Protein AF-0000000082342074 (afdb_homodimer)

Radius of gyration: 35.63 Å; Cα contacts (8 Å, |Δi|>4): 1601; chains: 2; bounding box: 90×107×81 Å

Foldseek 3Di:
DDPPPLQCALVNLLVLLVLLLVLLVLLLPQDDDDPVCPLLSLLSVLLSLLSVLLSVVLSVVLVQPDDDPPPDDDDDDPPDDPRPDPPPDPGDPSRVVSSVSSVLSVVSSVLSVVSSVLSVVQRPVPPVCVVVCVPDVPPPPPSPDRPPVSSVSSVVSSVVSVVSSVVSLVVDDPLSSLLSLLLSLLVDQQPDDLVSLVSCLVNVVPPCVLSNLLSQLLNLQVVLQDPDDPPPPPLDQLEDDPVQWAWDDQAVLLLPQKTKIWGWDDDDPDTDIFIKIKGKFQAPPPDPDPVVSSVSQSSVLSSLQSQADPPPPDCPVVVPLRHLQAARWRGKYDPPPDPVSMIITMGGDPDGDPDDKHFLQRQLAPDDPVPQDDLQLLLVLLLLLLSSVLSCLSSPFDQLQQARSQWIDPDPRSRTHGHNRWRNYHPPDLGPRRRRPVSNPCSCLQFAPVLVVQCPDPPSVSNPDDFNLSNLSNSLQVLLCSQVSHHLVVVCVVDDSVCCLPPVVLVSLVCSCVRNNDLSSQLSVLSNPSVQQRPDRSSSNSVSSSVRHNVSSVPGHD/DPPPPLQCALVNLLVLLVLLLVLLVLLLPQPDDDPVCPLLSLLSVLLSLLSVLLSVVLSVVLVQPDDDPPPDDDDDDPPPDPRPPVPPDSGDPSRVVSSVSSVLSVVSSVLSVVSNVLSVVQRPVPPVCVVVCVPDVPPPPPSPDRPPVSSVSSVVSSVVSLVSSVVSLVVDDPLSSLLSLLLSLLVLQQPDDLVSLVVCLVNVVPPNVLSNLLSQLLNLQVVLQDPDDPPPPPLDQLEDDPVQWAWDDAAVLLLPQKTKIWGWDDDDPDTDIFIKIKGKFQAPPPDPDPVVSSVSQSSVLSSLQSQADPPPPDCPVVVPLRHLQAARWRGKYDPPPDPVSMIITMGGDPDGDPDDKHFLQRQLAPDDPVPQDDLQLLLVLLLQLLSSVLSCLSSPFDQLQQARSQWIDPDPRSRTHGHNGWRNYHPPDLGPRRPRPVSNPCSCLLFAPVLVVQCPDPPSVRNPDDFNLSNLSNSLQVLLCSQVSHHLVVVCVVDDSVCSLPPVVLVSLVCSCVRNNDLSSQLSVLSNPSVQQRPDRSSSNSVSSSVRHNVSSVVGHD

Solvent-accessible surface area (backbone atoms only — not comparable to full-atom values): 60991 Å² total; per-residue (Å²): 135,67,82,76,75,59,62,31,47,73,68,48,43,52,51,48,52,51,51,39,50,51,42,44,51,53,52,61,64,51,86,80,69,58,80,89,42,48,63,56,46,51,50,44,48,50,48,45,52,44,48,52,54,47,50,56,54,50,48,54,68,65,49,55,88,73,82,76,80,76,78,74,81,86,82,88,67,89,73,71,34,80,73,46,74,61,72,58,81,85,52,57,43,61,28,48,56,24,30,52,50,40,51,52,47,48,49,50,38,50,51,42,50,51,49,36,53,59,52,46,66,66,57,56,62,58,69,61,44,64,64,55,52,70,67,71,74,75,66,71,75,69,69,73,66,81,48,70,64,58,53,52,48,47,50,49,46,49,51,48,49,50,50,50,49,51,39,60,45,38,74,43,56,70,72,56,39,53,52,48,51,50,49,40,36,22,55,53,46,65,71,45,52,72,67,54,32,51,48,39,50,72,65,33,67,77,91,32,52,70,46,26,46,44,25,49,31,30,49,35,50,50,54,48,30,48,86,66,73,72,72,70,68,74,69,71,80,36,70,49,66,62,86,33,51,47,79,69,48,72,31,72,90,29,76,77,30,35,28,30,26,39,37,50,45,71,58,96,93,60,65,45,75,43,49,26,38,35,41,51,36,60,42,46,79,77,48,91,43,73,67,58,46,48,52,51,50,34,39,46,39,52,30,41,40,50,37,20,54,67,79,86,53,63,72,78,34,57,61,59,79,83,30,46,36,30,53,42,43,70,26,36,27,65,52,88,91,48,86,43,43,39,32,31,39,34,27,44,51,88,57,99,50,88,64,72,48,44,25,48,45,48,50,30,68,61,54,47,87,85,66,52,68,28,35,30,55,42,46,49,38,49,42,51,52,52,53,22,51,47,48,32,45,31,43,70,50,66,44,76,44,46,42,42,76,26,27,34,22,71,56,96,52,80,58,71,30,46,49,65,68,47,71,69,56,27,89,79,50,87,58,72,53,55,63,66,66,83,63,51,83,69,56,67,74,29,39,45,68,72,58,59,68,27,66,78,44,84,52,70,88,66,35,69,72,89,46,63,22,36,36,39,21,5,48,16,48,44,42,50,21,54,57,69,54,35,53,61,67,74,71,32,76,83,48,52,73,68,46,28,68,70,46,51,48,55,53,55,42,59,52,26,18,46,54,45,0,51,47,48,24,50,26,32,51,51,28,60,40,45,78,74,34,60,88,49,53,69,66,48,29,42,50,44,44,45,62,50,36,50,54,49,47,70,56,45,34,44,132,67,81,74,75,60,62,30,48,72,68,48,43,55,51,50,51,51,52,37,49,53,42,45,51,54,53,59,64,51,87,80,68,58,80,90,42,49,64,55,47,50,51,45,47,50,47,45,51,43,47,54,55,48,49,56,54,50,48,54,68,68,49,57,89,77,81,75,79,75,75,74,76,90,79,90,70,87,73,71,35,78,72,47,75,58,72,60,81,86,50,56,44,63,29,50,56,25,31,53,50,41,51,53,50,48,49,51,36,50,52,42,51,53,49,36,53,59,54,45,66,66,56,57,62,58,69,62,46,64,64,56,51,69,67,71,74,77,65,71,75,68,71,76,64,81,49,71,63,56,52,52,47,48,50,50,46,49,51,48,49,50,50,50,50,52,38,61,44,38,75,45,58,70,72,56,38,52,51,48,51,49,49,40,37,20,55,54,46,65,70,46,53,72,68,55,32,50,49,39,51,70,64,33,69,77,92,32,51,68,47,24,45,44,28,48,31,31,50,36,49,50,54,47,29,48,86,66,74,72,71,71,70,73,71,71,79,37,71,47,66,63,87,35,51,44,78,70,48,72,32,73,90,31,74,77,30,35,30,30,27,39,36,51,46,70,59,97,93,60,66,44,76,42,50,27,38,34,38,52,38,60,42,42,82,77,50,90,42,73,66,57,46,48,51,51,49,33,37,44,39,52,29,41,40,49,36,22,54,67,78,86,54,64,74,77,32,56,62,57,76,82,30,46,36,30,53,42,43,71,27,34,28,62,50,88,91,47,86,44,46,40,33,31,39,34,27,42,52,89,57,100,51,89,64,71,49,43,23,47,46,48,51,30,69,59,55,47,88,84,66,52,66,28,36,29,56,43,47,49,38,50,42,50,52,51,52,21,50,47,49,32,48,30,42,70,50,64,44,78,44,46,39,44,76,27,27,34,23,72,58,96,51,82,59,70,29,46,48,66,68,48,71,69,56,29,90,79,52,88,58,71,54,52,63,66,66,83,63,50,84,68,54,65,75,31,40,46,69,73,58,59,70,25,64,78,45,82,51,71,90,65,35,69,71,88,46,63,22,37,35,38,20,5,47,16,49,44,43,49,20,55,57,70,52,35,54,63,66,73,71,34,77,82,45,53,72,69,46,28,68,72,47,51,47,55,52,56,42,59,51,25,20,45,54,47,0,51,49,48,23,51,28,32,52,52,29,60,40,45,80,72,32,59,87,48,53,71,67,49,30,42,51,45,43,43,63,51,37,52,55,51,47,69,57,45,34,44

Organism: NCBI:txid1220207

Secondary structure (DSSP, 8-state):
--TTTT---HHHHHHHHHHHHHHHHHHHT-S---GGGHHHHHHHHHHHHHHHHHHHHHHHHHS-S-S-----S-------STT----S-S-HHHHHHHHHHHHHHHHHHHHHHHHHHHHHHHHTHHHHHHHHTTT-S-S--------HHHHHHHHHHHHHHHHHHHHHHHTS-HHHHHHHHHHHHHHHHHH--HHHHHHHHHH--SS-HHHHHHHHHHHHHHHHH-S-----------B--GGGEEEEEEPTT-TTTEEEEEEEESSTTS-EEEEEEEEEEE--TT-S-HHHHHHHHHHHHHHHHHTS--TTS-GGGTT-TT---PPPEEEEE--TT-SSSEEEEEEE-SS--SSPPEEHHHHHHH--GGGPPPHHHHHHHHHHHHHHHHHHHHTT---S--SGGGEEESSSS---EE--PPP---TT---------TT-TTGGGGS-HHHHHHTT-S-GGGS----HHHHHHHHHHHHHHHHHTS-HHHHHTTS-HHHIIIIIHHHHHHHHHHHT-HHHHHHHHHHT-THHHHSS-HHHHHHHHIIIIIHHHHT-B-/--TTTT---HHHHHHHHHHHHHHHHHHHT-S---GGGHHHHHHHHHHHHHHHHHHHHHHHHHS-S-S-----S-------STTT---S-S-HHHHHHHHHHHHHHHHHHHHHHHHHHHHHHHHTHHHHHHHHTTT-S-S--------HHHHHHHHHHHHHHHHHHHHHHHTS-HHHHHHHHHHHHHHHHHH--HHHHHHHHHH--SS-HHHHHHHHHHHHHHHHH-S-----------B--GGGEEEEEEPTT-TTTEEEEEEEESSTTS-EEEEEEEEEEE--TT-S-HHHHHHHHHHHHHHHHHTS--TTS-GGGTT-TT---PPPEEEEE--TT--SSEEEEEEE-SS--SSPPEEHHHHHHH--GGGPPPHHHHHHHHHHHHHHHHHHHHTT---S--SGGGEEESSSS---EE--PPP---TT---------TT-TTGGGGS-HHHHHHTT-S-GGGS----HHHHHHHHHHHHHHHHHTS-HHHHHTTS-HHHIIIIIHHHHHHHHHHHT-HHHHHHHHHHT-THHHHSS-HHHHHHHHIIIIIHHHHH-B-

Sequence (1116 aa):
MDPASLAIGAVGLTGLFDACLKLYEHVCNAKRYPEDCKRQVLFLELERSRFTGIRVELLRAVGGPEEPAAVDGDEILFKTSFQRSSTASPASPSVWRHEYLGRLLSTVRGVLTEAEAIVEKYQKIDSKRKLRTFISSRLHTHQLSWIADDKNRLKELVETLRQLNSYLESLLPAPSRRRLQLAFEATVVLSADAGRLRDIQSESVTGYESLNHSATVRLAKMSMESKASNSQQELQDSRMDHRCLRLRKPIANGYNVYSSAMYETGPPGRLHRQSVLVERRQAFTTVDSLGEAGKRLNSLVVTLQCMQASANQPPQNQTNSTAFGVPRCLGWIAPEGSNLDVIDLVYEYPTPTLQPPVSLHTLLQTLLSTNRPSLGARFNLALCLAQSYGRFISVGYLHKGFHSHNILFFNDTLTPYIVGCADSRPETTPMYSSPLSDVIPDRELYIPWETILEIPQPDPSKRTRWSAAADIYGLGVMLVEIGRWTCTSQEWRTASLYDFHQKVLPGLVEELGYHMGDIYRDVARACLRVGDFEFTTEIGVWQNYSEKILKPLELCRAMDPASLAIGAVGLTGLFDACLKLYEHVCNAKRYPEDCKRQVLFLELERSRFTGIRVELLRAVGGPEEPAAVDGDEILFKTSFQRSSTASPASPSVWRHEYLGRLLSTVRGVLTEAEAIVEKYQKIDSKRKLRTFISSRLHTHQLSWIADDKNRLKELVETLRQLNSYLESLLPAPSRRRLQLAFEATVVLSADAGRLRDIQSESVTGYESLNHSATVRLAKMSMESKASNSQQELQDSRMDHRCLRLRKPIANGYNVYSSAMYETGPPGRLHRQSVLVERRQAFTTVDSLGEAGKRLNSLVVTLQCMQASANQPPQNQTNSTAFGVPRCLGWIAPEGSNLDVIDLVYEYPTPTLQPPVSLHTLLQTLLSTNRPSLGARFNLALCLAQSYGRFISVGYLHKGFHSHNILFFNDTLTPYIVGCADSRPETTPMYSSPLSDVIPDRELYIPWETILEIPQPDPSKRTRWSAAADIYGLGVMLVEIGRWTCTSQEWRTASLYDFHQKVLPGLVEELGYHMGDIYRDVARACLRVGDFEFTTEIGVWQNYSEKILKPLELCRA

pLDDT: mean 76.48, std 20.92, range [20.44, 98.69]

Nearest PDB structures (foldseek):
  6pjj-assembly1_A  TM=5.425E-01  e=1.069E-02  Homo sapiens
  6pjj-assembly1_A  TM=5.418E-01  e=9.412E-03  Homo sapiens

InterPro domains:
  IPR011009 Protein kinase-like domain superfamily [SSF56112] (325-529)
  IPR029498 Prion-inhibition and propagation, HeLo domain [PF14479] (6-130)
  IPR029498 Prion-inhibition and propagation, HeLo domain [PF14479] (140-199)
  IPR038305 HeLo domain superfamily [G3DSA:1.20.120.1020] (1-232)

Structure (mmCIF, N/CA/C/O backbone):
data_AF-0000000082342074-model_v1
#
loop_
_entity.id
_entity.type
_entity.pdbx_description
1 polymer 'Prion-inhibition and propagation HeLo domain-containing protein'
#
loop_
_atom_site.group_PDB
_atom_site.id
_atom_site.type_symbol
_atom_site.label_atom_id
_atom_site.label_alt_id
_atom_site.label_comp_id
_atom_site.label_asym_id
_atom_site.label_entity_id
_atom_site.label_seq_id
_atom_site.pdbx_PDB_ins_code
_atom_site.Cartn_x
_atom_site.Cartn_y
_atom_site.Cartn_z
_atom_site.occupancy
_atom_site.B_iso_or_equiv
_atom_site.auth_seq_id
_atom_site.auth_comp_id
_atom_site.auth_asym_id
_atom_site.auth_atom_id
_atom_site.pdbx_PDB_model_num
ATOM 1 N N . MET A 1 1 ? 40.094 -8.281 1.905 1 21.39 1 MET A N 1
ATOM 2 C CA . MET A 1 1 ? 39.156 -7.844 2.953 1 21.39 1 MET A CA 1
ATOM 3 C C . MET A 1 1 ? 37.906 -8.727 2.992 1 21.39 1 MET A C 1
ATOM 5 O O . MET A 1 1 ? 37.344 -9.047 1.947 1 21.39 1 MET A O 1
ATOM 9 N N . ASP A 1 2 ? 37.75 -9.594 3.963 1 26.59 2 ASP A N 1
ATOM 10 C CA . ASP A 1 2 ? 36.812 -10.672 4.242 1 26.59 2 ASP A CA 1
ATOM 11 C C . ASP A 1 2 ? 35.375 -10.188 4.172 1 26.59 2 ASP A C 1
ATOM 13 O O . ASP A 1 2 ? 35 -9.211 4.836 1 26.59 2 ASP A O 1
ATOM 17 N N . PRO A 1 3 ? 34.719 -10.414 3.225 1 32.84 3 PRO A N 1
ATOM 18 C CA . PRO A 1 3 ? 33.312 -10.055 3.098 1 32.84 3 PRO A CA 1
ATOM 19 C C . PRO A 1 3 ? 32.5 -10.352 4.367 1 32.84 3 PRO A C 1
ATOM 21 O O . PRO A 1 3 ? 31.391 -9.867 4.52 1 32.84 3 PRO A O 1
ATOM 24 N N . ALA A 1 4 ? 32.969 -11.312 5.207 1 33.5 4 ALA A N 1
ATOM 25 C CA . ALA A 1 4 ? 32.406 -11.758 6.48 1 33.5 4 ALA A CA 1
ATOM 26 C C . ALA A 1 4 ? 32.469 -10.641 7.52 1 33.5 4 ALA A C 1
ATOM 28 O O . ALA A 1 4 ? 31.734 -10.672 8.508 1 33.5 4 ALA A O 1
ATOM 29 N N . SER A 1 5 ? 33.469 -9.797 7.625 1 34.94 5 SER A N 1
ATOM 30 C CA . SER A 1 5 ? 33.75 -8.906 8.742 1 34.94 5 SER A CA 1
ATOM 31 C C . SER A 1 5 ? 32.719 -7.785 8.852 1 34.94 5 SER A C 1
ATOM 33 O O . SER A 1 5 ? 32.656 -7.094 9.867 1 34.94 5 SER A O 1
ATOM 35 N N . LEU A 1 6 ? 32.25 -7.207 7.77 1 37.72 6 LEU A N 1
ATOM 36 C CA . LEU A 1 6 ? 31.406 -6.02 7.914 1 37.72 6 LEU A CA 1
ATOM 37 C C . LEU A 1 6 ? 29.938 -6.402 8.125 1 37.72 6 LEU A C 1
ATOM 39 O O . LEU A 1 6 ? 29.031 -5.656 7.742 1 37.72 6 LEU A O 1
ATOM 43 N N . ALA A 1 7 ? 29.672 -7.512 8.484 1 44.59 7 ALA A N 1
ATOM 44 C CA . ALA A 1 7 ? 28.281 -7.832 8.727 1 44.59 7 ALA A CA 1
ATOM 45 C C . ALA A 1 7 ? 27.719 -7.023 9.898 1 44.59 7 ALA A C 1
ATOM 47 O O . ALA A 1 7 ? 27.875 -7.414 11.055 1 44.59 7 ALA A O 1
ATOM 48 N N . ILE A 1 8 ? 27.719 -5.742 9.82 1 50.38 8 ILE A N 1
ATOM 49 C CA . ILE A 1 8 ? 27.094 -4.98 10.898 1 50.38 8 ILE A CA 1
ATOM 50 C C . ILE A 1 8 ? 25.641 -5.43 11.062 1 50.38 8 ILE A C 1
ATOM 52 O O . ILE A 1 8 ? 24.828 -5.289 10.148 1 50.38 8 ILE A O 1
ATOM 56 N N . GLY A 1 9 ? 25.391 -6.422 11.914 1 54.91 9 GLY A N 1
ATOM 57 C CA . GLY A 1 9 ? 24.031 -6.82 12.273 1 54.91 9 GLY A CA 1
ATOM 58 C C . GLY A 1 9 ? 23.219 -5.695 12.875 1 54.91 9 GLY A C 1
ATOM 59 O O . GLY A 1 9 ? 23.672 -4.551 12.938 1 54.91 9 GLY A O 1
ATOM 60 N N . ALA A 1 10 ? 22.016 -5.902 13.234 1 59.03 10 ALA A N 1
ATOM 61 C CA . ALA A 1 10 ? 21.094 -4.938 13.82 1 59.03 10 ALA A CA 1
ATOM 62 C C . ALA A 1 10 ? 21.656 -4.348 15.109 1 59.03 10 ALA A C 1
ATOM 64 O O . ALA A 1 10 ? 21.516 -3.146 15.359 1 59.03 10 ALA A O 1
ATOM 65 N N . VAL A 1 11 ? 22.344 -5.188 15.938 1 58.16 11 VAL A N 1
ATOM 66 C CA . VAL A 1 11 ? 22.906 -4.734 17.203 1 58.16 11 VAL A CA 1
ATOM 67 C C . VAL A 1 11 ? 24.078 -3.779 16.938 1 58.16 11 VAL A C 1
ATOM 69 O O . VAL A 1 11 ? 24.234 -2.779 17.641 1 58.16 11 VAL A O 1
ATOM 72 N N . GLY A 1 12 ? 24.656 -4.121 15.867 1 75.56 12 GLY A N 1
ATOM 73 C CA . GLY A 1 12 ? 25.75 -3.238 15.492 1 75.56 12 GLY A CA 1
ATOM 74 C C . GLY A 1 12 ? 25.281 -1.876 15.016 1 75.56 12 GLY A C 1
ATOM 75 O O . GLY A 1 12 ? 25.891 -0.854 15.352 1 75.56 12 GLY A O 1
ATOM 76 N N . LEU A 1 13 ? 24.172 -1.907 14.555 1 82.38 13 LEU A N 1
ATOM 77 C CA . LEU A 1 13 ? 23.641 -0.645 14.047 1 82.38 13 LEU A CA 1
ATOM 78 C C . LEU A 1 13 ? 23.125 0.223 15.195 1 82.38 13 LEU A C 1
ATOM 80 O O . LEU A 1 13 ? 23.344 1.439 15.195 1 82.38 13 LEU A O 1
ATOM 84 N N . THR A 1 14 ? 22.406 -0.395 16.156 1 84.38 14 THR A N 1
ATOM 85 C CA . THR A 1 14 ? 21.922 0.348 17.297 1 84.38 14 THR A CA 1
ATOM 86 C C . THR A 1 14 ? 23.078 0.986 18.078 1 84.38 14 THR A C 1
ATOM 88 O O . THR A 1 14 ? 22.984 2.143 18.484 1 84.38 14 THR A O 1
ATOM 91 N N . GLY A 1 15 ? 24.141 0.175 18.172 1 86.88 15 GLY A N 1
ATOM 92 C CA . GLY A 1 15 ? 25.312 0.717 18.828 1 86.88 15 GLY A CA 1
ATOM 93 C C . GLY A 1 15 ? 25.922 1.899 18.109 1 86.88 15 GLY A C 1
ATOM 94 O O . GLY A 1 15 ? 26.344 2.871 18.734 1 86.88 15 GLY A O 1
ATOM 95 N N . LEU A 1 16 ? 25.969 1.832 16.875 1 89.06 16 LEU A N 1
ATOM 96 C CA . LEU A 1 16 ? 26.516 2.922 16.078 1 89.06 16 LEU A CA 1
ATOM 97 C C . LEU A 1 16 ? 25.641 4.168 16.172 1 89.06 16 LEU A C 1
ATOM 99 O O . LEU A 1 16 ? 26.156 5.285 16.281 1 89.06 16 LEU A O 1
ATOM 103 N N . PHE A 1 17 ? 24.391 3.998 16.156 1 91.81 17 PHE A N 1
ATOM 104 C CA . PHE A 1 17 ? 23.469 5.117 16.312 1 91.81 17 PHE A CA 1
ATOM 105 C C . PHE A 1 17 ? 23.672 5.785 17.672 1 91.81 17 PHE A C 1
ATOM 107 O O . PHE A 1 17 ? 23.703 7.016 17.766 1 91.81 17 PHE A O 1
ATOM 114 N N . ASP A 1 18 ? 23.766 4.949 18.656 1 91.88 18 ASP A N 1
ATOM 115 C CA . ASP A 1 18 ? 23.906 5.48 20.016 1 91.88 18 ASP A CA 1
ATOM 116 C C . ASP A 1 18 ? 25.234 6.211 20.188 1 91.88 18 ASP A C 1
ATOM 118 O O . ASP A 1 18 ? 25.297 7.238 20.859 1 91.88 18 ASP A O 1
ATOM 122 N N . ALA A 1 19 ? 26.219 5.676 19.562 1 92.62 19 ALA A N 1
ATOM 123 C CA . ALA A 1 19 ? 27.516 6.344 19.609 1 92.62 19 ALA A CA 1
ATOM 124 C C . ALA A 1 19 ? 27.438 7.719 18.953 1 92.62 19 ALA A C 1
ATOM 126 O O . ALA A 1 19 ? 28 8.695 19.469 1 92.62 19 ALA A O 1
ATOM 127 N N . CYS A 1 20 ? 26.812 7.793 17.844 1 93.81 20 CYS A N 1
ATOM 128 C CA . CYS A 1 20 ? 26.641 9.062 17.141 1 93.81 20 CYS A CA 1
ATOM 129 C C . CYS A 1 20 ? 25.844 10.055 17.984 1 93.81 20 CYS A C 1
ATOM 131 O O . CYS A 1 20 ? 26.203 11.234 18.062 1 93.81 20 CYS A O 1
ATOM 133 N N . LEU A 1 21 ? 24.828 9.562 18.625 1 94.44 21 LEU A N 1
ATOM 134 C CA . LEU A 1 21 ? 23.984 10.445 19.438 1 94.44 21 LEU A CA 1
ATOM 135 C C . LEU A 1 21 ? 24.766 10.984 20.641 1 94.44 21 LEU A C 1
ATOM 137 O O . LEU A 1 21 ? 24.578 12.148 21.016 1 94.44 21 LEU A O 1
ATOM 141 N N . LYS A 1 22 ? 25.562 10.164 21.203 1 93.19 22 LYS A N 1
ATOM 142 C CA . LYS A 1 22 ? 26.406 10.625 22.297 1 93.19 22 LYS A CA 1
ATOM 143 C C . LYS A 1 22 ? 27.359 11.719 21.844 1 93.19 22 LYS A C 1
ATOM 145 O O . LYS A 1 22 ? 27.578 12.703 22.547 1 93.19 22 LYS A O 1
ATOM 150 N N . LEU A 1 23 ? 27.906 11.539 20.719 1 93 23 LEU A N 1
ATOM 151 C CA . LEU A 1 23 ? 28.812 12.547 20.172 1 93 23 LEU A CA 1
ATOM 152 C C . LEU A 1 23 ? 28.078 13.844 19.875 1 93 23 LEU A C 1
ATOM 154 O O . LEU A 1 23 ? 28.594 14.93 20.125 1 93 23 LEU A O 1
ATOM 158 N N . TYR A 1 24 ? 26.891 13.695 19.297 1 94 24 TYR A N 1
ATOM 159 C CA . TYR A 1 24 ? 26.047 14.867 19.078 1 94 24 TYR A CA 1
ATOM 160 C C . TYR A 1 24 ? 25.844 15.633 20.375 1 94 24 TYR A C 1
ATOM 162 O O . TYR A 1 24 ? 25.969 16.859 20.406 1 94 24 TYR A O 1
ATOM 170 N N . GLU A 1 25 ? 25.516 14.891 21.406 1 91.81 25 GLU A N 1
ATOM 171 C CA . GLU A 1 25 ? 25.234 15.508 22.703 1 91.81 25 GLU A CA 1
ATOM 172 C C . GLU A 1 25 ? 26.469 16.219 23.234 1 91.81 25 GLU A C 1
ATOM 174 O O . GLU A 1 25 ? 26.375 17.328 23.766 1 91.81 25 GLU A O 1
ATOM 179 N N . HIS A 1 26 ? 27.578 15.664 23.047 1 90.44 26 HIS A N 1
ATOM 180 C CA . HIS A 1 26 ? 28.812 16.25 23.531 1 90.44 26 HIS A CA 1
ATOM 181 C C . HIS A 1 26 ? 29.141 17.547 22.781 1 90.44 26 HIS A C 1
ATOM 183 O O . HIS A 1 26 ? 29.547 18.531 23.391 1 90.44 26 HIS A O 1
ATOM 189 N N . VAL A 1 27 ? 28.969 17.5 21.531 1 90.94 27 VAL A N 1
ATOM 190 C CA . VAL A 1 27 ? 29.312 18.656 20.719 1 90.94 27 VAL A CA 1
ATOM 191 C C . VAL A 1 27 ? 28.312 19.781 20.938 1 90.94 27 VAL A C 1
ATOM 193 O O . VAL A 1 27 ? 28.688 20.953 21 1 90.94 27 VAL A O 1
ATOM 196 N N . CYS A 1 28 ? 27.016 19.438 21.078 1 88.94 28 CYS A N 1
ATOM 197 C CA . CYS A 1 28 ? 25.969 20.422 21.281 1 88.94 28 CYS A CA 1
ATOM 198 C C . CYS A 1 28 ? 26.078 21.094 22.641 1 88.94 28 CYS A C 1
ATOM 200 O O . CYS A 1 28 ? 25.797 22.281 22.781 1 88.94 28 CYS A O 1
ATOM 202 N N . ASN A 1 29 ? 26.484 20.344 23.609 1 84.69 29 ASN A N 1
ATOM 203 C CA . ASN A 1 29 ? 26.469 20.844 24.984 1 84.69 29 ASN A CA 1
ATOM 204 C C . ASN A 1 29 ? 27.812 21.453 25.375 1 84.69 29 ASN A C 1
ATOM 206 O O . ASN A 1 29 ? 28.047 21.75 26.547 1 84.69 29 ASN A O 1
ATOM 210 N N . ALA A 1 30 ? 28.594 21.75 24.438 1 80.81 30 ALA A N 1
ATOM 211 C CA . ALA A 1 30 ? 29.875 22.359 24.75 1 80.81 30 ALA A CA 1
ATOM 212 C C . ALA A 1 30 ? 29.688 23.781 25.281 1 80.81 30 ALA A C 1
ATOM 214 O O . ALA A 1 30 ? 28.812 24.5 24.812 1 80.81 30 ALA A O 1
ATOM 215 N N . LYS A 1 31 ? 30.203 24.203 26.375 1 68.44 31 LYS A N 1
ATOM 216 C CA . LYS A 1 31 ? 29.969 25.422 27.156 1 68.44 31 LYS A CA 1
ATOM 217 C C . LYS A 1 31 ? 30.562 26.641 26.469 1 68.44 31 LYS A C 1
ATOM 219 O O . LYS A 1 31 ? 30.094 27.766 26.672 1 68.44 31 LYS A O 1
ATOM 224 N N . ARG A 1 32 ? 31.516 26.578 25.578 1 71.31 32 ARG A N 1
ATOM 225 C CA . ARG A 1 32 ? 32.25 27.781 25.188 1 71.31 32 ARG A CA 1
ATOM 226 C C . ARG A 1 32 ? 32.094 28.047 23.703 1 71.31 32 ARG A C 1
ATOM 228 O O . ARG A 1 32 ? 33.094 28.094 22.984 1 71.31 32 ARG A O 1
ATOM 235 N N . TYR A 1 33 ? 30.797 28.141 23.281 1 81.94 33 TYR A N 1
ATOM 236 C CA . TYR A 1 33 ? 30.656 28.562 21.891 1 81.94 33 TYR A CA 1
ATOM 237 C C . TYR A 1 33 ? 30.641 30.078 21.781 1 81.94 33 TYR A C 1
ATOM 239 O O . TYR A 1 33 ? 30.016 30.766 22.578 1 81.94 33 TYR A O 1
ATOM 247 N N . PRO A 1 34 ? 31.516 30.609 20.906 1 79.5 34 PRO A N 1
ATOM 248 C CA . PRO A 1 34 ? 31.422 32.031 20.688 1 79.5 34 PRO A CA 1
ATOM 249 C C . PRO A 1 34 ? 30.047 32.469 20.156 1 79.5 34 PRO A C 1
ATOM 251 O O . PRO A 1 34 ? 29.281 31.625 19.672 1 79.5 34 PRO A O 1
ATOM 254 N N . GLU A 1 35 ? 29.688 33.688 20.25 1 77.94 35 GLU A N 1
ATOM 255 C CA . GLU A 1 35 ? 28.391 34.25 19.844 1 77.94 35 GLU A CA 1
ATOM 256 C C . GLU A 1 35 ? 28.172 34.094 18.344 1 77.94 35 GLU A C 1
ATOM 258 O O . GLU A 1 35 ? 27.031 33.938 17.891 1 77.94 35 GLU A O 1
ATOM 263 N N . ASP A 1 36 ? 29.266 34.125 17.609 1 79.12 36 ASP A N 1
ATOM 264 C CA . ASP A 1 36 ? 29.156 34.062 16.156 1 79.12 36 ASP A CA 1
ATOM 265 C C . ASP A 1 36 ? 28.859 32.625 15.688 1 79.12 36 ASP A C 1
ATOM 267 O O . ASP A 1 36 ? 28.562 32.406 14.516 1 79.12 36 ASP A O 1
ATOM 271 N N . CYS A 1 37 ? 28.891 31.672 16.703 1 82 37 CYS A N 1
ATOM 272 C CA . CYS A 1 37 ? 28.625 30.281 16.312 1 82 37 CYS A CA 1
ATOM 273 C C . CYS A 1 37 ? 27.25 29.844 16.781 1 82 37 CYS A C 1
ATOM 275 O O . CYS A 1 37 ? 26.938 28.641 16.766 1 82 37 CYS A O 1
ATOM 277 N N . LYS A 1 38 ? 26.5 30.766 17.141 1 81 38 LYS A N 1
ATOM 278 C CA . LYS A 1 38 ? 25.172 30.438 17.641 1 81 38 LYS A CA 1
ATOM 279 C C . LYS A 1 38 ? 24.328 29.734 16.578 1 81 38 LYS A C 1
ATOM 281 O O . LYS A 1 38 ? 23.578 28.797 16.891 1 81 38 LYS A O 1
ATOM 286 N N . ARG A 1 39 ? 24.484 30.203 15.438 1 83.81 39 ARG A N 1
ATOM 287 C CA . ARG A 1 39 ? 23.75 29.609 14.32 1 83.81 39 ARG A CA 1
ATOM 288 C C . ARG A 1 39 ? 24.156 28.156 14.109 1 83.81 39 ARG A C 1
ATOM 290 O O . ARG A 1 39 ? 23.312 27.297 13.898 1 83.81 39 ARG A O 1
ATOM 297 N N . GLN A 1 40 ? 25.438 27.922 14.188 1 85.38 40 GLN A N 1
ATOM 298 C CA . GLN A 1 40 ? 25.938 26.562 13.977 1 85.38 40 GLN A CA 1
ATOM 299 C C . GLN A 1 40 ? 25.5 25.625 15.094 1 85.38 40 GLN A C 1
ATOM 301 O O . GLN A 1 40 ? 25.203 24.453 14.852 1 85.38 40 GLN A O 1
ATOM 306 N N . VAL A 1 41 ? 25.422 26.156 16.25 1 86.75 41 VAL A N 1
ATOM 307 C CA . VAL A 1 41 ? 25 25.359 17.391 1 86.75 41 VAL A CA 1
ATOM 308 C C . VAL A 1 41 ? 23.516 25 17.234 1 86.75 41 VAL A C 1
ATOM 310 O O . VAL A 1 41 ? 23.125 23.859 17.516 1 86.75 41 VAL A O 1
ATOM 313 N N . LEU A 1 42 ? 22.766 25.906 16.828 1 87.38 42 LEU A N 1
ATOM 314 C CA . LEU A 1 42 ? 21.359 25.641 16.578 1 87.38 42 LEU A CA 1
ATOM 315 C C . LEU A 1 42 ? 21.188 24.531 15.547 1 87.38 42 LEU A C 1
ATOM 317 O O . LEU A 1 42 ? 20.406 23.594 15.758 1 87.38 42 LEU A O 1
ATOM 321 N N . PHE A 1 43 ? 21.922 24.703 14.5 1 88.69 43 PHE A N 1
ATOM 322 C CA . PHE A 1 43 ? 21.812 23.703 13.43 1 88.69 43 PHE A CA 1
ATOM 323 C C . PHE A 1 43 ? 22.266 22.344 13.922 1 88.69 43 PHE A C 1
ATOM 325 O O . PHE A 1 43 ? 21.703 21.312 13.508 1 88.69 43 PHE A O 1
ATOM 332 N N . LEU A 1 44 ? 23.234 22.359 14.727 1 89.31 44 LEU A N 1
ATOM 333 C CA . LEU A 1 44 ? 23.703 21.094 15.305 1 89.31 44 LEU A CA 1
ATOM 334 C C . LEU A 1 44 ? 22.594 20.453 16.141 1 89.31 44 LEU A C 1
ATOM 336 O O . LEU A 1 44 ? 22.406 19.234 16.078 1 89.31 44 LEU A O 1
ATOM 340 N N . GLU A 1 45 ? 21.938 21.188 16.859 1 89.31 45 GLU A N 1
ATOM 341 C CA . GLU A 1 45 ? 20.859 20.688 17.688 1 89.31 45 GLU A CA 1
ATOM 342 C C . GLU A 1 45 ? 19.703 20.172 16.828 1 89.31 45 GLU A C 1
ATOM 344 O O . GLU A 1 45 ? 19.078 19.156 17.156 1 89.31 45 GLU A O 1
ATOM 349 N N . LEU A 1 46 ? 19.438 20.922 15.852 1 90.31 46 LEU A N 1
ATOM 350 C CA . LEU A 1 46 ? 18.375 20.5 14.938 1 90.31 46 LEU A CA 1
ATOM 351 C C . LEU A 1 46 ? 18.734 19.188 14.266 1 90.31 46 LEU A C 1
ATOM 353 O O . LEU A 1 46 ? 17.891 18.281 14.18 1 90.31 46 LEU A O 1
ATOM 357 N N . GLU A 1 47 ? 19.984 19.125 13.859 1 91.69 47 GLU A N 1
ATOM 358 C CA . GLU A 1 47 ? 20.406 17.891 13.195 1 91.69 47 GLU A CA 1
ATOM 359 C C . GLU A 1 47 ? 20.422 16.719 14.172 1 91.69 47 GLU A C 1
ATOM 361 O O . GLU A 1 47 ? 20.156 15.578 13.781 1 91.69 47 GLU A O 1
ATOM 366 N N . ARG A 1 48 ? 20.75 17.016 15.383 1 92.31 48 ARG A N 1
ATOM 367 C CA . ARG A 1 48 ? 20.688 15.969 16.406 1 92.31 48 ARG A CA 1
ATOM 368 C C . ARG A 1 48 ? 19.25 15.445 16.562 1 92.31 48 ARG A C 1
ATOM 370 O O . ARG A 1 48 ? 19.031 14.234 16.609 1 92.31 48 ARG A O 1
ATOM 377 N N . SER A 1 49 ? 18.328 16.344 16.625 1 90.69 49 SER A N 1
ATOM 378 C CA . SER A 1 49 ? 16.938 15.969 16.75 1 90.69 49 SER A CA 1
ATOM 379 C C . SER A 1 49 ? 16.469 15.172 15.539 1 90.69 49 SER A C 1
ATOM 381 O O . SER A 1 49 ? 15.758 14.172 15.68 1 90.69 49 SER A O 1
ATOM 383 N N . ARG A 1 50 ? 16.828 15.625 14.398 1 91.62 50 ARG A N 1
ATOM 384 C CA . ARG A 1 50 ? 16.5 14.914 13.164 1 91.62 50 ARG A CA 1
ATOM 385 C C . ARG A 1 50 ? 17.078 13.508 13.172 1 91.62 50 ARG A C 1
ATOM 387 O O . ARG A 1 50 ? 16.406 12.547 12.812 1 91.62 50 ARG A O 1
ATOM 394 N N . PHE A 1 51 ? 18.359 13.445 13.57 1 93.88 51 PHE A N 1
ATOM 395 C CA . PHE A 1 51 ? 19.062 12.164 13.617 1 93.88 51 PHE A CA 1
ATOM 396 C C . PHE A 1 51 ? 18.375 11.211 14.578 1 93.88 51 PHE A C 1
ATOM 398 O O . PHE A 1 51 ? 18.312 10 14.328 1 93.88 51 PHE A O 1
ATOM 405 N N . THR A 1 52 ? 17.859 11.664 15.641 1 91.5 52 THR A N 1
ATOM 406 C CA . THR A 1 52 ? 17.141 10.844 16.609 1 91.5 52 THR A CA 1
ATOM 407 C C . THR A 1 52 ? 15.891 10.234 15.992 1 91.5 52 THR A C 1
ATOM 409 O O . THR A 1 52 ? 15.586 9.062 16.219 1 91.5 52 THR A O 1
ATOM 412 N N . GLY A 1 53 ? 15.172 11.055 15.266 1 89.44 53 GLY A N 1
ATOM 413 C CA . GLY A 1 53 ? 14.016 10.531 14.57 1 89.44 53 GLY A CA 1
ATOM 414 C C . GLY A 1 53 ? 14.367 9.477 13.539 1 89.44 53 GLY A C 1
ATOM 415 O O . GLY A 1 53 ? 13.664 8.469 13.406 1 89.44 53 GLY A O 1
ATOM 416 N N . ILE A 1 54 ? 15.438 9.727 12.812 1 89.44 54 ILE A N 1
ATOM 417 C CA . ILE A 1 54 ? 15.914 8.797 11.789 1 89.44 54 ILE A CA 1
ATOM 418 C C . ILE A 1 54 ? 16.266 7.457 12.43 1 89.44 54 ILE A C 1
ATOM 420 O O . ILE A 1 54 ? 15.914 6.398 11.906 1 89.44 54 ILE A O 1
ATOM 424 N N . ARG A 1 55 ? 16.953 7.547 13.547 1 89.25 55 ARG A N 1
ATOM 425 C CA . ARG A 1 55 ? 17.344 6.348 14.273 1 89.25 55 ARG A CA 1
ATOM 426 C C . ARG A 1 55 ? 16.125 5.477 14.586 1 89.25 55 ARG A C 1
ATOM 428 O O . ARG A 1 55 ? 16.156 4.266 14.344 1 89.25 55 ARG A O 1
ATOM 435 N N . VAL A 1 56 ? 15.086 6.062 15.047 1 84.88 56 VAL A N 1
ATOM 436 C CA . VAL A 1 56 ? 13.891 5.328 15.453 1 84.88 56 VAL A CA 1
ATOM 437 C C . VAL A 1 56 ? 13.258 4.656 14.234 1 84.88 56 VAL A C 1
ATOM 439 O O . VAL A 1 56 ? 12.938 3.469 14.273 1 84.88 56 VAL A O 1
ATOM 442 N N . GLU A 1 57 ? 13.156 5.359 13.164 1 83.44 57 GLU A N 1
ATOM 443 C CA . GLU A 1 57 ? 12.477 4.848 11.977 1 83.44 57 GLU A CA 1
ATOM 444 C C . GLU A 1 57 ? 13.305 3.768 11.289 1 83.44 57 GLU A C 1
ATOM 446 O O . GLU A 1 57 ? 12.766 2.76 10.828 1 83.44 57 GLU A O 1
ATOM 451 N N . LEU A 1 58 ? 14.594 3.996 11.211 1 82.75 58 LEU A N 1
ATOM 452 C CA . LEU A 1 58 ? 15.445 3.045 10.516 1 82.75 58 LEU A CA 1
ATOM 453 C C . LEU A 1 58 ? 15.609 1.762 11.32 1 82.75 58 LEU A C 1
ATOM 455 O O . LEU A 1 58 ? 15.664 0.668 10.75 1 82.75 58 LEU A O 1
ATOM 459 N N . LEU A 1 59 ? 15.766 1.842 12.594 1 81 59 LEU A N 1
ATOM 460 C CA . LEU A 1 59 ? 15.891 0.651 13.422 1 81 59 LEU A CA 1
ATOM 461 C C . LEU A 1 59 ? 14.594 -0.155 13.414 1 81 59 LEU A C 1
ATOM 463 O O . LEU A 1 59 ? 14.625 -1.386 13.492 1 81 59 LEU A O 1
ATOM 467 N N . ARG A 1 60 ? 13.5 0.567 13.352 1 74.56 60 ARG A N 1
ATOM 468 C CA . ARG A 1 60 ? 12.227 -0.121 13.211 1 74.56 60 ARG A CA 1
ATOM 469 C C . ARG A 1 60 ? 12.148 -0.88 11.891 1 74.56 60 ARG A C 1
ATOM 471 O O . ARG A 1 60 ? 11.617 -1.991 11.836 1 74.56 60 ARG A O 1
ATOM 478 N N . ALA A 1 61 ? 12.602 -0.222 10.898 1 68.38 61 ALA A N 1
ATOM 479 C CA . ALA A 1 61 ? 12.562 -0.821 9.562 1 68.38 61 ALA A CA 1
ATOM 480 C C . ALA A 1 61 ? 13.469 -2.043 9.484 1 68.38 61 ALA A C 1
ATOM 482 O O . ALA A 1 61 ? 13.172 -3.002 8.773 1 68.38 61 ALA A O 1
ATOM 483 N N . VAL A 1 62 ? 14.656 -1.923 10.125 1 62.06 62 VAL A N 1
ATOM 484 C CA . VAL A 1 62 ? 15.633 -3.01 10.102 1 62.06 62 VAL A CA 1
ATOM 485 C C . VAL A 1 62 ? 15.172 -4.133 11.031 1 62.06 62 VAL A C 1
ATOM 487 O O . VAL A 1 62 ? 15.43 -5.309 10.758 1 62.06 62 VAL A O 1
ATOM 490 N N . GLY A 1 63 ? 14.734 -3.688 12.398 1 54.53 63 GLY A N 1
ATOM 491 C CA . GLY A 1 63 ? 14.32 -4.695 13.367 1 54.53 63 GLY A CA 1
ATOM 492 C C . GLY A 1 63 ? 13.141 -5.523 12.891 1 54.53 63 GLY A C 1
ATOM 493 O O . GLY A 1 63 ? 12.078 -4.984 12.586 1 54.53 63 GLY A O 1
ATOM 494 N N . GLY A 1 64 ? 12.977 -6.066 11.859 1 44.56 64 GLY A N 1
ATOM 495 C CA . GLY A 1 64 ? 11.922 -6.984 11.469 1 44.56 64 GLY A CA 1
ATOM 496 C C . GLY A 1 64 ? 10.695 -6.895 12.359 1 44.56 64 GLY A C 1
ATOM 497 O O . GLY A 1 64 ? 10.727 -6.25 13.406 1 44.56 64 GLY A O 1
ATOM 498 N N . PRO A 1 65 ? 9.344 -7.176 12.164 1 37.62 65 PRO A N 1
ATOM 499 C CA . PRO A 1 65 ? 8.297 -7.344 13.18 1 37.62 65 PRO A CA 1
ATOM 500 C C . PRO A 1 65 ? 8.836 -7.926 14.484 1 37.62 65 PRO A C 1
ATOM 502 O O . PRO A 1 65 ? 9.227 -9.094 14.531 1 37.62 65 PRO A O 1
ATOM 505 N N . GLU A 1 66 ? 9.539 -7.535 15.336 1 32.69 66 GLU A N 1
ATOM 506 C CA . GLU A 1 66 ? 9.453 -8.258 16.594 1 32.69 66 GLU A CA 1
ATOM 507 C C . GLU A 1 66 ? 8.008 -8.609 16.938 1 32.69 66 GLU A C 1
ATOM 509 O O . GLU A 1 66 ? 7.117 -8.453 16.094 1 32.69 66 GLU A O 1
ATOM 514 N N . GLU A 1 67 ? 7.656 -8.445 18.5 1 28.38 67 GLU A N 1
ATOM 515 C CA . GLU A 1 67 ? 6.465 -8.727 19.297 1 28.38 67 GLU A CA 1
ATOM 516 C C . GLU A 1 67 ? 5.281 -7.883 18.844 1 28.38 67 GLU A C 1
ATOM 518 O O . GLU A 1 67 ? 5.434 -6.699 18.531 1 28.38 67 GLU A O 1
ATOM 523 N N . PRO A 1 68 ? 4.133 -8.453 18.641 1 28.8 68 PRO A N 1
ATOM 524 C CA . PRO A 1 68 ? 2.828 -7.785 18.562 1 28.8 68 PRO A CA 1
ATOM 525 C C . PRO A 1 68 ? 2.635 -6.742 19.656 1 28.8 68 PRO A C 1
ATOM 527 O O . PRO A 1 68 ? 2.924 -7.012 20.828 1 28.8 68 PRO A O 1
ATOM 530 N N . ALA A 1 69 ? 2.801 -5.566 19.719 1 27.2 69 ALA A N 1
ATOM 531 C CA . ALA A 1 69 ? 2.193 -4.754 20.766 1 27.2 69 ALA A CA 1
ATOM 532 C C . ALA A 1 69 ? 0.886 -5.371 21.25 1 27.2 69 ALA A C 1
ATOM 534 O O . ALA A 1 69 ? 0.043 -5.77 20.438 1 27.2 69 ALA A O 1
ATOM 535 N N . ALA A 1 70 ? 0.8 -5.805 22.516 1 24.83 70 ALA A N 1
ATOM 536 C CA . ALA A 1 70 ? -0.258 -6.262 23.406 1 24.83 70 ALA A CA 1
ATOM 537 C C . ALA A 1 70 ? -1.498 -5.383 23.281 1 24.83 70 ALA A C 1
ATOM 539 O O . ALA A 1 70 ? -1.648 -4.406 24.016 1 24.83 70 ALA A O 1
ATOM 540 N N . VAL A 1 71 ? -2.088 -4.695 22.375 1 25.22 71 VAL A N 1
ATOM 541 C CA . VAL A 1 71 ? -3.398 -4.238 22.828 1 25.22 71 VAL A CA 1
ATOM 542 C C . VAL A 1 71 ? -4.16 -5.402 23.453 1 25.22 71 VAL A C 1
ATOM 544 O O . VAL A 1 71 ? -4.141 -6.52 22.938 1 25.22 71 VAL A O 1
ATOM 547 N N . ASP A 1 72 ? -4.555 -5.277 24.766 1 23.84 72 ASP A N 1
ATOM 548 C CA . ASP A 1 72 ? -5.371 -6.062 25.688 1 23.84 72 ASP A CA 1
ATOM 549 C C . ASP A 1 72 ? -6.562 -6.695 24.969 1 23.84 72 ASP A C 1
ATOM 551 O O . ASP A 1 72 ? -7.121 -7.688 25.438 1 23.84 72 ASP A O 1
ATOM 555 N N . GLY A 1 73 ? -7.664 -5.863 24.797 1 23.19 73 GLY A N 1
ATOM 556 C CA . GLY A 1 73 ? -8.906 -6.617 24.828 1 23.19 73 GLY A CA 1
ATOM 557 C C . GLY A 1 73 ? -8.875 -7.859 23.969 1 23.19 73 GLY A C 1
ATOM 558 O O . GLY A 1 73 ? -7.934 -8.07 23.203 1 23.19 73 GLY A O 1
ATOM 559 N N . ASP A 1 74 ? -10.148 -8.555 23.875 1 22.52 74 ASP A N 1
ATOM 560 C CA . ASP A 1 74 ? -10.547 -9.898 23.484 1 22.52 74 ASP A CA 1
ATOM 561 C C . ASP A 1 74 ? -9.906 -10.305 22.172 1 22.52 74 ASP A C 1
ATOM 563 O O . ASP A 1 74 ? -9.164 -11.281 22.094 1 22.52 74 ASP A O 1
ATOM 567 N N . GLU A 1 75 ? -10.859 -10.852 21.281 1 21.73 75 GLU A N 1
ATOM 568 C CA . GLU A 1 75 ? -10.891 -12.047 20.453 1 21.73 75 GLU A CA 1
ATOM 569 C C . GLU A 1 75 ? -9.898 -11.938 19.297 1 21.73 75 GLU A C 1
ATOM 571 O O . GLU A 1 75 ? -9.07 -12.828 19.094 1 21.73 75 GLU A O 1
ATOM 576 N N . ILE A 1 76 ? -10.445 -12.055 18.016 1 21.66 76 ILE A N 1
ATOM 577 C CA . ILE A 1 76 ? -10.195 -13.008 16.938 1 21.66 76 ILE A CA 1
ATOM 578 C C . ILE A 1 76 ? -8.875 -12.68 16.25 1 21.66 76 ILE A C 1
ATOM 580 O O . ILE A 1 76 ? -8.375 -11.555 16.359 1 21.66 76 ILE A O 1
ATOM 584 N N . LEU A 1 77 ? -8.656 -13.289 15.016 1 21.22 77 LEU A N 1
ATOM 585 C CA . LEU A 1 77 ? -8.031 -14.219 14.086 1 21.22 77 LEU A CA 1
ATOM 586 C C . LEU A 1 77 ? -7.07 -13.484 13.148 1 21.22 77 LEU A C 1
ATOM 588 O O . LEU A 1 77 ? -6.18 -14.102 12.562 1 21.22 77 LEU A O 1
ATOM 592 N N . PHE A 1 78 ? -7.375 -12.188 12.727 1 21.05 78 PHE A N 1
ATOM 593 C CA . PHE A 1 78 ? -6.672 -12.18 11.445 1 21.05 78 PHE A CA 1
ATOM 594 C C . PHE A 1 78 ? -5.172 -12.008 11.656 1 21.05 78 PHE A C 1
ATOM 596 O O . PHE A 1 78 ? -4.699 -10.898 11.922 1 21.05 78 PHE A O 1
ATOM 603 N N . LYS A 1 79 ? -4.359 -12.641 12.586 1 26.52 79 LYS A N 1
ATOM 604 C CA . LYS A 1 79 ? -2.973 -13.086 12.664 1 26.52 79 LYS A CA 1
ATOM 605 C C . LYS A 1 79 ? -2.408 -13.383 11.281 1 26.52 79 LYS A C 1
ATOM 607 O O . LYS A 1 79 ? -2.34 -14.539 10.867 1 26.52 79 LYS A O 1
ATOM 612 N N . THR A 1 80 ? -2.969 -12.867 10.281 1 24.19 80 THR A N 1
ATOM 613 C CA . THR A 1 80 ? -2.41 -13.336 9.016 1 24.19 80 THR A CA 1
ATOM 614 C C . THR A 1 80 ? -0.884 -13.328 9.07 1 24.19 80 THR A C 1
ATOM 616 O O . THR A 1 80 ? -0.284 -12.516 9.773 1 24.19 80 THR A O 1
ATOM 619 N N . SER A 1 81 ? -0.274 -14.406 8.484 1 24.45 81 SER A N 1
ATOM 620 C CA . SER A 1 81 ? 0.838 -15.281 8.141 1 24.45 81 SER A CA 1
ATOM 621 C C . SER A 1 81 ? 1.962 -14.516 7.457 1 24.45 81 SER A C 1
ATOM 623 O O . SER A 1 81 ? 2.924 -15.117 6.969 1 24.45 81 SER A O 1
ATOM 625 N N . PHE A 1 82 ? 1.828 -13.25 7.23 1 24.73 82 PHE A N 1
ATOM 626 C CA . PHE A 1 82 ? 3.02 -12.781 6.535 1 24.73 82 PHE A CA 1
ATOM 627 C C . PHE A 1 82 ? 4.242 -12.852 7.445 1 24.73 82 PHE A C 1
ATOM 629 O O . PHE A 1 82 ? 5.34 -12.453 7.051 1 24.73 82 PHE A O 1
ATOM 636 N N . GLN A 1 83 ? 4.039 -12.953 8.68 1 26.66 83 GLN A N 1
ATOM 637 C CA . GLN A 1 83 ? 5.207 -12.953 9.555 1 26.66 83 GLN A CA 1
ATOM 638 C C . GLN A 1 83 ? 6.02 -14.234 9.383 1 26.66 83 GLN A C 1
ATOM 640 O O . GLN A 1 83 ? 7.031 -14.43 10.062 1 26.66 83 GLN A O 1
ATOM 645 N N . ARG A 1 84 ? 5.352 -15.328 9.008 1 26.61 84 ARG A N 1
ATOM 646 C CA . ARG A 1 84 ? 6.039 -16.562 9.383 1 26.61 84 ARG A CA 1
ATOM 647 C C . ARG A 1 84 ? 7.414 -16.641 8.734 1 26.61 84 ARG A C 1
ATOM 649 O O . ARG A 1 84 ? 8.398 -17 9.383 1 26.61 84 ARG A O 1
ATOM 656 N N . SER A 1 85 ? 7.418 -17.172 7.375 1 25.59 85 SER A N 1
ATOM 657 C CA . SER A 1 85 ? 8.57 -18.016 7.055 1 25.59 85 SER A CA 1
ATOM 658 C C . SER A 1 85 ? 9.859 -17.203 7.031 1 25.59 85 SER A C 1
ATOM 660 O O . SER A 1 85 ? 10.156 -16.531 6.039 1 25.59 85 SER A O 1
ATOM 662 N N . SER A 1 86 ? 10.086 -16.484 7.961 1 25.98 86 SER A N 1
ATOM 663 C CA . SER A 1 86 ? 11.453 -16 8.172 1 25.98 86 SER A CA 1
ATOM 664 C C . SER A 1 86 ? 12.438 -17.156 8.266 1 25.98 86 SER A C 1
ATOM 666 O O . SER A 1 86 ? 13.492 -17.031 8.898 1 25.98 86 SER A O 1
ATOM 668 N N . THR A 1 87 ? 11.992 -18.328 8.148 1 25.91 87 THR A N 1
ATOM 669 C CA . THR A 1 87 ? 13.125 -19.234 8.32 1 25.91 87 THR A CA 1
ATOM 670 C C . THR A 1 87 ? 14.164 -19 7.223 1 25.91 87 THR A C 1
ATOM 672 O O . THR A 1 87 ? 15.086 -19.797 7.062 1 25.91 87 THR A O 1
ATOM 675 N N . ALA A 1 88 ? 13.703 -18.547 6.113 1 27.25 88 ALA A N 1
ATOM 676 C CA . ALA A 1 88 ? 14.914 -18.375 5.316 1 27.25 88 ALA A CA 1
ATOM 677 C C . ALA A 1 88 ? 15.992 -17.625 6.094 1 27.25 88 ALA A C 1
ATOM 679 O O . ALA A 1 88 ? 15.672 -16.844 7.004 1 27.25 88 ALA A O 1
ATOM 680 N N . SER A 1 89 ? 17.281 -18.016 5.945 1 27.38 89 SER A N 1
ATOM 681 C CA . SER A 1 89 ? 18.5 -17.484 6.555 1 27.38 89 SER A CA 1
ATOM 682 C C . SER A 1 89 ? 18.406 -15.984 6.758 1 27.38 89 SER A C 1
ATOM 684 O O . SER A 1 89 ? 18 -15.25 5.852 1 27.38 89 SER A O 1
ATOM 686 N N . PRO A 1 90 ? 18.359 -15.391 7.984 1 32.09 90 PRO A N 1
ATOM 687 C CA . PRO A 1 90 ? 18.5 -14.047 8.555 1 32.09 90 PRO A CA 1
ATOM 688 C C . PRO A 1 90 ? 19.281 -13.102 7.648 1 32.09 90 PRO A C 1
ATOM 690 O O . PRO A 1 90 ? 19.484 -11.938 7.996 1 32.09 90 PRO A O 1
ATOM 693 N N . ALA A 1 91 ? 20.203 -13.625 6.848 1 30.52 91 ALA A N 1
ATOM 694 C CA . ALA A 1 91 ? 21.391 -12.867 6.465 1 30.52 91 ALA A CA 1
ATOM 695 C C . ALA A 1 91 ? 21.031 -11.641 5.637 1 30.52 91 ALA A C 1
ATOM 697 O O . ALA A 1 91 ? 21.531 -10.547 5.887 1 30.52 91 ALA A O 1
ATOM 698 N N . SER A 1 92 ? 20.688 -11.773 4.18 1 33.69 92 SER A N 1
ATOM 699 C CA . SER A 1 92 ? 21.312 -10.891 3.201 1 33.69 92 SER A CA 1
ATOM 700 C C . SER A 1 92 ? 20.594 -9.547 3.119 1 33.69 92 SER A C 1
ATOM 702 O O . SER A 1 92 ? 21.219 -8.531 2.791 1 33.69 92 SER A O 1
ATOM 704 N N . PRO A 1 93 ? 19.266 -9.57 2.861 1 40.12 93 PRO A N 1
ATOM 705 C CA . PRO A 1 93 ? 18.844 -8.227 2.449 1 40.12 93 PRO A CA 1
ATOM 706 C C . PRO A 1 93 ? 19.047 -7.18 3.543 1 40.12 93 PRO A C 1
ATOM 708 O O . PRO A 1 93 ? 19.344 -6.023 3.246 1 40.12 93 PRO A O 1
ATOM 711 N N . SER A 1 94 ? 18.734 -7.688 4.805 1 46.72 94 SER A N 1
ATOM 712 C CA . SER A 1 94 ? 18.875 -6.883 6.016 1 46.72 94 SER A CA 1
ATOM 713 C C . SER A 1 94 ? 20.328 -6.523 6.281 1 46.72 94 SER A C 1
ATOM 715 O O . SER A 1 94 ? 20.625 -5.449 6.809 1 46.72 94 SER A O 1
ATOM 717 N N . VAL A 1 95 ? 21.094 -7.496 5.727 1 43.38 95 VAL A N 1
ATOM 718 C CA . VAL A 1 95 ? 22.5 -7.324 6.109 1 43.38 95 VAL A CA 1
ATOM 719 C C . VAL A 1 95 ? 23.078 -6.105 5.391 1 43.38 95 VAL A C 1
ATOM 721 O O . VAL A 1 95 ? 23.766 -5.285 6.008 1 43.38 95 VAL A O 1
ATOM 724 N N . TRP A 1 96 ? 22.75 -6.055 4.059 1 47 96 TRP A N 1
ATOM 725 C CA . TRP A 1 96 ? 23.422 -4.988 3.316 1 47 96 TRP A CA 1
ATOM 726 C C . TRP A 1 96 ? 22.844 -3.627 3.689 1 47 96 TRP A C 1
ATOM 728 O O . TRP A 1 96 ? 23.578 -2.643 3.799 1 47 96 TRP A O 1
ATOM 738 N N . ARG A 1 97 ? 21.5 -3.67 3.967 1 59.88 97 ARG A N 1
ATOM 739 C CA . ARG A 1 97 ? 20.953 -2.438 4.527 1 59.88 97 ARG A CA 1
ATOM 740 C C . ARG A 1 97 ? 21.672 -2.057 5.816 1 59.88 97 ARG A C 1
ATOM 742 O O . ARG A 1 97 ? 21.969 -0.882 6.047 1 59.88 97 ARG A O 1
ATOM 749 N N . HIS A 1 98 ? 22.094 -3.234 6.207 1 65.19 98 HIS A N 1
ATOM 750 C CA . HIS A 1 98 ? 22.781 -3.006 7.473 1 65.19 98 HIS A CA 1
ATOM 751 C C . HIS A 1 98 ? 24.203 -2.502 7.25 1 65.19 98 HIS A C 1
ATOM 753 O O . HIS A 1 98 ? 24.672 -1.594 7.949 1 65.19 98 HIS A O 1
ATOM 759 N N . GLU A 1 99 ? 24.828 -3.068 6.172 1 63.38 99 GLU A N 1
ATOM 760 C CA . GLU A 1 99 ? 26.203 -2.65 5.91 1 63.38 99 GLU A CA 1
ATOM 761 C C . GLU A 1 99 ? 26.25 -1.211 5.41 1 63.38 99 GLU A C 1
ATOM 763 O O . GLU A 1 99 ? 27.109 -0.43 5.844 1 63.38 99 GLU A O 1
ATOM 768 N N . TYR A 1 100 ? 25.453 -0.936 4.566 1 65.44 100 TYR A N 1
ATOM 769 C CA . TYR A 1 100 ? 25.422 0.427 4.047 1 65.44 100 TYR A CA 1
ATOM 770 C C . TYR A 1 100 ? 25.094 1.425 5.148 1 65.44 100 TYR A C 1
ATOM 772 O O . TYR A 1 100 ? 25.75 2.467 5.266 1 65.44 100 TYR A O 1
ATOM 780 N N . LEU A 1 101 ? 24.109 1.088 5.828 1 77.19 101 LEU A N 1
ATOM 781 C CA . LEU A 1 101 ? 23.734 1.936 6.957 1 77.19 101 LEU A CA 1
ATOM 782 C C . LEU A 1 101 ? 24.891 2.064 7.938 1 77.19 101 LEU A C 1
ATOM 784 O O . LEU A 1 101 ? 25.141 3.146 8.477 1 77.19 101 LEU A O 1
ATOM 788 N N . GLY A 1 102 ? 25.578 0.937 8.047 1 76.81 102 GLY A N 1
ATOM 789 C CA . GLY A 1 102 ? 26.75 0.978 8.922 1 76.81 102 GLY A CA 1
ATOM 790 C C . GLY A 1 102 ? 27.828 1.918 8.43 1 76.81 102 GLY A C 1
ATOM 791 O O . GLY A 1 102 ? 28.422 2.662 9.219 1 76.81 102 GLY A O 1
ATOM 792 N N . ARG A 1 103 ? 28.047 1.933 7.203 1 72.94 103 ARG A N 1
ATOM 793 C CA . ARG A 1 103 ? 29.062 2.818 6.621 1 72.94 103 ARG A CA 1
ATOM 794 C C . ARG A 1 103 ? 28.641 4.277 6.746 1 72.94 103 ARG A C 1
ATOM 796 O O . ARG A 1 103 ? 29.453 5.141 7.062 1 72.94 103 ARG A O 1
ATOM 803 N N . LEU A 1 104 ? 27.438 4.551 6.426 1 77.94 104 LEU A N 1
ATOM 804 C CA . LEU A 1 104 ? 26.938 5.914 6.555 1 77.94 104 LEU A CA 1
ATOM 805 C C . LEU A 1 104 ? 27.062 6.406 7.992 1 77.94 104 LEU A C 1
ATOM 807 O O . LEU A 1 104 ? 27.5 7.531 8.234 1 77.94 104 LEU A O 1
ATOM 811 N N . LEU A 1 105 ? 26.703 5.539 8.859 1 86.5 105 LEU A N 1
ATOM 812 C CA . LEU A 1 105 ? 26.766 5.91 10.266 1 86.5 105 LEU A CA 1
ATOM 813 C C . LEU A 1 105 ? 28.203 6.098 10.727 1 86.5 105 LEU A C 1
ATOM 815 O O . LEU A 1 105 ? 28.484 6.949 11.57 1 86.5 105 LEU A O 1
ATOM 819 N N . SER A 1 106 ? 29.062 5.285 10.109 1 83.69 106 SER A N 1
ATOM 820 C CA . SER A 1 106 ? 30.484 5.469 10.414 1 83.69 106 SER A CA 1
ATOM 821 C C . SER A 1 106 ? 30.984 6.812 9.906 1 83.69 106 SER A C 1
ATOM 823 O O . SER A 1 106 ? 31.828 7.445 10.547 1 83.69 106 SER A O 1
ATOM 825 N N . THR A 1 107 ? 30.531 7.215 8.797 1 82.44 107 THR A N 1
ATOM 826 C CA . THR A 1 107 ? 30.875 8.531 8.273 1 82.44 107 THR A CA 1
ATOM 827 C C . THR A 1 107 ? 30.344 9.633 9.18 1 82.44 107 THR A C 1
ATOM 829 O O . THR A 1 107 ? 31.031 10.625 9.438 1 82.44 107 THR A O 1
ATOM 832 N N . VAL A 1 108 ? 29.109 9.508 9.609 1 89.5 108 VAL A N 1
ATOM 833 C CA . VAL A 1 108 ? 28.531 10.461 10.547 1 89.5 108 VAL A CA 1
ATOM 834 C C . VAL A 1 108 ? 29.375 10.531 11.812 1 89.5 108 VAL A C 1
ATOM 836 O O . VAL A 1 108 ? 29.672 11.625 12.305 1 89.5 108 VAL A O 1
ATOM 839 N N . ARG A 1 109 ? 29.75 9.367 12.258 1 91.06 109 ARG A N 1
ATOM 840 C CA . ARG A 1 109 ? 30.594 9.305 13.453 1 91.06 109 ARG A CA 1
ATOM 841 C C . ARG A 1 109 ? 31.922 10.023 13.219 1 91.06 109 ARG A C 1
ATOM 843 O O . ARG A 1 109 ? 32.406 10.719 14.109 1 91.06 109 ARG A O 1
ATOM 850 N N . GLY A 1 110 ? 32.438 9.781 12.039 1 88.56 110 GLY A N 1
ATOM 851 C CA . GLY A 1 110 ? 33.688 10.453 11.711 1 88.56 110 GLY A CA 1
ATOM 852 C C . GLY A 1 110 ? 33.562 11.969 11.719 1 88.56 110 GLY A C 1
ATOM 853 O O . GLY A 1 110 ? 34.438 12.664 12.258 1 88.56 110 GLY A O 1
ATOM 854 N N . VAL A 1 111 ? 32.594 12.5 11.125 1 89.19 111 VAL A N 1
ATOM 855 C CA . VAL A 1 111 ? 32.344 13.938 11.07 1 89.19 111 VAL A CA 1
ATOM 856 C C . VAL A 1 111 ? 32.125 14.477 12.484 1 89.19 111 VAL A C 1
ATOM 858 O O . VAL A 1 111 ? 32.656 15.531 12.836 1 89.19 111 VAL A O 1
ATOM 861 N N . LEU A 1 112 ? 31.375 13.758 13.297 1 94 112 LEU A N 1
ATOM 862 C CA . LEU A 1 112 ? 31.078 14.188 14.664 1 94 112 LEU A CA 1
ATOM 863 C C . LEU A 1 112 ? 32.344 14.148 15.523 1 94 112 LEU A C 1
ATOM 865 O O . LEU A 1 112 ? 32.531 14.984 16.406 1 94 112 LEU A O 1
ATOM 869 N N . THR A 1 113 ? 33.188 13.156 15.281 1 91.88 113 THR A N 1
ATOM 870 C CA . THR A 1 113 ? 34.438 13.07 16.016 1 91.88 113 THR A CA 1
ATOM 871 C C . THR A 1 113 ? 35.344 14.266 15.688 1 91.88 113 THR A C 1
ATOM 873 O O . THR A 1 113 ? 36.031 14.797 16.578 1 91.88 113 THR A O 1
ATOM 876 N N . GLU A 1 114 ? 35.375 14.617 14.484 1 89.31 114 GLU A N 1
ATOM 877 C CA . GLU A 1 114 ? 36.125 15.805 14.094 1 89.31 114 GLU A CA 1
ATOM 878 C C . GLU A 1 114 ? 35.562 17.062 14.75 1 89.31 114 GLU A C 1
ATOM 880 O O . GLU A 1 114 ? 36.312 17.922 15.203 1 89.31 114 GLU A O 1
ATOM 885 N N . ALA A 1 115 ? 34.312 17.219 14.742 1 91 115 ALA A N 1
ATOM 886 C CA . ALA A 1 115 ? 33.656 18.359 15.398 1 91 115 ALA A CA 1
ATOM 887 C C . ALA A 1 115 ? 33.969 18.375 16.891 1 91 115 ALA A C 1
ATOM 889 O O . ALA A 1 115 ? 34.219 19.453 17.469 1 91 115 ALA A O 1
ATOM 890 N N . GLU A 1 116 ? 33.938 17.219 17.453 1 90.81 116 GLU A N 1
ATOM 891 C CA . GLU A 1 116 ? 34.25 17.109 18.875 1 90.81 116 GLU A CA 1
ATOM 892 C C . GLU A 1 116 ? 35.688 17.562 19.156 1 90.81 116 GLU A C 1
ATOM 894 O O . GLU A 1 116 ? 35.969 18.234 20.141 1 90.81 116 GLU A O 1
ATOM 899 N N . ALA A 1 117 ? 36.562 17.172 18.328 1 87.88 117 ALA A N 1
ATOM 900 C CA . ALA A 1 117 ? 37.969 17.562 18.484 1 87.88 117 ALA A CA 1
ATOM 901 C C . ALA A 1 117 ? 38.125 19.078 18.422 1 87.88 117 ALA A C 1
ATOM 903 O O . ALA A 1 117 ? 38.906 19.656 19.172 1 87.88 117 ALA A O 1
ATOM 904 N N . ILE A 1 118 ? 37.406 19.672 17.531 1 86.19 118 ILE A N 1
ATOM 905 C CA . ILE A 1 118 ? 37.469 21.125 17.391 1 86.19 118 ILE A CA 1
ATOM 906 C C . ILE A 1 118 ? 36.938 21.781 18.656 1 86.19 118 ILE A C 1
ATOM 908 O O . ILE A 1 118 ? 37.531 22.703 19.188 1 86.19 118 ILE A O 1
ATOM 912 N N . VAL A 1 119 ? 35.844 21.297 19.156 1 87 119 VAL A N 1
ATOM 913 C CA . VAL A 1 119 ? 35.188 21.891 20.312 1 87 119 VAL A CA 1
ATOM 914 C C . VAL A 1 119 ? 36.031 21.656 21.562 1 87 119 VAL A C 1
ATOM 916 O O . VAL A 1 119 ? 36.125 22.547 22.406 1 87 119 VAL A O 1
ATOM 919 N N . GLU A 1 120 ? 36.625 20.531 21.703 1 85.06 120 GLU A N 1
ATOM 920 C CA . GLU A 1 120 ? 37.438 20.188 22.875 1 85.06 120 GLU A CA 1
ATOM 921 C C . GLU A 1 120 ? 38.688 21.031 22.953 1 85.06 120 GLU A C 1
ATOM 923 O O . GLU A 1 120 ? 39.188 21.312 24.047 1 85.06 120 GLU A O 1
ATOM 928 N N . LYS A 1 121 ? 39.156 21.375 21.797 1 81.06 121 LYS A N 1
ATOM 929 C CA . LYS A 1 121 ? 40.312 22.266 21.75 1 81.06 121 LYS A CA 1
ATOM 930 C C . LYS A 1 121 ? 40.062 23.531 22.562 1 81.06 121 LYS A C 1
ATOM 932 O O . LYS A 1 121 ? 41 24.078 23.172 1 81.06 121 LYS A O 1
ATOM 937 N N . TYR A 1 122 ? 38.906 23.953 22.594 1 77.62 122 TYR A N 1
ATOM 938 C CA . TYR A 1 122 ? 38.594 25.219 23.219 1 77.62 122 TYR A CA 1
ATOM 939 C C . TYR A 1 122 ? 37.969 25.016 24.594 1 77.62 122 TYR A C 1
ATOM 941 O O . TYR A 1 122 ? 37.75 25.969 25.344 1 77.62 122 TYR A O 1
ATOM 949 N N . GLN A 1 123 ? 37.594 23.734 24.953 1 73.06 123 GLN A N 1
ATOM 950 C CA . GLN A 1 123 ? 37.062 23.469 26.281 1 73.06 123 GLN A CA 1
ATOM 951 C C . GLN A 1 123 ? 38.188 23.281 27.312 1 73.06 123 GLN A C 1
ATOM 953 O O . GLN A 1 123 ? 38.031 23.641 28.484 1 73.06 123 GLN A O 1
ATOM 958 N N . LYS A 1 124 ? 39.281 22.422 27.141 1 61.03 124 LYS A N 1
ATOM 959 C CA . LYS A 1 124 ? 40.375 22.047 28.031 1 61.03 124 LYS A CA 1
ATOM 960 C C . LYS A 1 124 ? 41.156 23.266 28.5 1 61.03 124 LYS A C 1
ATOM 962 O O . LYS A 1 124 ? 41.75 23.25 29.578 1 61.03 124 LYS A O 1
ATOM 967 N N . ILE A 1 125 ? 41.219 24.234 27.844 1 51.78 125 ILE A N 1
ATOM 968 C CA . ILE A 1 125 ? 42.156 25.234 28.328 1 51.78 125 ILE A CA 1
ATOM 969 C C . ILE A 1 125 ? 41.719 25.75 29.703 1 51.78 125 ILE A C 1
ATOM 971 O O . ILE A 1 125 ? 42.531 26.188 30.5 1 51.78 125 ILE A O 1
ATOM 975 N N . ASP A 1 126 ? 40.5 25.531 30.141 1 46.81 126 ASP A N 1
ATOM 976 C CA . ASP A 1 126 ? 40.281 26.141 31.453 1 46.81 126 ASP A CA 1
ATOM 977 C C . ASP A 1 126 ? 40.875 25.281 32.562 1 46.81 126 ASP A C 1
ATOM 979 O O . ASP A 1 126 ? 41.344 25.797 33.594 1 46.81 126 ASP A O 1
ATOM 983 N N . SER A 1 127 ? 40.844 23.922 32.5 1 45.41 127 SER A N 1
ATOM 984 C CA . SER A 1 127 ? 41.188 23.234 33.75 1 45.41 127 SER A CA 1
ATOM 985 C C . SER A 1 127 ? 42.688 23.359 34.062 1 45.41 127 SER A C 1
ATOM 987 O O . SER A 1 127 ? 43.094 23.141 35.188 1 45.41 127 SER A O 1
ATOM 989 N N . LYS A 1 128 ? 43.594 23.297 33.125 1 42.06 128 LYS A N 1
ATOM 990 C CA . LYS A 1 128 ? 45.031 23.406 33.5 1 42.06 128 LYS A CA 1
ATOM 991 C C . LYS A 1 128 ? 45.375 24.828 33.906 1 42.06 128 LYS A C 1
ATOM 993 O O . LYS A 1 128 ? 46.406 25.062 34.5 1 42.06 128 LYS A O 1
ATOM 998 N N . ARG A 1 129 ? 44.625 25.75 33.5 1 42.16 129 ARG A N 1
ATOM 999 C CA . ARG A 1 129 ? 44.938 27.094 33.938 1 42.16 129 ARG A CA 1
ATOM 1000 C C . ARG A 1 129 ? 44.594 27.297 35.406 1 42.16 129 ARG A C 1
ATOM 1002 O O . ARG A 1 129 ? 45.094 28.234 36.031 1 42.16 129 ARG A O 1
ATOM 1009 N N . LYS A 1 130 ? 43.625 26.484 35.969 1 42.31 130 LYS A N 1
ATOM 1010 C CA . LYS A 1 130 ? 43.562 26.703 37.438 1 42.31 130 LYS A CA 1
ATOM 1011 C C . LYS A 1 130 ? 44.906 26.391 38.094 1 42.31 130 LYS A C 1
ATOM 1013 O O . LYS A 1 130 ? 45.281 27.062 39.031 1 42.31 130 LYS A O 1
ATOM 1018 N N . LEU A 1 131 ? 45.594 25.312 37.562 1 37.56 131 LEU A N 1
ATOM 1019 C CA . LEU A 1 131 ? 46.781 25.047 38.344 1 37.56 131 LEU A CA 1
ATOM 1020 C C . LEU A 1 131 ? 47.875 26.078 38.062 1 37.56 131 LEU A C 1
ATOM 1022 O O . LEU A 1 131 ? 48.562 26.516 38.969 1 37.56 131 LEU A O 1
ATOM 1026 N N . ARG A 1 132 ? 48.156 26.406 36.844 1 38.03 132 ARG A N 1
ATOM 1027 C CA . ARG A 1 132 ? 49.281 27.297 36.625 1 38.03 132 ARG A CA 1
ATOM 1028 C C . ARG A 1 132 ? 48.906 28.734 36.969 1 38.03 132 ARG A C 1
ATOM 1030 O O . ARG A 1 132 ? 49.75 29.641 36.875 1 38.03 132 ARG A O 1
ATOM 1037 N N . THR A 1 133 ? 47.656 29.078 37.094 1 39.34 133 THR A N 1
ATOM 1038 C CA . THR A 1 133 ? 47.438 30.453 37.531 1 39.34 133 THR A CA 1
ATOM 1039 C C . THR A 1 133 ? 48.031 30.703 38.906 1 39.34 133 THR A C 1
ATOM 1041 O O . THR A 1 133 ? 47.938 31.812 39.438 1 39.34 133 THR A O 1
ATOM 1044 N N . PHE A 1 134 ? 48.469 29.766 39.781 1 37.31 134 PHE A N 1
ATOM 1045 C CA . PHE A 1 134 ? 49.188 30.312 40.906 1 37.31 134 PHE A CA 1
ATOM 1046 C C . PHE A 1 134 ? 50.406 31.109 40.438 1 37.31 134 PHE A C 1
ATOM 1048 O O . PHE A 1 134 ? 50.812 32.062 41.094 1 37.31 134 PHE A O 1
ATOM 1055 N N . ILE A 1 135 ? 51.344 30.562 39.625 1 36.25 135 ILE A N 1
ATOM 1056 C CA . ILE A 1 135 ? 52.531 31.375 39.438 1 36.25 135 ILE A CA 1
ATOM 1057 C C . ILE A 1 135 ? 52.156 32.656 38.688 1 36.25 135 ILE A C 1
ATOM 1059 O O . ILE A 1 135 ? 52.531 33.75 39.125 1 36.25 135 ILE A O 1
ATOM 1063 N N . SER A 1 136 ? 52.625 32.875 37.375 1 37.12 136 SER A N 1
ATOM 1064 C CA . SER A 1 136 ? 52.75 34.156 36.688 1 37.12 136 SER A CA 1
ATOM 1065 C C . SER A 1 136 ? 51.375 34.781 36.406 1 37.12 136 SER A C 1
ATOM 1067 O O . SER A 1 136 ? 50.469 34.094 35.906 1 37.12 136 SER A O 1
ATOM 1069 N N . SER A 1 137 ? 50.875 35.625 37.312 1 36 137 SER A N 1
ATOM 1070 C CA . SER A 1 137 ? 49.688 36.469 37.375 1 36 137 SER A CA 1
ATOM 1071 C C . SER A 1 137 ? 49.219 36.906 36 1 36 137 SER A C 1
ATOM 1073 O O . SER A 1 137 ? 48.031 37 35.719 1 36 137 SER A O 1
ATOM 1075 N N . ARG A 1 138 ? 50.156 37.688 35.344 1 35.5 138 ARG A N 1
ATOM 1076 C CA . ARG A 1 138 ? 49.844 38.625 34.281 1 35.5 138 ARG A CA 1
ATOM 1077 C C . ARG A 1 138 ? 49.375 37.906 33.031 1 35.5 138 ARG A C 1
ATOM 1079 O O . ARG A 1 138 ? 49.219 38.562 31.984 1 35.5 138 ARG A O 1
ATOM 1086 N N . LEU A 1 139 ? 49.781 36.688 32.906 1 33.94 139 LEU A N 1
ATOM 1087 C CA . LEU A 1 139 ? 49.531 36.281 31.547 1 33.94 139 LEU A CA 1
ATOM 1088 C C . LEU A 1 139 ? 48.031 36.219 31.266 1 33.94 139 LEU A C 1
ATOM 1090 O O . LEU A 1 139 ? 47.281 35.594 32 1 33.94 139 LEU A O 1
ATOM 1094 N N . HIS A 1 140 ? 47.469 37.312 30.688 1 34.84 140 HIS A N 1
ATOM 1095 C CA . HIS A 1 140 ? 46.156 37.438 30.078 1 34.84 140 HIS A CA 1
ATOM 1096 C C . HIS A 1 140 ? 45.656 36.125 29.547 1 34.84 140 HIS A C 1
ATOM 1098 O O . HIS A 1 140 ? 46.344 35.438 28.781 1 34.84 140 HIS A O 1
ATOM 1104 N N . THR A 1 141 ? 45.156 35.281 30.344 1 38.31 141 THR A N 1
ATOM 1105 C CA . THR A 1 141 ? 44.375 34.156 29.891 1 38.31 141 THR A CA 1
ATOM 1106 C C . THR A 1 141 ? 43.688 34.469 28.562 1 38.31 141 THR A C 1
ATOM 1108 O O . THR A 1 141 ? 42.719 35.219 28.516 1 38.31 141 THR A O 1
ATOM 1111 N N . HIS A 1 142 ? 44.406 34.719 27.531 1 37 142 HIS A N 1
ATOM 1112 C CA . HIS A 1 142 ? 43.781 34.812 26.219 1 37 142 HIS A CA 1
ATOM 1113 C C . HIS A 1 142 ? 42.688 33.75 26.031 1 37 142 HIS A C 1
ATOM 1115 O O . HIS A 1 142 ? 42.969 32.562 26.125 1 37 142 HIS A O 1
ATOM 1121 N N . GLN A 1 143 ? 41.594 33.75 26.672 1 45.44 143 GLN A N 1
ATOM 1122 C CA . GLN A 1 143 ? 40.406 33.062 26.156 1 45.44 143 GLN A CA 1
ATOM 1123 C C . GLN A 1 143 ? 40.562 32.688 24.688 1 45.44 143 GLN A C 1
ATOM 1125 O O . GLN A 1 143 ? 40.719 33.562 23.844 1 45.44 143 GLN A O 1
ATOM 1130 N N . LEU A 1 144 ? 41.219 31.734 24.422 1 50.97 144 LEU A N 1
ATOM 1131 C CA . LEU A 1 144 ? 41.438 31.359 23.031 1 50.97 144 LEU A CA 1
ATOM 1132 C C . LEU A 1 144 ? 40.188 31.578 22.203 1 50.97 144 LEU A C 1
ATOM 1134 O O . LEU A 1 144 ? 39.156 30.953 22.453 1 50.97 144 LEU A O 1
ATOM 1138 N N . SER A 1 145 ? 39.938 32.656 21.734 1 64.12 145 SER A N 1
ATOM 1139 C CA . SER A 1 145 ? 38.906 33.031 20.75 1 64.12 145 SER A CA 1
ATOM 1140 C C . SER A 1 145 ? 38.906 32.062 19.562 1 64.12 145 SER A C 1
ATOM 1142 O O . SER A 1 145 ? 39.969 31.625 19.125 1 64.12 145 SER A O 1
ATOM 1144 N N . TRP A 1 146 ? 37.812 31.266 19.422 1 74.88 146 TRP A N 1
ATOM 1145 C CA . TRP A 1 146 ? 37.656 30.391 18.266 1 74.88 146 TRP A CA 1
ATOM 1146 C C . TRP A 1 146 ? 38.344 31 17.031 1 74.88 146 TRP A C 1
ATOM 1148 O O . TRP A 1 146 ? 38.125 32.156 16.719 1 74.88 146 TRP A O 1
ATOM 1158 N N . ILE A 1 147 ? 39.406 30.391 16.578 1 77.56 147 ILE A N 1
ATOM 1159 C CA . ILE A 1 147 ? 40.062 30.828 15.344 1 77.56 147 ILE A CA 1
ATOM 1160 C C . ILE A 1 147 ? 39.062 30.719 14.188 1 77.56 147 ILE A C 1
ATOM 1162 O O . ILE A 1 147 ? 38.188 29.844 14.188 1 77.56 147 ILE A O 1
ATOM 1166 N N . ALA A 1 148 ? 39.188 31.719 13.32 1 76.25 148 ALA A N 1
ATOM 1167 C CA . ALA A 1 148 ? 38.281 31.812 12.18 1 76.25 148 ALA A CA 1
ATOM 1168 C C . ALA A 1 148 ? 38.25 30.5 11.398 1 76.25 148 ALA A C 1
ATOM 1170 O O . ALA A 1 148 ? 37.188 30.078 10.938 1 76.25 148 ALA A O 1
ATOM 1171 N N . ASP A 1 149 ? 39.344 29.875 11.438 1 79.25 149 ASP A N 1
ATOM 1172 C CA . ASP A 1 149 ? 39.406 28.625 10.672 1 79.25 149 ASP A CA 1
ATOM 1173 C C . ASP A 1 149 ? 38.594 27.531 11.328 1 79.25 149 ASP A C 1
ATOM 1175 O O . ASP A 1 149 ? 37.938 26.75 10.641 1 79.25 149 ASP A O 1
ATOM 1179 N N . ASP A 1 150 ? 38.625 27.484 12.586 1 84.56 150 ASP A N 1
ATOM 1180 C CA . ASP A 1 150 ? 37.844 26.469 13.305 1 84.56 150 ASP A CA 1
ATOM 1181 C C . ASP A 1 150 ? 36.344 26.734 13.203 1 84.56 150 ASP A C 1
ATOM 1183 O O . ASP A 1 150 ? 35.562 25.797 13.109 1 84.56 150 ASP A O 1
ATOM 1187 N N . LYS A 1 151 ? 36.094 28 13.133 1 85.5 151 LYS A N 1
ATOM 1188 C CA . LYS A 1 151 ? 34.688 28.359 12.992 1 85.5 151 LYS A CA 1
ATOM 1189 C C . LYS A 1 151 ? 34.156 27.938 11.625 1 85.5 151 LYS A C 1
ATOM 1191 O O . LYS A 1 151 ? 33.062 27.375 11.523 1 85.5 151 LYS A O 1
ATOM 1196 N N . ASN A 1 152 ? 35 28.219 10.641 1 86.69 152 ASN A N 1
ATOM 1197 C CA . ASN A 1 152 ? 34.594 27.844 9.289 1 86.69 152 ASN A CA 1
ATOM 1198 C C . ASN A 1 152 ? 34.531 26.328 9.117 1 86.69 152 ASN A C 1
ATOM 1200 O O . ASN A 1 152 ? 33.656 25.812 8.422 1 86.69 152 ASN A O 1
ATOM 1204 N N . ARG A 1 153 ? 35.438 25.75 9.758 1 87.62 153 ARG A N 1
ATOM 1205 C CA . ARG A 1 153 ? 35.438 24.281 9.672 1 87.62 153 ARG A CA 1
ATOM 1206 C C . ARG A 1 153 ? 34.219 23.703 10.344 1 87.62 153 ARG A C 1
ATOM 1208 O O . ARG A 1 153 ? 33.625 22.734 9.852 1 87.62 153 ARG A O 1
ATOM 1215 N N . LEU A 1 154 ? 33.875 24.219 11.43 1 88.62 154 LEU A N 1
ATOM 1216 C CA . LEU A 1 154 ? 32.688 23.75 12.125 1 88.62 154 LEU A CA 1
ATOM 1217 C C . LEU A 1 154 ? 31.438 23.953 11.25 1 88.62 154 LEU A C 1
ATOM 1219 O O . LEU A 1 154 ? 30.562 23.094 11.211 1 88.62 154 LEU A O 1
ATOM 1223 N N . LYS A 1 155 ? 31.406 25.062 10.562 1 87.5 155 LYS A N 1
ATOM 1224 C CA . LYS A 1 155 ? 30.312 25.328 9.648 1 87.5 155 LYS A CA 1
ATOM 1225 C C . LYS A 1 155 ? 30.234 24.266 8.555 1 87.5 155 LYS A C 1
ATOM 1227 O O . LYS A 1 155 ? 29.141 23.797 8.219 1 87.5 155 LYS A O 1
ATOM 1232 N N . GLU A 1 156 ? 31.297 23.906 8.086 1 87.81 156 GLU A N 1
ATOM 1233 C CA . GLU A 1 156 ? 31.359 22.891 7.043 1 87.81 156 GLU A CA 1
ATOM 1234 C C . GLU A 1 156 ? 30.922 21.531 7.578 1 87.81 156 GLU A C 1
ATOM 1236 O O . GLU A 1 156 ? 30.234 20.766 6.879 1 87.81 156 GLU A O 1
ATOM 1241 N N . LEU A 1 157 ? 31.344 21.25 8.734 1 89 157 LEU A N 1
ATOM 1242 C CA . LEU A 1 157 ? 31 19.969 9.336 1 89 157 LEU A CA 1
ATOM 1243 C C . LEU A 1 157 ? 29.5 19.875 9.594 1 89 157 LEU A C 1
ATOM 1245 O O . LEU A 1 157 ? 28.891 18.812 9.383 1 89 157 LEU A O 1
ATOM 1249 N N . VAL A 1 158 ? 28.906 20.922 10.016 1 89.75 158 VAL A N 1
ATOM 1250 C CA . VAL A 1 158 ? 27.469 20.938 10.273 1 89.75 158 VAL A CA 1
ATOM 1251 C C . VAL A 1 158 ? 26.719 20.75 8.961 1 89.75 158 VAL A C 1
ATOM 1253 O O . VAL A 1 158 ? 25.719 20.031 8.906 1 89.75 158 VAL A O 1
ATOM 1256 N N . GLU A 1 159 ? 27.219 21.359 7.941 1 85 159 GLU A N 1
ATOM 1257 C CA . GLU A 1 159 ? 26.609 21.188 6.625 1 85 159 GLU A CA 1
ATOM 1258 C C . GLU A 1 159 ? 26.734 19.75 6.141 1 85 159 GLU A C 1
ATOM 1260 O O . GLU A 1 159 ? 25.828 19.203 5.512 1 85 159 GLU A O 1
ATOM 1265 N N . THR A 1 160 ? 27.844 19.234 6.418 1 86.25 160 THR A N 1
ATOM 1266 C CA . THR A 1 160 ? 28.062 17.828 6.051 1 86.25 160 THR A CA 1
ATOM 1267 C C . THR A 1 160 ? 27.109 16.922 6.82 1 86.25 160 THR A C 1
ATOM 1269 O O . THR A 1 160 ? 26.578 15.953 6.27 1 86.25 160 THR A O 1
ATOM 1272 N N . LEU A 1 161 ? 26.891 17.203 8.078 1 89.88 161 LEU A N 1
ATOM 1273 C CA . LEU A 1 161 ? 25.953 16.406 8.883 1 89.88 161 LEU A CA 1
ATOM 1274 C C . LEU A 1 161 ? 24.547 16.516 8.336 1 89.88 161 LEU A C 1
ATOM 1276 O O . LEU A 1 161 ? 23.797 15.539 8.328 1 89.88 161 LEU A O 1
ATOM 1280 N N . ARG A 1 162 ? 24.219 17.688 7.902 1 86.88 162 ARG A N 1
ATOM 1281 C CA . ARG A 1 162 ? 22.906 17.891 7.305 1 86.88 162 ARG A CA 1
ATOM 1282 C C . ARG A 1 162 ? 22.719 17.031 6.055 1 86.88 162 ARG A C 1
ATOM 1284 O O . ARG A 1 162 ? 21.688 16.406 5.867 1 86.88 162 ARG A O 1
ATOM 1291 N N . GLN A 1 163 ? 23.734 17.047 5.324 1 80.62 163 GLN A N 1
ATOM 1292 C CA . GLN A 1 163 ? 23.688 16.25 4.102 1 80.62 163 GLN A CA 1
ATOM 1293 C C . GLN A 1 163 ? 23.609 14.758 4.422 1 80.62 163 GLN A C 1
ATOM 1295 O O . GLN A 1 163 ? 22.844 14.023 3.795 1 80.62 163 GLN A O 1
ATOM 1300 N N . LEU A 1 164 ? 24.391 14.367 5.328 1 83.94 164 LEU A N 1
ATOM 1301 C CA . LEU A 1 164 ? 24.406 12.961 5.707 1 83.94 164 LEU A CA 1
ATOM 1302 C C . LEU A 1 164 ? 23.047 12.539 6.273 1 83.94 164 LEU A C 1
ATOM 1304 O O . LEU A 1 164 ? 22.547 11.453 5.961 1 83.94 164 LEU A O 1
ATOM 1308 N N . ASN A 1 165 ? 22.453 13.352 7.098 1 88.31 165 ASN A N 1
ATOM 1309 C CA . ASN A 1 165 ? 21.125 13.055 7.625 1 88.31 165 ASN A CA 1
ATOM 1310 C C . ASN A 1 165 ? 20.078 12.977 6.512 1 88.31 165 ASN A C 1
ATOM 1312 O O . ASN A 1 165 ? 19.156 12.156 6.574 1 88.31 165 ASN A O 1
ATOM 1316 N N . SER A 1 166 ? 20.234 13.812 5.539 1 81.75 166 SER A N 1
ATOM 1317 C CA . SER A 1 166 ? 19.344 13.758 4.391 1 81.75 166 SER A CA 1
ATOM 1318 C C . SER A 1 166 ? 19.5 12.438 3.635 1 81.75 166 SER A C 1
ATOM 1320 O O . SER A 1 166 ? 18.516 11.875 3.16 1 81.75 166 SER A O 1
ATOM 1322 N N . TYR A 1 167 ? 20.703 12.039 3.719 1 75.56 167 TYR A N 1
ATOM 1323 C CA . TYR A 1 167 ? 20.969 10.758 3.07 1 75.56 167 TYR A CA 1
ATOM 1324 C C . TYR A 1 167 ? 20.328 9.617 3.848 1 75.56 167 TYR A C 1
ATOM 1326 O O . TYR A 1 167 ? 19.719 8.719 3.26 1 75.56 167 TYR A O 1
ATOM 1334 N N . LEU A 1 168 ? 20.5 9.625 5.023 1 82.5 168 LEU A N 1
ATOM 1335 C CA . LEU A 1 168 ? 19.906 8.586 5.863 1 82.5 168 LEU A CA 1
ATOM 1336 C C . LEU A 1 168 ? 18.375 8.578 5.719 1 82.5 168 LEU A C 1
ATOM 1338 O O . LEU A 1 168 ? 17.766 7.512 5.656 1 82.5 168 LEU A O 1
ATOM 1342 N N . GLU A 1 169 ? 17.75 9.703 5.598 1 83.44 169 GLU A N 1
ATOM 1343 C CA . GLU A 1 169 ? 16.312 9.836 5.441 1 83.44 169 GLU A CA 1
ATOM 1344 C C . GLU A 1 169 ? 15.844 9.289 4.09 1 83.44 169 GLU A C 1
ATOM 1346 O O . GLU A 1 169 ? 14.742 8.758 3.973 1 83.44 169 GLU A O 1
ATOM 1351 N N . SER A 1 170 ? 16.656 9.43 3.152 1 75 170 SER A N 1
ATOM 1352 C CA . SER A 1 170 ? 16.297 9.023 1.798 1 75 170 SER A CA 1
ATOM 1353 C C . SER A 1 170 ? 16.234 7.5 1.678 1 75 170 SER A C 1
ATOM 1355 O O . SER A 1 170 ? 15.688 6.973 0.707 1 75 170 SER A O 1
ATOM 1357 N N . LEU A 1 171 ? 16.828 6.844 2.701 1 72.5 171 LEU A N 1
ATOM 1358 C CA . LEU A 1 171 ? 16.766 5.387 2.707 1 72.5 171 LEU A CA 1
ATOM 1359 C C . LEU A 1 171 ? 15.359 4.902 3.041 1 72.5 171 LEU A C 1
ATOM 1361 O O . LEU A 1 171 ? 15.031 3.736 2.818 1 72.5 171 LEU A O 1
ATOM 1365 N N . LEU A 1 172 ? 14.523 5.77 3.527 1 74.69 172 LEU A N 1
ATOM 1366 C CA . LEU A 1 172 ? 13.164 5.426 3.91 1 74.69 172 LEU A CA 1
ATOM 1367 C C . LEU A 1 172 ? 12.203 5.648 2.748 1 74.69 172 LEU A C 1
ATOM 1369 O O . LEU A 1 172 ? 12.461 6.48 1.874 1 74.69 172 LEU A O 1
ATOM 1373 N N . PRO A 1 173 ? 11.062 4.906 2.725 1 69.56 173 PRO A N 1
ATOM 1374 C CA . PRO A 1 173 ? 10.039 5.172 1.716 1 69.56 173 PRO A CA 1
ATOM 1375 C C . PRO A 1 173 ? 9.438 6.574 1.842 1 69.56 173 PRO A C 1
ATOM 1377 O O . PRO A 1 173 ? 9.484 7.176 2.918 1 69.56 173 PRO A O 1
ATOM 1380 N N . ALA A 1 174 ? 8.836 7.02 0.799 1 70.88 174 ALA A N 1
ATOM 1381 C CA . ALA A 1 174 ? 8.367 8.398 0.685 1 70.88 174 ALA A CA 1
ATOM 1382 C C . ALA A 1 174 ? 7.367 8.734 1.786 1 70.88 174 ALA A C 1
ATOM 1384 O O . ALA A 1 174 ? 7.5 9.758 2.465 1 70.88 174 ALA A O 1
ATOM 1385 N N . PRO A 1 175 ? 6.406 7.875 2.047 1 71.94 175 PRO A N 1
ATOM 1386 C CA . PRO A 1 175 ? 5.465 8.242 3.105 1 71.94 175 PRO A CA 1
ATOM 1387 C C . PRO A 1 175 ? 6.121 8.32 4.48 1 71.94 175 PRO A C 1
ATOM 1389 O O . PRO A 1 175 ? 5.77 9.195 5.285 1 71.94 175 PRO A O 1
ATOM 1392 N N . SER A 1 176 ? 7.125 7.496 4.723 1 77.88 176 SER A N 1
ATOM 1393 C CA . SER A 1 176 ? 7.84 7.504 5.996 1 77.88 176 SER A CA 1
ATOM 1394 C C . SER A 1 176 ? 8.703 8.75 6.137 1 77.88 176 SER A C 1
ATOM 1396 O O . SER A 1 176 ? 8.844 9.297 7.238 1 77.88 176 SER A O 1
ATOM 1398 N N . ARG A 1 177 ? 9.172 9.164 5.031 1 82.88 177 ARG A N 1
ATOM 1399 C CA . ARG A 1 177 ? 10 10.367 5.051 1 82.88 177 ARG A CA 1
ATOM 1400 C C . ARG A 1 177 ? 9.18 11.594 5.422 1 82.88 177 ARG A C 1
ATOM 1402 O O . ARG A 1 177 ? 9.609 12.414 6.238 1 82.88 177 ARG A O 1
ATOM 1409 N N . ARG A 1 178 ? 8.047 11.656 4.859 1 81.31 178 ARG A N 1
ATOM 1410 C CA . ARG A 1 178 ? 7.172 12.789 5.145 1 81.31 178 ARG A CA 1
ATOM 1411 C C . ARG A 1 178 ? 6.746 12.797 6.609 1 81.31 178 ARG A C 1
ATOM 1413 O O . ARG A 1 178 ? 6.734 13.852 7.254 1 81.31 178 ARG A O 1
ATOM 1420 N N . ARG A 1 179 ? 6.449 11.664 7.066 1 85.19 179 ARG A N 1
ATOM 1421 C CA . ARG A 1 179 ? 6.047 11.555 8.469 1 85.19 179 ARG A CA 1
ATOM 1422 C C . ARG A 1 179 ? 7.203 11.898 9.398 1 85.19 179 ARG A C 1
ATOM 1424 O O . ARG A 1 179 ? 7.004 12.516 10.445 1 85.19 179 ARG A O 1
ATOM 1431 N N . LEU A 1 180 ? 8.391 11.484 8.992 1 86.44 180 LEU A N 1
ATOM 1432 C CA . LEU A 1 180 ? 9.578 11.781 9.781 1 86.44 180 LEU A CA 1
ATOM 1433 C C . LEU A 1 180 ? 9.836 13.289 9.828 1 86.44 180 LEU A C 1
ATOM 1435 O O . LEU A 1 180 ? 10.203 13.82 10.883 1 86.44 180 LEU A O 1
ATOM 1439 N N . GLN A 1 181 ? 9.695 13.867 8.734 1 85.62 181 GLN A N 1
ATOM 1440 C CA . GLN A 1 181 ? 9.883 15.312 8.68 1 85.62 181 GLN A CA 1
ATOM 1441 C C . GLN A 1 181 ? 8.883 16.031 9.57 1 85.62 181 GLN A C 1
ATOM 1443 O O . GLN A 1 181 ? 9.242 16.953 10.312 1 85.62 181 GLN A O 1
ATOM 1448 N N . LEU A 1 182 ? 7.695 15.625 9.484 1 88.19 182 LEU A N 1
ATOM 1449 C CA . LEU A 1 182 ? 6.664 16.219 10.32 1 88.19 182 LEU A CA 1
ATOM 1450 C C . LEU A 1 182 ? 6.945 15.961 11.797 1 88.19 182 LEU A C 1
ATOM 1452 O O . LEU A 1 182 ? 6.727 16.844 12.641 1 88.19 182 LEU A O 1
ATOM 1456 N N . ALA A 1 183 ? 7.406 14.797 12.055 1 89.44 183 ALA A N 1
ATOM 1457 C CA . ALA A 1 183 ? 7.746 14.453 13.438 1 89.44 183 ALA A CA 1
ATOM 1458 C C . ALA A 1 183 ? 8.898 15.312 13.945 1 89.44 183 ALA A C 1
ATOM 1460 O O . ALA A 1 183 ? 8.883 15.75 15.102 1 89.44 183 ALA A O 1
ATOM 1461 N N . PHE A 1 184 ? 9.844 15.57 13.094 1 91.62 184 PHE A N 1
ATOM 1462 C CA . PHE A 1 184 ? 10.977 16.438 13.422 1 91.62 184 PHE A CA 1
ATOM 1463 C C . PHE A 1 184 ? 10.516 17.844 13.742 1 91.62 184 PHE A C 1
ATOM 1465 O O . PHE A 1 184 ? 10.883 18.406 14.773 1 91.62 184 PHE A O 1
ATOM 1472 N N . GLU A 1 185 ? 9.688 18.312 12.93 1 89.94 185 GLU A N 1
ATOM 1473 C CA . GLU A 1 185 ? 9.148 19.656 13.125 1 89.94 185 GLU A CA 1
ATOM 1474 C C . GLU A 1 185 ? 8.336 19.734 14.414 1 89.94 185 GLU A C 1
ATOM 1476 O O . GLU A 1 185 ? 8.508 20.672 15.195 1 89.94 185 GLU A O 1
ATOM 1481 N N . ALA A 1 186 ? 7.512 18.766 14.578 1 91.69 186 ALA A N 1
ATOM 1482 C CA . ALA A 1 186 ? 6.648 18.75 15.766 1 91.69 186 ALA A CA 1
ATOM 1483 C C . ALA A 1 186 ? 7.477 18.703 17.047 1 91.69 186 ALA A C 1
ATOM 1485 O O . ALA A 1 186 ? 7.227 19.469 17.984 1 91.69 186 ALA A O 1
ATOM 1486 N N . THR A 1 187 ? 8.5 17.922 17.062 1 91 187 THR A N 1
ATOM 1487 C CA . THR A 1 187 ? 9.32 17.75 18.266 1 91 187 THR A CA 1
ATOM 1488 C C . THR A 1 187 ? 10.07 19.047 18.594 1 91 187 THR A C 1
ATOM 1490 O O . THR A 1 187 ? 10.117 19.469 19.75 1 91 187 THR A O 1
ATOM 1493 N N . VAL A 1 188 ? 10.594 19.625 17.594 1 92 188 VAL A N 1
ATOM 1494 C CA . VAL A 1 188 ? 11.391 20.828 17.781 1 92 188 VAL A CA 1
ATOM 1495 C C . VAL A 1 188 ? 10.484 22 18.172 1 92 188 VAL A C 1
ATOM 1497 O O . VAL A 1 188 ? 10.766 22.719 19.141 1 92 188 VAL A O 1
ATOM 1500 N N . VAL A 1 189 ? 9.406 22.141 17.453 1 93.38 189 VAL A N 1
ATOM 1501 C CA . VAL A 1 189 ? 8.539 23.297 17.594 1 93.38 189 VAL A CA 1
ATOM 1502 C C . VAL A 1 189 ? 7.754 23.203 18.906 1 93.38 189 VAL A C 1
ATOM 1504 O O . VAL A 1 189 ? 7.617 24.203 19.625 1 93.38 189 VAL A O 1
ATOM 1507 N N . LEU A 1 190 ? 7.281 22.094 19.281 1 92.81 190 LEU A N 1
ATOM 1508 C CA . LEU A 1 190 ? 6.441 21.938 20.453 1 92.81 190 LEU A CA 1
ATOM 1509 C C . LEU A 1 190 ? 7.277 22.016 21.734 1 92.81 190 LEU A C 1
ATOM 1511 O O . LEU A 1 190 ? 6.762 22.344 22.797 1 92.81 190 LEU A O 1
ATOM 1515 N N . SER A 1 191 ? 8.562 21.734 21.625 1 90.25 191 SER A N 1
ATOM 1516 C CA . SER A 1 191 ? 9.43 21.75 22.797 1 90.25 191 SER A CA 1
ATOM 1517 C C . SER A 1 191 ? 10.117 23.109 22.953 1 90.25 191 SER A C 1
ATOM 1519 O O . SER A 1 191 ? 10.781 23.359 23.953 1 90.25 191 SER A O 1
ATOM 1521 N N . ALA A 1 192 ? 9.977 24.016 22.031 1 91 192 ALA A N 1
ATOM 1522 C CA . ALA A 1 192 ? 10.742 25.25 22 1 91 192 ALA A CA 1
ATOM 1523 C C . ALA A 1 192 ? 9.977 26.391 22.672 1 91 192 ALA A C 1
ATOM 1525 O O . ALA A 1 192 ? 8.742 26.453 22.594 1 91 192 ALA A O 1
ATOM 1526 N N . ASP A 1 193 ? 10.695 27.203 23.328 1 90.88 193 ASP A N 1
ATOM 1527 C CA . ASP A 1 193 ? 10.109 28.438 23.859 1 90.88 193 ASP A CA 1
ATOM 1528 C C . ASP A 1 193 ? 10.125 29.547 22.797 1 90.88 193 ASP A C 1
ATOM 1530 O O . ASP A 1 193 ? 10.609 29.344 21.688 1 90.88 193 ASP A O 1
ATOM 1534 N N . ALA A 1 194 ? 9.539 30.719 23.094 1 90.56 194 ALA A N 1
ATOM 1535 C CA . ALA A 1 194 ? 9.391 31.812 22.125 1 90.56 194 ALA A CA 1
ATOM 1536 C C . ALA A 1 194 ? 10.75 32.281 21.625 1 90.56 194 ALA A C 1
ATOM 1538 O O . ALA A 1 194 ? 10.906 32.562 20.438 1 90.56 194 ALA A O 1
ATOM 1539 N N . GLY A 1 195 ? 11.719 32.312 22.516 1 89 195 GLY A N 1
ATOM 1540 C CA . GLY A 1 195 ? 13.055 32.719 22.125 1 89 195 GLY A CA 1
ATOM 1541 C C . GLY A 1 195 ? 13.695 31.781 21.109 1 89 195 GLY A C 1
ATOM 1542 O O . GLY A 1 195 ? 14.227 32.219 20.094 1 89 195 GLY A O 1
ATOM 1543 N N . ARG A 1 196 ? 13.594 30.609 21.391 1 89.38 196 ARG A N 1
ATOM 1544 C CA . ARG A 1 196 ? 14.156 29.609 20.516 1 89.38 196 ARG A CA 1
ATOM 1545 C C . ARG A 1 196 ? 13.445 29.594 19.156 1 89.38 196 ARG A C 1
ATOM 1547 O O . ARG A 1 196 ? 14.078 29.391 18.125 1 89.38 196 ARG A O 1
ATOM 1554 N N . LEU A 1 197 ? 12.211 29.766 19.172 1 92.06 197 LEU A N 1
ATOM 1555 C CA . LEU A 1 197 ? 11.445 29.812 17.938 1 92.06 197 LEU A CA 1
ATOM 1556 C C . LEU A 1 197 ? 11.867 30.984 17.062 1 92.06 197 LEU A C 1
ATOM 1558 O O . LEU A 1 197 ? 11.938 30.875 15.844 1 92.06 197 LEU A O 1
ATOM 1562 N N . ARG A 1 198 ? 12.117 32.094 17.719 1 90.75 198 ARG A N 1
ATOM 1563 C CA . ARG A 1 198 ? 12.586 33.25 16.984 1 90.75 198 ARG A CA 1
ATOM 1564 C C . ARG A 1 198 ? 13.953 33 16.359 1 90.75 198 ARG A C 1
ATOM 1566 O O . ARG A 1 198 ? 14.227 33.469 15.242 1 90.75 198 ARG A O 1
ATOM 1573 N N . ASP A 1 199 ? 14.727 32.25 17.094 1 88.44 199 ASP A N 1
ATOM 1574 C CA . ASP A 1 199 ? 16.031 31.875 16.562 1 88.44 199 ASP A CA 1
ATOM 1575 C C . ASP A 1 199 ? 15.883 31.031 15.297 1 88.44 199 ASP A C 1
ATOM 1577 O O . ASP A 1 199 ? 16.609 31.219 14.32 1 88.44 199 ASP A O 1
ATOM 1581 N N . ILE A 1 200 ? 14.992 30.141 15.375 1 89.38 200 ILE A N 1
ATOM 1582 C CA . ILE A 1 200 ? 14.75 29.25 14.242 1 89.38 200 ILE A CA 1
ATOM 1583 C C . ILE A 1 200 ? 14.219 30.062 13.062 1 89.38 200 ILE A C 1
ATOM 1585 O O . ILE A 1 200 ? 14.641 29.844 11.922 1 89.38 200 ILE A O 1
ATOM 1589 N N . GLN A 1 201 ? 13.383 30.922 13.281 1 85.69 201 GLN A N 1
ATOM 1590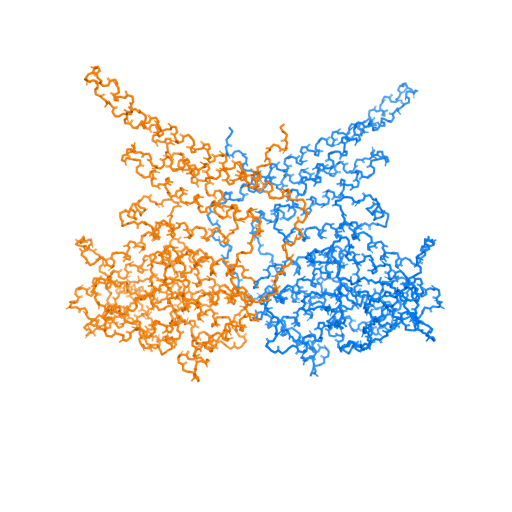 C CA . GLN A 1 201 ? 12.781 31.75 12.242 1 85.69 201 GLN A CA 1
ATOM 1591 C C . GLN A 1 201 ? 13.836 32.625 11.562 1 85.69 201 GLN A C 1
ATOM 1593 O O . GLN A 1 201 ? 13.828 32.781 10.344 1 85.69 201 GLN A O 1
ATOM 1598 N N . SER A 1 202 ? 14.773 33.125 12.359 1 80.62 202 SER A N 1
ATOM 1599 C CA . SER A 1 202 ? 15.758 34.062 11.852 1 80.62 202 SER A CA 1
ATOM 1600 C C . SER A 1 202 ? 16.906 33.344 11.148 1 80.62 202 SER A C 1
ATOM 1602 O O . SER A 1 202 ? 17.422 33.844 10.148 1 80.62 202 SER A O 1
ATOM 1604 N N . GLU A 1 203 ? 17.25 32.188 11.656 1 69.75 203 GLU A N 1
ATOM 1605 C CA . GLU A 1 203 ? 18.484 31.562 11.211 1 69.75 203 GLU A CA 1
ATOM 1606 C C . GLU A 1 203 ? 18.219 30.469 10.172 1 69.75 203 GLU A C 1
ATOM 1608 O O . GLU A 1 203 ? 19.094 30.125 9.383 1 69.75 203 GLU A O 1
ATOM 1613 N N . SER A 1 204 ? 17.109 29.797 10.289 1 61.97 204 SER A N 1
ATOM 1614 C CA . SER A 1 204 ? 16.891 28.562 9.539 1 61.97 204 SER A CA 1
ATOM 1615 C C . SER A 1 204 ? 16.312 28.859 8.156 1 61.97 204 SER A C 1
ATOM 1617 O O . SER A 1 204 ? 15.344 28.219 7.738 1 61.97 204 SER A O 1
ATOM 1619 N N . VAL A 1 205 ? 16.922 29.719 7.367 1 62.03 205 VAL A N 1
ATOM 1620 C CA . VAL A 1 205 ? 16.312 30.172 6.121 1 62.03 205 VAL A CA 1
ATOM 1621 C C . VAL A 1 205 ? 16.594 29.141 5.02 1 62.03 205 VAL A C 1
ATOM 1623 O O . VAL A 1 205 ? 15.711 28.844 4.211 1 62.03 205 VAL A O 1
ATOM 1626 N N . THR A 1 206 ? 17.703 28.422 5.164 1 63.78 206 THR A N 1
ATOM 1627 C CA . THR A 1 206 ? 17.969 27.578 4.004 1 63.78 206 THR A CA 1
ATOM 1628 C C . THR A 1 206 ? 17.969 26.109 4.395 1 63.78 206 THR A C 1
ATOM 1630 O O . THR A 1 206 ? 18.719 25.703 5.297 1 63.78 206 THR A O 1
ATOM 1633 N N . GLY A 1 207 ? 17.125 25.344 3.916 1 66.62 207 GLY A N 1
ATOM 1634 C CA . GLY A 1 207 ? 17.094 23.891 4.098 1 66.62 207 GLY A CA 1
ATOM 1635 C C . GLY A 1 207 ? 16.078 23.438 5.137 1 66.62 207 GLY A C 1
ATOM 1636 O O . GLY A 1 207 ? 15.797 22.25 5.25 1 66.62 207 GLY A O 1
ATOM 1637 N N . TYR A 1 208 ? 15.609 24.438 5.934 1 79.31 208 TYR A N 1
ATOM 1638 C CA . TYR A 1 208 ? 14.641 24.125 6.977 1 79.31 208 TYR A CA 1
ATOM 1639 C C . TYR A 1 208 ? 13.359 24.922 6.801 1 79.31 208 TYR A C 1
ATOM 1641 O O . TYR A 1 208 ? 12.781 25.406 7.777 1 79.31 208 TYR A O 1
ATOM 1649 N N . GLU A 1 209 ? 13 25.047 5.57 1 79.81 209 GLU A N 1
ATOM 1650 C CA . GLU A 1 209 ? 11.867 25.922 5.254 1 79.81 209 GLU A CA 1
ATOM 1651 C C . GLU A 1 209 ? 10.602 25.453 5.961 1 79.81 209 GLU A C 1
ATOM 1653 O O . GLU A 1 209 ? 9.852 26.266 6.504 1 79.81 209 GLU A O 1
ATOM 1658 N N . SER A 1 210 ? 10.414 24.203 5.945 1 83.19 210 SER A N 1
ATOM 1659 C CA . SER A 1 210 ? 9.211 23.672 6.582 1 83.19 210 SER A CA 1
ATOM 1660 C C . SER A 1 210 ? 9.242 23.891 8.086 1 83.19 210 SER A C 1
ATOM 1662 O O . SER A 1 210 ? 8.211 24.203 8.695 1 83.19 210 SER A O 1
ATOM 1664 N N . LEU A 1 211 ? 10.398 23.734 8.695 1 87.94 211 LEU A N 1
ATOM 1665 C CA . LEU A 1 211 ? 10.547 23.969 10.125 1 87.94 211 LEU A CA 1
ATOM 1666 C C . LEU A 1 211 ? 10.328 25.453 10.453 1 87.94 211 LEU A C 1
ATOM 1668 O O . LEU A 1 211 ? 9.68 25.781 11.453 1 87.94 211 LEU A O 1
ATOM 1672 N N . ASN A 1 212 ? 10.914 26.266 9.609 1 87.75 212 ASN A N 1
ATOM 1673 C CA . ASN A 1 212 ? 10.734 27.703 9.781 1 87.75 212 ASN A CA 1
ATOM 1674 C C . ASN A 1 212 ? 9.266 28.094 9.711 1 87.75 212 ASN A C 1
ATOM 1676 O O . ASN A 1 212 ? 8.805 28.922 10.5 1 87.75 212 ASN A O 1
ATOM 1680 N N . HIS A 1 213 ? 8.625 27.5 8.828 1 87.44 213 HIS A N 1
ATOM 1681 C CA . HIS A 1 213 ? 7.203 27.766 8.672 1 87.44 213 HIS A CA 1
ATOM 1682 C C . HIS A 1 213 ? 6.43 27.344 9.922 1 87.44 213 HIS A C 1
ATOM 1684 O O . HIS A 1 213 ? 5.602 28.109 10.422 1 87.44 213 HIS A O 1
ATOM 1690 N N . SER A 1 214 ? 6.695 26.234 10.414 1 90.12 214 SER A N 1
ATOM 1691 C CA . SER A 1 214 ? 6.027 25.75 11.609 1 90.12 214 SER A CA 1
ATOM 1692 C C . SER A 1 214 ? 6.348 26.625 12.82 1 90.12 214 SER A C 1
ATOM 1694 O O . SER A 1 214 ? 5.473 26.891 13.641 1 90.12 214 SER A O 1
ATOM 1696 N N . ALA A 1 215 ? 7.59 27.016 12.883 1 91.5 215 ALA A N 1
ATOM 1697 C CA . ALA A 1 215 ? 7.992 27.891 13.984 1 91.5 215 ALA A CA 1
ATOM 1698 C C . ALA A 1 215 ? 7.266 29.234 13.914 1 91.5 215 ALA A C 1
ATOM 1700 O O . ALA A 1 215 ? 6.863 29.781 14.945 1 91.5 215 ALA A O 1
ATOM 1701 N N . THR A 1 216 ? 7.09 29.703 12.711 1 89.5 216 THR A N 1
ATOM 1702 C CA . THR A 1 216 ? 6.406 30.969 12.508 1 89.5 216 THR A CA 1
ATOM 1703 C C . THR A 1 216 ? 4.949 30.875 12.945 1 89.5 216 THR A C 1
ATOM 1705 O O . THR A 1 216 ? 4.43 31.797 13.594 1 89.5 216 THR A O 1
ATOM 1708 N N . VAL A 1 217 ? 4.344 29.828 12.617 1 90 217 VAL A N 1
ATOM 1709 C CA . VAL A 1 217 ? 2.941 29.641 12.977 1 90 217 VAL A CA 1
ATOM 1710 C C . VAL A 1 217 ? 2.805 29.516 14.492 1 90 217 VAL A C 1
ATOM 1712 O O . VAL A 1 217 ? 1.915 30.125 15.094 1 90 217 VAL A O 1
ATOM 1715 N N . ARG A 1 218 ? 3.674 28.781 15.094 1 92.25 218 ARG A N 1
ATOM 1716 C CA . ARG A 1 218 ? 3.598 28.625 16.547 1 92.25 218 ARG A CA 1
ATOM 1717 C C . ARG A 1 218 ? 3.857 29.953 17.25 1 92.25 218 ARG A C 1
ATOM 1719 O O . ARG A 1 218 ? 3.201 30.281 18.25 1 92.25 218 ARG A O 1
ATOM 1726 N N . LEU A 1 219 ? 4.789 30.703 16.766 1 90.25 219 LEU A N 1
ATOM 1727 C CA . LEU A 1 219 ? 5.078 32 17.328 1 90.25 219 LEU A CA 1
ATOM 1728 C C . LEU A 1 219 ? 3.867 32.938 17.219 1 90.25 219 LEU A C 1
ATOM 1730 O O . LEU A 1 219 ? 3.555 33.656 18.156 1 90.25 219 LEU A O 1
ATOM 1734 N N . ALA A 1 220 ? 3.242 32.844 16.078 1 87.56 220 ALA A N 1
ATOM 1735 C CA . ALA A 1 220 ? 2.035 33.656 15.891 1 87.56 220 ALA A CA 1
ATOM 1736 C C . ALA A 1 220 ? 0.936 33.219 16.859 1 87.56 220 ALA A C 1
ATOM 1738 O O . ALA A 1 220 ? 0.242 34.062 17.422 1 87.56 220 ALA A O 1
ATOM 1739 N N . LYS A 1 221 ? 0.804 32 17.031 1 86.81 221 LYS A N 1
ATOM 1740 C CA . LYS A 1 221 ? -0.188 31.484 17.969 1 86.81 221 LYS A CA 1
ATOM 1741 C C . LYS A 1 221 ? 0.104 31.938 19.391 1 86.81 221 LYS A C 1
ATOM 1743 O O . LYS A 1 221 ? -0.807 32.312 20.125 1 86.81 221 LYS A O 1
ATOM 1748 N N . MET A 1 222 ? 1.369 31.812 19.766 1 85.5 222 MET A N 1
ATOM 1749 C CA . MET A 1 222 ? 1.766 32.219 21.109 1 85.5 222 MET A CA 1
ATOM 1750 C C . MET A 1 222 ? 1.525 33.719 21.328 1 85.5 222 MET A C 1
ATOM 1752 O O . MET A 1 222 ? 1.167 34.125 22.438 1 85.5 222 MET A O 1
ATOM 1756 N N . SER A 1 223 ? 1.7 34.375 20.281 1 79.25 223 SER A N 1
ATOM 1757 C CA . SER A 1 223 ? 1.474 35.812 20.375 1 79.25 223 SER A CA 1
ATOM 1758 C C . SER A 1 223 ? -0.007 36.156 20.547 1 79.25 223 SER A C 1
ATOM 1760 O O . SER A 1 223 ? -0.361 37.156 21.188 1 79.25 223 SER A O 1
ATOM 1762 N N . MET A 1 224 ? -0.834 35.375 20 1 76.88 224 MET A N 1
ATOM 1763 C CA . MET A 1 224 ? -2.279 35.531 20.156 1 76.88 224 MET A CA 1
ATOM 1764 C C . MET A 1 224 ? -2.705 35.281 21.594 1 76.88 224 MET A C 1
ATOM 1766 O O . MET A 1 224 ? -3.605 35.969 22.109 1 76.88 224 MET A O 1
ATOM 1770 N N . GLU A 1 225 ? -2.047 34.438 22.25 1 72.44 225 GLU A N 1
ATOM 1771 C CA . GLU A 1 225 ? -2.416 34.031 23.594 1 72.44 225 GLU A CA 1
ATOM 1772 C C . GLU A 1 225 ? -1.84 34.969 24.641 1 72.44 225 GLU A C 1
ATOM 1774 O O . GLU A 1 225 ? -2.375 35.094 25.734 1 72.44 225 GLU A O 1
ATOM 1779 N N . SER A 1 226 ? -0.61 35.438 24.391 1 63.88 226 SER A N 1
ATOM 1780 C CA . SER A 1 226 ? 0.056 36.312 25.359 1 63.88 226 SER A CA 1
ATOM 1781 C C . SER A 1 226 ? -0.604 37.688 25.406 1 63.88 226 SER A C 1
ATOM 1783 O O . SER A 1 226 ? -0.984 38.219 24.359 1 63.88 226 SER A O 1
ATOM 1785 N N . LYS A 1 227 ? -1.598 37.969 26.422 1 54.81 227 LYS A N 1
ATOM 1786 C CA . LYS A 1 227 ? -2.193 39.25 26.703 1 54.81 227 LYS A CA 1
ATOM 1787 C C . LYS A 1 227 ? -1.265 40.406 26.266 1 54.81 227 LYS A C 1
ATOM 1789 O O . LYS A 1 227 ? -1.725 41.438 25.781 1 54.81 227 LYS A O 1
ATOM 1794 N N . ALA A 1 228 ? -0.153 40.594 27.031 1 43.12 228 ALA A N 1
ATOM 1795 C CA . ALA A 1 228 ? 0.672 41.75 27.438 1 43.12 228 ALA A CA 1
ATOM 1796 C C . ALA A 1 228 ? 1.614 42.156 26.328 1 43.12 228 ALA A C 1
ATOM 1798 O O . ALA A 1 228 ? 2.484 43 26.516 1 43.12 228 ALA A O 1
ATOM 1799 N N . SER A 1 229 ? 2.023 41.188 25.469 1 40.72 229 SER A N 1
ATOM 1800 C CA . SER A 1 229 ? 3.27 41.812 25.031 1 40.72 229 SER A CA 1
ATOM 1801 C C . SER A 1 229 ? 3.018 43.156 24.391 1 40.72 229 SER A C 1
ATOM 1803 O O . SER A 1 229 ? 2.166 43.281 23.5 1 40.72 229 SER A O 1
ATOM 1805 N N . ASN A 1 230 ? 3.217 44.094 25.078 1 36.56 230 ASN A N 1
ATOM 1806 C CA . ASN A 1 230 ? 3.586 45.469 24.812 1 36.56 230 ASN A CA 1
ATOM 1807 C C . ASN A 1 230 ? 4.363 45.625 23.5 1 36.56 230 ASN A C 1
ATOM 1809 O O . ASN A 1 230 ? 4.965 46.656 23.234 1 36.56 230 ASN A O 1
ATOM 1813 N N . SER A 1 231 ? 5.113 44.562 23.156 1 40.25 231 SER A N 1
ATOM 1814 C CA . SER A 1 231 ? 5.918 44.938 22 1 40.25 231 SER A CA 1
ATOM 1815 C C . SER A 1 231 ? 5.031 45.344 20.812 1 40.25 231 SER A C 1
ATOM 1817 O O . SER A 1 231 ? 4.195 44.562 20.359 1 40.25 231 SER A O 1
ATOM 1819 N N . GLN A 1 232 ? 4.625 46.469 20.766 1 39.88 232 GLN A N 1
ATOM 1820 C CA . GLN A 1 232 ? 4.086 47.375 19.766 1 39.88 232 GLN A CA 1
ATOM 1821 C C . GLN A 1 232 ? 4.457 46.938 18.359 1 39.88 232 GLN A C 1
ATOM 1823 O O . GLN A 1 232 ? 5.168 47.656 17.641 1 39.88 232 GLN A O 1
ATOM 1828 N N . GLN A 1 233 ? 5.078 45.781 18.172 1 46 233 GLN A N 1
ATOM 1829 C CA . GLN A 1 233 ? 5.211 45.75 16.719 1 46 233 GLN A CA 1
ATOM 1830 C C . GLN A 1 233 ? 3.855 45.938 16.031 1 46 233 GLN A C 1
ATOM 1832 O O . GLN A 1 233 ? 2.902 45.219 16.344 1 46 233 GLN A O 1
ATOM 1837 N N . GLU A 1 234 ? 3.471 47.062 15.695 1 52.12 234 GLU A N 1
ATOM 1838 C CA . GLU A 1 234 ? 2.365 47.562 14.898 1 52.12 234 GLU A CA 1
ATOM 1839 C C . GLU A 1 234 ? 1.842 46.5 13.93 1 52.12 234 GLU A C 1
ATOM 1841 O O . GLU A 1 234 ? 2.471 46.219 12.914 1 52.12 234 GLU A O 1
ATOM 1846 N N . LEU A 1 235 ? 1.16 45.406 14.531 1 62.16 235 LEU A N 1
ATOM 1847 C CA . LEU A 1 235 ? 0.547 44.5 13.57 1 62.16 235 LEU A CA 1
ATOM 1848 C C . LEU A 1 235 ? -0.154 45.281 12.461 1 62.16 235 LEU A C 1
ATOM 1850 O O . LEU A 1 235 ? -0.701 46.375 12.703 1 62.16 235 LEU A O 1
ATOM 1854 N N . GLN A 1 236 ? 0.194 45 11.258 1 67.75 236 GLN A N 1
ATOM 1855 C CA . GLN A 1 236 ? -0.484 45.562 10.094 1 67.75 236 GLN A CA 1
ATOM 1856 C C . GLN A 1 236 ? -1.998 45.438 10.211 1 67.75 236 GLN A C 1
ATOM 1858 O O . GLN A 1 236 ? -2.49 44.375 10.664 1 67.75 236 GLN A O 1
ATOM 1863 N N . ASP A 1 237 ? -2.684 46.469 10.289 1 80.62 237 ASP A N 1
ATOM 1864 C CA . ASP A 1 237 ? -4.145 46.469 10.266 1 80.62 237 ASP A CA 1
ATOM 1865 C C . ASP A 1 237 ? -4.668 45.688 9.062 1 80.62 237 ASP A C 1
ATOM 1867 O O . ASP A 1 237 ? -4.438 46.062 7.914 1 80.62 237 ASP A O 1
ATOM 1871 N N . SER A 1 238 ? -5.246 44.5 9.414 1 87.94 238 SER A N 1
ATOM 1872 C CA . SER A 1 238 ? -5.758 43.594 8.375 1 87.94 238 SER A CA 1
ATOM 1873 C C . SER A 1 238 ? -7.234 43.875 8.109 1 87.94 238 SER A C 1
ATOM 1875 O O . SER A 1 238 ? -7.918 43.031 7.504 1 87.94 238 SER A O 1
ATOM 1877 N N . ARG A 1 239 ? -7.746 45.031 8.57 1 87.69 239 ARG A N 1
ATOM 1878 C CA . ARG A 1 239 ? -9.133 45.406 8.312 1 87.69 239 ARG A CA 1
ATOM 1879 C C . ARG A 1 239 ? -9.328 45.812 6.855 1 87.69 239 ARG A C 1
ATOM 1881 O O . ARG A 1 239 ? -8.562 46.625 6.332 1 87.69 239 ARG A O 1
ATOM 1888 N N . MET A 1 240 ? -10.328 45.25 6.281 1 89.44 240 MET A N 1
ATOM 1889 C CA . MET A 1 240 ? -10.648 45.531 4.883 1 89.44 240 MET A CA 1
ATOM 1890 C C . MET A 1 240 ? -11.875 46.406 4.77 1 89.44 240 MET A C 1
ATOM 1892 O O . MET A 1 240 ? -12.695 46.469 5.688 1 89.44 240 MET A O 1
ATOM 1896 N N . ASP A 1 241 ? -11.938 47.125 3.611 1 86.19 241 ASP A N 1
ATOM 1897 C CA . ASP A 1 241 ? -13.094 47.969 3.326 1 86.19 241 ASP A CA 1
ATOM 1898 C C . ASP A 1 241 ? -14.258 47.125 2.793 1 86.19 241 ASP A C 1
ATOM 1900 O O . ASP A 1 241 ? -14.117 46.438 1.789 1 86.19 241 ASP A O 1
ATOM 1904 N N . HIS A 1 242 ? -15.297 47.219 3.496 1 83.06 242 HIS A N 1
ATOM 1905 C CA . HIS A 1 242 ? -16.469 46.438 3.123 1 83.06 242 HIS A CA 1
ATOM 1906 C C . HIS A 1 242 ? -16.953 46.781 1.723 1 83.06 242 HIS A C 1
ATOM 1908 O O . HIS A 1 242 ? -17.594 46 1.056 1 83.06 242 HIS A O 1
ATOM 1914 N N . ARG A 1 243 ? -16.719 48 1.223 1 81.38 243 ARG A N 1
ATOM 1915 C CA . ARG A 1 243 ? -17.188 48.469 -0.078 1 81.38 243 ARG A CA 1
ATOM 1916 C C . ARG A 1 243 ? -16.5 47.719 -1.211 1 81.38 243 ARG A C 1
ATOM 1918 O O . ARG A 1 243 ? -17.016 47.656 -2.332 1 81.38 243 ARG A O 1
ATOM 1925 N N . CYS A 1 244 ? -15.469 47.031 -0.869 1 85.62 244 CYS A N 1
ATOM 1926 C CA . CYS A 1 244 ? -14.703 46.344 -1.894 1 85.62 244 CYS A CA 1
ATOM 1927 C C . CYS A 1 244 ? -15.227 44.906 -2.088 1 85.62 244 CYS A C 1
ATOM 1929 O O . CYS A 1 244 ? -14.766 44.188 -2.977 1 85.62 244 CYS A O 1
ATOM 1931 N N . LEU A 1 245 ? -16.156 44.562 -1.287 1 88.31 245 LEU A N 1
ATOM 1932 C CA . LEU A 1 245 ? -16.688 43.188 -1.354 1 88.31 245 LEU A CA 1
ATOM 1933 C C . LEU A 1 245 ? -18.109 43.188 -1.882 1 88.31 245 LEU A C 1
ATOM 1935 O O . LEU A 1 245 ? -18.953 43.938 -1.407 1 88.31 245 LEU A O 1
ATOM 1939 N N . ARG A 1 246 ? -18.359 42.469 -2.906 1 85.19 246 ARG A N 1
ATOM 1940 C CA . ARG A 1 246 ? -19.719 42.25 -3.418 1 85.19 246 ARG A CA 1
ATOM 1941 C C . ARG A 1 246 ? -20.156 40.812 -3.186 1 85.19 246 ARG A C 1
ATOM 1943 O O . ARG A 1 246 ? -19.672 39.875 -3.857 1 85.19 246 ARG A O 1
ATOM 1950 N N . LEU A 1 247 ? -21.062 40.656 -2.297 1 80.12 247 LEU A N 1
ATOM 1951 C CA . LEU A 1 247 ? -21.531 39.312 -1.96 1 80.12 247 LEU A CA 1
ATOM 1952 C C . LEU A 1 247 ? -22.281 38.688 -3.131 1 80.12 247 LEU A C 1
ATOM 1954 O O . LEU A 1 247 ? -23.047 39.375 -3.811 1 80.12 247 LEU A O 1
ATOM 1958 N N . ARG A 1 248 ? -21.969 37.469 -3.416 1 76.31 248 ARG A N 1
ATOM 1959 C CA . ARG A 1 248 ? -22.594 36.75 -4.516 1 76.31 248 ARG A CA 1
ATOM 1960 C C . ARG A 1 248 ? -23.625 35.75 -3.994 1 76.31 248 ARG A C 1
ATOM 1962 O O . ARG A 1 248 ? -24.828 36.031 -4.027 1 76.31 248 ARG A O 1
ATOM 1969 N N . LYS A 1 249 ? -23.219 34.438 -3.727 1 78.44 249 LYS A N 1
ATOM 1970 C CA . LYS A 1 249 ? -24.125 33.344 -3.412 1 78.44 249 LYS A CA 1
ATOM 1971 C C . LYS A 1 249 ? -23.703 32.625 -2.127 1 78.44 249 LYS A C 1
ATOM 1973 O O . LYS A 1 249 ? -22.516 32.406 -1.897 1 78.44 249 LYS A O 1
ATOM 1978 N N . PRO A 1 250 ? -24.719 32.5 -1.274 1 82.06 250 PRO A N 1
ATOM 1979 C CA . PRO A 1 250 ? -24.406 31.625 -0.139 1 82.06 250 PRO A CA 1
ATOM 1980 C C . PRO A 1 250 ? -24.047 30.203 -0.567 1 82.06 250 PRO A C 1
ATOM 1982 O O . PRO A 1 250 ? -24.578 29.703 -1.564 1 82.06 250 PRO A O 1
ATOM 1985 N N . ILE A 1 251 ? -23.109 29.688 0.107 1 83.81 251 ILE A N 1
ATOM 1986 C CA . ILE A 1 251 ? -22.719 28.312 -0.17 1 83.81 251 ILE A CA 1
ATOM 1987 C C . ILE A 1 251 ? -23.797 27.344 0.308 1 83.81 251 ILE A C 1
ATOM 1989 O O . ILE A 1 251 ? -24.406 27.562 1.361 1 83.81 251 ILE A O 1
ATOM 1993 N N . ALA A 1 252 ? -24.078 26.375 -0.484 1 77.5 252 ALA A N 1
ATOM 1994 C CA . ALA A 1 252 ? -25.094 25.391 -0.135 1 77.5 252 ALA A CA 1
ATOM 1995 C C . ALA A 1 252 ? -24.797 24.734 1.21 1 77.5 252 ALA A C 1
ATOM 1997 O O . ALA A 1 252 ? -23.656 24.328 1.466 1 77.5 252 ALA A O 1
ATOM 1998 N N . ASN A 1 253 ? -25.781 24.688 2.121 1 69.81 253 ASN A N 1
ATOM 1999 C CA . ASN A 1 253 ? -25.672 24.109 3.457 1 69.81 253 ASN A CA 1
ATOM 2000 C C . ASN A 1 253 ? -24.625 24.844 4.301 1 69.81 253 ASN A C 1
ATOM 2002 O O . ASN A 1 253 ? -24.016 24.25 5.188 1 69.81 253 ASN A O 1
ATOM 2006 N N . GLY A 1 254 ? -24.391 26.078 3.934 1 72.25 254 GLY A N 1
ATOM 2007 C CA . GLY A 1 254 ? -23.406 26.875 4.656 1 72.25 254 GLY A CA 1
ATOM 2008 C C . GLY A 1 254 ? -23.984 27.609 5.852 1 72.25 254 GLY A C 1
ATOM 2009 O O . GLY A 1 254 ? -23.25 28.219 6.629 1 72.25 254 GLY A O 1
ATOM 2010 N N . TYR A 1 255 ? -25.281 27.422 6.16 1 72.94 255 TYR A N 1
ATOM 2011 C CA . TYR A 1 255 ? -26.016 27.984 7.289 1 72.94 255 TYR A CA 1
ATOM 2012 C C . TYR A 1 255 ? -25.672 29.453 7.492 1 72.94 255 TYR A C 1
ATOM 2014 O O . TYR A 1 255 ? -25.5 29.906 8.625 1 72.94 255 TYR A O 1
ATOM 2022 N N . ASN A 1 256 ? -25.297 30.172 6.43 1 77.44 256 ASN A N 1
ATOM 2023 C CA . ASN A 1 256 ? -24.984 31.594 6.402 1 77.44 256 ASN A CA 1
ATOM 2024 C C . ASN A 1 256 ? -23.625 31.875 7.043 1 77.44 256 ASN A C 1
ATOM 2026 O O . ASN A 1 256 ? -23.328 33 7.43 1 77.44 256 ASN A O 1
ATOM 2030 N N . VAL A 1 257 ? -22.953 30.859 7.227 1 86.06 257 VAL A N 1
ATOM 2031 C CA . VAL A 1 257 ? -21.609 31 7.766 1 86.06 257 VAL A CA 1
ATOM 2032 C C . VAL A 1 257 ? -20.641 31.297 6.637 1 86.06 257 VAL A C 1
ATOM 2034 O O . VAL A 1 257 ? -19.766 32.156 6.77 1 86.06 257 VAL A O 1
ATOM 2037 N N . TYR A 1 258 ? -20.828 30.578 5.535 1 90.5 258 TYR A N 1
ATOM 2038 C CA . TYR A 1 258 ? -19.906 30.75 4.414 1 90.5 258 TYR A CA 1
ATOM 2039 C C . TYR A 1 258 ? -20.625 31.297 3.189 1 90.5 258 TYR A C 1
ATOM 2041 O O . TYR A 1 258 ? -21.734 30.859 2.871 1 90.5 258 TYR A O 1
ATOM 2049 N N . SER A 1 259 ? -20.016 32.281 2.518 1 91.25 259 SER A N 1
ATOM 2050 C CA . SER A 1 259 ? -20.531 32.844 1.277 1 91.25 259 SER A CA 1
ATOM 2051 C C . SER A 1 259 ? -19.406 33.188 0.312 1 91.25 259 SER A C 1
ATOM 2053 O O . SER A 1 259 ? -18.266 33.375 0.73 1 91.25 259 SER A O 1
ATOM 2055 N N . SER A 1 260 ? -19.734 33.125 -0.932 1 92.31 260 SER A N 1
ATOM 2056 C CA . SER A 1 260 ? -18.797 33.594 -1.952 1 92.31 260 SER A CA 1
ATOM 2057 C C . SER A 1 260 ? -18.984 35.062 -2.264 1 92.31 260 SER A C 1
ATOM 2059 O O . SER A 1 260 ? -20.109 35.594 -2.139 1 92.31 260 SER A O 1
ATOM 2061 N N . ALA A 1 261 ? -17.906 35.719 -2.547 1 92.06 261 ALA A N 1
ATOM 2062 C CA . ALA A 1 261 ? -17.969 37.125 -2.877 1 92.06 261 ALA A CA 1
ATOM 2063 C C . ALA A 1 261 ? -16.891 37.5 -3.904 1 92.06 261 ALA A C 1
ATOM 2065 O O . ALA A 1 261 ? -16.016 36.688 -4.207 1 92.06 261 ALA A O 1
ATOM 2066 N N . MET A 1 262 ? -17.156 38.625 -4.516 1 91.62 262 MET A N 1
ATOM 2067 C CA . MET A 1 262 ? -16.172 39.188 -5.418 1 91.62 262 MET A CA 1
ATOM 2068 C C . MET A 1 262 ? -15.445 40.344 -4.746 1 91.62 262 MET A C 1
ATOM 2070 O O . MET A 1 262 ? -16.078 41.25 -4.176 1 91.62 262 MET A O 1
ATOM 2074 N N . TYR A 1 263 ? -14.18 40.25 -4.656 1 90.62 263 TYR A N 1
ATOM 2075 C CA . TYR A 1 263 ? -13.328 41.281 -4.094 1 90.62 263 TYR A CA 1
ATOM 2076 C C . TYR A 1 263 ? -12.719 42.156 -5.195 1 90.62 263 TYR A C 1
ATOM 2078 O O . TYR A 1 263 ? -12.062 41.625 -6.102 1 90.62 263 TYR A O 1
ATOM 2086 N N . GLU A 1 264 ? -12.992 43.406 -5.113 1 89.31 264 GLU A N 1
ATOM 2087 C CA . GLU A 1 264 ? -12.539 44.344 -6.137 1 89.31 264 GLU A CA 1
ATOM 2088 C C . GLU A 1 264 ? -11.539 45.344 -5.562 1 89.31 264 GLU A C 1
ATOM 2090 O O . GLU A 1 264 ? -11.82 46.031 -4.566 1 89.31 264 GLU A O 1
ATOM 2095 N N . THR A 1 265 ? -10.32 45.219 -6.094 1 83.19 265 THR A N 1
ATOM 2096 C CA . THR A 1 265 ? -9.297 46.188 -5.688 1 83.19 265 THR A CA 1
ATOM 2097 C C . THR A 1 265 ? -8.773 46.969 -6.891 1 83.19 265 THR A C 1
ATOM 2099 O O . THR A 1 265 ? -8.977 46.562 -8.039 1 83.19 265 THR A O 1
ATOM 2102 N N . GLY A 1 266 ? -8.156 48.188 -6.625 1 77.81 266 GLY A N 1
ATOM 2103 C CA . GLY A 1 266 ? -7.543 49 -7.68 1 77.81 266 GLY A CA 1
ATOM 2104 C C . GLY A 1 266 ? -8.344 50.25 -8.031 1 77.81 266 GLY A C 1
ATOM 2105 O O . GLY A 1 266 ? -9.469 50.406 -7.562 1 77.81 266 GLY A O 1
ATOM 2106 N N . PRO A 1 267 ? -7.664 51.188 -8.68 1 78.5 267 PRO A N 1
ATOM 2107 C CA . PRO A 1 267 ? -8.328 52.438 -9.078 1 78.5 267 PRO A CA 1
ATOM 2108 C C . PRO A 1 267 ? -9.422 52.219 -10.125 1 78.5 267 PRO A C 1
ATOM 2110 O O . PRO A 1 267 ? -9.453 51.156 -10.773 1 78.5 267 PRO A O 1
ATOM 2113 N N . PRO A 1 268 ? -10.367 53.281 -10.188 1 75.19 268 PRO A N 1
ATOM 2114 C CA . PRO A 1 268 ? -11.438 53.188 -11.18 1 75.19 268 PRO A CA 1
ATOM 2115 C C . PRO A 1 268 ? -10.922 53 -12.602 1 75.19 268 PRO A C 1
ATOM 2117 O O . PRO A 1 268 ? -9.977 53.656 -13.008 1 75.19 268 PRO A O 1
ATOM 2120 N N . GLY A 1 269 ? -11.25 51.906 -13.477 1 70.81 269 GLY A N 1
ATOM 2121 C CA . GLY A 1 269 ? -10.852 51.594 -14.836 1 70.81 269 GLY A CA 1
ATOM 2122 C C . GLY A 1 269 ? -9.977 50.344 -14.922 1 70.81 269 GLY A C 1
ATOM 2123 O O . GLY A 1 269 ? -9.844 49.75 -15.992 1 70.81 269 GLY A O 1
ATOM 2124 N N . ARG A 1 270 ? -9.211 50.031 -13.875 1 76 270 ARG A N 1
ATOM 2125 C CA . ARG A 1 270 ? -8.352 48.844 -13.852 1 76 270 ARG A CA 1
ATOM 2126 C C . ARG A 1 270 ? -8.617 48 -12.617 1 76 270 ARG A C 1
ATOM 2128 O O . ARG A 1 270 ? -7.707 47.75 -11.828 1 76 270 ARG A O 1
ATOM 2135 N N . LEU A 1 271 ? -9.922 47.656 -12.539 1 79.88 271 LEU A N 1
ATOM 2136 C CA . LEU A 1 271 ? -10.336 46.875 -11.359 1 79.88 271 LEU A CA 1
ATOM 2137 C C . LEU A 1 271 ? -9.836 45.438 -11.43 1 79.88 271 LEU A C 1
ATOM 2139 O O . LEU A 1 271 ? -9.922 44.812 -12.484 1 79.88 271 LEU A O 1
ATOM 2143 N N . HIS A 1 272 ? -9.117 45.094 -10.383 1 85.19 272 HIS A N 1
ATOM 2144 C CA . HIS A 1 272 ? -8.766 43.719 -10.211 1 85.19 272 HIS A CA 1
ATOM 2145 C C . HIS A 1 272 ? -9.836 42.969 -9.414 1 85.19 272 HIS A C 1
ATOM 2147 O O . HIS A 1 272 ? -10.172 43.375 -8.289 1 85.19 272 HIS A O 1
ATOM 2153 N N . ARG A 1 273 ? -10.492 42.031 -10.156 1 86.25 273 ARG A N 1
ATOM 2154 C CA . ARG A 1 273 ? -11.562 41.281 -9.531 1 86.25 273 ARG A CA 1
ATOM 2155 C C . ARG A 1 273 ? -11.117 39.844 -9.227 1 86.25 273 ARG A C 1
ATOM 2157 O O . ARG A 1 273 ? -10.477 39.188 -10.062 1 86.25 273 ARG A O 1
ATOM 2164 N N . GLN A 1 274 ? -11.336 39.469 -7.965 1 88.94 274 GLN A N 1
ATOM 2165 C CA . GLN A 1 274 ? -11.008 38.094 -7.574 1 88.94 274 GLN A CA 1
ATOM 2166 C C . GLN A 1 274 ? -12.109 37.5 -6.703 1 88.94 274 GLN A C 1
ATOM 2168 O O . GLN A 1 274 ? -12.758 38.219 -5.93 1 88.94 274 GLN A O 1
ATOM 2173 N N . SER A 1 275 ? -12.398 36.219 -6.883 1 92.12 275 SER A N 1
ATOM 2174 C CA . SER A 1 275 ? -13.367 35.531 -6.051 1 92.12 275 SER A CA 1
ATOM 2175 C C . SER A 1 275 ? -12.805 35.25 -4.66 1 92.12 275 SER A C 1
ATOM 2177 O O . SER A 1 275 ? -11.625 34.906 -4.516 1 92.12 275 SER A O 1
ATOM 2179 N N . VAL A 1 276 ? -13.648 35.531 -3.668 1 94.25 276 VAL A N 1
ATOM 2180 C CA . VAL A 1 276 ? -13.203 35.312 -2.295 1 94.25 276 VAL A CA 1
ATOM 2181 C C . VAL A 1 276 ? -14.281 34.594 -1.509 1 94.25 276 VAL A C 1
ATOM 2183 O O . VAL A 1 276 ? -15.445 34.562 -1.914 1 94.25 276 VAL A O 1
ATOM 2186 N N . LEU A 1 277 ? -13.859 33.875 -0.486 1 94.25 277 LEU A N 1
ATOM 2187 C CA . LEU A 1 277 ? -14.742 33.219 0.476 1 94.25 277 LEU A CA 1
ATOM 2188 C C . LEU A 1 277 ? -14.922 34.094 1.722 1 94.25 277 LEU A C 1
ATOM 2190 O O . LEU A 1 277 ? -13.945 34.594 2.279 1 94.25 277 LEU A O 1
ATOM 2194 N N . VAL A 1 278 ? -16.141 34.281 2.176 1 92.56 278 VAL A N 1
ATOM 2195 C CA . VAL A 1 278 ? -16.438 35.062 3.361 1 92.56 278 VAL A CA 1
ATOM 2196 C C . VAL A 1 278 ? -16.953 34.156 4.473 1 92.56 278 VAL A C 1
ATOM 2198 O O . VAL A 1 278 ? -17.906 33.406 4.27 1 92.56 278 VAL A O 1
ATOM 2201 N N . GLU A 1 279 ? -16.281 34.156 5.531 1 91 279 GLU A N 1
ATOM 2202 C CA . GLU A 1 279 ? -16.688 33.438 6.734 1 91 279 GLU A CA 1
ATOM 2203 C C . GLU A 1 279 ? -17.25 34.375 7.781 1 91 279 GLU A C 1
ATOM 2205 O O . GLU A 1 279 ? -16.516 35.188 8.359 1 91 279 GLU A O 1
ATOM 2210 N N . ARG A 1 280 ? -18.531 34.156 8.062 1 86 280 ARG A N 1
ATOM 2211 C CA . ARG A 1 280 ? -19.172 35 9.062 1 86 280 ARG A CA 1
ATOM 2212 C C . ARG A 1 280 ? -19.047 34.406 10.453 1 86 280 ARG A C 1
ATOM 2214 O O . ARG A 1 280 ? -19.328 33.219 10.656 1 86 280 ARG A O 1
ATOM 2221 N N . ARG A 1 281 ? -18.562 35.219 11.352 1 81.38 281 ARG A N 1
ATOM 2222 C CA . ARG A 1 281 ? -18.375 34.781 12.727 1 81.38 281 ARG A CA 1
ATOM 2223 C C . ARG A 1 281 ? -19.125 35.688 13.695 1 81.38 281 ARG A C 1
ATOM 2225 O O . ARG A 1 281 ? -19.25 36.906 13.453 1 81.38 281 ARG A O 1
ATOM 2232 N N . GLN A 1 282 ? -19.719 34.969 14.664 1 70.81 282 GLN A N 1
ATOM 2233 C CA . GLN A 1 282 ? -20.281 35.781 15.75 1 70.81 282 GLN A CA 1
ATOM 2234 C C . GLN A 1 282 ? -19.203 36.188 16.75 1 70.81 282 GLN A C 1
ATOM 2236 O O . GLN A 1 282 ? -18.438 35.344 17.219 1 70.81 282 GLN A O 1
ATOM 2241 N N . ALA A 1 283 ? -18.641 37.25 16.484 1 58.78 283 ALA A N 1
ATOM 2242 C CA . ALA A 1 283 ? -17.391 37.656 17.125 1 58.78 283 ALA A CA 1
ATOM 2243 C C . ALA A 1 283 ? -17.609 37.969 18.609 1 58.78 283 ALA A C 1
ATOM 2245 O O . ALA A 1 283 ? -17.719 37.062 19.422 1 58.78 283 ALA A O 1
ATOM 2246 N N . PHE A 1 284 ? -17.047 39.156 19.328 1 53.88 284 PHE A N 1
ATOM 2247 C CA . PHE A 1 284 ? -16.516 39.656 20.594 1 53.88 284 PHE A CA 1
ATOM 2248 C C . PHE A 1 284 ? -17.625 40.219 21.453 1 53.88 284 PHE A C 1
ATOM 2250 O O . PHE A 1 284 ? -17.672 41.406 21.703 1 53.88 284 PHE A O 1
ATOM 2257 N N . THR A 1 285 ? -18.672 39.375 21.531 1 50.81 285 THR A N 1
ATOM 2258 C CA . THR A 1 285 ? -19.656 40 22.406 1 50.81 285 THR A CA 1
ATOM 2259 C C . THR A 1 285 ? -18.984 40.531 23.672 1 50.81 285 THR A C 1
ATOM 2261 O O . THR A 1 285 ? -19.516 41.469 24.312 1 50.81 285 THR A O 1
ATOM 2264 N N . THR A 1 286 ? -17.859 39.781 23.984 1 49.69 286 THR A N 1
ATOM 2265 C CA . THR A 1 286 ? -17.422 40.125 25.328 1 49.69 286 THR A CA 1
ATOM 2266 C C . THR A 1 286 ? -16.25 41.094 25.281 1 49.69 286 THR A C 1
ATOM 2268 O O . THR A 1 286 ? -15.539 41.281 26.266 1 49.69 286 THR A O 1
ATOM 2271 N N . VAL A 1 287 ? -15.805 41.406 24.125 1 54.16 287 VAL A N 1
ATOM 2272 C CA . VAL A 1 287 ? -14.609 42.25 24.188 1 54.16 287 VAL A CA 1
ATOM 2273 C C . VAL A 1 287 ? -15 43.688 24.547 1 54.16 287 VAL A C 1
ATOM 2275 O O . VAL A 1 287 ? -15.984 44.219 24.016 1 54.16 287 VAL A O 1
ATOM 2278 N N . ASP A 1 288 ? -14.414 44.188 25.609 1 55.59 288 ASP A N 1
ATOM 2279 C CA . ASP A 1 288 ? -14.648 45.469 26.297 1 55.59 288 ASP A CA 1
ATOM 2280 C C . ASP A 1 288 ? -14.453 46.656 25.359 1 55.59 288 ASP A C 1
ATOM 2282 O O . ASP A 1 288 ? -15.102 47.688 25.516 1 55.59 288 ASP A O 1
ATOM 2286 N N . SER A 1 289 ? -13.398 46.531 24.422 1 63.97 289 SER A N 1
ATOM 2287 C CA . SER A 1 289 ? -13.156 47.688 23.562 1 63.97 289 SER A CA 1
ATOM 2288 C C . SER A 1 289 ? -12.961 47.281 22.109 1 63.97 289 SER A C 1
ATOM 2290 O O . SER A 1 289 ? -12.531 46.156 21.844 1 63.97 289 SER A O 1
ATOM 2292 N N . LEU A 1 290 ? -13.438 48.031 21.156 1 67.56 290 LEU A N 1
ATOM 2293 C CA . LEU A 1 290 ? -13.289 47.844 19.719 1 67.56 290 LEU A CA 1
ATOM 2294 C C . LEU A 1 290 ? -11.82 47.656 19.328 1 67.56 290 LEU A C 1
ATOM 2296 O O . LEU A 1 290 ? -11.508 46.875 18.422 1 67.56 290 LEU A O 1
ATOM 2300 N N . GLY A 1 291 ? -10.969 48.344 20.062 1 69.44 291 GLY A N 1
ATOM 2301 C CA . GLY A 1 291 ? -9.539 48.281 19.797 1 69.44 291 GLY A CA 1
ATOM 2302 C C . GLY A 1 291 ? -8.953 46.906 20.109 1 69.44 291 GLY A C 1
ATOM 2303 O O . GLY A 1 291 ? -8.172 46.375 19.328 1 69.44 291 GLY A O 1
ATOM 2304 N N . GLU A 1 292 ? -9.453 46.406 21.172 1 73.56 292 GLU A N 1
ATOM 2305 C CA . GLU A 1 292 ? -8.953 45.094 21.578 1 73.56 292 GLU A CA 1
ATOM 2306 C C . GLU A 1 292 ? -9.477 44 20.672 1 73.56 292 GLU A C 1
ATOM 2308 O O . GLU A 1 292 ? -8.75 43.031 20.359 1 73.56 292 GLU A O 1
ATOM 2313 N N . ALA A 1 293 ? -10.648 44.219 20.312 1 75.25 293 ALA A N 1
ATOM 2314 C CA . ALA A 1 293 ? -11.234 43.25 19.359 1 75.25 293 ALA A CA 1
ATOM 2315 C C . ALA A 1 293 ? -10.484 43.281 18.031 1 75.25 293 ALA A C 1
ATOM 2317 O O . ALA A 1 293 ? -10.211 42.219 17.453 1 75.25 293 ALA A O 1
ATOM 2318 N N . GLY A 1 294 ? -10.156 44.406 17.625 1 76.88 294 GLY A N 1
ATOM 2319 C CA . GLY A 1 294 ? -9.398 44.562 16.391 1 76.88 294 GLY A CA 1
ATOM 2320 C C . GLY A 1 294 ? -8.023 43.906 16.453 1 76.88 294 GLY A C 1
ATOM 2321 O O . GLY A 1 294 ? -7.582 43.281 15.492 1 76.88 294 GLY A O 1
ATOM 2322 N N . LYS A 1 295 ? -7.402 44.125 17.562 1 79.19 295 LYS A N 1
ATOM 2323 C CA . LYS A 1 295 ? -6.078 43.531 17.75 1 79.19 295 LYS A CA 1
ATOM 2324 C C . LYS A 1 295 ? -6.145 42 17.719 1 79.19 295 LYS A C 1
ATOM 2326 O O . LYS A 1 295 ? -5.281 41.344 17.125 1 79.19 295 LYS A O 1
ATOM 2331 N N . ARG A 1 296 ? -7.109 41.5 18.328 1 78.94 296 ARG A N 1
ATOM 2332 C CA . ARG A 1 296 ? -7.289 40.031 18.359 1 78.94 296 ARG A CA 1
ATOM 2333 C C . ARG A 1 296 ? -7.555 39.5 16.953 1 78.94 296 ARG A C 1
ATOM 2335 O O . ARG A 1 296 ? -7.02 38.469 16.578 1 78.94 296 ARG A O 1
ATOM 2342 N N . LEU A 1 297 ? -8.375 40.219 16.359 1 82.56 297 LEU A N 1
ATOM 2343 C CA . LEU A 1 297 ? -8.703 39.812 15.008 1 82.56 297 LEU A CA 1
ATOM 2344 C C . LEU A 1 297 ? -7.488 39.906 14.094 1 82.56 297 LEU A C 1
ATOM 2346 O O . LEU A 1 297 ? -7.273 39.031 13.25 1 82.56 297 LEU A O 1
ATOM 2350 N N . ASN A 1 298 ? -6.789 40.938 14.273 1 86 298 ASN A N 1
ATOM 2351 C CA . ASN A 1 298 ? -5.566 41.062 13.492 1 86 298 ASN A CA 1
ATOM 2352 C C . ASN A 1 298 ? -4.582 39.938 13.781 1 86 298 ASN A C 1
ATOM 2354 O O . ASN A 1 298 ? -3.928 39.438 12.867 1 86 298 ASN A O 1
ATOM 2358 N N . SER A 1 299 ? -4.492 39.562 15.023 1 84.06 299 SER A N 1
ATOM 2359 C CA . SER A 1 299 ? -3.619 38.438 15.391 1 84.06 299 SER A CA 1
ATOM 2360 C C . SER A 1 299 ? -4.086 37.156 14.75 1 84.06 299 SER A C 1
ATOM 2362 O O . SER A 1 299 ? -3.266 36.344 14.328 1 84.06 299 SER A O 1
ATOM 2364 N N . LEU A 1 300 ? -5.34 36.969 14.75 1 86 300 LEU A N 1
ATOM 2365 C CA . LEU A 1 300 ? -5.898 35.781 14.117 1 86 300 LEU A CA 1
ATOM 2366 C C . LEU A 1 300 ? -5.582 35.75 12.625 1 86 300 LEU A C 1
ATOM 2368 O O . LEU A 1 300 ? -5.148 34.75 12.094 1 86 300 LEU A O 1
ATOM 2372 N N . VAL A 1 301 ? -5.812 36.844 12.016 1 89 301 VAL A N 1
ATOM 2373 C CA . VAL A 1 301 ? -5.57 36.938 10.578 1 89 301 VAL A CA 1
ATOM 2374 C C . VAL A 1 301 ? -4.105 36.656 10.281 1 89 301 VAL A C 1
ATOM 2376 O O . VAL A 1 301 ? -3.791 35.938 9.328 1 89 301 VAL A O 1
ATOM 2379 N N . VAL A 1 302 ? -3.221 37.219 11.055 1 87.94 302 VAL A N 1
ATOM 2380 C CA . VAL A 1 302 ? -1.793 36.969 10.859 1 87.94 302 VAL A CA 1
ATOM 2381 C C . VAL A 1 302 ? -1.481 35.5 11 1 87.94 302 VAL A C 1
ATOM 2383 O O . VAL A 1 302 ? -0.713 34.938 10.219 1 87.94 302 VAL A O 1
ATOM 2386 N N . THR A 1 303 ? -2.029 34.875 11.977 1 88.31 303 THR A N 1
ATOM 2387 C CA . THR A 1 303 ? -1.811 33.438 12.188 1 88.31 303 THR A CA 1
ATOM 2388 C C . THR A 1 303 ? -2.318 32.625 11 1 88.31 303 THR A C 1
ATOM 2390 O O . THR A 1 303 ? -1.633 31.734 10.523 1 88.31 303 THR A O 1
ATOM 2393 N N . LEU A 1 304 ? -3.465 33 10.57 1 89.94 304 LEU A N 1
ATOM 2394 C CA . LEU A 1 304 ? -4.043 32.281 9.43 1 89.94 304 LEU A CA 1
ATOM 2395 C C . LEU A 1 304 ? -3.203 32.5 8.18 1 89.94 304 LEU A C 1
ATOM 2397 O O . LEU A 1 304 ? -3.066 31.594 7.355 1 89.94 304 LEU A O 1
ATOM 2401 N N . GLN A 1 305 ? -2.682 33.656 8.047 1 89.25 305 GLN A N 1
ATOM 2402 C CA . GLN A 1 305 ? -1.823 33.938 6.906 1 89.25 305 GLN A CA 1
ATOM 2403 C C . GLN A 1 305 ? -0.541 33.125 6.953 1 89.25 305 GLN A C 1
ATOM 2405 O O . GLN A 1 305 ? -0.025 32.688 5.914 1 89.25 305 GLN A O 1
ATOM 2410 N N . CYS A 1 306 ? -0.091 32.906 8.164 1 86.88 306 CYS A N 1
ATOM 2411 C CA . CYS A 1 306 ? 1.104 32.094 8.32 1 86.88 306 CYS A CA 1
ATOM 2412 C C . CYS A 1 306 ? 0.819 30.641 7.957 1 86.88 306 CYS A C 1
ATOM 2414 O O . CYS A 1 306 ? 1.726 29.906 7.566 1 86.88 306 CYS A O 1
ATOM 2416 N N . MET A 1 307 ? -0.389 30.25 8.141 1 87.5 307 MET A N 1
ATOM 2417 C CA . MET A 1 307 ? -0.75 28.844 7.898 1 87.5 307 MET A CA 1
ATOM 2418 C C . MET A 1 307 ? -0.94 28.578 6.41 1 87.5 307 MET A C 1
ATOM 2420 O O . MET A 1 307 ? -1.082 27.438 5.992 1 87.5 307 MET A O 1
ATOM 2424 N N . GLN A 1 308 ? -0.94 29.688 5.703 1 79.38 308 GLN A N 1
ATOM 2425 C CA . GLN A 1 308 ? -1.104 29.5 4.262 1 79.38 308 GLN A CA 1
ATOM 2426 C C . GLN A 1 308 ? 0.138 28.875 3.643 1 79.38 308 GLN A C 1
ATOM 2428 O O . GLN A 1 308 ? 1.25 29.047 4.145 1 79.38 308 GLN A O 1
ATOM 2433 N N . ALA A 1 309 ? -0.018 27.875 2.748 1 58.12 309 ALA A N 1
ATOM 2434 C CA . ALA A 1 309 ? 1.092 27.25 2.047 1 58.12 309 ALA A CA 1
ATOM 2435 C C . ALA A 1 309 ? 1.994 28.281 1.386 1 58.12 309 ALA A C 1
ATOM 2437 O O . ALA A 1 309 ? 1.527 29.344 0.97 1 58.12 309 ALA A O 1
ATOM 2438 N N . SER A 1 310 ? 3.301 28.469 1.773 1 50.22 310 SER A N 1
ATOM 2439 C CA . SER A 1 310 ? 4.262 29.391 1.174 1 50.22 310 SER A CA 1
ATOM 2440 C C . SER A 1 310 ? 4.043 29.516 -0.329 1 50.22 310 SER A C 1
ATOM 2442 O O . SER A 1 310 ? 3.754 28.531 -1.006 1 50.22 310 SER A O 1
ATOM 2444 N N . ALA A 1 311 ? 3.652 30.766 -0.776 1 40.69 311 ALA A N 1
ATOM 2445 C CA . ALA A 1 311 ? 3.449 31.234 -2.143 1 40.69 311 ALA A CA 1
ATOM 2446 C C . ALA A 1 311 ? 4.316 30.453 -3.127 1 40.69 311 ALA A C 1
ATOM 2448 O O . ALA A 1 311 ? 3.939 30.281 -4.289 1 40.69 311 ALA A O 1
ATOM 2449 N N . ASN A 1 312 ? 5.516 30.375 -2.82 1 38.16 312 ASN A N 1
ATOM 2450 C CA . ASN A 1 312 ? 6.465 30 -3.863 1 38.16 312 ASN A CA 1
ATOM 2451 C C . ASN A 1 312 ? 6.297 28.547 -4.285 1 38.16 312 ASN A C 1
ATOM 2453 O O . ASN A 1 312 ? 7.117 28 -5.027 1 38.16 312 ASN A O 1
ATOM 2457 N N . GLN A 1 313 ? 5.43 27.828 -3.604 1 40 313 GLN A N 1
ATOM 2458 C CA . GLN A 1 313 ? 5.359 26.484 -4.18 1 40 313 GLN A CA 1
ATOM 2459 C C . GLN A 1 313 ? 4.121 26.328 -5.055 1 40 313 GLN A C 1
ATOM 2461 O O . GLN A 1 313 ? 3.002 26.609 -4.617 1 40 313 GLN A O 1
ATOM 2466 N N . PRO A 1 314 ? 4.199 26.453 -6.223 1 34.22 314 PRO A N 1
ATOM 2467 C CA . PRO A 1 314 ? 3.051 26.375 -7.129 1 34.22 314 PRO A CA 1
ATOM 2468 C C . PRO A 1 314 ? 2.031 25.328 -6.691 1 34.22 314 PRO A C 1
ATOM 2470 O O . PRO A 1 314 ? 2.408 24.281 -6.152 1 34.22 314 PRO A O 1
ATOM 2473 N N . PRO A 1 315 ? 0.705 25.719 -6.562 1 36.66 315 PRO A N 1
ATOM 2474 C CA . PRO A 1 315 ? -0.422 24.859 -6.188 1 36.66 315 PRO A CA 1
ATOM 2475 C C . PRO A 1 315 ? -0.351 23.469 -6.828 1 36.66 315 PRO A C 1
ATOM 2477 O O . PRO A 1 315 ? -1.055 22.562 -6.402 1 36.66 315 PRO A O 1
ATOM 2480 N N . GLN A 1 316 ? -0.04 23.438 -7.977 1 35.91 316 GLN A N 1
ATOM 2481 C CA . GLN A 1 316 ? -0.231 22.312 -8.883 1 35.91 316 GLN A CA 1
ATOM 2482 C C . GLN A 1 316 ? 0.285 21.016 -8.266 1 35.91 316 GLN A C 1
ATOM 2484 O O . GLN A 1 316 ? -0.122 19.922 -8.672 1 35.91 316 GLN A O 1
ATOM 2489 N N . ASN A 1 317 ? 1.557 21.047 -7.758 1 35.88 317 ASN A N 1
ATOM 2490 C CA . ASN A 1 317 ? 2.129 19.844 -7.156 1 35.88 317 ASN A CA 1
ATOM 2491 C C . ASN A 1 317 ? 1.713 19.703 -5.695 1 35.88 317 ASN A C 1
ATOM 2493 O O . ASN A 1 317 ? 2.527 19.891 -4.789 1 35.88 317 ASN A O 1
ATOM 2497 N N . GLN A 1 318 ? 0.693 20.156 -5.266 1 36.62 318 GLN A N 1
ATOM 2498 C CA . GLN A 1 318 ? 0.057 20.234 -3.953 1 36.62 318 GLN A CA 1
ATOM 2499 C C . GLN A 1 318 ? 0.235 18.922 -3.189 1 36.62 318 GLN A C 1
ATOM 2501 O O . GLN A 1 318 ? -0.428 18.688 -2.174 1 36.62 318 GLN A O 1
ATOM 2506 N N . THR A 1 319 ? 0.737 17.984 -3.764 1 36.25 319 THR A N 1
ATOM 2507 C CA . THR A 1 319 ? 1.146 16.938 -2.832 1 36.25 319 THR A CA 1
ATOM 2508 C C . THR A 1 319 ? 2.055 17.5 -1.746 1 36.25 319 THR A C 1
ATOM 2510 O O . THR A 1 319 ? 2.625 16.75 -0.952 1 36.25 319 THR A O 1
ATOM 2513 N N . ASN A 1 320 ? 2.602 18.656 -1.962 1 38.72 320 ASN A N 1
ATOM 2514 C CA . ASN A 1 320 ? 3.492 19.172 -0.931 1 38.72 320 ASN A CA 1
ATOM 2515 C C . ASN A 1 320 ? 2.777 19.312 0.411 1 38.72 320 ASN A C 1
ATOM 2517 O O . ASN A 1 320 ? 1.806 20.062 0.53 1 38.72 320 ASN A O 1
ATOM 2521 N N . SER A 1 321 ? 2.906 18.391 1.145 1 45.81 321 SER A N 1
ATOM 2522 C CA . SER A 1 321 ? 2.65 17.969 2.52 1 45.81 321 SER A CA 1
ATOM 2523 C C . SER A 1 321 ? 2.762 19.156 3.482 1 45.81 321 SER A C 1
ATOM 2525 O O . SER A 1 321 ? 2.533 19 4.684 1 45.81 321 SER A O 1
ATOM 2527 N N . THR A 1 322 ? 3.316 20.344 2.957 1 52 322 THR A N 1
ATOM 2528 C CA . THR A 1 322 ? 3.758 21.219 4.039 1 52 322 THR A CA 1
ATOM 2529 C C . THR A 1 322 ? 2.654 22.203 4.43 1 52 322 THR A C 1
ATOM 2531 O O . THR A 1 322 ? 2.816 22.984 5.371 1 52 322 THR A O 1
ATOM 2534 N N . ALA A 1 323 ? 1.436 22.031 3.662 1 67.75 323 ALA A N 1
ATOM 2535 C CA . ALA A 1 323 ? 0.552 23.141 3.969 1 67.75 323 ALA A CA 1
ATOM 2536 C C . ALA A 1 323 ? -0.562 22.719 4.922 1 67.75 323 ALA A C 1
ATOM 2538 O O . ALA A 1 323 ? -0.914 21.547 4.988 1 67.75 323 ALA A O 1
ATOM 2539 N N . PHE A 1 324 ? -0.878 23.578 5.82 1 86 324 PHE A N 1
ATOM 2540 C CA . PHE A 1 324 ? -1.95 23.422 6.797 1 86 324 PHE A CA 1
ATOM 2541 C C . PHE A 1 324 ? -3.293 23.234 6.098 1 86 324 PHE A C 1
ATOM 2543 O O . PHE A 1 324 ? -4.27 22.797 6.719 1 86 324 PHE A O 1
ATOM 2550 N N . GLY A 1 325 ? -3.312 23.438 4.785 1 88.19 325 GLY A N 1
ATOM 2551 C CA . GLY A 1 325 ? -4.547 23.297 4.035 1 88.19 325 GLY A CA 1
ATOM 2552 C C . GLY A 1 325 ? -5.504 24.469 4.23 1 88.19 325 GLY A C 1
ATOM 2553 O O . GLY A 1 325 ? -6.695 24.344 3.941 1 88.19 325 GLY A O 1
ATOM 2554 N N . VAL A 1 326 ? -5.086 25.547 4.777 1 92.56 326 VAL A N 1
ATOM 2555 C CA . VAL A 1 326 ? -5.906 26.719 5.008 1 92.56 326 VAL A CA 1
ATOM 2556 C C . VAL A 1 326 ? -5.738 27.703 3.852 1 92.56 326 VAL A C 1
ATOM 2558 O O . VAL A 1 326 ? -4.613 28.016 3.449 1 92.56 326 VAL A O 1
ATOM 2561 N N . PRO A 1 327 ? -6.867 28.125 3.281 1 91.75 327 PRO A N 1
ATOM 2562 C CA . PRO A 1 327 ? -6.73 29.141 2.238 1 91.75 327 PRO A CA 1
ATOM 2563 C C . PRO A 1 327 ? -6.125 30.438 2.762 1 91.75 327 PRO A C 1
ATOM 2565 O O . PRO A 1 327 ? -6.176 30.703 3.965 1 91.75 327 PRO A O 1
ATOM 2568 N N . ARG A 1 328 ? -5.602 31.219 1.918 1 90.75 328 ARG A N 1
ATOM 2569 C CA . ARG A 1 328 ? -4.977 32.469 2.307 1 90.75 328 ARG A CA 1
ATOM 2570 C C . ARG A 1 328 ? -6.016 33.469 2.83 1 90.75 328 ARG A C 1
ATOM 2572 O O . ARG A 1 328 ? -6.965 33.812 2.125 1 90.75 328 ARG A O 1
ATOM 2579 N N . CYS A 1 329 ? -5.805 33.875 4.066 1 92.88 329 CYS A N 1
ATOM 2580 C CA . CYS A 1 329 ? -6.688 34.875 4.664 1 92.88 329 CYS A CA 1
ATOM 2581 C C . CYS A 1 329 ? -6.258 36.281 4.277 1 92.88 329 CYS A C 1
ATOM 2583 O O . CYS A 1 329 ? -5.102 36.656 4.469 1 92.88 329 CYS A O 1
ATOM 2585 N N . LEU A 1 330 ? -7.156 37.094 3.742 1 91.81 330 LEU A N 1
ATOM 2586 C CA . LEU A 1 330 ? -6.848 38.438 3.285 1 91.81 330 LEU A CA 1
ATOM 2587 C C . LEU A 1 330 ? -7.059 39.438 4.402 1 91.81 330 LEU A C 1
ATOM 2589 O O . LEU A 1 330 ? -6.367 40.469 4.461 1 91.81 330 LEU A O 1
ATOM 2593 N N . GLY A 1 331 ? -7.996 39.219 5.223 1 92.69 331 GLY A N 1
ATOM 2594 C CA . GLY A 1 331 ? -8.328 40.125 6.285 1 92.69 331 GLY A CA 1
ATOM 2595 C C . GLY A 1 331 ? -9.719 39.938 6.848 1 92.69 331 GLY A C 1
ATOM 2596 O O . GLY A 1 331 ? -10.281 38.844 6.742 1 92.69 331 GLY A O 1
ATOM 2597 N N . TRP A 1 332 ? -10.188 40.969 7.621 1 89.81 332 TRP A N 1
ATOM 2598 C CA . TRP A 1 332 ? -11.516 40.906 8.203 1 89.81 332 TRP A CA 1
ATOM 2599 C C . TRP A 1 332 ? -12.297 42.188 7.945 1 89.81 332 TRP A C 1
ATOM 2601 O O . TRP A 1 332 ? -11.711 43.25 7.688 1 89.81 332 TRP A O 1
ATOM 2611 N N . ILE A 1 333 ? -13.586 42 7.855 1 87.69 333 ILE A N 1
ATOM 2612 C CA . ILE A 1 333 ? -14.5 43.125 7.625 1 87.69 333 ILE A CA 1
ATOM 2613 C C . ILE A 1 333 ? -15.484 43.219 8.781 1 87.69 333 ILE A C 1
ATOM 2615 O O . ILE A 1 333 ? -15.977 42.188 9.289 1 87.69 333 ILE A O 1
ATOM 2619 N N . ALA A 1 334 ? -15.57 44.438 9.266 1 79.88 334 ALA A N 1
ATOM 2620 C CA . ALA A 1 334 ? -16.672 44.719 10.18 1 79.88 334 ALA A CA 1
ATOM 2621 C C . ALA A 1 334 ? -17.891 45.25 9.422 1 79.88 334 ALA A C 1
ATOM 2623 O O . ALA A 1 334 ? -17.844 46.375 8.883 1 79.88 334 ALA A O 1
ATOM 2624 N N . PRO A 1 335 ? -18.828 44.375 9.305 1 67 335 PRO A N 1
ATOM 2625 C CA . PRO A 1 335 ? -19.984 44.906 8.578 1 67 335 PRO A CA 1
ATOM 2626 C C . PRO A 1 335 ? -20.516 46.219 9.156 1 67 335 PRO A C 1
ATOM 2628 O O . PRO A 1 335 ? -20.328 46.469 10.352 1 67 335 PRO A O 1
ATOM 2631 N N . GLU A 1 336 ? -21.062 47.188 8.305 1 61.28 336 GLU A N 1
ATOM 2632 C CA . GLU A 1 336 ? -21.562 48.5 8.695 1 61.28 336 GLU A CA 1
ATOM 2633 C C . GLU A 1 336 ? -22.578 48.375 9.828 1 61.28 336 GLU A C 1
ATOM 2635 O O . GLU A 1 336 ? -23.5 47.562 9.766 1 61.28 336 GLU A O 1
ATOM 2640 N N . GLY A 1 337 ? -22.484 49.156 10.844 1 58.44 337 GLY A N 1
ATOM 2641 C CA . GLY A 1 337 ? -23.422 49.25 11.945 1 58.44 337 GLY A CA 1
ATOM 2642 C C . GLY A 1 337 ? -23.203 48.188 13.016 1 58.44 337 GLY A C 1
ATOM 2643 O O . GLY A 1 337 ? -23.906 48.188 14.031 1 58.44 337 GLY A O 1
ATOM 2644 N N . SER A 1 338 ? -22.297 47.312 12.703 1 59.44 338 SER A N 1
ATOM 2645 C CA . SER A 1 338 ? -22.188 46.219 13.672 1 59.44 338 SER A CA 1
ATOM 2646 C C . SER A 1 338 ? -21.141 46.562 14.75 1 59.44 338 SER A C 1
ATOM 2648 O O . SER A 1 338 ? -20.156 47.25 14.484 1 59.44 338 SER A O 1
ATOM 2650 N N . ASN A 1 339 ? -21.484 46.656 15.992 1 60.12 339 ASN A N 1
ATOM 2651 C CA . ASN A 1 339 ? -20.609 46.812 17.156 1 60.12 339 ASN A CA 1
ATOM 2652 C C . ASN A 1 339 ? -19.688 45.625 17.297 1 60.12 339 ASN A C 1
ATOM 2654 O O . ASN A 1 339 ? -19.422 45.156 18.422 1 60.12 339 ASN A O 1
ATOM 2658 N N . LEU A 1 340 ? -19.188 45.094 16.078 1 66.31 340 LEU A N 1
ATOM 2659 C CA . LEU A 1 340 ? -18.234 43.969 16.031 1 66.31 340 LEU A CA 1
ATOM 2660 C C . LEU A 1 340 ? -18.859 42.688 16.594 1 66.31 340 LEU A C 1
ATOM 2662 O O . LEU A 1 340 ? -18.141 41.781 17.031 1 66.31 340 LEU A O 1
ATOM 2666 N N . ASP A 1 341 ? -20.219 42.719 16.656 1 70.25 341 ASP A N 1
ATOM 2667 C CA . ASP A 1 341 ? -20.906 41.5 17.062 1 70.25 341 ASP A CA 1
ATOM 2668 C C . ASP A 1 341 ? -20.734 40.406 16.016 1 70.25 341 ASP A C 1
ATOM 2670 O O . ASP A 1 341 ? -20.719 39.219 16.344 1 70.25 341 ASP A O 1
ATOM 2674 N N . VAL A 1 342 ? -20.641 40.938 14.812 1 78.38 342 VAL A N 1
ATOM 2675 C CA . VAL A 1 342 ? -20.453 40 13.695 1 78.38 342 VAL A CA 1
ATOM 2676 C C . VAL A 1 342 ? -19.266 40.469 12.844 1 78.38 342 VAL A C 1
ATOM 2678 O O . VAL A 1 342 ? -19.109 41.656 12.57 1 78.38 342 VAL A O 1
ATOM 2681 N N . ILE A 1 343 ? -18.406 39.531 12.594 1 83.31 343 ILE A N 1
ATOM 2682 C CA . ILE A 1 343 ? -17.25 39.844 11.742 1 83.31 343 ILE A CA 1
ATOM 2683 C C . ILE A 1 343 ? -17.203 38.844 10.578 1 83.31 343 ILE A C 1
ATOM 2685 O O . ILE A 1 343 ? -17.688 37.719 10.688 1 83.31 343 ILE A O 1
ATOM 2689 N N . ASP A 1 344 ? -16.688 39.375 9.5 1 87.94 344 ASP A N 1
ATOM 2690 C CA . ASP A 1 344 ? -16.469 38.531 8.336 1 87.94 344 ASP A CA 1
ATOM 2691 C C . ASP A 1 344 ? -14.977 38.375 8.039 1 87.94 344 ASP A C 1
ATOM 2693 O O . ASP A 1 344 ? -14.258 39.344 7.855 1 87.94 344 ASP A O 1
ATOM 2697 N N . LEU A 1 345 ? -14.531 37.125 8.125 1 90.81 345 LEU A N 1
ATOM 2698 C CA . LEU A 1 345 ? -13.188 36.844 7.633 1 90.81 345 LEU A CA 1
ATOM 2699 C C . LEU A 1 345 ? -13.203 36.594 6.129 1 90.81 345 LEU A C 1
ATOM 2701 O O . LEU A 1 345 ? -14.109 35.938 5.605 1 90.81 345 LEU A O 1
ATOM 2705 N N . VAL A 1 346 ? -12.25 37.125 5.453 1 93.56 346 VAL A N 1
ATOM 2706 C CA . VAL A 1 346 ? -12.203 37.031 3.996 1 93.56 346 VAL A CA 1
ATOM 2707 C C . VAL A 1 346 ? -11.008 36.188 3.562 1 93.56 346 VAL A C 1
ATOM 2709 O O . VAL A 1 346 ? -9.867 36.469 3.947 1 93.56 346 VAL A O 1
ATOM 2712 N N . TYR A 1 347 ? -11.312 35.125 2.771 1 93.62 347 TYR A N 1
ATOM 2713 C CA . TYR A 1 347 ? -10.273 34.25 2.256 1 93.62 347 TYR A CA 1
ATOM 2714 C C . TYR A 1 347 ? -10.188 34.312 0.737 1 93.62 347 TYR A C 1
ATOM 2716 O O . TYR A 1 347 ? -11.211 34.406 0.058 1 93.62 347 TYR A O 1
ATOM 2724 N N . GLU A 1 348 ? -9 34.219 0.242 1 92.62 348 GLU A N 1
ATOM 2725 C CA . GLU A 1 348 ? -8.789 34.125 -1.2 1 92.62 348 GLU A CA 1
ATOM 2726 C C . GLU A 1 348 ? -9.07 32.719 -1.725 1 92.62 348 GLU A C 1
ATOM 2728 O O . GLU A 1 348 ? -8.711 31.734 -1.088 1 92.62 348 GLU A O 1
ATOM 2733 N N . TYR A 1 349 ? -9.789 32.688 -2.855 1 91.88 349 TYR A N 1
ATOM 2734 C CA . TYR A 1 349 ? -9.93 31.375 -3.504 1 91.88 349 TYR A CA 1
ATOM 2735 C C . TYR A 1 349 ? -8.57 30.812 -3.887 1 91.88 349 TYR A C 1
ATOM 2737 O O . TYR A 1 349 ? -7.734 31.516 -4.461 1 91.88 349 TYR A O 1
ATOM 2745 N N . PRO A 1 350 ? -8.328 29.578 -3.557 1 88.81 350 PRO A N 1
ATOM 2746 C CA . PRO A 1 350 ? -7.035 29 -3.938 1 88.81 350 PRO A CA 1
ATOM 2747 C C . PRO A 1 350 ? -6.898 28.797 -5.445 1 88.81 350 PRO A C 1
ATOM 2749 O O . PRO A 1 350 ? -5.785 28.719 -5.965 1 88.81 350 PRO A O 1
ATOM 2752 N N . THR A 1 351 ? -7.973 28.594 -6.137 1 84.62 351 THR A N 1
ATOM 2753 C CA . THR A 1 351 ? -7.996 28.469 -7.59 1 84.62 351 THR A CA 1
ATOM 2754 C C . THR A 1 351 ? -8.891 29.531 -8.219 1 84.62 351 THR A C 1
ATOM 2756 O O . THR A 1 351 ? -9.891 29.938 -7.617 1 84.62 351 THR A O 1
ATOM 2759 N N . PRO A 1 352 ? -8.406 29.891 -9.414 1 83.19 352 PRO A N 1
ATOM 2760 C CA . PRO A 1 352 ? -9.234 30.906 -10.078 1 83.19 352 PRO A CA 1
ATOM 2761 C C . PRO A 1 352 ? -10.547 30.328 -10.625 1 83.19 352 PRO A C 1
ATOM 2763 O O . PRO A 1 352 ? -10.531 29.594 -11.617 1 83.19 352 PRO A O 1
ATOM 2766 N N . THR A 1 353 ? -11.539 30.359 -9.898 1 85.5 353 THR A N 1
ATOM 2767 C CA . THR A 1 353 ? -12.844 29.859 -10.312 1 85.5 353 THR A CA 1
ATOM 2768 C C . THR A 1 353 ? -13.953 30.812 -9.844 1 85.5 353 THR A C 1
ATOM 2770 O O . THR A 1 353 ? -13.75 31.578 -8.906 1 85.5 353 THR A O 1
ATOM 2773 N N . LEU A 1 354 ? -15.047 30.766 -10.625 1 83.56 354 LEU A N 1
ATOM 2774 C CA . LEU A 1 354 ? -16.203 31.578 -10.242 1 83.56 354 LEU A CA 1
ATOM 2775 C C . LEU A 1 354 ? -17.25 30.719 -9.523 1 83.56 354 LEU A C 1
ATOM 2777 O O . LEU A 1 354 ? -18.172 31.25 -8.906 1 83.56 354 LEU A O 1
ATOM 2781 N N . GLN A 1 355 ? -17.016 29.453 -9.555 1 87.81 355 GLN A N 1
ATOM 2782 C CA . GLN A 1 355 ? -17.969 28.562 -8.922 1 87.81 355 GLN A CA 1
ATOM 2783 C C . GLN A 1 355 ? -17.781 28.531 -7.406 1 87.81 355 GLN A C 1
ATOM 2785 O O . GLN A 1 355 ? -16.656 28.5 -6.914 1 87.81 355 GLN A O 1
ATOM 2790 N N . PRO A 1 356 ? -18.844 28.641 -6.648 1 90.69 356 PRO A N 1
ATOM 2791 C CA . PRO A 1 356 ? -18.703 28.562 -5.191 1 90.69 356 PRO A CA 1
ATOM 2792 C C . PRO A 1 356 ? -18.172 27.219 -4.707 1 90.69 356 PRO A C 1
ATOM 2794 O O . PRO A 1 356 ? -18.453 26.188 -5.312 1 90.69 356 PRO A O 1
ATOM 2797 N N . PRO A 1 357 ? -17.406 27.281 -3.709 1 92.25 357 PRO A N 1
ATOM 2798 C CA . PRO A 1 357 ? -16.922 26.016 -3.158 1 92.25 357 PRO A CA 1
ATOM 2799 C C . PRO A 1 357 ? -18.031 25.156 -2.559 1 92.25 357 PRO A C 1
ATOM 2801 O O . PRO A 1 357 ? -19.109 25.656 -2.262 1 92.25 357 PRO A O 1
ATOM 2804 N N . VAL A 1 358 ? -17.812 23.922 -2.486 1 92.19 358 VAL A N 1
ATOM 2805 C CA . VAL A 1 358 ? -18.75 22.969 -1.911 1 92.19 358 VAL A CA 1
ATOM 2806 C C . VAL A 1 358 ? -18.141 22.328 -0.66 1 92.19 358 VAL A C 1
ATOM 2808 O O . VAL A 1 358 ? -16.969 21.984 -0.646 1 92.19 358 VAL A O 1
ATOM 2811 N N . SER A 1 359 ? -18.906 22.281 0.385 1 93.12 359 SER A N 1
ATOM 2812 C CA . SER A 1 359 ? -18.406 21.672 1.609 1 93.12 359 SER A CA 1
ATOM 2813 C C . SER A 1 359 ? -18.438 20.156 1.516 1 93.12 359 SER A C 1
ATOM 2815 O O . SER A 1 359 ? -19.172 19.594 0.706 1 93.12 359 SER A O 1
ATOM 2817 N N . LEU A 1 360 ? -17.578 19.5 2.275 1 95 360 LEU A N 1
ATOM 2818 C CA . LEU A 1 360 ? -17.609 18.031 2.361 1 95 360 LEU A CA 1
ATOM 2819 C C . LEU A 1 360 ? -19 17.547 2.766 1 95 360 LEU A C 1
ATOM 2821 O O . LEU A 1 360 ? -19.5 16.562 2.221 1 95 360 LEU A O 1
ATOM 2825 N N . HIS A 1 361 ? -19.625 18.266 3.654 1 93.31 361 HIS A N 1
ATOM 2826 C CA . HIS A 1 361 ? -20.953 17.906 4.113 1 93.31 361 HIS A CA 1
ATOM 2827 C C . HIS A 1 361 ? -21.953 17.875 2.953 1 93.31 361 HIS A C 1
ATOM 2829 O O . HIS A 1 361 ? -22.719 16.922 2.814 1 93.31 361 HIS A O 1
ATOM 2835 N N . THR A 1 362 ? -21.906 18.891 2.156 1 91.56 362 THR A N 1
ATOM 2836 C CA . THR A 1 362 ? -22.797 18.984 1.007 1 91.56 362 THR A CA 1
ATOM 2837 C C . THR A 1 362 ? -22.484 17.891 -0.007 1 91.56 362 THR A C 1
ATOM 2839 O O . THR A 1 362 ? -23.391 17.297 -0.596 1 91.56 362 THR A O 1
ATOM 2842 N N . LEU A 1 363 ? -21.266 17.641 -0.232 1 91.31 363 LEU A N 1
ATOM 2843 C CA . LEU A 1 363 ? -20.844 16.609 -1.174 1 91.31 363 LEU A CA 1
ATOM 2844 C C . LEU A 1 363 ? -21.359 15.234 -0.738 1 91.31 363 LEU A C 1
ATOM 2846 O O . LEU A 1 363 ? -21.781 14.43 -1.571 1 91.31 363 LEU A O 1
ATOM 2850 N N . LEU A 1 364 ? -21.297 14.93 0.531 1 92.31 364 LEU A N 1
ATOM 2851 C CA . LEU A 1 364 ? -21.734 13.664 1.097 1 92.31 364 LEU A CA 1
ATOM 2852 C C . LEU A 1 364 ? -23.234 13.484 0.953 1 92.31 364 LEU A C 1
ATOM 2854 O O . LEU A 1 364 ? -23.734 12.359 0.915 1 92.31 364 LEU A O 1
ATOM 2858 N N . GLN A 1 365 ? -23.953 14.586 0.869 1 87.56 365 GLN A N 1
ATOM 2859 C CA . GLN A 1 365 ? -25.406 14.547 0.777 1 87.56 365 GLN A CA 1
ATOM 2860 C C . GLN A 1 365 ? -25.859 14.43 -0.674 1 87.56 365 GLN A C 1
ATOM 2862 O O . GLN A 1 365 ? -26.922 13.852 -0.953 1 87.56 365 GLN A O 1
ATOM 2867 N N . THR A 1 366 ? -25.141 15 -1.575 1 78.69 366 THR A N 1
ATOM 2868 C CA . THR A 1 366 ? -25.641 15.211 -2.93 1 78.69 366 THR A CA 1
ATOM 2869 C C . THR A 1 366 ? -25.188 14.086 -3.854 1 78.69 366 THR A C 1
ATOM 2871 O O . THR A 1 366 ? -25.891 13.734 -4.809 1 78.69 366 THR A O 1
ATOM 2874 N N . LEU A 1 367 ? -24.062 13.672 -3.658 1 64.88 367 LEU A N 1
ATOM 2875 C CA . LEU A 1 367 ? -23.547 12.789 -4.699 1 64.88 367 LEU A CA 1
ATOM 2876 C C . LEU A 1 367 ? -24.359 11.5 -4.77 1 64.88 367 LEU A C 1
ATOM 2878 O O . LEU A 1 367 ? -24.609 10.867 -3.742 1 64.88 367 LEU A O 1
ATOM 2882 N N . LEU A 1 368 ? -24.938 11.414 -5.945 1 63.44 368 LEU A N 1
ATOM 2883 C CA . LEU A 1 368 ? -25.703 10.227 -6.297 1 63.44 368 LEU A CA 1
ATOM 2884 C C . LEU A 1 368 ? -24.797 8.992 -6.348 1 63.44 368 LEU A C 1
ATOM 2886 O O . LEU A 1 368 ? -23.578 9.117 -6.434 1 63.44 368 LEU A O 1
ATOM 2890 N N . SER A 1 369 ? -25.422 7.863 -6.215 1 62.16 369 SER A N 1
ATOM 2891 C CA . SER A 1 369 ? -24.781 6.555 -6.184 1 62.16 369 SER A CA 1
ATOM 2892 C C . SER A 1 369 ? -23.844 6.375 -7.371 1 62.16 369 SER A C 1
ATOM 2894 O O . SER A 1 369 ? -22.781 5.75 -7.238 1 62.16 369 SER A O 1
ATOM 2896 N N . THR A 1 370 ? -24.094 7.09 -8.359 1 64.31 370 THR A N 1
ATOM 2897 C CA . THR A 1 370 ? -23.312 6.809 -9.562 1 64.31 370 THR A CA 1
ATOM 2898 C C . THR A 1 370 ? -22.062 7.68 -9.609 1 64.31 370 THR A C 1
ATOM 2900 O O . THR A 1 370 ? -21.125 7.379 -10.344 1 64.31 370 THR A O 1
ATOM 2903 N N . ASN A 1 371 ? -21.969 8.703 -8.797 1 80 371 ASN A N 1
ATOM 2904 C CA . ASN A 1 371 ? -20.828 9.609 -8.906 1 80 371 ASN A CA 1
ATOM 2905 C C . ASN A 1 371 ? -20.016 9.633 -7.617 1 80 371 ASN A C 1
ATOM 2907 O O . ASN A 1 371 ? -19.359 10.633 -7.312 1 80 371 ASN A O 1
ATOM 2911 N N . ARG A 1 372 ? -20.141 8.578 -7.016 1 88.5 372 ARG A N 1
ATOM 2912 C CA . ARG A 1 372 ? -19.359 8.5 -5.789 1 88.5 372 ARG A CA 1
ATOM 2913 C C . ARG A 1 372 ? -17.875 8.297 -6.094 1 88.5 372 ARG A C 1
ATOM 2915 O O . ARG A 1 372 ? -17.516 7.59 -7.039 1 88.5 372 ARG A O 1
ATOM 2922 N N . PRO A 1 373 ? -17.078 8.977 -5.316 1 92.69 373 PRO A N 1
ATOM 2923 C CA . PRO A 1 373 ? -15.641 8.812 -5.574 1 92.69 373 PRO A CA 1
ATOM 2924 C C . PRO A 1 373 ? -15.164 7.379 -5.383 1 92.69 373 PRO A C 1
ATOM 2926 O O . PRO A 1 373 ? -15.758 6.625 -4.605 1 92.69 373 PRO A O 1
ATOM 2929 N N . SER A 1 374 ? -14.156 7.008 -6.066 1 94.81 374 SER A N 1
ATOM 2930 C CA . SER A 1 374 ? -13.555 5.684 -5.938 1 94.81 374 SER A CA 1
ATOM 2931 C C . SER A 1 374 ? -12.984 5.469 -4.543 1 94.81 374 SER A C 1
ATOM 2933 O O . SER A 1 374 ? -12.773 6.43 -3.797 1 94.81 374 SER A O 1
ATOM 2935 N N . LEU A 1 375 ? -12.812 4.234 -4.227 1 96.75 375 LEU A N 1
ATOM 2936 C CA . LEU A 1 375 ? -12.227 3.887 -2.934 1 96.75 375 LEU A CA 1
ATOM 2937 C C . LEU A 1 375 ? -10.867 4.551 -2.754 1 96.75 375 LEU A C 1
ATOM 2939 O O . LEU A 1 375 ? -10.562 5.066 -1.676 1 96.75 375 LEU A O 1
ATOM 2943 N N . GLY A 1 376 ? -10.023 4.504 -3.777 1 95.31 376 GLY A N 1
ATOM 2944 C CA . GLY A 1 376 ? -8.727 5.156 -3.721 1 95.31 376 GLY A CA 1
ATOM 2945 C C . GLY A 1 376 ? -8.812 6.648 -3.463 1 95.31 376 GLY A C 1
ATOM 2946 O O . GLY A 1 376 ? -8.016 7.203 -2.699 1 95.31 376 GLY A O 1
ATOM 2947 N N . ALA A 1 377 ? -9.742 7.281 -4.07 1 94.19 377 ALA A N 1
ATOM 2948 C CA . ALA A 1 377 ? -9.961 8.711 -3.873 1 94.19 377 ALA A CA 1
ATOM 2949 C C . ALA A 1 377 ? -10.391 9.008 -2.438 1 94.19 377 ALA A C 1
ATOM 2951 O O . ALA A 1 377 ? -9.984 10.016 -1.859 1 94.19 377 ALA A O 1
ATOM 2952 N N . ARG A 1 378 ? -11.227 8.172 -1.912 1 96.5 378 ARG A N 1
ATOM 2953 C CA . ARG A 1 378 ? -11.672 8.359 -0.534 1 96.5 378 ARG A CA 1
ATOM 2954 C C . ARG A 1 378 ? -10.523 8.156 0.444 1 96.5 378 ARG A C 1
ATOM 2956 O O . ARG A 1 378 ? -10.391 8.891 1.425 1 96.5 378 ARG A O 1
ATOM 2963 N N . PHE A 1 379 ? -9.648 7.133 0.169 1 96.88 379 PHE A N 1
ATOM 2964 C CA . PHE A 1 379 ? -8.438 6.953 0.958 1 96.88 379 PHE A CA 1
ATOM 2965 C C . PHE A 1 379 ? -7.574 8.211 0.929 1 96.88 379 PHE A C 1
ATOM 2967 O O . PHE A 1 379 ? -7.098 8.664 1.97 1 96.88 379 PHE A O 1
ATOM 2974 N N . ASN A 1 380 ? -7.438 8.734 -0.217 1 94.25 380 ASN A N 1
ATOM 2975 C CA . ASN A 1 380 ? -6.598 9.922 -0.388 1 94.25 380 ASN A CA 1
ATOM 2976 C C . ASN A 1 380 ? -7.18 11.125 0.34 1 94.25 380 ASN A C 1
ATOM 2978 O O . ASN A 1 380 ? -6.445 11.906 0.947 1 94.25 380 ASN A O 1
ATOM 2982 N N . LEU A 1 381 ? -8.438 11.297 0.211 1 95.5 381 LEU A N 1
ATOM 2983 C CA . LEU A 1 381 ? -9.109 12.391 0.908 1 95.5 381 LEU A CA 1
ATOM 2984 C C . LEU A 1 381 ? -8.914 12.273 2.416 1 95.5 381 LEU A C 1
ATOM 2986 O O . LEU A 1 381 ? -8.578 13.25 3.08 1 95.5 381 LEU A O 1
ATOM 2990 N N . ALA A 1 382 ? -9.141 11.109 2.947 1 97.44 382 ALA A N 1
ATOM 2991 C CA . ALA A 1 382 ? -8.953 10.852 4.375 1 97.44 382 ALA A CA 1
ATOM 2992 C C . ALA A 1 382 ? -7.523 11.164 4.809 1 97.44 382 ALA A C 1
ATOM 2994 O O . ALA A 1 382 ? -7.309 11.805 5.84 1 97.44 382 ALA A O 1
ATOM 2995 N N . LEU A 1 383 ? -6.586 10.703 4.004 1 94.25 383 LEU A N 1
ATOM 2996 C CA . LEU A 1 383 ? -5.18 10.914 4.32 1 94.25 383 LEU A CA 1
ATOM 2997 C C . LEU A 1 383 ? -4.836 12.398 4.293 1 94.25 383 LEU A C 1
ATOM 2999 O O . LEU A 1 383 ? -4.133 12.898 5.172 1 94.25 383 LEU A O 1
ATOM 3003 N N . CYS A 1 384 ? -5.336 13.094 3.318 1 93 384 CYS A N 1
ATOM 3004 C CA . CYS A 1 384 ? -5.086 14.523 3.193 1 93 384 CYS A CA 1
ATOM 3005 C C . CYS A 1 384 ? -5.602 15.273 4.414 1 93 384 CYS A C 1
ATOM 3007 O O . CYS A 1 384 ? -4.898 16.125 4.965 1 93 384 CYS A O 1
ATOM 3009 N N . LEU A 1 385 ? -6.781 14.953 4.812 1 95.62 385 LEU A N 1
ATOM 3010 C CA . LEU A 1 385 ? -7.363 15.602 5.984 1 95.62 385 LEU A CA 1
ATOM 3011 C C . LEU A 1 385 ? -6.551 15.289 7.238 1 95.62 385 LEU A C 1
ATOM 3013 O O . LEU A 1 385 ? -6.273 16.188 8.047 1 95.62 385 LEU A O 1
ATOM 3017 N N . ALA A 1 386 ? -6.207 14.039 7.387 1 95.81 386 ALA A N 1
ATOM 3018 C CA . ALA A 1 386 ? -5.418 13.633 8.547 1 95.81 386 ALA A CA 1
ATOM 3019 C C . ALA A 1 386 ? -4.059 14.32 8.562 1 95.81 386 ALA A C 1
ATOM 3021 O O . ALA A 1 386 ? -3.58 14.734 9.617 1 95.81 386 ALA A O 1
ATOM 3022 N N . GLN A 1 387 ? -3.434 14.43 7.418 1 92 387 GLN A N 1
ATOM 3023 C CA . GLN A 1 387 ? -2.137 15.094 7.32 1 92 387 GLN A CA 1
ATOM 3024 C C . GLN A 1 387 ? -2.252 16.578 7.637 1 92 387 GLN A C 1
ATOM 3026 O O . GLN A 1 387 ? -1.4 17.141 8.328 1 92 387 GLN A O 1
ATOM 3031 N N . SER A 1 388 ? -3.26 17.156 7.102 1 92.31 388 SER A N 1
ATOM 3032 C CA . SER A 1 388 ? -3.482 18.578 7.383 1 92.31 388 SER A CA 1
ATOM 3033 C C . SER A 1 388 ? -3.668 18.812 8.875 1 92.31 388 SER A C 1
ATOM 3035 O O . SER A 1 388 ? -3.051 19.719 9.445 1 92.31 388 SER A O 1
ATOM 3037 N N . TYR A 1 389 ? -4.531 18.031 9.484 1 94.69 389 TYR A N 1
ATOM 3038 C CA . TYR A 1 389 ? -4.727 18.234 10.914 1 94.69 389 TYR A CA 1
ATOM 3039 C C . TYR A 1 389 ? -3.465 17.875 11.695 1 94.69 389 TYR A C 1
ATOM 3041 O O . TYR A 1 389 ? -3.201 18.438 12.758 1 94.69 389 TYR A O 1
ATOM 3049 N N . GLY A 1 390 ? -2.729 16.922 11.195 1 92.88 390 GLY A N 1
ATOM 3050 C CA . GLY A 1 390 ? -1.441 16.625 11.805 1 92.88 390 GLY A CA 1
ATOM 3051 C C . GLY A 1 390 ? -0.535 17.844 11.891 1 92.88 390 GLY A C 1
ATOM 3052 O O . GLY A 1 390 ? 0.215 18 12.859 1 92.88 390 GLY A O 1
ATOM 3053 N N . ARG A 1 391 ? -0.621 18.688 10.953 1 91.62 391 ARG A N 1
ATOM 3054 C CA . ARG A 1 391 ? 0.158 19.922 10.969 1 91.62 391 ARG A CA 1
ATOM 3055 C C . ARG A 1 391 ? -0.33 20.859 12.07 1 91.62 391 ARG A C 1
ATOM 3057 O O . ARG A 1 391 ? 0.47 21.562 12.695 1 91.62 391 ARG A O 1
ATOM 3064 N N . PHE A 1 392 ? -1.612 20.859 12.273 1 92.5 392 PHE A N 1
ATOM 3065 C CA . PHE A 1 392 ? -2.154 21.641 13.375 1 92.5 392 PHE A CA 1
ATOM 3066 C C . PHE A 1 392 ? -1.591 21.156 14.711 1 92.5 392 PHE A C 1
ATOM 3068 O O . PHE A 1 392 ? -1.147 21.969 15.523 1 92.5 392 PHE A O 1
ATOM 3075 N N . ILE A 1 393 ? -1.582 19.891 14.859 1 92.62 393 ILE A N 1
ATOM 3076 C CA . ILE A 1 393 ? -1.092 19.297 16.109 1 92.62 393 ILE A CA 1
ATOM 3077 C C . ILE A 1 393 ? 0.395 19.609 16.266 1 92.62 393 ILE A C 1
ATOM 3079 O O . ILE A 1 393 ? 0.86 19.875 17.375 1 92.62 393 ILE A O 1
ATOM 3083 N N . SER A 1 394 ? 1.111 19.641 15.172 1 91.56 394 SER A N 1
ATOM 3084 C CA . SER A 1 394 ? 2.562 19.797 15.195 1 91.56 394 SER A CA 1
ATOM 3085 C C . SER A 1 394 ? 2.959 21.188 15.695 1 91.56 394 SER A C 1
ATOM 3087 O O . SER A 1 394 ? 4.098 21.391 16.125 1 91.56 394 SER A O 1
ATOM 3089 N N . VAL A 1 395 ? 2.066 22.141 15.648 1 91.56 395 VAL A N 1
ATOM 3090 C CA . VAL A 1 395 ? 2.373 23.5 16.109 1 91.56 395 VAL A CA 1
ATOM 3091 C C . VAL A 1 395 ? 1.534 23.812 17.344 1 91.56 395 VAL A C 1
ATOM 3093 O O . VAL A 1 395 ? 1.522 24.953 17.812 1 91.56 395 VAL A O 1
ATOM 3096 N N . GLY A 1 396 ? 0.749 22.859 17.844 1 89.62 396 GLY A N 1
ATOM 3097 C CA . GLY A 1 396 ? -0.039 23.016 19.047 1 89.62 396 GLY A CA 1
ATOM 3098 C C . GLY A 1 396 ? -1.271 23.891 18.844 1 89.62 396 GLY A C 1
ATOM 3099 O O . GLY A 1 396 ? -1.753 24.516 19.797 1 89.62 396 GLY A O 1
ATOM 3100 N N . TYR A 1 397 ? -1.736 24 17.641 1 90.25 397 TYR A N 1
ATOM 3101 C CA . TYR A 1 397 ? -2.916 24.797 17.328 1 90.25 397 TYR A CA 1
ATOM 3102 C C . TYR A 1 397 ? -4.176 23.938 17.344 1 90.25 397 TYR A C 1
ATOM 3104 O O . TYR A 1 397 ? -4.246 22.906 16.672 1 90.25 397 TYR A O 1
ATOM 3112 N N . LEU A 1 398 ? -5.16 24.344 18.078 1 90.06 398 LEU A N 1
ATOM 3113 C CA . LEU A 1 398 ? -6.449 23.656 18.109 1 90.06 398 LEU A CA 1
ATOM 3114 C C . LEU A 1 398 ? -7.43 24.312 17.141 1 90.06 398 LEU A C 1
ATOM 3116 O O . LEU A 1 398 ? -7.641 25.516 17.188 1 90.06 398 LEU A O 1
ATOM 3120 N N . HIS A 1 399 ? -7.984 23.562 16.281 1 90.88 399 HIS A N 1
ATOM 3121 C CA . HIS A 1 399 ? -8.922 24.062 15.297 1 90.88 399 HIS A CA 1
ATOM 3122 C C . HIS A 1 399 ? -10.258 24.422 15.938 1 90.88 399 HIS A C 1
ATOM 3124 O O . HIS A 1 399 ? -10.828 25.484 15.641 1 90.88 399 HIS A O 1
ATOM 3130 N N . LYS A 1 400 ? -10.867 23.562 16.828 1 88.88 400 LYS A N 1
ATOM 3131 C CA . LYS A 1 400 ? -12.078 23.719 17.625 1 88.88 400 LYS A CA 1
ATOM 3132 C C . LYS A 1 400 ? -13.328 23.719 16.75 1 88.88 400 LYS A C 1
ATOM 3134 O O . LYS A 1 400 ? -14.359 24.281 17.125 1 88.88 400 LYS A O 1
ATOM 3139 N N . GLY A 1 401 ? -13.289 23.266 15.578 1 89.38 401 GLY A N 1
ATOM 3140 C CA . GLY A 1 401 ? -14.391 23.141 14.641 1 89.38 401 GLY A CA 1
ATOM 3141 C C . GLY A 1 401 ? -14.078 22.234 13.469 1 89.38 401 GLY A C 1
ATOM 3142 O O . GLY A 1 401 ? -14.359 22.578 12.32 1 89.38 401 GLY A O 1
ATOM 3143 N N . PHE A 1 402 ? -13.406 21.156 13.797 1 93.38 402 PHE A N 1
ATOM 3144 C CA . PHE A 1 402 ? -12.961 20.25 12.75 1 93.38 402 PHE A CA 1
ATOM 3145 C C . PHE A 1 402 ? -14.078 19.281 12.367 1 93.38 402 PHE A C 1
ATOM 3147 O O . PHE A 1 402 ? -14.164 18.172 12.914 1 93.38 402 PHE A O 1
ATOM 3154 N N . HIS A 1 403 ? -14.953 19.672 11.477 1 94.62 403 HIS A N 1
ATOM 3155 C CA . HIS A 1 403 ? -16.094 18.891 11 1 94.62 403 HIS A CA 1
ATOM 3156 C C . HIS A 1 403 ? -16.344 19.141 9.516 1 94.62 403 HIS A C 1
ATOM 3158 O O . HIS A 1 403 ? -15.711 20 8.906 1 94.62 403 HIS A O 1
ATOM 3164 N N . SER A 1 404 ? -17.25 18.406 8.922 1 95.56 404 SER A N 1
ATOM 3165 C CA . SER A 1 404 ? -17.391 18.297 7.477 1 95.56 404 SER A CA 1
ATOM 3166 C C . SER A 1 404 ? -17.891 19.609 6.875 1 95.56 404 SER A C 1
ATOM 3168 O O . SER A 1 404 ? -17.672 19.859 5.688 1 95.56 404 SER A O 1
ATOM 3170 N N . HIS A 1 405 ? -18.547 20.516 7.672 1 92.75 405 HIS A N 1
ATOM 3171 C CA . HIS A 1 405 ? -19.016 21.812 7.172 1 92.75 405 HIS A CA 1
ATOM 3172 C C . HIS A 1 405 ? -17.844 22.766 6.922 1 92.75 405 HIS A C 1
ATOM 3174 O O . HIS A 1 405 ? -17.969 23.719 6.156 1 92.75 405 HIS A O 1
ATOM 3180 N N . ASN A 1 406 ? -16.719 22.469 7.59 1 94.19 406 ASN A N 1
ATOM 3181 C CA . ASN A 1 406 ? -15.57 23.375 7.527 1 94.19 406 ASN A CA 1
ATOM 3182 C C . ASN A 1 406 ? -14.508 22.844 6.566 1 94.19 406 ASN A C 1
ATOM 3184 O O . ASN A 1 406 ? -13.375 23.328 6.566 1 94.19 406 ASN A O 1
ATOM 3188 N N . ILE A 1 407 ? -14.812 21.812 5.844 1 95.12 407 ILE A N 1
ATOM 3189 C CA . ILE A 1 407 ? -13.961 21.312 4.77 1 95.12 407 ILE A CA 1
ATOM 3190 C C . ILE A 1 407 ? -14.555 21.703 3.418 1 95.12 407 ILE A C 1
ATOM 3192 O O . ILE A 1 407 ? -15.656 21.281 3.072 1 95.12 407 ILE A O 1
ATOM 3196 N N . LEU A 1 408 ? -13.828 22.5 2.672 1 94 408 LEU A N 1
ATOM 3197 C CA . LEU A 1 408 ? -14.367 23.031 1.426 1 94 408 LEU A CA 1
ATOM 3198 C C . LEU A 1 408 ? -13.555 22.547 0.229 1 94 408 LEU A C 1
ATOM 3200 O O . LEU A 1 408 ? -12.352 22.328 0.342 1 94 408 LEU A O 1
ATOM 3204 N N . PHE A 1 409 ? -14.227 22.422 -0.862 1 92.31 409 PHE A N 1
ATOM 3205 C CA . PHE A 1 409 ? -13.633 22.078 -2.146 1 92.31 409 PHE A CA 1
ATOM 3206 C C . PHE A 1 409 ? -13.883 23.172 -3.17 1 92.31 409 PHE A C 1
ATOM 3208 O O . PHE A 1 409 ? -15.023 23.562 -3.412 1 92.31 409 PHE A O 1
ATOM 3215 N N . PHE A 1 410 ? -12.828 23.672 -3.766 1 90.75 410 PHE A N 1
ATOM 3216 C CA . PHE A 1 410 ? -12.945 24.797 -4.68 1 90.75 410 PHE A CA 1
ATOM 3217 C C . PHE A 1 410 ? -12.883 24.328 -6.129 1 90.75 410 PHE A C 1
ATOM 3219 O O . PHE A 1 410 ? -13 25.141 -7.055 1 90.75 410 PHE A O 1
ATOM 3226 N N . ASN A 1 411 ? -12.609 23.094 -6.352 1 83.81 411 ASN A N 1
ATOM 3227 C CA . ASN A 1 411 ? -12.594 22.484 -7.672 1 83.81 411 ASN A CA 1
ATOM 3228 C C . ASN A 1 411 ? -13.18 21.078 -7.637 1 83.81 411 ASN A C 1
ATOM 3230 O O . ASN A 1 411 ? -13.664 20.625 -6.598 1 83.81 411 ASN A O 1
ATOM 3234 N N . ASP A 1 412 ? -13.133 20.5 -8.789 1 77.69 412 ASP A N 1
ATOM 3235 C CA . ASP A 1 412 ? -13.742 19.172 -8.906 1 77.69 412 ASP A CA 1
ATOM 3236 C C . ASP A 1 412 ? -12.773 18.078 -8.461 1 77.69 412 ASP A C 1
ATOM 3238 O O . ASP A 1 412 ? -13.102 16.891 -8.516 1 77.69 412 ASP A O 1
ATOM 3242 N N . THR A 1 413 ? -11.719 18.656 -8 1 79.81 413 THR A N 1
ATOM 3243 C CA . THR A 1 413 ? -10.781 17.688 -7.445 1 79.81 413 THR A CA 1
ATOM 3244 C C . THR A 1 413 ? -11.055 17.453 -5.957 1 79.81 413 THR A C 1
ATOM 3246 O O . THR A 1 413 ? -11.727 18.266 -5.316 1 79.81 413 THR A O 1
ATOM 3249 N N . LEU A 1 414 ? -10.953 16.375 -5.414 1 86.19 414 LEU A N 1
ATOM 3250 C CA . LEU A 1 414 ? -11.18 16.062 -4.004 1 86.19 414 LEU A CA 1
ATOM 3251 C C . LEU A 1 414 ? -10 16.531 -3.154 1 86.19 414 LEU A C 1
ATOM 3253 O O . LEU A 1 414 ? -9.539 15.812 -2.27 1 86.19 414 LEU A O 1
ATOM 3257 N N . THR A 1 415 ? -9.547 17.844 -3.457 1 87.94 415 THR A N 1
ATOM 3258 C CA . THR A 1 415 ? -8.539 18.469 -2.609 1 87.94 415 THR A CA 1
ATOM 3259 C C . THR A 1 415 ? -9.203 19.344 -1.547 1 87.94 415 THR A C 1
ATOM 3261 O O . THR A 1 415 ? -9.758 20.406 -1.861 1 87.94 415 THR A O 1
ATOM 3264 N N . PRO A 1 416 ? -9.023 18.969 -0.351 1 93.56 416 PRO A N 1
ATOM 3265 C CA . PRO A 1 416 ? -9.766 19.688 0.694 1 93.56 416 PRO A CA 1
ATOM 3266 C C . PRO A 1 416 ? -9.023 20.922 1.207 1 93.56 416 PRO A C 1
ATOM 3268 O O . PRO A 1 416 ? -7.793 20.938 1.229 1 93.56 416 PRO A O 1
ATOM 3271 N N . TYR A 1 417 ? -9.773 21.969 1.608 1 93.31 417 TYR A N 1
ATOM 3272 C CA . TYR A 1 417 ? -9.297 23.141 2.332 1 93.31 417 TYR A CA 1
ATOM 3273 C C . TYR A 1 417 ? -10.023 23.281 3.664 1 93.31 417 TYR A C 1
ATOM 3275 O O . TYR A 1 417 ? -11.234 23.062 3.75 1 93.31 417 TYR A O 1
ATOM 3283 N N . ILE A 1 418 ? -9.305 23.609 4.637 1 94.56 418 ILE A N 1
ATOM 3284 C CA . ILE A 1 418 ? -9.844 23.688 5.992 1 94.56 418 ILE A CA 1
ATOM 3285 C C . ILE A 1 418 ? -10.148 25.141 6.348 1 94.56 418 ILE A C 1
ATOM 3287 O O . ILE A 1 418 ? -9.289 26.016 6.211 1 94.56 418 ILE A O 1
ATOM 3291 N N . VAL A 1 419 ? -11.352 25.406 6.719 1 92.75 419 VAL A N 1
ATOM 3292 C CA . VAL A 1 419 ? -11.773 26.719 7.172 1 92.75 419 VAL A CA 1
ATOM 3293 C C . VAL A 1 419 ? -12.391 26.609 8.562 1 92.75 419 VAL A C 1
ATOM 3295 O O . VAL A 1 419 ? -12.406 25.531 9.164 1 92.75 419 VAL A O 1
ATOM 3298 N N . GLY A 1 420 ? -12.727 27.672 9.141 1 89.94 420 GLY A N 1
ATOM 3299 C CA . GLY A 1 420 ? -13.383 27.672 10.445 1 89.94 420 GLY A CA 1
ATOM 3300 C C . GLY A 1 420 ? -12.398 27.578 11.602 1 89.94 420 GLY A C 1
ATOM 3301 O O . GLY A 1 420 ? -12.742 27.078 12.672 1 89.94 420 GLY A O 1
ATOM 3302 N N . CYS A 1 421 ? -11.188 28 11.445 1 87.5 421 CYS A N 1
ATOM 3303 C CA . CYS A 1 421 ? -10.172 27.938 12.492 1 87.5 421 CYS A CA 1
ATOM 3304 C C . CYS A 1 421 ? -10.5 28.906 13.633 1 87.5 421 CYS A C 1
ATOM 3306 O O . CYS A 1 421 ? -10.875 30.047 13.398 1 87.5 421 CYS A O 1
ATOM 3308 N N . ALA A 1 422 ? -10.445 28.344 14.805 1 72.81 422 ALA A N 1
ATOM 3309 C CA . ALA A 1 422 ? -10.812 29.125 15.984 1 72.81 422 ALA A CA 1
ATOM 3310 C C . ALA A 1 422 ? -9.688 30.078 16.391 1 72.81 422 ALA A C 1
ATOM 3312 O O . ALA A 1 422 ? -8.539 29.891 16 1 72.81 422 ALA A O 1
ATOM 3313 N N . ASP A 1 423 ? -10.188 31.141 17.062 1 63.88 423 ASP A N 1
ATOM 3314 C CA . ASP A 1 423 ? -9.211 32 17.719 1 63.88 423 ASP A CA 1
ATOM 3315 C C . ASP A 1 423 ? -8.68 31.359 18.984 1 63.88 423 ASP A C 1
ATOM 3317 O O . ASP A 1 423 ? -9.328 30.5 19.578 1 63.88 423 ASP A O 1
ATOM 3321 N N . SER A 1 424 ? -7.289 31.328 19.156 1 54.34 424 SER A N 1
ATOM 3322 C CA . SER A 1 424 ? -6.684 30.812 20.391 1 54.34 424 SER A CA 1
ATOM 3323 C C . SER A 1 424 ? -6.863 31.797 21.547 1 54.34 424 SER A C 1
ATOM 3325 O O . SER A 1 424 ? -6.645 33 21.391 1 54.34 424 SER A O 1
ATOM 3327 N N . ARG A 1 425 ? -7.82 31.5 22.516 1 48.88 425 ARG A N 1
ATOM 3328 C CA . ARG A 1 425 ? -7.98 32.375 23.656 1 48.88 425 ARG A CA 1
ATOM 3329 C C . ARG A 1 425 ? -6.766 32.312 24.578 1 48.88 425 ARG A C 1
ATOM 3331 O O . ARG A 1 425 ? -6.125 31.266 24.688 1 48.88 425 ARG A O 1
ATOM 3338 N N . PRO A 1 426 ? -6.328 33.562 25 1 42.91 426 PRO A N 1
ATOM 3339 C CA . PRO A 1 426 ? -5.363 33.531 26.094 1 42.91 426 PRO A CA 1
ATOM 3340 C C . PRO A 1 426 ? -5.875 32.75 27.312 1 42.91 426 PRO A C 1
ATOM 3342 O O . PRO A 1 426 ? -7.086 32.719 27.547 1 42.91 426 PRO A O 1
ATOM 3345 N N . GLU A 1 427 ? -5.18 31.766 27.719 1 40.5 427 GLU A N 1
ATOM 3346 C CA . GLU A 1 427 ? -5.461 31.016 28.938 1 40.5 427 GLU A CA 1
ATOM 3347 C C . GLU A 1 427 ? -6.184 31.875 29.969 1 40.5 427 GLU A C 1
ATOM 3349 O O . GLU A 1 427 ? -6.996 31.375 3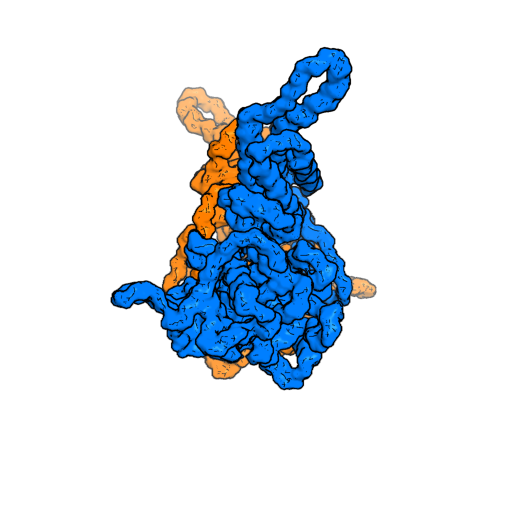0.75 1 40.5 427 GLU A O 1
ATOM 3354 N N . THR A 1 428 ? -5.781 33.094 30.125 1 37.94 428 THR A N 1
ATOM 3355 C CA . THR A 1 428 ? -6.18 33.875 31.297 1 37.94 428 THR A CA 1
ATOM 3356 C C . THR A 1 428 ? -7.578 34.469 31.109 1 37.94 428 THR A C 1
ATOM 3358 O O . THR A 1 428 ? -8.156 35.031 32.031 1 37.94 428 THR A O 1
ATOM 3361 N N . THR A 1 429 ? -7.934 34.875 29.984 1 41.06 429 THR A N 1
ATOM 3362 C CA . THR A 1 429 ? -9.18 35.625 29.906 1 41.06 429 THR A CA 1
ATOM 3363 C C . THR A 1 429 ? -10.367 34.719 29.719 1 41.06 429 THR A C 1
ATOM 3365 O O . THR A 1 429 ? -10.359 33.844 28.844 1 41.06 429 THR A O 1
ATOM 3368 N N . PRO A 1 430 ? -11.164 34.656 30.75 1 40.25 430 PRO A N 1
ATOM 3369 C CA . PRO A 1 430 ? -12.422 33.906 30.703 1 40.25 430 PRO A CA 1
ATOM 3370 C C . PRO A 1 430 ? -13.188 34.125 29.391 1 40.25 430 PRO A C 1
ATOM 3372 O O . PRO A 1 430 ? -14.414 34 29.359 1 40.25 430 PRO A O 1
ATOM 3375 N N . MET A 1 431 ? -12.578 34.812 28.531 1 42.59 431 MET A N 1
ATOM 3376 C CA . MET A 1 431 ? -13.406 35.125 27.375 1 42.59 431 MET A CA 1
ATOM 3377 C C . MET A 1 431 ? -13.703 33.906 26.531 1 42.59 431 MET A C 1
ATOM 3379 O O . MET A 1 431 ? -12.852 33.031 26.406 1 42.59 431 MET A O 1
ATOM 3383 N N . TYR A 1 432 ? -14.984 33.688 26.344 1 42.81 432 TYR A N 1
ATOM 3384 C CA . TYR A 1 432 ? -15.516 32.594 25.562 1 42.81 432 TYR A CA 1
ATOM 3385 C C . TYR A 1 432 ? -14.883 32.562 24.172 1 42.81 432 TYR A C 1
ATOM 3387 O O . TYR A 1 432 ? -14.719 33.625 23.531 1 42.81 432 TYR A O 1
ATOM 3395 N N . SER A 1 433 ? -13.961 31.719 23.984 1 47.06 433 SER A N 1
ATOM 3396 C CA . SER A 1 433 ? -13.625 31.5 22.578 1 47.06 433 SER A CA 1
ATOM 3397 C C . SER A 1 433 ? -14.852 31.625 21.688 1 47.06 433 SER A C 1
ATOM 3399 O O . SER A 1 433 ? -15.953 31.234 22.078 1 47.06 433 SER A O 1
ATOM 3401 N N . SER A 1 434 ? -15.031 32.688 20.906 1 45.97 434 SER A N 1
ATOM 3402 C CA . SER A 1 434 ? -16.156 32.781 19.984 1 45.97 434 SER A CA 1
ATOM 3403 C C . SER A 1 434 ? -16.656 31.406 19.578 1 45.97 434 SER A C 1
ATOM 3405 O O . SER A 1 434 ? -15.891 30.578 19.062 1 45.97 434 SER A O 1
ATOM 3407 N N . PRO A 1 435 ? -17.672 30.984 20.297 1 43.59 435 PRO A N 1
ATOM 3408 C CA . PRO A 1 435 ? -18.266 29.688 19.969 1 43.59 435 PRO A CA 1
ATOM 3409 C C . PRO A 1 435 ? -18.344 29.453 18.453 1 43.59 435 PRO A C 1
ATOM 3411 O O . PRO A 1 435 ? -18.641 30.375 17.703 1 43.59 435 PRO A O 1
ATOM 3414 N N . LEU A 1 436 ? -17.547 28.641 17.812 1 50 436 LEU A N 1
ATOM 3415 C CA . LEU A 1 436 ? -18.016 28.219 16.484 1 50 436 LEU A CA 1
ATOM 3416 C C . LEU A 1 436 ? -19.531 28.266 16.406 1 50 436 LEU A C 1
ATOM 3418 O O . LEU A 1 436 ? -20.219 28.141 17.422 1 50 436 LEU A O 1
ATOM 3422 N N . SER A 1 437 ? -20.141 28.797 15.289 1 51.81 437 SER A N 1
ATOM 3423 C CA . SER A 1 437 ? -21.516 29.156 14.969 1 51.81 437 SER A CA 1
ATOM 3424 C C . SER A 1 437 ? -22.5 28.078 15.422 1 51.81 437 SER A C 1
ATOM 3426 O O . SER A 1 437 ? -22.375 26.922 15.016 1 51.81 437 SER A O 1
ATOM 3428 N N . ASP A 1 438 ? -23 28.172 16.656 1 59.59 438 ASP A N 1
ATOM 3429 C CA . ASP A 1 438 ? -24.172 27.391 17.094 1 59.59 438 ASP A CA 1
ATOM 3430 C C . ASP A 1 438 ? -25.203 27.297 15.977 1 59.59 438 ASP A C 1
ATOM 3432 O O . ASP A 1 438 ? -26.25 26.672 16.156 1 59.59 438 ASP A O 1
ATOM 3436 N N . VAL A 1 439 ? -24.688 27.812 14.859 1 71.56 439 VAL A N 1
ATOM 3437 C CA . VAL A 1 439 ? -25.672 27.875 13.789 1 71.56 439 VAL A CA 1
ATOM 3438 C C . VAL A 1 439 ? -25.719 26.531 13.047 1 71.56 439 VAL A C 1
ATOM 3440 O O . VAL A 1 439 ? -26.734 26.172 12.453 1 71.56 439 VAL A O 1
ATOM 3443 N N . ILE A 1 440 ? -24.672 25.75 13.242 1 80.69 440 ILE A N 1
ATOM 3444 C CA . ILE A 1 440 ? -24.641 24.469 12.547 1 80.69 440 ILE A CA 1
ATOM 3445 C C . ILE A 1 440 ? -25.312 23.406 13.398 1 80.69 440 ILE A C 1
ATOM 3447 O O . ILE A 1 440 ? -24.812 23.047 14.469 1 80.69 440 ILE A O 1
ATOM 3451 N N . PRO A 1 441 ? -26.391 22.922 12.992 1 78.25 441 PRO A N 1
ATOM 3452 C CA . PRO A 1 441 ? -27.25 22.078 13.836 1 78.25 441 PRO A CA 1
ATOM 3453 C C . PRO A 1 441 ? -26.578 20.75 14.203 1 78.25 441 PRO A C 1
ATOM 3455 O O . PRO A 1 441 ? -26.812 20.219 15.297 1 78.25 441 PRO A O 1
ATOM 3458 N N . ASP A 1 442 ? -25.812 20.125 13.352 1 87.56 442 ASP A N 1
ATOM 3459 C CA . ASP A 1 442 ? -25.297 18.781 13.641 1 87.56 442 ASP A CA 1
ATOM 3460 C C . ASP A 1 442 ? -23.828 18.844 14.086 1 87.56 442 ASP A C 1
ATOM 3462 O O . ASP A 1 442 ? -23.125 17.828 14.039 1 87.56 442 ASP A O 1
ATOM 3466 N N . ARG A 1 443 ? -23.406 19.969 14.555 1 87.5 443 ARG A N 1
ATOM 3467 C CA . ARG A 1 443 ? -22.016 20.172 14.961 1 87.5 443 ARG A CA 1
ATOM 3468 C C . ARG A 1 443 ? -21.656 19.266 16.141 1 87.5 443 ARG A C 1
ATOM 3470 O O . ARG A 1 443 ? -20.531 18.797 16.234 1 87.5 443 ARG A O 1
ATOM 3477 N N . GLU A 1 444 ? -22.594 19 17.016 1 89 444 GLU A N 1
ATOM 3478 C CA . GLU A 1 444 ? -22.359 18.25 18.25 1 89 444 GLU A CA 1
ATOM 3479 C C . GLU A 1 444 ? -22.031 16.781 17.953 1 89 444 GLU A C 1
ATOM 3481 O O . GLU A 1 444 ? -21.5 16.078 18.797 1 89 444 GLU A O 1
ATOM 3486 N N . LEU A 1 445 ? -22.375 16.422 16.719 1 93.69 445 LEU A N 1
ATOM 3487 C CA . LEU A 1 445 ? -22.062 15.055 16.312 1 93.69 445 LEU A CA 1
ATOM 3488 C C . LEU A 1 445 ? -20.547 14.852 16.219 1 93.69 445 LEU A C 1
ATOM 3490 O O . LEU A 1 445 ? -20.062 13.719 16.297 1 93.69 445 LEU A O 1
ATOM 3494 N N . TYR A 1 446 ? -19.844 15.953 16.078 1 95 446 TYR A N 1
ATOM 3495 C CA . TYR A 1 446 ? -18.406 15.867 15.812 1 95 446 TYR A CA 1
ATOM 3496 C C . TYR A 1 446 ? -17.609 16.125 17.094 1 95 446 TYR A C 1
ATOM 3498 O O . TYR A 1 446 ? -16.391 16.219 17.047 1 95 446 TYR A O 1
ATOM 3506 N N . ILE A 1 447 ? -18.281 16.266 18.219 1 92.31 447 ILE A N 1
ATOM 3507 C CA . ILE A 1 447 ? -17.672 16.547 19.516 1 92.31 447 ILE A CA 1
ATOM 3508 C C . ILE A 1 447 ? -17.938 15.383 20.469 1 92.31 447 ILE A C 1
ATOM 3510 O O . ILE A 1 447 ? -19.062 14.891 20.562 1 92.31 447 ILE A O 1
ATOM 3514 N N . PRO A 1 448 ? -16.844 14.992 21.156 1 91.62 448 PRO A N 1
ATOM 3515 C CA . PRO A 1 448 ? -17.078 13.898 22.094 1 91.62 448 PRO A CA 1
ATOM 3516 C C . PRO A 1 448 ? -18.172 14.227 23.109 1 91.62 448 PRO A C 1
ATOM 3518 O O . PRO A 1 448 ? -18.281 15.367 23.578 1 91.62 448 PRO A O 1
ATOM 3521 N N . TRP A 1 449 ? -18.906 13.195 23.484 1 88.06 449 TRP A N 1
ATOM 3522 C CA . TRP A 1 449 ? -20.016 13.352 24.422 1 88.06 449 TRP A CA 1
ATOM 3523 C C . TRP A 1 449 ? -19.531 13.977 25.734 1 88.06 449 TRP A C 1
ATOM 3525 O O . TRP A 1 449 ? -20.203 14.852 26.281 1 88.06 449 TRP A O 1
ATOM 3535 N N . GLU A 1 450 ? -18.375 13.602 26.172 1 82.88 450 GLU A N 1
ATOM 3536 C CA . GLU A 1 450 ? -17.828 14.094 27.422 1 82.88 450 GLU A CA 1
ATOM 3537 C C . GLU A 1 450 ? -17.562 15.594 27.375 1 82.88 450 GLU A C 1
ATOM 3539 O O . GLU A 1 450 ? -17.734 16.297 28.375 1 82.88 450 GLU A O 1
ATOM 3544 N N . THR A 1 451 ? -17.188 16.031 26.219 1 81.5 451 THR A N 1
ATOM 3545 C CA . THR A 1 451 ? -16.906 17.453 26.031 1 81.5 451 THR A CA 1
ATOM 3546 C C . THR A 1 451 ? -18.203 18.25 25.969 1 81.5 451 THR A C 1
ATOM 3548 O O . THR A 1 451 ? -18.266 19.375 26.5 1 81.5 451 THR A O 1
ATOM 3551 N N . ILE A 1 452 ? -19.203 17.703 25.391 1 78.56 452 ILE A N 1
ATOM 3552 C CA . ILE A 1 452 ? -20.5 18.359 25.266 1 78.56 452 ILE A CA 1
ATOM 3553 C C . ILE A 1 452 ? -21.109 18.578 26.641 1 78.56 452 ILE A C 1
ATOM 3555 O O . ILE A 1 452 ? -21.703 19.625 26.906 1 78.56 452 ILE A O 1
ATOM 3559 N N . LEU A 1 453 ? -21 17.609 27.5 1 74.5 453 LEU A N 1
ATOM 3560 C CA . LEU A 1 453 ? -21.578 17.688 28.828 1 74.5 453 LEU A CA 1
ATOM 3561 C C . LEU A 1 453 ? -20.922 18.781 29.656 1 74.5 453 LEU A C 1
ATOM 3563 O O . LEU A 1 453 ? -21.547 19.375 30.531 1 74.5 453 LEU A O 1
ATOM 3567 N N . GLU A 1 454 ? -19.75 19.062 29.328 1 67.38 454 GLU A N 1
ATOM 3568 C CA . GLU A 1 454 ? -18.969 19.984 30.141 1 67.38 454 GLU A CA 1
ATOM 3569 C C . GLU A 1 454 ? -19.125 21.422 29.641 1 67.38 454 GLU A C 1
ATOM 3571 O O . GLU A 1 454 ? -18.828 22.375 30.359 1 67.38 454 GLU A O 1
ATOM 3576 N N . ILE A 1 455 ? -19.625 21.688 28.5 1 60.91 455 ILE A N 1
ATOM 3577 C CA . ILE A 1 455 ? -19.719 22.984 27.859 1 60.91 455 ILE A CA 1
ATOM 3578 C C . ILE A 1 455 ? -20.672 23.891 28.625 1 60.91 455 ILE A C 1
ATOM 3580 O O . ILE A 1 455 ? -20.344 25.047 28.922 1 60.91 455 ILE A O 1
ATOM 3584 N N . PRO A 1 456 ? -21.859 23.406 29.172 1 57.84 456 PRO A N 1
ATOM 3585 C CA . PRO A 1 456 ? -22.812 24.297 29.844 1 57.84 456 PRO A CA 1
ATOM 3586 C C . PRO A 1 456 ? -22.453 24.531 31.312 1 57.84 456 PRO A C 1
ATOM 3588 O O . PRO A 1 456 ? -23.188 25.219 32.031 1 57.84 456 PRO A O 1
ATOM 3591 N N . GLN A 1 457 ? -21.219 24.156 31.719 1 56.88 457 GLN A N 1
ATOM 3592 C CA . GLN A 1 457 ? -20.969 24.281 33.156 1 56.88 457 GLN A CA 1
ATOM 3593 C C . GLN A 1 457 ? -20.719 25.75 33.531 1 56.88 457 GLN A C 1
ATOM 3595 O O . GLN A 1 457 ? -19.906 26.422 32.906 1 56.88 457 GLN A O 1
ATOM 3600 N N . PRO A 1 458 ? -21.609 26.344 34.344 1 56.06 458 PRO A N 1
ATOM 3601 C CA . PRO A 1 458 ? -21.5 27.734 34.781 1 56.06 458 PRO A CA 1
ATOM 3602 C C . PRO A 1 458 ? -20.141 28.047 35.406 1 56.06 458 PRO A C 1
ATOM 3604 O O . PRO A 1 458 ? -19.641 29.172 35.312 1 56.06 458 PRO A O 1
ATOM 3607 N N . ASP A 1 459 ? -19.531 27.125 36.156 1 52.97 459 ASP A N 1
ATOM 3608 C CA . ASP A 1 459 ? -18.234 27.297 36.781 1 52.97 459 ASP A CA 1
ATOM 3609 C C . ASP A 1 459 ? -17.109 27.203 35.781 1 52.97 459 ASP A C 1
ATOM 3611 O O . ASP A 1 459 ? -16.859 26.141 35.188 1 52.97 459 ASP A O 1
ATOM 3615 N N . PRO A 1 460 ? -16.641 28.375 35.406 1 54.41 460 PRO A N 1
ATOM 3616 C CA . PRO A 1 460 ? -15.578 28.422 34.406 1 54.41 460 PRO A CA 1
ATOM 3617 C C . PRO A 1 460 ? -14.438 27.453 34.719 1 54.41 460 PRO A C 1
ATOM 3619 O O . PRO A 1 460 ? -13.758 26.984 33.812 1 54.41 460 PRO A O 1
ATOM 3622 N N . SER A 1 461 ? -14.211 27.203 36.094 1 53.03 461 SER A N 1
ATOM 3623 C CA . SER A 1 461 ? -13.102 26.359 36.5 1 53.03 461 SER A CA 1
ATOM 3624 C C . SER A 1 461 ? -13.328 24.906 36.062 1 53.03 461 SER A C 1
ATOM 3626 O O . SER A 1 461 ? -12.383 24.125 35.969 1 53.03 461 SER A O 1
ATOM 3628 N N . LYS A 1 462 ? -14.594 24.578 35.906 1 52.38 462 LYS A N 1
ATOM 3629 C CA . LYS A 1 462 ? -14.953 23.203 35.625 1 52.38 462 LYS A CA 1
ATOM 3630 C C . LYS A 1 462 ? -15.109 22.969 34.125 1 52.38 462 LYS A C 1
ATOM 3632 O O . LYS A 1 462 ? -15.398 21.844 33.688 1 52.38 462 LYS A O 1
ATOM 3637 N N . ARG A 1 463 ? -15.086 23.969 33.344 1 52.25 463 ARG A N 1
ATOM 3638 C CA . ARG A 1 463 ? -15.266 23.859 31.906 1 52.25 463 ARG A CA 1
ATOM 3639 C C . ARG A 1 463 ? -14.062 23.172 31.266 1 52.25 463 ARG A C 1
ATOM 3641 O O . ARG A 1 463 ? -12.914 23.516 31.547 1 52.25 463 ARG A O 1
ATOM 3648 N N . THR A 1 464 ? -14.344 21.859 30.984 1 56.19 464 THR A N 1
ATOM 3649 C CA . THR A 1 464 ? -13.289 21.125 30.297 1 56.19 464 THR A CA 1
ATOM 3650 C C . THR A 1 464 ? -12.789 21.875 29.078 1 56.19 464 THR A C 1
ATOM 3652 O O . THR A 1 464 ? -13.594 22.391 28.297 1 56.19 464 THR A O 1
ATOM 3655 N N . ARG A 1 465 ? -11.539 22.266 29.047 1 66.69 465 ARG A N 1
ATOM 3656 C CA . ARG A 1 465 ? -10.805 22.953 27.984 1 66.69 465 ARG A CA 1
ATOM 3657 C C . ARG A 1 465 ? -10.758 22.125 26.719 1 66.69 465 ARG A C 1
ATOM 3659 O O . ARG A 1 465 ? -10.742 20.891 26.766 1 66.69 465 ARG A O 1
ATOM 3666 N N . TRP A 1 466 ? -11.266 22.719 25.609 1 80.44 466 TRP A N 1
ATOM 3667 C CA . TRP A 1 466 ? -11.094 22.094 24.297 1 80.44 466 TRP A CA 1
ATOM 3668 C C . TRP A 1 466 ? -9.703 21.484 24.172 1 80.44 466 TRP A C 1
ATOM 3670 O O . TRP A 1 466 ? -8.719 22.062 24.625 1 80.44 466 TRP A O 1
ATOM 3680 N N . SER A 1 467 ? -9.648 20.25 23.812 1 86.25 467 SER A N 1
ATOM 3681 C CA . SER A 1 467 ? -8.383 19.562 23.609 1 86.25 467 SER A CA 1
ATOM 3682 C C . SER A 1 467 ? -8.258 19.031 22.188 1 86.25 467 SER A C 1
ATOM 3684 O O . SER A 1 467 ? -9.219 19.078 21.422 1 86.25 467 SER A O 1
ATOM 3686 N N . ALA A 1 468 ? -7.086 18.703 21.922 1 91.75 468 ALA A N 1
ATOM 3687 C CA . ALA A 1 468 ? -6.828 18.109 20.609 1 91.75 468 ALA A CA 1
ATOM 3688 C C . ALA A 1 468 ? -7.699 16.875 20.391 1 91.75 468 ALA A C 1
ATOM 3690 O O . ALA A 1 468 ? -8.055 16.562 19.25 1 91.75 468 ALA A O 1
ATOM 3691 N N . ALA A 1 469 ? -8.102 16.234 21.5 1 92.88 469 ALA A N 1
ATOM 3692 C CA . ALA A 1 469 ? -8.93 15.039 21.422 1 92.88 469 ALA A CA 1
ATOM 3693 C C . ALA A 1 469 ? -10.273 15.344 20.766 1 92.88 469 ALA A C 1
ATOM 3695 O O . ALA A 1 469 ? -10.805 14.516 20.016 1 92.88 469 ALA A O 1
ATOM 3696 N N . ALA A 1 470 ? -10.789 16.469 21.031 1 92.12 470 ALA A N 1
ATOM 3697 C CA . ALA A 1 470 ? -12.07 16.844 20.453 1 92.12 470 ALA A CA 1
ATOM 3698 C C . ALA A 1 470 ? -11.969 17.016 18.938 1 92.12 470 ALA A C 1
ATOM 3700 O O . ALA A 1 470 ? -12.828 16.562 18.203 1 92.12 470 ALA A O 1
ATOM 3701 N N . ASP A 1 471 ? -10.898 17.719 18.5 1 94.5 471 ASP A N 1
ATOM 3702 C CA . ASP A 1 471 ? -10.68 17.875 17.062 1 94.5 471 ASP A CA 1
ATOM 3703 C C . ASP A 1 471 ? -10.469 16.516 16.391 1 94.5 471 ASP A C 1
ATOM 3705 O O . ASP A 1 471 ? -10.984 16.281 15.297 1 94.5 471 ASP A O 1
ATOM 3709 N N . ILE A 1 472 ? -9.695 15.664 17.062 1 97.38 472 ILE A N 1
ATOM 3710 C CA . ILE A 1 472 ? -9.398 14.344 16.5 1 97.38 472 ILE A CA 1
ATOM 3711 C C . ILE A 1 472 ? -10.688 13.523 16.438 1 97.38 472 ILE A C 1
ATOM 3713 O O . ILE A 1 472 ? -10.883 12.758 15.484 1 97.38 472 ILE A O 1
ATOM 3717 N N . TYR A 1 473 ? -11.539 13.695 17.438 1 97 473 TYR A N 1
ATOM 3718 C CA . TYR A 1 473 ? -12.844 13.055 17.406 1 97 473 TYR A CA 1
ATOM 3719 C C . TYR A 1 473 ? -13.641 13.484 16.188 1 97 473 TYR A C 1
ATOM 3721 O O . TYR A 1 473 ? -14.25 12.656 15.5 1 97 473 TYR A O 1
ATOM 3729 N N . GLY A 1 474 ? -13.656 14.781 15.922 1 97.12 474 GLY A N 1
ATOM 3730 C CA . GLY A 1 474 ? -14.297 15.289 14.719 1 97.12 474 GLY A CA 1
ATOM 3731 C C . GLY A 1 474 ? -13.742 14.68 13.445 1 97.12 474 GLY A C 1
ATOM 3732 O O . GLY A 1 474 ? -14.5 14.367 12.523 1 97.12 474 GLY A O 1
ATOM 3733 N N . LEU A 1 475 ? -12.406 14.516 13.398 1 98.38 475 LEU A N 1
ATOM 3734 C CA . LEU A 1 475 ? -11.781 13.828 12.273 1 98.38 475 LEU A CA 1
ATOM 3735 C C . LEU A 1 475 ? -12.312 12.406 12.148 1 98.38 475 LEU A C 1
ATOM 3737 O O . LEU A 1 475 ? -12.609 11.945 11.039 1 98.38 475 LEU A O 1
ATOM 3741 N N . GLY A 1 476 ? -12.422 11.719 13.258 1 98.56 476 GLY A N 1
ATOM 3742 C CA . GLY A 1 476 ? -12.953 10.359 13.25 1 98.56 476 GLY A CA 1
ATOM 3743 C C . GLY A 1 476 ? -14.344 10.273 12.648 1 98.56 476 GLY A C 1
ATOM 3744 O O . GLY A 1 476 ? -14.625 9.383 11.844 1 98.56 476 GLY A O 1
ATOM 3745 N N . VAL A 1 477 ? -15.195 11.156 13.031 1 98.38 477 VAL A N 1
ATOM 3746 C CA . VAL A 1 477 ? -16.547 11.18 12.5 1 98.38 477 VAL A CA 1
ATOM 3747 C C . VAL A 1 477 ? -16.516 11.438 10.992 1 98.38 477 VAL A C 1
ATOM 3749 O O . VAL A 1 477 ? -17.219 10.781 10.227 1 98.38 477 VAL A O 1
ATOM 3752 N N . MET A 1 478 ? -15.703 12.32 10.539 1 98.44 478 MET A N 1
ATOM 3753 C CA . MET A 1 478 ? -15.57 12.594 9.109 1 98.44 478 MET A CA 1
ATOM 3754 C C . MET A 1 478 ? -15.055 11.367 8.367 1 98.44 478 MET A C 1
ATOM 3756 O O . MET A 1 478 ? -15.469 11.109 7.234 1 98.44 478 MET A O 1
ATOM 3760 N N . LEU A 1 479 ? -14.109 10.672 9.031 1 98.69 479 LEU A N 1
ATOM 3761 C CA . LEU A 1 479 ? -13.609 9.461 8.398 1 98.69 479 LEU A CA 1
ATOM 3762 C C . LEU A 1 479 ? -14.734 8.445 8.195 1 98.69 479 LEU A C 1
ATOM 3764 O O . LEU A 1 479 ? -14.781 7.754 7.176 1 98.69 479 LEU A O 1
ATOM 3768 N N . VAL A 1 480 ? -15.625 8.336 9.148 1 98.38 480 VAL A N 1
ATOM 3769 C CA . VAL A 1 480 ? -16.781 7.457 9.008 1 98.38 480 VAL A CA 1
ATOM 3770 C C . VAL A 1 480 ? -17.656 7.926 7.848 1 98.38 480 VAL A C 1
ATOM 3772 O O . VAL A 1 480 ? -18.094 7.117 7.027 1 98.38 480 VAL A O 1
ATOM 3775 N N . GLU A 1 481 ? -17.844 9.211 7.746 1 97.44 481 GLU A N 1
ATOM 3776 C CA . GLU A 1 481 ? -18.656 9.781 6.68 1 97.44 481 GLU A CA 1
ATOM 3777 C C . GLU A 1 481 ? -18.016 9.547 5.312 1 97.44 481 GLU A C 1
ATOM 3779 O O . GLU A 1 481 ? -18.703 9.141 4.367 1 97.44 481 GLU A O 1
ATOM 3784 N N . ILE A 1 482 ? -16.719 9.758 5.219 1 97.25 482 ILE A N 1
ATOM 3785 C CA . ILE A 1 482 ? -15.984 9.586 3.969 1 97.25 482 ILE A CA 1
ATOM 3786 C C . ILE A 1 482 ? -16.016 8.117 3.551 1 97.25 482 ILE A C 1
ATOM 3788 O O . ILE A 1 482 ? -16.188 7.809 2.371 1 97.25 482 ILE A O 1
ATOM 3792 N N . GLY A 1 483 ? -15.805 7.23 4.543 1 96.94 483 GLY A N 1
ATOM 3793 C CA . GLY A 1 483 ? -15.805 5.809 4.242 1 96.94 483 GLY A CA 1
ATOM 3794 C C . GLY A 1 483 ? -17.125 5.316 3.688 1 96.94 483 GLY A C 1
ATOM 3795 O O . GLY A 1 483 ? -17.156 4.52 2.748 1 96.94 483 GLY A O 1
ATOM 3796 N N . ARG A 1 484 ? -18.188 5.75 4.227 1 94.19 484 ARG A N 1
ATOM 3797 C CA . ARG A 1 484 ? -19.531 5.34 3.807 1 94.19 484 ARG A CA 1
ATOM 3798 C C . ARG A 1 484 ? -20.078 6.27 2.729 1 94.19 484 ARG A C 1
ATOM 3800 O O . ARG A 1 484 ? -21.078 5.957 2.08 1 94.19 484 ARG A O 1
ATOM 3807 N N . TRP A 1 485 ? -19.469 7.406 2.533 1 94.06 485 TRP A N 1
ATOM 3808 C CA . TRP A 1 485 ? -19.859 8.508 1.657 1 94.06 485 TRP A CA 1
ATOM 3809 C C . TRP A 1 485 ? -21.297 8.922 1.913 1 94.06 485 TRP A C 1
ATOM 3811 O O . TRP A 1 485 ? -22.094 9.047 0.976 1 94.06 485 TRP A O 1
ATOM 3821 N N . THR A 1 486 ? -21.625 9.078 3.172 1 93 486 THR A N 1
ATOM 3822 C CA . THR A 1 486 ? -22.906 9.555 3.689 1 93 486 THR A CA 1
ATOM 3823 C C . THR A 1 486 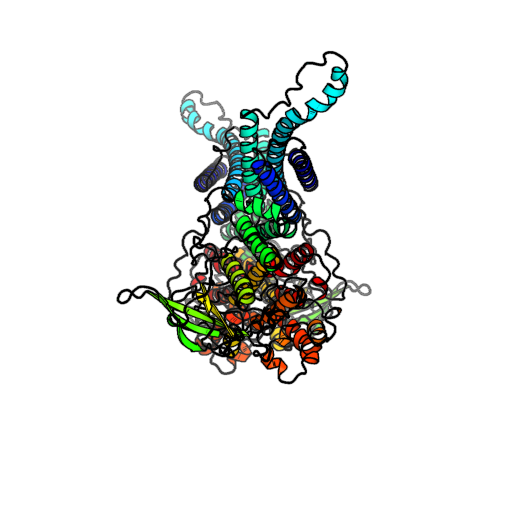? -22.703 10.367 4.969 1 93 486 THR A C 1
ATOM 3825 O O . THR A 1 486 ? -21.797 10.086 5.75 1 93 486 THR A O 1
ATOM 3828 N N . CYS A 1 487 ? -23.484 11.336 5.164 1 93 487 CYS A N 1
ATOM 3829 C CA . CYS A 1 487 ? -23.391 12.133 6.383 1 93 487 CYS A CA 1
ATOM 3830 C C . CYS A 1 487 ? -23.906 11.344 7.582 1 93 487 CYS A C 1
ATOM 3832 O O . CYS A 1 487 ? -24.906 10.617 7.477 1 93 487 CYS A O 1
ATOM 3834 N N . THR A 1 488 ? -23.297 11.469 8.664 1 92.94 488 THR A N 1
ATOM 3835 C CA . THR A 1 488 ? -23.734 10.797 9.883 1 92.94 488 THR A CA 1
ATOM 3836 C C . THR A 1 488 ? -25.047 11.383 10.398 1 92.94 488 THR A C 1
ATOM 3838 O O . THR A 1 488 ? -25.781 10.734 11.141 1 92.94 488 THR A O 1
ATOM 3841 N N . SER A 1 489 ? -25.312 12.633 10.016 1 89.88 489 SER A N 1
ATOM 3842 C CA . SER A 1 489 ? -26.547 13.297 10.43 1 89.88 489 SER A CA 1
ATOM 3843 C C . SER A 1 489 ? -27.766 12.539 9.938 1 89.88 489 SER A C 1
ATOM 3845 O O . SER A 1 489 ? -28.828 12.586 10.57 1 89.88 489 SER A O 1
ATOM 3847 N N . GLN A 1 490 ? -27.625 11.875 8.875 1 86.56 490 GLN A N 1
ATOM 3848 C CA . GLN A 1 490 ? -28.734 11.102 8.32 1 86.56 490 GLN A CA 1
ATOM 3849 C C . GLN A 1 490 ? -29.031 9.883 9.195 1 86.56 490 GLN A C 1
ATOM 3851 O O . GLN A 1 490 ? -30.188 9.461 9.281 1 86.56 490 GLN A O 1
ATOM 3856 N N . GLU A 1 491 ? -28.016 9.359 9.812 1 85.56 491 GLU A N 1
ATOM 3857 C CA . GLU A 1 491 ? -28.188 8.203 10.688 1 85.56 491 GLU A CA 1
ATOM 3858 C C . GLU A 1 491 ? -28.656 8.617 12.07 1 85.56 491 GLU A C 1
ATOM 3860 O O . GLU A 1 491 ? -29.281 7.828 12.789 1 85.56 491 GLU A O 1
ATOM 3865 N N . TRP A 1 492 ? -28.344 9.828 12.477 1 85.12 492 TRP A N 1
ATOM 3866 C CA . TRP A 1 492 ? -28.656 10.375 13.797 1 85.12 492 TRP A CA 1
ATOM 3867 C C . TRP A 1 492 ? -30.141 10.719 13.914 1 85.12 492 TRP A C 1
ATOM 3869 O O . TRP A 1 492 ? -30.734 10.586 14.984 1 85.12 492 TRP A O 1
ATOM 3879 N N . ARG A 1 493 ? -30.891 11.086 12.938 1 78.06 493 ARG A N 1
ATOM 3880 C CA . ARG A 1 493 ? -32.25 11.664 12.922 1 78.06 493 ARG A CA 1
ATOM 3881 C C . ARG A 1 493 ? -33.156 10.938 13.891 1 78.06 493 ARG A C 1
ATOM 3883 O O . ARG A 1 493 ? -33.969 11.57 14.562 1 78.06 493 ARG A O 1
ATOM 3890 N N . THR A 1 494 ? -32.875 9.781 14.18 1 80.94 494 THR A N 1
ATOM 3891 C CA . THR A 1 494 ? -33.812 9.055 15.016 1 80.94 494 THR A CA 1
ATOM 3892 C C . THR A 1 494 ? -33.219 8.758 16.391 1 80.94 494 THR A C 1
ATOM 3894 O O . THR A 1 494 ? -33.906 8.227 17.266 1 80.94 494 THR A O 1
ATOM 3897 N N . ALA A 1 495 ? -32.031 9.188 16.656 1 84.88 495 ALA A N 1
ATOM 3898 C CA . ALA A 1 495 ? -31.359 8.828 17.891 1 84.88 495 ALA A CA 1
ATOM 3899 C C . ALA A 1 495 ? -31.047 10.07 18.734 1 84.88 495 ALA A C 1
ATOM 3901 O O . ALA A 1 495 ? -31 11.188 18.203 1 84.88 495 ALA A O 1
ATOM 3902 N N . SER A 1 496 ? -31.031 9.922 19.969 1 89.44 496 SER A N 1
ATOM 3903 C CA . SER A 1 496 ? -30.484 10.969 20.828 1 89.44 496 SER A CA 1
ATOM 3904 C C . SER A 1 496 ? -29 11.164 20.578 1 89.44 496 SER A C 1
ATOM 3906 O O . SER A 1 496 ? -28.328 10.289 20.031 1 89.44 496 SER A O 1
ATOM 3908 N N . LEU A 1 497 ? -28.562 12.328 20.953 1 90.06 497 LEU A N 1
ATOM 3909 C CA . LEU A 1 497 ? -27.141 12.617 20.797 1 90.06 497 LEU A CA 1
ATOM 3910 C C . LEU A 1 497 ? -26.281 11.609 21.578 1 90.06 497 LEU A C 1
ATOM 3912 O O . LEU A 1 497 ? -25.234 11.188 21.094 1 90.06 497 LEU A O 1
ATOM 3916 N N . TYR A 1 498 ? -26.766 11.312 22.75 1 90.62 498 TYR A N 1
ATOM 3917 C CA . TYR A 1 498 ? -26.078 10.305 23.562 1 90.62 498 TYR A CA 1
ATOM 3918 C C . TYR A 1 498 ? -26.047 8.953 22.844 1 90.62 498 TYR A C 1
ATOM 3920 O O . TYR A 1 498 ? -25.016 8.305 22.766 1 90.62 498 TYR A O 1
ATOM 3928 N N . ASP A 1 499 ? -27.188 8.547 22.328 1 92.94 499 ASP A N 1
ATOM 3929 C CA . ASP A 1 499 ? -27.297 7.273 21.625 1 92.94 499 ASP A CA 1
ATOM 3930 C C . ASP A 1 499 ? -26.453 7.266 20.359 1 92.94 499 ASP A C 1
ATOM 3932 O O . ASP A 1 499 ? -25.922 6.227 19.969 1 92.94 499 ASP A O 1
ATOM 3936 N N . PHE A 1 500 ? -26.375 8.359 19.719 1 94.31 500 PHE A N 1
ATOM 3937 C CA . PHE A 1 500 ? -25.547 8.461 18.516 1 94.31 500 PHE A CA 1
ATOM 3938 C C . PHE A 1 500 ? -24.109 8.117 18.844 1 94.31 500 PHE A C 1
ATOM 3940 O O . PHE A 1 500 ? -23.5 7.281 18.172 1 94.31 500 PHE A O 1
ATOM 3947 N N . HIS A 1 501 ? -23.594 8.703 19.922 1 94.44 501 HIS A N 1
ATOM 3948 C CA . HIS A 1 501 ? -22.172 8.547 20.25 1 94.44 501 HIS A CA 1
ATOM 3949 C C . HIS A 1 501 ? -21.891 7.168 20.844 1 94.44 501 HIS A C 1
ATOM 3951 O O . HIS A 1 501 ? -20.812 6.609 20.641 1 94.44 501 HIS A O 1
ATOM 3957 N N . GLN A 1 502 ? -22.859 6.559 21.484 1 92.44 502 GLN A N 1
ATOM 3958 C CA . GLN A 1 502 ? -22.594 5.336 22.25 1 92.44 502 GLN A CA 1
ATOM 3959 C C . GLN A 1 502 ? -22.969 4.098 21.422 1 92.44 502 GLN A C 1
ATOM 3961 O O . GLN A 1 502 ? -22.375 3.033 21.609 1 92.44 502 GLN A O 1
ATOM 3966 N N . LYS A 1 503 ? -23.922 4.254 20.5 1 93.56 503 LYS A N 1
ATOM 3967 C CA . LYS A 1 503 ? -24.438 3.064 19.828 1 93.56 503 LYS A CA 1
ATOM 3968 C C . LYS A 1 503 ? -24.328 3.189 18.312 1 93.56 503 LYS A C 1
ATOM 3970 O O . LYS A 1 503 ? -23.75 2.322 17.656 1 93.56 503 LYS A O 1
ATOM 3975 N N . VAL A 1 504 ? -24.828 4.227 17.781 1 94.75 504 VAL A N 1
ATOM 3976 C CA . VAL A 1 504 ? -24.938 4.363 16.328 1 94.75 504 VAL A CA 1
ATOM 3977 C C . VAL A 1 504 ? -23.547 4.473 15.719 1 94.75 504 VAL A C 1
ATOM 3979 O O . VAL A 1 504 ? -23.203 3.709 14.812 1 94.75 504 VAL A O 1
ATOM 3982 N N . LEU A 1 505 ? -22.797 5.41 16.281 1 96.06 505 LEU A N 1
ATOM 3983 C CA . LEU A 1 505 ? -21.484 5.695 15.711 1 96.06 505 LEU A CA 1
ATOM 3984 C C . LEU A 1 505 ? -20.578 4.473 15.789 1 96.06 505 LEU A C 1
ATOM 3986 O O . LEU A 1 505 ? -19.953 4.094 14.797 1 96.06 505 LEU A O 1
ATOM 3990 N N . PRO A 1 506 ? -20.5 3.768 16.891 1 95.5 506 PRO A N 1
ATOM 3991 C CA . PRO A 1 506 ? -19.688 2.553 16.922 1 95.5 506 PRO A CA 1
ATOM 3992 C C . PRO A 1 506 ? -20.141 1.502 15.914 1 95.5 506 PRO A C 1
ATOM 3994 O O . PRO A 1 506 ? -19.312 0.791 15.344 1 95.5 506 PRO A O 1
ATOM 3997 N N . GLY A 1 507 ? -21.391 1.374 15.727 1 94.5 507 GLY A N 1
ATOM 3998 C CA . GLY A 1 507 ? -21.906 0.469 14.711 1 94.5 507 GLY A CA 1
ATOM 3999 C C . GLY A 1 507 ? -21.469 0.839 13.305 1 94.5 507 GLY A C 1
ATOM 4000 O O . GLY A 1 507 ? -21.109 -0.032 12.508 1 94.5 507 GLY A O 1
ATOM 4001 N N . LEU A 1 508 ? -21.531 2.115 13.039 1 96 508 LEU A N 1
ATOM 4002 C CA . LEU A 1 508 ? -21.109 2.6 11.734 1 96 508 LEU A CA 1
ATOM 4003 C C . LEU A 1 508 ? -19.609 2.348 11.523 1 96 508 LEU A C 1
ATOM 4005 O O . LEU A 1 508 ? -19.172 2.053 10.414 1 96 508 LEU A O 1
ATOM 4009 N N . VAL A 1 509 ? -18.844 2.488 12.617 1 97.56 509 VAL A N 1
ATOM 4010 C CA . VAL A 1 509 ? -17.406 2.258 12.555 1 97.56 509 VAL A CA 1
ATOM 4011 C C . VAL A 1 509 ? -17.125 0.8 12.188 1 97.56 509 VAL A C 1
ATOM 4013 O O . VAL A 1 509 ? -16.266 0.513 11.359 1 97.56 509 VAL A O 1
ATOM 4016 N N . GLU A 1 510 ? -17.844 -0.132 12.742 1 95.19 510 GLU A N 1
ATOM 4017 C CA . GLU A 1 510 ? -17.656 -1.551 12.461 1 95.19 510 GLU A CA 1
ATOM 4018 C C . GLU A 1 510 ? -17.953 -1.869 11 1 95.19 510 GLU A C 1
ATOM 4020 O O . GLU A 1 510 ? -17.297 -2.721 10.391 1 95.19 510 GLU A O 1
ATOM 4025 N N . GLU A 1 511 ? -18.859 -1.2 10.445 1 94.38 511 GLU A N 1
ATOM 4026 C CA . GLU A 1 511 ? -19.234 -1.422 9.055 1 94.38 511 GLU A CA 1
ATOM 4027 C C . GLU A 1 511 ? -18.109 -1.011 8.109 1 94.38 511 GLU A C 1
ATOM 4029 O O . GLU A 1 511 ? -18.078 -1.431 6.949 1 94.38 511 GLU A O 1
ATOM 4034 N N . LEU A 1 512 ? -17.219 -0.148 8.594 1 96.81 512 LEU A N 1
ATOM 4035 C CA . LEU A 1 512 ? -16.125 0.335 7.754 1 96.81 512 LEU A CA 1
ATOM 4036 C C . LEU A 1 512 ? -15.195 -0.807 7.367 1 96.81 512 LEU A C 1
ATOM 4038 O O . LEU A 1 512 ? -14.453 -0.703 6.383 1 96.81 512 LEU A O 1
ATOM 4042 N N . GLY A 1 513 ? -15.195 -1.896 8.164 1 95.56 513 GLY A N 1
ATOM 4043 C CA . GLY A 1 513 ? -14.375 -3.039 7.797 1 95.56 513 GLY A CA 1
ATOM 4044 C C . GLY A 1 513 ? -14.688 -3.568 6.406 1 95.56 513 GLY A C 1
ATOM 4045 O O . GLY A 1 513 ? -13.773 -3.859 5.633 1 95.56 513 GLY A O 1
ATOM 4046 N N . TYR A 1 514 ? -15.883 -3.621 6.105 1 93.88 514 TYR A N 1
ATOM 4047 C CA . TYR A 1 514 ? -16.328 -4.109 4.809 1 93.88 514 TYR A CA 1
ATOM 4048 C C . TYR A 1 514 ? -16.125 -3.059 3.727 1 93.88 514 TYR A C 1
ATOM 4050 O O . TYR A 1 514 ? -15.688 -3.379 2.615 1 93.88 514 TYR A O 1
ATOM 4058 N N . HIS A 1 515 ? -16.297 -1.788 4.09 1 94.81 515 HIS A N 1
ATOM 4059 C CA . HIS A 1 515 ? -16.312 -0.732 3.084 1 94.81 515 HIS A CA 1
ATOM 4060 C C . HIS A 1 515 ? -14.914 -0.206 2.805 1 94.81 515 HIS A C 1
ATOM 4062 O O . HIS A 1 515 ? -14.594 0.137 1.664 1 94.81 515 HIS A O 1
ATOM 4068 N N . MET A 1 516 ? -14.164 -0.082 3.928 1 97.56 516 MET A N 1
ATOM 4069 C CA . MET A 1 516 ? -12.898 0.638 3.791 1 97.56 516 MET A CA 1
ATOM 4070 C C . MET A 1 516 ? -11.727 -0.231 4.234 1 97.56 516 MET A C 1
ATOM 4072 O O . MET A 1 516 ? -10.57 0.107 3.984 1 97.56 516 MET A O 1
ATOM 4076 N N . GLY A 1 517 ? -11.977 -1.375 4.863 1 97.44 517 GLY A N 1
ATOM 4077 C CA . GLY A 1 517 ? -10.914 -2.26 5.32 1 97.44 517 GLY A CA 1
ATOM 4078 C C . GLY A 1 517 ? -10.617 -2.115 6.801 1 97.44 517 GLY A C 1
ATOM 4079 O O . GLY A 1 517 ? -11.008 -1.127 7.426 1 97.44 517 GLY A O 1
ATOM 4080 N N . ASP A 1 518 ? -9.883 -3.012 7.352 1 96.94 518 ASP A N 1
ATOM 4081 C CA . ASP A 1 518 ? -9.594 -3.076 8.781 1 96.94 518 ASP A CA 1
ATOM 4082 C C . ASP A 1 518 ? -8.664 -1.939 9.203 1 96.94 518 ASP A C 1
ATOM 4084 O O . ASP A 1 518 ? -8.828 -1.375 10.289 1 96.94 518 ASP A O 1
ATOM 4088 N N . ILE A 1 519 ? -7.727 -1.631 8.398 1 97.25 519 ILE A N 1
ATOM 4089 C CA . ILE A 1 519 ? -6.785 -0.573 8.742 1 97.25 519 ILE A CA 1
ATOM 4090 C C . ILE A 1 519 ? -7.527 0.75 8.906 1 97.25 519 ILE A C 1
ATOM 4092 O O . ILE A 1 519 ? -7.391 1.423 9.93 1 97.25 519 ILE A O 1
ATOM 4096 N N . TYR A 1 520 ? -8.336 1.098 7.93 1 98.19 520 TYR A N 1
ATOM 4097 C CA . TYR A 1 520 ? -9.109 2.334 7.953 1 98.19 520 TYR A CA 1
ATOM 4098 C C . TYR A 1 520 ? -10.086 2.346 9.125 1 98.19 520 TYR A C 1
ATOM 4100 O O . TYR A 1 520 ? -10.219 3.355 9.82 1 98.19 520 TYR A O 1
ATOM 4108 N N . ARG A 1 521 ? -10.75 1.213 9.281 1 98.44 521 ARG A N 1
ATOM 4109 C CA . ARG A 1 521 ? -11.68 1.083 10.391 1 98.44 521 ARG A CA 1
ATOM 4110 C C . ARG A 1 521 ? -10.984 1.349 11.727 1 98.44 521 ARG A C 1
ATOM 4112 O O . ARG A 1 521 ? -11.508 2.084 12.562 1 98.44 521 ARG A O 1
ATOM 4119 N N . ASP A 1 522 ? -9.859 0.778 11.906 1 98 522 ASP A N 1
ATOM 4120 C CA . ASP A 1 522 ? -9.133 0.91 13.172 1 98 522 ASP A CA 1
ATOM 4121 C C . ASP A 1 522 ? -8.648 2.342 13.375 1 98 522 ASP A C 1
ATOM 4123 O O . ASP A 1 522 ? -8.578 2.822 14.508 1 98 522 ASP A O 1
ATOM 4127 N N . VAL A 1 523 ? -8.281 2.992 12.289 1 98.38 523 VAL A N 1
ATOM 4128 C CA . VAL A 1 523 ? -7.906 4.402 12.375 1 98.38 523 VAL A CA 1
ATOM 4129 C C . VAL A 1 5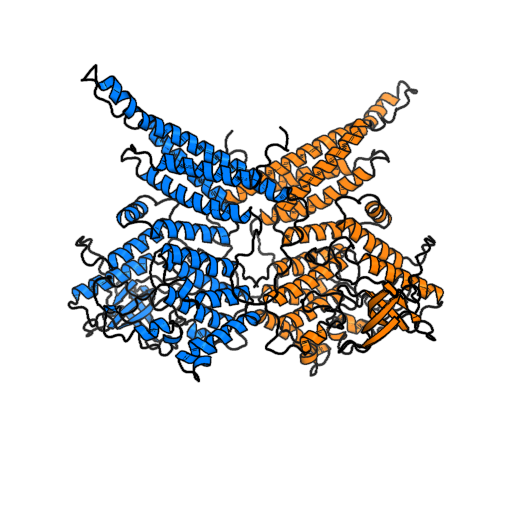23 ? -9.102 5.227 12.852 1 98.38 523 VAL A C 1
ATOM 4131 O O . VAL A 1 523 ? -8.969 6.051 13.758 1 98.38 523 VAL A O 1
ATOM 4134 N N . ALA A 1 524 ? -10.266 5.062 12.211 1 98.5 524 ALA A N 1
ATOM 4135 C CA . ALA A 1 524 ? -11.469 5.773 12.633 1 98.5 524 ALA A CA 1
ATOM 4136 C C . ALA A 1 524 ? -11.789 5.492 14.094 1 98.5 524 ALA A C 1
ATOM 4138 O O . ALA A 1 524 ? -12.125 6.41 14.852 1 98.5 524 ALA A O 1
ATOM 4139 N N . ARG A 1 525 ? -11.656 4.254 14.477 1 97.94 525 ARG A N 1
ATOM 4140 C CA . ARG A 1 525 ? -11.883 3.865 15.859 1 97.94 525 ARG A CA 1
ATOM 4141 C C . ARG A 1 525 ? -10.914 4.574 16.797 1 97.94 525 ARG A C 1
ATOM 4143 O O . ARG A 1 525 ? -11.305 5.039 17.875 1 97.94 525 ARG A O 1
ATOM 4150 N N . ALA A 1 526 ? -9.664 4.613 16.391 1 97.75 526 ALA A N 1
ATOM 4151 C CA . ALA A 1 526 ? -8.641 5.27 17.203 1 97.75 526 ALA A CA 1
ATOM 4152 C C . ALA A 1 526 ? -8.961 6.75 17.391 1 97.75 526 ALA A C 1
ATOM 4154 O O . ALA A 1 526 ? -8.742 7.305 18.469 1 97.75 526 ALA A O 1
ATOM 4155 N N . CYS A 1 527 ? -9.438 7.434 16.359 1 97.94 527 CYS A N 1
ATOM 4156 C CA . CYS A 1 527 ? -9.797 8.844 16.438 1 97.94 527 CYS A CA 1
ATOM 4157 C C . CYS A 1 527 ? -10.898 9.062 17.469 1 97.94 527 CYS A C 1
ATOM 4159 O O . CYS A 1 527 ? -10.945 10.117 18.109 1 97.94 527 CYS A O 1
ATOM 4161 N N . LEU A 1 528 ? -11.758 8.102 17.625 1 97 528 LEU A N 1
ATOM 4162 C CA . LEU A 1 528 ? -12.945 8.266 18.469 1 97 528 LEU A CA 1
ATOM 4163 C C . LEU A 1 528 ? -12.648 7.863 19.906 1 97 528 LEU A C 1
ATOM 4165 O O . LEU A 1 528 ? -13.508 8.008 20.781 1 97 528 LEU A O 1
ATOM 4169 N N . ARG A 1 529 ? -11.453 7.387 20.109 1 93.88 529 ARG A N 1
ATOM 4170 C CA . ARG A 1 529 ? -11.023 7.09 21.469 1 93.88 529 ARG A CA 1
ATOM 4171 C C . ARG A 1 529 ? -10.398 8.32 22.125 1 93.88 529 ARG A C 1
ATOM 4173 O O . ARG A 1 529 ? -9.18 8.477 22.125 1 93.88 529 ARG A O 1
ATOM 4180 N N . VAL A 1 530 ? -11.102 9.055 22.797 1 89.88 530 VAL A N 1
ATOM 4181 C CA . VAL A 1 530 ? -10.727 10.344 23.359 1 89.88 530 VAL A CA 1
ATOM 4182 C C . VAL A 1 530 ? -9.57 10.164 24.328 1 89.88 530 VAL A C 1
ATOM 4184 O O . VAL A 1 530 ? -8.656 11 24.391 1 89.88 530 VAL A O 1
ATOM 4187 N N . GLY A 1 531 ? -9.5 9.07 25.047 1 86.69 531 GLY A N 1
ATOM 4188 C CA . GLY A 1 531 ? -8.508 8.812 26.078 1 86.69 531 GLY A CA 1
ATOM 4189 C C . GLY A 1 531 ? -7.09 8.758 25.547 1 86.69 531 GLY A C 1
ATOM 4190 O O . GLY A 1 531 ? -6.137 9.047 26.266 1 86.69 531 GLY A O 1
ATOM 4191 N N . ASP A 1 532 ? -6.926 8.477 24.344 1 88.88 532 ASP A N 1
ATOM 4192 C CA . ASP A 1 532 ? -5.605 8.344 23.734 1 88.88 532 ASP A CA 1
ATOM 4193 C C . ASP A 1 532 ? -4.965 9.711 23.516 1 88.88 532 ASP A C 1
ATOM 4195 O O . ASP A 1 532 ? -3.748 9.812 23.344 1 88.88 532 ASP A O 1
ATOM 4199 N N . PHE A 1 533 ? -5.738 10.836 23.578 1 90.25 533 PHE A N 1
ATOM 4200 C CA . PHE A 1 533 ? -5.23 12.148 23.188 1 90.25 533 PHE A CA 1
ATOM 4201 C C . PHE A 1 533 ? -5.477 13.18 24.266 1 90.25 533 PHE A C 1
ATOM 4203 O O . PHE A 1 533 ? -5.066 14.336 24.141 1 90.25 533 PHE A O 1
ATOM 4210 N N . GLU A 1 534 ? -6.148 13.047 25.312 1 79.75 534 GLU A N 1
ATOM 4211 C CA . GLU A 1 534 ? -6.547 14.039 26.297 1 79.75 534 GLU A CA 1
ATOM 4212 C C . GLU A 1 534 ? -5.473 14.211 27.375 1 79.75 534 GLU A C 1
ATOM 4214 O O . GLU A 1 534 ? -5.23 15.32 27.844 1 79.75 534 GLU A O 1
ATOM 4219 N N . PHE A 1 535 ? -4.953 13.203 27.875 1 67.56 535 PHE A N 1
ATOM 4220 C CA . PHE A 1 535 ? -4.121 13.352 29.062 1 67.56 535 PHE A CA 1
ATOM 4221 C C . PHE A 1 535 ? -2.646 13.203 28.719 1 67.56 535 PHE A C 1
ATOM 4223 O O . PHE A 1 535 ? -1.896 12.547 29.453 1 67.56 535 PHE A O 1
ATOM 4230 N N . THR A 1 536 ? -2.365 13.938 27.594 1 75.31 536 THR A N 1
ATOM 4231 C CA . THR A 1 536 ? -0.966 13.812 27.188 1 75.31 536 THR A CA 1
ATOM 4232 C C . THR A 1 536 ? -0.385 15.172 26.812 1 75.31 536 THR A C 1
ATOM 4234 O O . THR A 1 536 ? -1.121 16.156 26.688 1 75.31 536 THR A O 1
ATOM 4237 N N . THR A 1 537 ? 0.896 15.281 27.016 1 86.81 537 THR A N 1
ATOM 4238 C CA . THR A 1 537 ? 1.613 16.453 26.547 1 86.81 537 THR A CA 1
ATOM 4239 C C . THR A 1 537 ? 1.378 16.688 25.047 1 86.81 537 THR A C 1
ATOM 4241 O O . THR A 1 537 ? 0.873 15.797 24.359 1 86.81 537 THR A O 1
ATOM 4244 N N . GLU A 1 538 ? 1.516 17.891 24.656 1 89.12 538 GLU A N 1
ATOM 4245 C CA . GLU A 1 538 ? 1.359 18.203 23.234 1 89.12 538 GLU A CA 1
ATOM 4246 C C . GLU A 1 538 ? 2.176 17.234 22.375 1 89.12 538 GLU A C 1
ATOM 4248 O O . GLU A 1 538 ? 1.709 16.781 21.328 1 89.12 538 GLU A O 1
ATOM 4253 N N . ILE A 1 539 ? 3.4 16.938 22.844 1 89.38 539 ILE A N 1
ATOM 4254 C CA . ILE A 1 539 ? 4.262 16.016 22.109 1 89.38 539 ILE A CA 1
ATOM 4255 C C . ILE A 1 539 ? 3.66 14.617 22.141 1 89.38 539 ILE A C 1
ATOM 4257 O O . ILE A 1 539 ? 3.736 13.883 21.156 1 89.38 539 ILE A O 1
ATOM 4261 N N . GLY A 1 540 ? 3.111 14.242 23.281 1 89.81 540 GLY A N 1
ATOM 4262 C CA . GLY A 1 540 ? 2.449 12.945 23.391 1 89.81 540 GLY A CA 1
ATOM 4263 C C . GLY A 1 540 ? 1.271 12.797 22.453 1 89.81 540 GLY A C 1
ATOM 4264 O O . GLY A 1 540 ? 1.064 11.727 21.875 1 89.81 540 GLY A O 1
ATOM 4265 N N . VAL A 1 541 ? 0.516 13.883 22.297 1 93.5 541 VAL A N 1
ATOM 4266 C CA . VAL A 1 541 ? -0.608 13.875 21.375 1 93.5 541 VAL A CA 1
ATOM 4267 C C . VAL A 1 541 ? -0.101 13.641 19.953 1 93.5 541 VAL A C 1
ATOM 4269 O O . VAL A 1 541 ? -0.654 12.812 19.219 1 93.5 541 VAL A O 1
ATOM 4272 N N . TRP A 1 542 ? 0.942 14.352 19.672 1 91.88 542 TRP A N 1
ATOM 4273 C CA . TRP A 1 542 ? 1.518 14.195 18.328 1 91.88 542 TRP A CA 1
ATOM 4274 C C . TRP A 1 542 ? 1.978 12.766 18.094 1 91.88 542 TRP A C 1
ATOM 4276 O O . TRP A 1 542 ? 1.718 12.188 17.047 1 91.88 542 TRP A O 1
ATOM 4286 N N . GLN A 1 543 ? 2.662 12.18 19.031 1 89.88 543 GLN A N 1
ATOM 4287 C CA . GLN A 1 543 ? 3.189 10.828 18.891 1 89.88 543 GLN A CA 1
ATOM 4288 C C . GLN A 1 543 ? 2.066 9.812 18.688 1 89.88 543 GLN A C 1
ATOM 4290 O O . GLN A 1 543 ? 2.131 8.977 17.781 1 89.88 543 GLN A O 1
ATOM 4295 N N . ASN A 1 544 ? 1.07 9.914 19.5 1 93.88 544 ASN A N 1
ATOM 4296 C CA . ASN A 1 544 ? -0.067 9.008 19.359 1 93.88 544 ASN A CA 1
ATOM 4297 C C . ASN A 1 544 ? -0.782 9.211 18.031 1 93.88 544 ASN A C 1
ATOM 4299 O O . ASN A 1 544 ? -1.189 8.242 17.391 1 93.88 544 ASN A O 1
ATOM 4303 N N . TYR A 1 545 ? -0.922 10.469 17.734 1 95.31 545 TYR A N 1
ATOM 4304 C CA . TYR A 1 545 ? -1.588 10.797 16.469 1 95.31 545 TYR A CA 1
ATOM 4305 C C . TYR A 1 545 ? -0.835 10.211 15.289 1 95.31 545 TYR A C 1
ATOM 4307 O O . TYR A 1 545 ? -1.441 9.617 14.391 1 95.31 545 TYR A O 1
ATOM 4315 N N . SER A 1 546 ? 0.473 10.414 15.273 1 92.62 546 SER A N 1
ATOM 4316 C CA . SER A 1 546 ? 1.313 9.906 14.188 1 92.62 546 SER A CA 1
ATOM 4317 C C . SER A 1 546 ? 1.275 8.383 14.125 1 92.62 546 SER A C 1
ATOM 4319 O O . SER A 1 546 ? 1.126 7.809 13.047 1 92.62 546 SER A O 1
ATOM 4321 N N . GLU A 1 547 ? 1.295 7.715 15.242 1 91.06 547 GLU A N 1
ATOM 4322 C CA . GLU A 1 547 ? 1.403 6.262 15.312 1 91.06 547 GLU A CA 1
ATOM 4323 C C . GLU A 1 547 ? 0.061 5.594 15.023 1 91.06 547 GLU A C 1
ATOM 4325 O O . GLU A 1 547 ? 0.004 4.566 14.352 1 91.06 547 GLU A O 1
ATOM 4330 N N . LYS A 1 548 ? -0.979 6.164 15.5 1 95.56 548 LYS A N 1
ATOM 4331 C CA . LYS A 1 548 ? -2.264 5.473 15.469 1 95.56 548 LYS A CA 1
ATOM 4332 C C . LYS A 1 548 ? -3.105 5.922 14.281 1 95.56 548 LYS A C 1
ATOM 4334 O O . LYS A 1 548 ? -4.016 5.207 13.852 1 95.56 548 LYS A O 1
ATOM 4339 N N . ILE A 1 549 ? -2.818 7.051 13.758 1 96.69 549 ILE A N 1
ATOM 4340 C CA . ILE A 1 549 ? -3.713 7.582 12.734 1 96.69 549 ILE A CA 1
ATOM 4341 C C . ILE A 1 549 ? -2.947 7.773 11.43 1 96.69 549 ILE A C 1
ATOM 4343 O O . ILE A 1 549 ? -3.268 7.145 10.422 1 96.69 549 ILE A O 1
ATOM 4347 N N . LEU A 1 550 ? -1.856 8.516 11.414 1 94.38 550 LEU A N 1
ATOM 4348 C CA . LEU A 1 550 ? -1.174 8.867 10.18 1 94.38 550 LEU A CA 1
ATOM 4349 C C . LEU A 1 550 ? -0.503 7.645 9.555 1 94.38 550 LEU A C 1
ATOM 4351 O O . LEU A 1 550 ? -0.713 7.348 8.383 1 94.38 550 LEU A O 1
ATOM 4355 N N . LYS A 1 551 ? 0.25 6.941 10.352 1 91.56 551 LYS A N 1
ATOM 4356 C CA . LYS A 1 551 ? 1.022 5.812 9.844 1 91.56 551 LYS A CA 1
ATOM 4357 C C . LYS A 1 551 ? 0.11 4.75 9.234 1 91.56 551 LYS A C 1
ATOM 4359 O O . LYS A 1 551 ? 0.295 4.348 8.086 1 91.56 551 LYS A O 1
ATOM 4364 N N . PRO A 1 552 ? -0.902 4.301 9.906 1 95.31 552 PRO A N 1
ATOM 4365 C CA . PRO A 1 552 ? -1.771 3.281 9.312 1 95.31 552 PRO A CA 1
ATOM 4366 C C . PRO A 1 552 ? -2.516 3.787 8.078 1 95.31 552 PRO A C 1
ATOM 4368 O O . PRO A 1 552 ? -2.693 3.043 7.109 1 95.31 552 PRO A O 1
ATOM 4371 N N . LEU A 1 553 ? -2.988 5.02 8.094 1 95 553 LEU A N 1
ATOM 4372 C CA . LEU A 1 553 ? -3.764 5.551 6.98 1 95 553 LEU A CA 1
ATOM 4373 C C . LEU A 1 553 ? -2.924 5.605 5.711 1 95 553 LEU A C 1
ATOM 4375 O O . LEU A 1 553 ? -3.451 5.473 4.605 1 95 553 LEU A O 1
ATOM 4379 N N . GLU A 1 554 ? -1.604 5.75 5.828 1 90.31 554 GLU A N 1
ATOM 4380 C CA . GLU A 1 554 ? -0.687 5.82 4.695 1 90.31 554 GLU A CA 1
ATOM 4381 C C . GLU A 1 554 ? -0.567 4.469 3.996 1 90.31 554 GLU A C 1
ATOM 4383 O O . GLU A 1 554 ? -0.113 4.391 2.854 1 90.31 554 GLU A O 1
ATOM 4388 N N . LEU A 1 555 ? -0.967 3.453 4.672 1 90.19 555 LEU A N 1
ATOM 4389 C CA . LEU A 1 555 ? -0.849 2.109 4.121 1 90.19 555 LEU A CA 1
ATOM 4390 C C . LEU A 1 555 ? -2.01 1.802 3.18 1 90.19 555 LEU A C 1
ATOM 4392 O O . LEU A 1 555 ? -1.936 0.868 2.379 1 90.19 555 LEU A O 1
ATOM 4396 N N . CYS A 1 556 ? -3.109 2.49 3.334 1 94.44 556 CYS A N 1
ATOM 4397 C CA . CYS A 1 556 ? -4.301 2.205 2.539 1 94.44 556 CYS A CA 1
ATOM 4398 C C . CYS A 1 556 ? -4.094 2.611 1.084 1 94.44 556 CYS A C 1
ATOM 4400 O O . CYS A 1 556 ? -3.689 3.74 0.802 1 94.44 556 CYS A O 1
ATOM 4402 N N . ARG A 1 557 ? -4.309 1.708 0.203 1 93.62 557 ARG A N 1
ATOM 4403 C CA . ARG A 1 557 ? -4.176 1.94 -1.231 1 93.62 557 ARG A CA 1
ATOM 4404 C C . ARG A 1 557 ? -5.129 1.05 -2.021 1 93.62 557 ARG A C 1
ATOM 4406 O O . ARG A 1 557 ? -5.281 -0.133 -1.711 1 93.62 557 ARG A O 1
ATOM 4413 N N . ALA A 1 558 ? -5.832 1.514 -2.971 1 95.5 558 ALA A N 1
ATOM 4414 C CA . ALA A 1 558 ? -6.777 0.745 -3.777 1 95.5 558 ALA A CA 1
ATOM 4415 C C . ALA A 1 558 ? -7 1.403 -5.137 1 95.5 558 ALA A C 1
ATOM 4417 O O . ALA A 1 558 ? -6.926 2.629 -5.258 1 95.5 558 ALA A O 1
ATOM 4418 N N . MET B 1 1 ? 39.5 10.609 -0.855 1 21.27 1 MET B N 1
ATOM 4419 C CA . MET B 1 1 ? 38.656 10.109 -1.938 1 21.27 1 MET B CA 1
ATOM 4420 C C . MET B 1 1 ? 37.344 10.898 -2.021 1 21.27 1 MET B C 1
ATOM 4422 O O . MET B 1 1 ? 36.719 11.172 -1 1 21.27 1 MET B O 1
ATOM 4426 N N . ASP B 1 2 ? 37.219 11.75 -3.012 1 26.47 2 ASP B N 1
ATOM 4427 C CA . ASP B 1 2 ? 36.219 12.75 -3.326 1 26.47 2 ASP B CA 1
ATOM 4428 C C . ASP B 1 2 ? 34.812 12.133 -3.305 1 26.47 2 ASP B C 1
ATOM 4430 O O . ASP B 1 2 ? 34.562 11.117 -3.961 1 26.47 2 ASP B O 1
ATOM 4434 N N . PRO B 1 3 ? 34.125 12.289 -2.377 1 32.84 3 PRO B N 1
ATOM 4435 C CA . PRO B 1 3 ? 32.75 11.789 -2.311 1 32.84 3 PRO B CA 1
ATOM 4436 C C . PRO B 1 3 ? 31.984 12.031 -3.604 1 32.84 3 PRO B C 1
ATOM 4438 O O . PRO B 1 3 ? 30.891 11.477 -3.783 1 32.84 3 PRO B O 1
ATOM 4441 N N . ALA B 1 4 ? 32.406 13.016 -4.449 1 33.88 4 ALA B N 1
ATOM 4442 C CA . ALA B 1 4 ? 31.859 13.43 -5.734 1 33.88 4 ALA B CA 1
ATOM 4443 C C . ALA B 1 4 ? 31.984 12.32 -6.77 1 33.88 4 ALA B C 1
ATOM 4445 O O . ALA B 1 4 ? 31.266 12.312 -7.77 1 33.88 4 ALA B O 1
ATOM 4446 N N . SER B 1 5 ? 33.031 11.555 -6.871 1 34.78 5 SER B N 1
ATOM 4447 C CA . SER B 1 5 ? 33.375 10.656 -7.969 1 34.78 5 SER B CA 1
ATOM 4448 C C . SER B 1 5 ? 32.406 9.484 -8.07 1 34.78 5 SER B C 1
ATOM 4450 O O . SER B 1 5 ? 32.375 8.773 -9.07 1 34.78 5 SER B O 1
ATOM 4452 N N . LEU B 1 6 ? 31.938 8.922 -6.965 1 37.97 6 LEU B N 1
ATOM 4453 C CA . LEU B 1 6 ? 31.172 7.691 -7.105 1 37.97 6 LEU B CA 1
ATOM 4454 C C . LEU B 1 6 ? 29.703 7.996 -7.387 1 37.97 6 LEU B C 1
ATOM 4456 O O . LEU B 1 6 ? 28.812 7.199 -7.051 1 37.97 6 LEU B O 1
ATOM 4460 N N . ALA B 1 7 ? 29.406 9.078 -7.762 1 44.94 7 ALA B N 1
ATOM 4461 C CA . ALA B 1 7 ? 28 9.32 -8.055 1 44.94 7 ALA B CA 1
ATOM 4462 C C . ALA B 1 7 ? 27.531 8.492 -9.242 1 44.94 7 ALA B C 1
ATOM 4464 O O . ALA B 1 7 ? 27.719 8.891 -10.398 1 44.94 7 ALA B O 1
ATOM 4465 N N . ILE B 1 8 ? 27.609 7.203 -9.156 1 50.72 8 ILE B N 1
ATOM 4466 C CA . ILE B 1 8 ? 27.047 6.414 -10.258 1 50.72 8 ILE B CA 1
ATOM 4467 C C . ILE B 1 8 ? 25.578 6.77 -10.461 1 50.72 8 ILE B C 1
ATOM 4469 O O . ILE B 1 8 ? 24.766 6.562 -9.57 1 50.72 8 ILE B O 1
ATOM 4473 N N . GLY B 1 9 ? 25.281 7.73 -11.312 1 54.56 9 GLY B N 1
ATOM 4474 C CA . GLY B 1 9 ? 23.922 8.047 -11.703 1 54.56 9 GLY B CA 1
ATOM 4475 C C . GLY B 1 9 ? 23.188 6.879 -12.328 1 54.56 9 GLY B C 1
ATOM 4476 O O . GLY B 1 9 ? 23.719 5.762 -12.367 1 54.56 9 GLY B O 1
ATOM 4477 N N . ALA B 1 10 ? 21.984 7.02 -12.734 1 58.28 10 ALA B N 1
ATOM 4478 C CA . ALA B 1 10 ? 21.141 6 -13.344 1 58.28 10 ALA B CA 1
ATOM 4479 C C . ALA B 1 10 ? 21.781 5.453 -14.617 1 58.28 10 ALA B C 1
ATOM 4481 O O . ALA B 1 10 ? 21.734 4.246 -14.875 1 58.28 10 ALA B O 1
ATOM 4482 N N . VAL B 1 11 ? 22.406 6.336 -15.43 1 56.84 11 VAL B N 1
ATOM 4483 C CA . VAL B 1 11 ? 23.047 5.93 -16.688 1 56.84 11 VAL B CA 1
ATOM 4484 C C . VAL B 1 11 ? 24.266 5.051 -16.391 1 56.84 11 VAL B C 1
ATOM 4486 O O . VAL B 1 11 ? 24.5 4.066 -17.078 1 56.84 11 VAL B O 1
ATOM 4489 N N . GLY B 1 12 ? 24.781 5.414 -15.289 1 75.12 12 GLY B N 1
ATOM 4490 C CA . GLY B 1 12 ? 25.922 4.602 -14.891 1 75.12 12 GLY B CA 1
ATOM 4491 C C . GLY B 1 12 ? 25.531 3.209 -14.438 1 75.12 12 GLY B C 1
ATOM 4492 O O . GLY B 1 12 ? 26.203 2.232 -14.758 1 75.12 12 GLY B O 1
ATOM 4493 N N . LEU B 1 13 ? 24.406 3.152 -14 1 82.12 13 LEU B N 1
ATOM 4494 C CA . LEU B 1 13 ? 23.953 1.854 -13.523 1 82.12 13 LEU B CA 1
ATOM 4495 C C . LEU B 1 13 ? 23.531 0.959 -14.688 1 82.12 13 LEU B C 1
ATOM 4497 O O . LEU B 1 13 ? 23.812 -0.24 -14.688 1 82.12 13 LEU B O 1
ATOM 4501 N N . THR B 1 14 ? 22.797 1.54 -15.664 1 84.25 14 THR B N 1
ATOM 4502 C CA . THR B 1 14 ? 22.391 0.773 -16.828 1 84.25 14 THR B CA 1
ATOM 4503 C C . THR B 1 14 ? 23.625 0.217 -17.562 1 84.25 14 THR B C 1
ATOM 4505 O O . THR B 1 14 ? 23.625 -0.94 -17.984 1 84.25 14 THR B O 1
ATOM 4508 N N . GLY B 1 15 ? 24.625 1.1 -17.625 1 86.56 15 GLY B N 1
ATOM 4509 C CA . GLY B 1 15 ? 25.844 0.641 -18.25 1 86.56 15 GLY B CA 1
ATOM 4510 C C . GLY B 1 15 ? 26.516 -0.5 -17.5 1 86.56 15 GLY B C 1
ATOM 4511 O O . GLY B 1 15 ? 27.031 -1.436 -18.125 1 86.56 15 GLY B O 1
ATOM 4512 N N . LEU B 1 16 ? 26.531 -0.436 -16.266 1 88.88 16 LEU B N 1
ATOM 4513 C CA . LEU B 1 16 ? 27.125 -1.489 -15.461 1 88.88 16 LEU B CA 1
ATOM 4514 C C . LEU B 1 16 ? 26.344 -2.789 -15.586 1 88.88 16 LEU B C 1
ATOM 4516 O O . LEU B 1 16 ? 26.922 -3.869 -15.688 1 88.88 16 LEU B O 1
ATOM 4520 N N . PHE B 1 17 ? 25.078 -2.719 -15.602 1 91.75 17 PHE B N 1
ATOM 4521 C CA . PHE B 1 17 ? 24.234 -3.896 -15.797 1 91.75 17 PHE B CA 1
ATOM 4522 C C . PHE B 1 17 ? 24.516 -4.547 -17.141 1 91.75 17 PHE B C 1
ATOM 4524 O O . PHE B 1 17 ? 24.641 -5.77 -17.234 1 91.75 17 PHE B O 1
ATOM 4531 N N . ASP B 1 18 ? 24.578 -3.699 -18.125 1 91.88 18 ASP B N 1
ATOM 4532 C CA . ASP B 1 18 ? 24.781 -4.215 -19.469 1 91.88 18 ASP B CA 1
ATOM 4533 C C . ASP B 1 18 ? 26.172 -4.855 -19.594 1 91.88 18 ASP B C 1
ATOM 4535 O O . ASP B 1 18 ? 26.328 -5.875 -20.281 1 91.88 18 ASP B O 1
ATOM 4539 N N . ALA B 1 19 ? 27.094 -4.254 -18.953 1 92.5 19 ALA B N 1
ATOM 4540 C CA . ALA B 1 19 ? 28.438 -4.832 -18.969 1 92.5 19 ALA B CA 1
ATOM 4541 C C . ALA B 1 19 ? 28.438 -6.211 -18.312 1 92.5 19 ALA B C 1
ATOM 4543 O O . ALA B 1 19 ? 29.062 -7.145 -18.812 1 92.5 19 ALA B O 1
ATOM 4544 N N . CYS B 1 20 ? 27.797 -6.332 -17.203 1 93.81 20 CYS B N 1
ATOM 4545 C CA . CYS B 1 20 ? 27.703 -7.613 -16.516 1 93.81 20 CYS B CA 1
ATOM 4546 C C . CYS B 1 20 ? 27 -8.648 -17.391 1 93.81 20 CYS B C 1
ATOM 4548 O O . CYS B 1 20 ? 27.422 -9.805 -17.453 1 93.81 20 CYS B O 1
ATOM 4550 N N . LEU B 1 21 ? 25.953 -8.234 -18.062 1 94.44 21 LEU B N 1
ATOM 4551 C CA . LEU B 1 21 ? 25.203 -9.164 -18.906 1 94.44 21 LEU B CA 1
ATOM 4552 C C . LEU B 1 21 ? 26.047 -9.648 -20.062 1 94.44 21 LEU B C 1
ATOM 4554 O O . LEU B 1 21 ? 25.969 -10.82 -20.453 1 94.44 21 LEU B O 1
ATOM 4558 N N . LYS B 1 22 ? 26.797 -8.773 -20.625 1 93.12 22 LYS B N 1
ATOM 4559 C CA . LYS B 1 22 ? 27.703 -9.172 -21.703 1 93.12 22 LYS B CA 1
ATOM 4560 C C . LYS B 1 22 ? 28.719 -10.203 -21.203 1 93.12 22 LYS B C 1
ATOM 4562 O O . LYS B 1 22 ? 29.016 -11.172 -21.906 1 93.12 22 LYS B O 1
ATOM 4567 N N . LEU B 1 23 ? 29.234 -9.984 -20.062 1 92.94 23 LEU B N 1
ATOM 4568 C CA . LEU B 1 23 ? 30.188 -10.93 -19.484 1 92.94 23 LEU B CA 1
ATOM 4569 C C . LEU B 1 23 ? 29.516 -12.273 -19.203 1 92.94 23 LEU B C 1
ATOM 4571 O O . LEU B 1 23 ? 30.109 -13.328 -19.453 1 92.94 23 LEU B O 1
ATOM 4575 N N . TYR B 1 24 ? 28.312 -12.211 -18.672 1 93.94 24 TYR B N 1
ATOM 4576 C CA . TYR B 1 24 ? 27.547 -13.438 -18.484 1 93.94 24 TYR B CA 1
ATOM 4577 C C . TYR B 1 24 ? 27.438 -14.219 -19.781 1 93.94 24 TYR B C 1
ATOM 4579 O O . TYR B 1 24 ? 27.656 -15.438 -19.812 1 93.94 24 TYR B O 1
ATOM 4587 N N . GLU B 1 25 ? 27.078 -13.492 -20.812 1 91.75 25 GLU B N 1
ATOM 4588 C CA . GLU B 1 25 ? 26.891 -14.117 -22.109 1 91.75 25 GLU B CA 1
ATOM 4589 C C . GLU B 1 25 ? 28.188 -14.758 -22.609 1 91.75 25 GLU B C 1
ATOM 4591 O O . GLU B 1 25 ? 28.172 -15.875 -23.141 1 91.75 25 GLU B O 1
ATOM 4596 N N . HIS B 1 26 ? 29.234 -14.125 -22.406 1 90.31 26 HIS B N 1
ATOM 4597 C CA . HIS B 1 26 ? 30.531 -14.625 -22.844 1 90.31 26 HIS B CA 1
ATOM 4598 C C . HIS B 1 26 ? 30.922 -15.891 -22.094 1 90.31 26 HIS B C 1
ATOM 4600 O O . HIS B 1 26 ? 31.391 -16.844 -22.688 1 90.31 26 HIS B O 1
ATOM 4606 N N . VAL B 1 27 ? 30.719 -15.859 -20.844 1 90.81 27 VAL B N 1
ATOM 4607 C CA . VAL B 1 27 ? 31.109 -16.984 -20.016 1 90.81 27 VAL B CA 1
ATOM 4608 C C . VAL B 1 27 ? 30.188 -18.188 -20.266 1 90.81 27 VAL B C 1
ATOM 4610 O O . VAL B 1 27 ? 30.641 -19.328 -20.312 1 90.81 27 VAL B O 1
ATOM 4613 N N . CYS B 1 28 ? 28.875 -17.938 -20.453 1 88.88 28 CYS B N 1
ATOM 4614 C CA . CYS B 1 28 ? 27.906 -19 -20.672 1 88.88 28 CYS B CA 1
ATOM 4615 C C . CYS B 1 28 ? 28.109 -19.641 -22.047 1 88.88 28 CYS B C 1
ATOM 4617 O O . CYS B 1 28 ? 27.922 -20.859 -22.188 1 88.88 28 CYS B O 1
ATOM 4619 N N . ASN B 1 29 ? 28.484 -18.875 -23.016 1 84.75 29 ASN B N 1
ATOM 4620 C CA . ASN B 1 29 ? 28.547 -19.375 -24.391 1 84.75 29 ASN B CA 1
ATOM 4621 C C . ASN B 1 29 ? 29.938 -19.891 -24.734 1 84.75 29 ASN B C 1
ATOM 4623 O O . ASN B 1 29 ? 30.234 -20.172 -25.891 1 84.75 29 ASN B O 1
ATOM 4627 N N . ALA B 1 30 ? 30.688 -20.125 -23.766 1 80.88 30 ALA B N 1
ATOM 4628 C CA . ALA B 1 30 ? 32.031 -20.641 -24.047 1 80.88 30 ALA B CA 1
ATOM 4629 C C . ALA B 1 30 ? 31.969 -22.078 -24.578 1 80.88 30 ALA B C 1
ATOM 4631 O O . ALA B 1 30 ? 31.125 -22.859 -24.141 1 80.88 30 ALA B O 1
ATOM 4632 N N . LYS B 1 31 ? 32.531 -22.484 -25.672 1 68.69 31 LYS B N 1
ATOM 4633 C CA . LYS B 1 31 ? 32.406 -23.703 -26.469 1 68.69 31 LYS B CA 1
ATOM 4634 C C . LYS B 1 31 ? 33.062 -24.891 -25.781 1 68.69 31 LYS B C 1
ATOM 4636 O O . LYS B 1 31 ? 32.656 -26.031 -26.016 1 68.69 31 LYS B O 1
ATOM 4641 N N . ARG B 1 32 ? 33.969 -24.75 -24.812 1 71.12 32 ARG B N 1
ATOM 4642 C CA . ARG B 1 32 ? 34.75 -25.906 -24.422 1 71.12 32 ARG B CA 1
ATOM 4643 C C . ARG B 1 32 ? 34.594 -26.203 -22.938 1 71.12 32 ARG B C 1
ATOM 4645 O O . ARG B 1 32 ? 35.594 -26.219 -22.188 1 71.12 32 ARG B O 1
ATOM 4652 N N . TYR B 1 33 ? 33.312 -26.359 -22.547 1 81.75 33 TYR B N 1
ATOM 4653 C CA . TYR B 1 33 ? 33.156 -26.781 -21.156 1 81.75 33 TYR B CA 1
ATOM 4654 C C . TYR B 1 33 ? 33.25 -28.297 -21.047 1 81.75 33 TYR B C 1
ATOM 4656 O O . TYR B 1 33 ? 32.688 -29.031 -21.875 1 81.75 33 TYR B O 1
ATOM 4664 N N . PRO B 1 34 ? 34.094 -28.766 -20.172 1 79.25 34 PRO B N 1
ATOM 4665 C CA . PRO B 1 34 ? 34.094 -30.203 -19.938 1 79.25 34 PRO B CA 1
ATOM 4666 C C . PRO B 1 34 ? 32.75 -30.734 -19.469 1 79.25 34 PRO B C 1
ATOM 4668 O O . PRO B 1 34 ? 31.906 -29.938 -19.016 1 79.25 34 PRO B O 1
ATOM 4671 N N . GLU B 1 35 ? 32.469 -32 -19.578 1 77.75 35 GLU B N 1
ATOM 4672 C CA . GLU B 1 35 ? 31.203 -32.625 -19.219 1 77.75 35 GLU B CA 1
ATOM 4673 C C . GLU B 1 35 ? 30.922 -32.5 -17.734 1 77.75 35 GLU B C 1
ATOM 4675 O O . GLU B 1 35 ? 29.766 -32.406 -17.312 1 77.75 35 GLU B O 1
ATOM 4680 N N . ASP B 1 36 ? 31.984 -32.438 -16.953 1 79 36 ASP B N 1
ATOM 4681 C CA . ASP B 1 36 ? 31.797 -32.406 -15.508 1 79 36 ASP B CA 1
ATOM 4682 C C . ASP B 1 36 ? 31.406 -31 -15.047 1 79 36 ASP B C 1
ATOM 4684 O O . ASP B 1 36 ? 31.062 -30.812 -13.883 1 79 36 ASP B O 1
ATOM 4688 N N . CYS B 1 37 ? 31.406 -30.047 -16.047 1 81.69 37 CYS B N 1
ATOM 4689 C CA . CYS B 1 37 ? 31.047 -28.688 -15.656 1 81.69 37 CYS B CA 1
ATOM 4690 C C . CYS B 1 37 ? 29.656 -28.328 -16.172 1 81.69 37 CYS B C 1
ATOM 4692 O O . CYS B 1 37 ? 29.281 -27.156 -16.172 1 81.69 37 CYS B O 1
ATOM 4694 N N . LYS B 1 38 ? 28.984 -29.297 -16.547 1 80.81 38 LYS B N 1
ATOM 4695 C CA . LYS B 1 38 ? 27.656 -29.062 -17.109 1 80.81 38 LYS B CA 1
ATOM 4696 C C . LYS B 1 38 ? 26.734 -28.406 -16.062 1 80.81 38 LYS B C 1
ATOM 4698 O O . LYS B 1 38 ? 25.953 -27.531 -16.391 1 80.81 38 LYS B O 1
ATOM 4703 N N . ARG B 1 39 ? 26.891 -28.875 -14.922 1 83.88 39 ARG B N 1
ATOM 4704 C CA . ARG B 1 39 ? 26.078 -28.328 -13.828 1 83.88 39 ARG B CA 1
ATOM 4705 C C . ARG B 1 39 ? 26.391 -26.859 -13.594 1 83.88 39 ARG B C 1
ATOM 4707 O O . ARG B 1 39 ? 25.469 -26.047 -13.422 1 83.88 39 ARG B O 1
ATOM 4714 N N . GLN B 1 40 ? 27.641 -26.531 -13.641 1 85.31 40 GLN B N 1
ATOM 4715 C CA . GLN B 1 40 ? 28.047 -25.141 -13.406 1 85.31 40 GLN B CA 1
ATOM 4716 C C . GLN B 1 40 ? 27.594 -24.234 -14.539 1 85.31 40 GLN B C 1
ATOM 4718 O O . GLN B 1 40 ? 27.203 -23.094 -14.305 1 85.31 40 GLN B O 1
ATOM 4723 N N . VAL B 1 41 ? 27.594 -24.766 -15.703 1 86.62 41 VAL B N 1
ATOM 4724 C CA . VAL B 1 41 ? 27.141 -24 -16.859 1 86.62 41 VAL B CA 1
ATOM 4725 C C . VAL B 1 41 ? 25.641 -23.734 -16.75 1 86.62 41 VAL B C 1
ATOM 4727 O O . VAL B 1 41 ? 25.188 -22.609 -17.031 1 86.62 41 VAL B O 1
ATOM 4730 N N . LEU B 1 42 ? 24.953 -24.688 -16.359 1 87.38 42 LEU B N 1
ATOM 4731 C CA . LEU B 1 42 ? 23.516 -24.516 -16.172 1 87.38 42 LEU B CA 1
ATOM 4732 C C . LEU B 1 42 ? 23.234 -23.438 -15.133 1 87.38 42 LEU B C 1
ATOM 4734 O O . LEU B 1 42 ? 22.406 -22.547 -15.367 1 87.38 42 LEU B O 1
ATOM 4738 N N . PHE B 1 43 ? 23.953 -23.547 -14.062 1 88.56 43 PHE B N 1
ATOM 4739 C CA . PHE B 1 43 ? 23.75 -22.578 -12.992 1 88.56 43 PHE B CA 1
ATOM 4740 C C . PHE B 1 43 ? 24.109 -21.172 -13.461 1 88.56 43 PHE B C 1
ATOM 4742 O O . PHE B 1 43 ? 23.469 -20.203 -13.062 1 88.56 43 PHE B O 1
ATOM 4749 N N . LEU B 1 44 ? 25.094 -21.125 -14.234 1 89.38 44 LEU B N 1
ATOM 4750 C CA . LEU B 1 44 ? 25.5 -19.844 -14.789 1 89.38 44 LEU B CA 1
ATOM 4751 C C . LEU B 1 44 ? 24.391 -19.266 -15.664 1 89.38 44 LEU B C 1
ATOM 4753 O O . LEU B 1 44 ? 24.109 -18.062 -15.609 1 89.38 44 LEU B O 1
ATOM 4757 N N . GLU B 1 45 ? 23.812 -20.047 -16.406 1 89.31 45 GLU B N 1
ATOM 4758 C CA . GLU B 1 45 ? 22.734 -19.609 -17.266 1 89.31 45 GLU B CA 1
ATOM 4759 C C . GLU B 1 45 ? 21.516 -19.172 -16.453 1 89.31 45 GLU B C 1
ATOM 4761 O O . GLU B 1 45 ? 20.844 -18.203 -16.797 1 89.31 45 GLU B O 1
ATOM 4766 N N . LEU B 1 46 ? 21.25 -19.938 -15.492 1 90.19 46 LEU B N 1
ATOM 4767 C CA . LEU B 1 46 ? 20.141 -19.594 -14.609 1 90.19 46 LEU B CA 1
ATOM 4768 C C . LEU B 1 46 ? 20.391 -18.266 -13.922 1 90.19 46 LEU B C 1
ATOM 4770 O O . LEU B 1 46 ? 19.484 -17.422 -13.852 1 90.19 46 LEU B O 1
ATOM 4774 N N . GLU B 1 47 ? 21.625 -18.125 -13.477 1 91.62 47 GLU B N 1
ATOM 4775 C CA . GLU B 1 47 ? 21.953 -16.875 -12.797 1 91.62 47 GLU B CA 1
ATOM 4776 C C . GLU B 1 47 ? 21.922 -15.695 -13.766 1 91.62 47 GLU B C 1
ATOM 4778 O O . GLU B 1 47 ? 21.562 -14.578 -13.383 1 91.62 47 GLU B O 1
ATOM 4783 N N . ARG B 1 48 ? 22.312 -15.953 -14.977 1 92.31 48 ARG B N 1
ATOM 4784 C CA . ARG B 1 48 ? 22.203 -14.914 -15.992 1 92.31 48 ARG B CA 1
ATOM 4785 C C . ARG B 1 48 ? 20.75 -14.492 -16.188 1 92.31 48 ARG B C 1
ATOM 4787 O O . ARG B 1 48 ? 20.453 -13.297 -16.25 1 92.31 48 ARG B O 1
ATOM 4794 N N . SER B 1 49 ? 19.891 -15.453 -16.281 1 90.69 49 SER B N 1
ATOM 4795 C CA . SER B 1 49 ? 18.469 -15.164 -16.453 1 90.69 49 SER B CA 1
ATOM 4796 C C . SER B 1 49 ? 17.906 -14.406 -15.25 1 90.69 49 SER B C 1
ATOM 4798 O O . SER B 1 49 ? 17.156 -13.453 -15.414 1 90.69 49 SER B O 1
ATOM 4800 N N . ARG B 1 50 ? 18.281 -14.836 -14.109 1 91.62 50 ARG B N 1
ATOM 4801 C CA . ARG B 1 50 ? 17.859 -14.156 -12.883 1 91.62 50 ARG B CA 1
ATOM 4802 C C . ARG B 1 50 ? 18.344 -12.711 -12.867 1 91.62 50 ARG B C 1
ATOM 4804 O O . ARG B 1 50 ? 17.578 -11.797 -12.531 1 91.62 50 ARG B O 1
ATOM 4811 N N . PHE B 1 51 ? 19.625 -12.555 -13.227 1 93.81 51 PHE B N 1
ATOM 4812 C CA . PHE B 1 51 ? 20.234 -11.234 -13.25 1 93.81 51 PHE B CA 1
ATOM 4813 C C . PHE B 1 51 ? 19.516 -10.32 -14.234 1 93.81 51 PHE B C 1
ATOM 4815 O O . PHE B 1 51 ? 19.359 -9.125 -13.977 1 93.81 51 PHE B O 1
ATOM 4822 N N . THR B 1 52 ? 19.078 -10.82 -15.305 1 91.5 52 THR B N 1
ATOM 4823 C CA . THR B 1 52 ? 18.344 -10.047 -16.297 1 91.5 52 THR B CA 1
ATOM 4824 C C . THR B 1 52 ? 17.031 -9.523 -15.719 1 91.5 52 THR B C 1
ATOM 4826 O O . THR B 1 52 ? 16.656 -8.375 -15.953 1 91.5 52 THR B O 1
ATOM 4829 N N . GLY B 1 53 ? 16.344 -10.398 -15.031 1 89.31 53 GLY B N 1
ATOM 4830 C CA . GLY B 1 53 ? 15.117 -9.953 -14.375 1 89.31 53 GLY B CA 1
ATOM 4831 C C . GLY B 1 53 ? 15.359 -8.883 -13.328 1 89.31 53 GLY B C 1
ATOM 4832 O O . GLY B 1 53 ? 14.594 -7.926 -13.227 1 89.31 53 GLY B O 1
ATOM 4833 N N . ILE B 1 54 ? 16.438 -9.055 -12.562 1 89.38 54 ILE B N 1
ATOM 4834 C CA . ILE B 1 54 ? 16.797 -8.109 -11.516 1 89.38 54 ILE B CA 1
ATOM 4835 C C . ILE B 1 54 ? 17.094 -6.742 -12.141 1 89.38 54 ILE B C 1
ATOM 4837 O O . ILE B 1 54 ? 16.656 -5.711 -11.625 1 89.38 54 ILE B O 1
ATOM 4841 N N . ARG B 1 55 ? 17.812 -6.781 -13.242 1 89.12 55 ARG B N 1
ATOM 4842 C CA . ARG B 1 55 ? 18.156 -5.555 -13.953 1 89.12 55 ARG B CA 1
ATOM 4843 C C . ARG B 1 55 ? 16.891 -4.766 -14.305 1 89.12 55 ARG B C 1
ATOM 4845 O O . ARG B 1 55 ? 16.828 -3.559 -14.055 1 89.12 55 ARG B O 1
ATOM 4852 N N . VAL B 1 56 ? 15.906 -5.422 -14.789 1 84.94 56 VAL B N 1
ATOM 4853 C CA . VAL B 1 56 ? 14.68 -4.766 -15.242 1 84.94 56 VAL B CA 1
ATOM 4854 C C . VAL B 1 56 ? 13.961 -4.145 -14.047 1 84.94 56 VAL B C 1
ATOM 4856 O O . VAL B 1 56 ? 13.555 -2.979 -14.094 1 84.94 56 VAL B O 1
ATOM 4859 N N . GLU B 1 57 ? 13.867 -4.859 -12.977 1 83.38 57 GLU B N 1
ATOM 4860 C CA . GLU B 1 57 ? 13.117 -4.395 -11.812 1 83.38 57 GLU B CA 1
ATOM 4861 C C . GLU B 1 57 ? 13.852 -3.264 -11.094 1 83.38 57 GLU B C 1
ATOM 4863 O O . GLU B 1 57 ? 13.227 -2.295 -10.656 1 83.38 57 GLU B O 1
ATOM 4868 N N . LEU B 1 58 ? 15.141 -3.396 -10.984 1 82.69 58 LEU B N 1
ATOM 4869 C CA . LEU B 1 58 ? 15.914 -2.395 -10.258 1 82.69 58 LEU B CA 1
ATOM 4870 C C . LEU B 1 58 ? 16.016 -1.101 -11.055 1 82.69 58 LEU B C 1
ATOM 4872 O O . LEU B 1 58 ? 15.977 -0.009 -10.484 1 82.69 58 LEU B O 1
ATOM 4876 N N . LEU B 1 59 ? 16.203 -1.166 -12.32 1 80.75 59 LEU B N 1
ATOM 4877 C CA . LEU B 1 59 ? 16.281 0.033 -13.148 1 80.75 59 LEU B CA 1
ATOM 4878 C C . LEU B 1 59 ? 14.938 0.754 -13.18 1 80.75 59 LEU B C 1
ATOM 4880 O O . LEU B 1 59 ? 14.891 1.984 -13.258 1 80.75 59 LEU B O 1
ATOM 4884 N N . ARG B 1 60 ? 13.898 -0.036 -13.148 1 74.38 60 ARG B N 1
ATOM 4885 C CA . ARG B 1 60 ? 12.578 0.566 -13.047 1 74.38 60 ARG B CA 1
ATOM 4886 C C . ARG B 1 60 ? 12.406 1.313 -11.734 1 74.38 60 ARG B C 1
ATOM 4888 O O . ARG B 1 60 ? 11.805 2.385 -11.688 1 74.38 60 ARG B O 1
ATOM 4895 N N . ALA B 1 61 ? 12.875 0.689 -10.727 1 68.56 61 ALA B N 1
ATOM 4896 C CA . ALA B 1 61 ? 12.758 1.278 -9.398 1 68.56 61 ALA B CA 1
ATOM 4897 C C . ALA B 1 61 ? 13.578 2.557 -9.289 1 68.56 61 ALA B C 1
ATOM 4899 O O . ALA B 1 61 ? 13.195 3.492 -8.578 1 68.56 61 ALA B O 1
ATOM 4900 N N . VAL B 1 62 ? 14.789 2.518 -9.867 1 62 62 VAL B N 1
ATOM 4901 C CA . VAL B 1 62 ? 15.688 3.668 -9.812 1 62 62 VAL B CA 1
ATOM 4902 C C . VAL B 1 62 ? 15.188 4.758 -10.766 1 62 62 VAL B C 1
ATOM 4904 O O . VAL B 1 62 ? 15.352 5.949 -10.492 1 62 62 VAL B O 1
ATOM 4907 N N . GLY B 1 63 ? 14.797 4.289 -12.141 1 54.31 63 GLY B N 1
ATOM 4908 C CA . GLY B 1 63 ? 14.328 5.266 -13.109 1 54.31 63 GLY B CA 1
ATOM 4909 C C . GLY B 1 63 ? 13.078 6 -12.664 1 54.31 63 GLY B C 1
ATOM 4910 O O . GLY B 1 63 ? 12.086 5.371 -12.281 1 54.31 63 GLY B O 1
ATOM 4911 N N . GLY B 1 64 ? 12.898 6.66 -11.766 1 43.75 64 GLY B N 1
ATOM 4912 C CA . GLY B 1 64 ? 11.773 7.52 -11.438 1 43.75 64 GLY B CA 1
ATOM 4913 C C . GLY B 1 64 ? 10.609 7.379 -12.391 1 43.75 64 GLY B C 1
ATOM 4914 O O . GLY B 1 64 ? 10.742 6.758 -13.453 1 43.75 64 GLY B O 1
ATOM 4915 N N . PRO B 1 65 ? 9.234 7.59 -12.273 1 37.41 65 PRO B N 1
ATOM 4916 C CA . PRO B 1 65 ? 8.242 7.742 -13.336 1 37.41 65 PRO B CA 1
ATOM 4917 C C . PRO B 1 65 ? 8.812 8.398 -14.586 1 37.41 65 PRO B C 1
ATOM 4919 O O . PRO B 1 65 ? 9.023 9.617 -14.609 1 37.41 65 PRO B O 1
ATOM 4922 N N . GLU B 1 66 ? 9.641 8.148 -15.328 1 32.69 66 GLU B N 1
ATOM 4923 C CA . GLU B 1 66 ? 9.562 8.93 -16.562 1 32.69 66 GLU B CA 1
ATOM 4924 C C . GLU B 1 66 ? 8.125 9.031 -17.062 1 32.69 66 GLU B C 1
ATOM 4926 O O . GLU B 1 66 ? 7.48 10.07 -16.906 1 32.69 66 GLU B O 1
ATOM 4931 N N . GLU B 1 67 ? 7.906 8.539 -18.562 1 28.33 67 GLU B N 1
ATOM 4932 C CA . GLU B 1 67 ? 6.773 8.633 -19.484 1 28.33 67 GLU B CA 1
ATOM 4933 C C . GLU B 1 67 ? 5.609 7.766 -19 1 28.33 67 GLU B C 1
ATOM 4935 O O . GLU B 1 67 ? 5.801 6.617 -18.609 1 28.33 67 GLU B O 1
ATOM 4940 N N . PRO B 1 68 ? 4.422 8.305 -18.859 1 28.75 68 PRO B N 1
ATOM 4941 C CA . PRO B 1 68 ? 3.146 7.594 -18.781 1 28.75 68 PRO B CA 1
ATOM 4942 C C . PRO B 1 68 ? 3.021 6.484 -19.828 1 28.75 68 PRO B C 1
ATOM 4944 O O . PRO B 1 68 ? 3.311 6.703 -21 1 28.75 68 PRO B O 1
ATOM 4947 N N . ALA B 1 69 ? 3.275 5.328 -19.828 1 27.33 69 ALA B N 1
ATOM 4948 C CA . ALA B 1 69 ? 2.75 4.434 -20.859 1 27.33 69 ALA B CA 1
ATOM 4949 C C . ALA B 1 69 ? 1.409 4.934 -21.391 1 27.33 69 ALA B C 1
ATOM 4951 O O . ALA B 1 69 ? 0.531 5.312 -20.609 1 27.33 69 ALA B O 1
ATOM 4952 N N . ALA B 1 70 ? 1.332 5.312 -22.672 1 24.77 70 ALA B N 1
ATOM 4953 C CA . ALA B 1 70 ? 0.266 5.66 -23.609 1 24.77 70 ALA B CA 1
ATOM 4954 C C . ALA B 1 70 ? -0.923 4.715 -23.453 1 24.77 70 ALA B C 1
ATOM 4956 O O . ALA B 1 70 ? -0.995 3.688 -24.141 1 24.77 70 ALA B O 1
ATOM 4957 N N . VAL B 1 71 ? -1.472 4.027 -22.516 1 25.02 71 VAL B N 1
ATOM 4958 C CA . VAL B 1 71 ? -2.744 3.48 -22.984 1 25.02 71 VAL B CA 1
ATOM 4959 C C . VAL B 1 71 ? -3.555 4.574 -23.672 1 25.02 71 VAL B C 1
ATOM 4961 O O . VAL B 1 71 ? -3.627 5.703 -23.188 1 25.02 71 VAL B O 1
ATOM 4964 N N . ASP B 1 72 ? -3.883 4.402 -25 1 23.86 72 ASP B N 1
ATOM 4965 C CA . ASP B 1 72 ? -4.734 5.117 -25.953 1 23.86 72 ASP B CA 1
ATOM 4966 C C . ASP B 1 72 ? -5.977 5.672 -25.25 1 23.86 72 ASP B C 1
ATOM 4968 O O . ASP B 1 72 ? -6.613 6.602 -25.75 1 23.86 72 ASP B O 1
ATOM 4972 N N . GLY B 1 73 ? -7.023 4.777 -25.078 1 22.94 73 GLY B N 1
ATOM 4973 C CA . GLY B 1 73 ? -8.297 5.477 -25.125 1 22.94 73 GLY B CA 1
ATOM 4974 C C . GLY B 1 73 ? -8.328 6.742 -24.297 1 22.94 73 GLY B C 1
ATOM 4975 O O . GLY B 1 73 ? -7.418 6.984 -23.5 1 22.94 73 GLY B O 1
ATOM 4976 N N . ASP B 1 74 ? -9.625 7.398 -24.266 1 22.03 74 ASP B N 1
ATOM 4977 C CA . ASP B 1 74 ? -10.086 8.734 -23.891 1 22.03 74 ASP B CA 1
ATOM 4978 C C . ASP B 1 74 ? -9.477 9.18 -22.562 1 22.03 74 ASP B C 1
ATOM 4980 O O . ASP B 1 74 ? -8.859 8.375 -21.859 1 22.03 74 ASP B O 1
ATOM 4984 N N . GLU B 1 75 ? -10.398 9.852 -21.719 1 21.59 75 GLU B N 1
ATOM 4985 C CA . GLU B 1 75 ? -10.492 11.078 -20.938 1 21.59 75 GLU B CA 1
ATOM 4986 C C . GLU B 1 75 ? -9.641 10.992 -19.688 1 21.59 75 GLU B C 1
ATOM 4988 O O . GLU B 1 75 ? -8.836 11.891 -19.406 1 21.59 75 GLU B O 1
ATOM 4993 N N . ILE B 1 76 ? -10.32 10.844 -18.516 1 21.34 76 ILE B N 1
ATOM 4994 C CA . ILE B 1 76 ? -10.266 11.75 -17.375 1 21.34 76 ILE B CA 1
ATOM 4995 C C . ILE B 1 76 ? -8.922 11.609 -16.672 1 21.34 76 ILE B C 1
ATOM 4997 O O . ILE B 1 76 ? -8.258 10.578 -16.781 1 21.34 76 ILE B O 1
ATOM 5001 N N . LEU B 1 77 ? -8.719 12.438 -15.523 1 21.23 77 LEU B N 1
ATOM 5002 C CA . LEU B 1 77 ? -8.133 13.422 -14.625 1 21.23 77 LEU B CA 1
ATOM 5003 C C . LEU B 1 77 ? -7.219 12.75 -13.609 1 21.23 77 LEU B C 1
ATOM 5005 O O . LEU B 1 77 ? -6.422 13.422 -12.945 1 21.23 77 LEU B O 1
ATOM 5009 N N . PHE B 1 78 ? -7.496 11.492 -13.133 1 20.44 78 PHE B N 1
ATOM 5010 C CA . PHE B 1 78 ? -6.84 11.555 -11.828 1 20.44 78 PHE B CA 1
ATOM 5011 C C . PHE B 1 78 ? -5.328 11.438 -11.984 1 20.44 78 PHE B C 1
ATOM 5013 O O . PHE B 1 78 ? -4.805 10.336 -12.18 1 20.44 78 PHE B O 1
ATOM 5020 N N . LYS B 1 79 ? -4.547 12.141 -12.898 1 25.88 79 LYS B N 1
ATOM 5021 C CA . LYS B 1 79 ? -3.184 12.664 -12.883 1 25.88 79 LYS B CA 1
ATOM 5022 C C . LYS B 1 79 ? -2.723 12.961 -11.461 1 25.88 79 LYS B C 1
ATOM 5024 O O . LYS B 1 79 ? -2.824 14.102 -11 1 25.88 79 LYS B O 1
ATOM 5029 N N . THR B 1 80 ? -3.209 12.266 -10.57 1 23.2 80 THR B N 1
ATOM 5030 C CA . THR B 1 80 ? -2.789 12.719 -9.25 1 23.2 80 THR B CA 1
ATOM 5031 C C . THR B 1 80 ? -1.282 12.961 -9.211 1 23.2 80 THR B C 1
ATOM 5033 O O . THR B 1 80 ? -0.517 12.242 -9.859 1 23.2 80 THR B O 1
ATOM 5036 N N . SER B 1 81 ? -0.878 14.156 -8.766 1 24.69 81 SER B N 1
ATOM 5037 C CA . SER B 1 81 ? 0.156 15.141 -8.453 1 24.69 81 SER B CA 1
ATOM 5038 C C . SER B 1 81 ? 1.295 14.516 -7.66 1 24.69 81 SER B C 1
ATOM 5040 O O . SER B 1 81 ? 2.188 15.219 -7.184 1 24.69 81 SER B O 1
ATOM 5042 N N . PHE B 1 82 ? 1.255 13.25 -7.379 1 24.83 82 PHE B N 1
ATOM 5043 C CA . PHE B 1 82 ? 2.439 12.883 -6.609 1 24.83 82 PHE B CA 1
ATOM 5044 C C . PHE B 1 82 ? 3.695 12.992 -7.469 1 24.83 82 PHE B C 1
ATOM 5046 O O . PHE B 1 82 ? 4.797 12.68 -7.008 1 24.83 82 PHE B O 1
ATOM 5053 N N . GLN B 1 83 ? 3.533 13.016 -8.742 1 26.78 83 GLN B N 1
ATOM 5054 C CA . GLN B 1 83 ? 4.727 13.047 -9.578 1 26.78 83 GLN B CA 1
ATOM 5055 C C . GLN B 1 83 ? 5.477 14.367 -9.414 1 26.78 83 GLN B C 1
ATOM 5057 O O . GLN B 1 83 ? 6.543 14.562 -10.008 1 26.78 83 GLN B O 1
ATOM 5062 N N . ARG B 1 84 ? 4.73 15.445 -9.148 1 26.69 84 ARG B N 1
ATOM 5063 C CA . ARG B 1 84 ? 5.375 16.688 -9.547 1 26.69 84 ARG B CA 1
ATOM 5064 C C . ARG B 1 84 ? 6.668 16.906 -8.766 1 26.69 84 ARG B C 1
ATOM 5066 O O . ARG B 1 84 ? 7.652 17.422 -9.312 1 26.69 84 ARG B O 1
ATOM 5073 N N . SER B 1 85 ? 6.523 17.219 -7.398 1 26.03 85 SER B N 1
ATOM 5074 C CA . SER B 1 85 ? 7.59 18.109 -6.941 1 26.03 85 SER B CA 1
ATOM 5075 C C . SER B 1 85 ? 8.945 17.406 -6.992 1 26.03 85 SER B C 1
ATOM 5077 O O . SER B 1 85 ?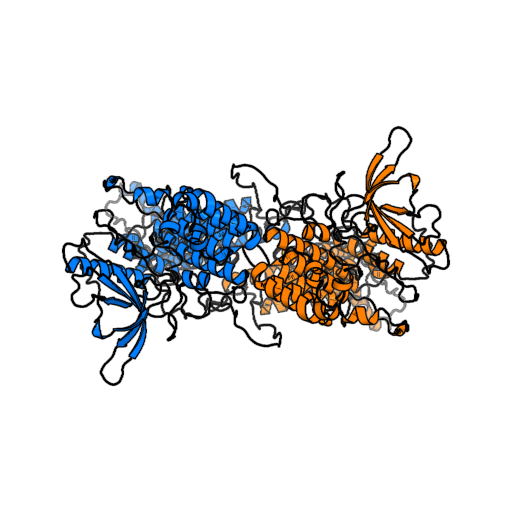 9.297 16.656 -6.09 1 26.03 85 SER B O 1
ATOM 5079 N N . SER B 1 86 ? 9.242 16.812 -8.023 1 26.39 86 SER B N 1
ATOM 5080 C CA . SER B 1 86 ? 10.633 16.469 -8.305 1 26.39 86 SER B CA 1
ATOM 5081 C C . SER B 1 86 ? 11.539 17.688 -8.266 1 26.39 86 SER B C 1
ATOM 5083 O O . SER B 1 86 ? 12.648 17.656 -8.797 1 26.39 86 SER B O 1
ATOM 5085 N N . THR B 1 87 ? 11.008 18.812 -8.125 1 26.11 87 THR B N 1
ATOM 5086 C CA . THR B 1 87 ? 12.078 19.797 -8.25 1 26.11 87 THR B CA 1
ATOM 5087 C C . THR B 1 87 ? 13.109 19.609 -7.133 1 26.11 87 THR B C 1
ATOM 5089 O O . THR B 1 87 ? 13.984 20.453 -6.953 1 26.11 87 THR B O 1
ATOM 5092 N N . ALA B 1 88 ? 12.641 19.156 -6.035 1 27.42 88 ALA B N 1
ATOM 5093 C CA . ALA B 1 88 ? 13.828 19.078 -5.191 1 27.42 88 ALA B CA 1
ATOM 5094 C C . ALA B 1 88 ? 14.961 18.344 -5.91 1 27.42 88 ALA B C 1
ATOM 5096 O O . ALA B 1 88 ? 14.711 17.516 -6.801 1 27.42 88 ALA B O 1
ATOM 5097 N N . SER B 1 89 ? 16.25 18.781 -5.676 1 27.58 89 SER B N 1
ATOM 5098 C CA . SER B 1 89 ? 17.516 18.312 -6.238 1 27.58 89 SER B CA 1
ATOM 5099 C C . SER B 1 89 ? 17.516 16.797 -6.43 1 27.58 89 SER B C 1
ATOM 5101 O O . SER B 1 89 ? 17.109 16.062 -5.535 1 27.58 89 SER B O 1
ATOM 5103 N N . PRO B 1 90 ? 17.531 16.188 -7.637 1 32.28 90 PRO B N 1
ATOM 5104 C CA . PRO B 1 90 ? 17.766 14.852 -8.195 1 32.28 90 PRO B CA 1
ATOM 5105 C C . PRO B 1 90 ? 18.578 13.961 -7.262 1 32.28 90 PRO B C 1
ATOM 5107 O O . PRO B 1 90 ? 18.875 12.812 -7.602 1 32.28 90 PRO B O 1
ATOM 5110 N N . ALA B 1 91 ? 19.453 14.547 -6.449 1 30.27 91 ALA B N 1
ATOM 5111 C CA . ALA B 1 91 ? 20.656 13.859 -6.023 1 30.27 91 ALA B CA 1
ATOM 5112 C C . ALA B 1 91 ? 20.328 12.609 -5.211 1 30.27 91 ALA B C 1
ATOM 5114 O O . ALA B 1 91 ? 20.891 11.539 -5.449 1 30.27 91 ALA B O 1
ATOM 5115 N N . SER B 1 92 ? 19.969 12.711 -3.764 1 33.88 92 SER B N 1
ATOM 5116 C CA . SER B 1 92 ? 20.641 11.883 -2.773 1 33.88 92 SER B CA 1
ATOM 5117 C C . SER B 1 92 ? 20.016 10.492 -2.693 1 33.88 92 SER B C 1
ATOM 5119 O O . SER B 1 92 ? 20.688 9.516 -2.359 1 33.88 92 SER B O 1
ATOM 5121 N N . PRO B 1 93 ? 18.688 10.43 -2.453 1 40.03 93 PRO B N 1
ATOM 5122 C CA . PRO B 1 93 ? 18.344 9.062 -2.059 1 40.03 93 PRO B CA 1
ATOM 5123 C C . PRO B 1 93 ? 18.625 8.047 -3.162 1 40.03 93 PRO B C 1
ATOM 5125 O O . PRO B 1 93 ? 18.984 6.902 -2.875 1 40.03 93 PRO B O 1
ATOM 5128 N N . SER B 1 94 ? 18.328 8.547 -4.418 1 46.66 94 SER B N 1
ATOM 5129 C CA . SER B 1 94 ? 18.547 7.762 -5.629 1 46.66 94 SER B CA 1
ATOM 5130 C C . SER B 1 94 ? 20.031 7.5 -5.859 1 46.66 94 SER B C 1
ATOM 5132 O O . SER B 1 94 ? 20.406 6.445 -6.375 1 46.66 94 SER B O 1
ATOM 5134 N N . VAL B 1 95 ? 20.734 8.523 -5.285 1 43.44 95 VAL B N 1
ATOM 5135 C CA . VAL B 1 95 ? 22.156 8.438 -5.621 1 43.44 95 VAL B CA 1
ATOM 5136 C C . VAL B 1 95 ? 22.781 7.262 -4.883 1 43.44 95 VAL B C 1
ATOM 5138 O O . VAL B 1 95 ? 23.547 6.488 -5.477 1 43.44 95 VAL B O 1
ATOM 5141 N N . TRP B 1 96 ? 22.422 7.184 -3.549 1 46.84 96 TRP B N 1
ATOM 5142 C CA . TRP B 1 96 ? 23.109 6.156 -2.781 1 46.84 96 TRP B CA 1
ATOM 5143 C C . TRP B 1 96 ? 22.641 4.766 -3.18 1 46.84 96 TRP B C 1
ATOM 5145 O O . TRP B 1 96 ? 23.438 3.83 -3.262 1 46.84 96 TRP B O 1
ATOM 5155 N N . ARG B 1 97 ? 21.312 4.727 -3.498 1 59.97 97 ARG B N 1
ATOM 5156 C CA . ARG B 1 97 ? 20.875 3.463 -4.078 1 59.97 97 ARG B CA 1
ATOM 5157 C C . ARG B 1 97 ? 21.656 3.137 -5.344 1 59.97 97 ARG B C 1
ATOM 5159 O O . ARG B 1 97 ? 22.031 1.983 -5.57 1 59.97 97 ARG B O 1
ATOM 5166 N N . HIS B 1 98 ? 22.016 4.328 -5.73 1 65.06 98 HIS B N 1
ATOM 5167 C CA . HIS B 1 98 ? 22.75 4.152 -6.977 1 65.06 98 HIS B CA 1
ATOM 5168 C C . HIS B 1 98 ? 24.188 3.738 -6.707 1 65.06 98 HIS B C 1
ATOM 5170 O O . HIS B 1 98 ? 24.734 2.865 -7.395 1 65.06 98 HIS B O 1
ATOM 5176 N N . GLU B 1 99 ? 24.734 4.352 -5.609 1 63.31 99 GLU B N 1
ATOM 5177 C CA . GLU B 1 99 ? 26.125 4.023 -5.309 1 63.31 99 GLU B CA 1
ATOM 5178 C C . GLU B 1 99 ? 26.25 2.588 -4.809 1 63.31 99 GLU B C 1
ATOM 5180 O O . GLU B 1 99 ? 27.172 1.865 -5.211 1 63.31 99 GLU B O 1
ATOM 5185 N N . TYR B 1 100 ? 25.438 2.256 -3.99 1 65.06 100 TYR B N 1
ATOM 5186 C CA . TYR B 1 100 ? 25.484 0.893 -3.473 1 65.06 100 TYR B CA 1
ATOM 5187 C C . TYR B 1 100 ? 25.266 -0.122 -4.586 1 65.06 100 TYR B C 1
ATOM 5189 O O . TYR B 1 100 ? 25.984 -1.119 -4.684 1 65.06 100 TYR B O 1
ATOM 5197 N N . LEU B 1 101 ? 24.281 0.153 -5.293 1 76.94 101 LEU B N 1
ATOM 5198 C CA . LEU B 1 101 ? 24 -0.716 -6.434 1 76.94 101 LEU B CA 1
ATOM 5199 C C . LEU B 1 101 ? 25.203 -0.768 -7.379 1 76.94 101 LEU B C 1
ATOM 5201 O O . LEU B 1 101 ? 25.531 -1.831 -7.906 1 76.94 101 LEU B O 1
ATOM 5205 N N . GLY B 1 102 ? 25.797 0.406 -7.465 1 76.5 102 GLY B N 1
ATOM 5206 C CA . GLY B 1 102 ? 26.984 0.441 -8.305 1 76.5 102 GLY B CA 1
ATOM 5207 C C . GLY B 1 102 ? 28.109 -0.428 -7.777 1 76.5 102 GLY B C 1
ATOM 5208 O O . GLY B 1 102 ? 28.781 -1.133 -8.547 1 76.5 102 GLY B O 1
ATOM 5209 N N . ARG B 1 103 ? 28.297 -0.436 -6.543 1 72.81 103 ARG B N 1
ATOM 5210 C CA . ARG B 1 103 ? 29.344 -1.254 -5.926 1 72.81 103 ARG B CA 1
ATOM 5211 C C . ARG B 1 103 ? 29.031 -2.738 -6.062 1 72.81 103 ARG B C 1
ATOM 5213 O O . ARG B 1 103 ? 29.906 -3.545 -6.352 1 72.81 103 ARG B O 1
ATOM 5220 N N . LEU B 1 104 ? 27.844 -3.082 -5.777 1 77.44 104 LEU B N 1
ATOM 5221 C CA . LEU B 1 104 ? 27.422 -4.477 -5.922 1 77.44 104 LEU B CA 1
ATOM 5222 C C . LEU B 1 104 ? 27.625 -4.957 -7.355 1 77.44 104 LEU B C 1
ATOM 5224 O O . LEU B 1 104 ? 28.141 -6.051 -7.578 1 77.44 104 LEU B O 1
ATOM 5228 N N . LEU B 1 105 ? 27.25 -4.125 -8.227 1 86.44 105 LEU B N 1
ATOM 5229 C CA . LEU B 1 105 ? 27.375 -4.488 -9.633 1 86.44 105 LEU B CA 1
ATOM 5230 C C . LEU B 1 105 ? 28.844 -4.578 -10.047 1 86.44 105 LEU B C 1
ATOM 5232 O O . LEU B 1 105 ? 29.203 -5.406 -10.883 1 86.44 105 LEU B O 1
ATOM 5236 N N . SER B 1 106 ? 29.625 -3.707 -9.398 1 83.38 106 SER B N 1
ATOM 5237 C CA . SER B 1 106 ? 31.062 -3.795 -9.672 1 83.38 106 SER B CA 1
ATOM 5238 C C . SER B 1 106 ? 31.641 -5.102 -9.141 1 83.38 106 SER B C 1
ATOM 5240 O O . SER B 1 106 ? 32.531 -5.676 -9.75 1 83.38 106 SER B O 1
ATOM 5242 N N . THR B 1 107 ? 31.156 -5.539 -8.047 1 82 107 THR B N 1
ATOM 5243 C CA . THR B 1 107 ? 31.578 -6.832 -7.512 1 82 107 THR B CA 1
ATOM 5244 C C . THR B 1 107 ? 31.141 -7.965 -8.438 1 82 107 THR B C 1
ATOM 5246 O O . THR B 1 107 ? 31.906 -8.898 -8.68 1 82 107 THR B O 1
ATOM 5249 N N . VAL B 1 108 ? 29.938 -7.926 -8.906 1 89.44 108 VAL B N 1
ATOM 5250 C CA . VAL B 1 108 ? 29.453 -8.914 -9.859 1 89.44 108 VAL B CA 1
ATOM 5251 C C . VAL B 1 108 ? 30.344 -8.93 -11.102 1 89.44 108 VAL B C 1
ATOM 5253 O O . VAL B 1 108 ? 30.734 -9.992 -11.578 1 89.44 108 VAL B O 1
ATOM 5256 N N . ARG B 1 109 ? 30.656 -7.734 -11.539 1 90.94 109 ARG B N 1
ATOM 5257 C CA . ARG B 1 109 ? 31.516 -7.609 -12.703 1 90.94 109 ARG B CA 1
ATOM 5258 C C . ARG B 1 109 ? 32.875 -8.242 -12.43 1 90.94 109 ARG B C 1
ATOM 5260 O O . ARG B 1 109 ? 33.438 -8.906 -13.305 1 90.94 109 ARG B O 1
ATOM 5267 N N . GLY B 1 110 ? 33.344 -7.977 -11.242 1 88.38 110 GLY B N 1
ATOM 5268 C CA . GLY B 1 110 ? 34.625 -8.57 -10.875 1 88.38 110 GLY B CA 1
ATOM 5269 C C . GLY B 1 110 ? 34.594 -10.094 -10.891 1 88.38 110 GLY B C 1
ATOM 5270 O O . GLY B 1 110 ? 35.531 -10.727 -11.406 1 88.38 110 GLY B O 1
ATOM 5271 N N . VAL B 1 111 ? 33.656 -10.68 -10.328 1 89.06 111 VAL B N 1
ATOM 5272 C CA . VAL B 1 111 ? 33.5 -12.133 -10.281 1 89.06 111 VAL B CA 1
ATOM 5273 C C . VAL B 1 111 ? 33.375 -12.68 -11.703 1 89.06 111 VAL B C 1
ATOM 5275 O O . VAL B 1 111 ? 34 -13.695 -12.039 1 89.06 111 VAL B O 1
ATOM 5278 N N . LEU B 1 112 ? 32.594 -12.008 -12.531 1 93.94 112 LEU B N 1
ATOM 5279 C CA . LEU B 1 112 ? 32.375 -12.453 -13.898 1 93.94 112 LEU B CA 1
ATOM 5280 C C . LEU B 1 112 ? 33.656 -12.32 -14.727 1 93.94 112 LEU B C 1
ATOM 5282 O O . LEU B 1 112 ? 33.906 -13.148 -15.602 1 93.94 112 LEU B O 1
ATOM 5286 N N . THR B 1 113 ? 34.438 -11.273 -14.461 1 91.88 113 THR B N 1
ATOM 5287 C CA . THR B 1 113 ? 35.719 -11.102 -15.156 1 91.88 113 THR B CA 1
ATOM 5288 C C . THR B 1 113 ? 36.656 -12.234 -14.805 1 91.88 113 THR B C 1
ATOM 5290 O O . THR B 1 113 ? 37.406 -12.719 -15.672 1 91.88 113 THR B O 1
ATOM 5293 N N . GLU B 1 114 ? 36.656 -12.594 -13.602 1 89.25 114 GLU B N 1
ATOM 5294 C CA . GLU B 1 114 ? 37.5 -13.734 -13.188 1 89.25 114 GLU B CA 1
ATOM 5295 C C . GLU B 1 114 ? 37.031 -15.023 -13.867 1 89.25 114 GLU B C 1
ATOM 5297 O O . GLU B 1 114 ? 37.844 -15.828 -14.297 1 89.25 114 GLU B O 1
ATOM 5302 N N . ALA B 1 115 ? 35.781 -15.266 -13.883 1 90.81 115 ALA B N 1
ATOM 5303 C CA . ALA B 1 115 ? 35.25 -16.438 -14.562 1 90.81 115 ALA B CA 1
ATOM 5304 C C . ALA B 1 115 ? 35.625 -16.438 -16.047 1 90.81 115 ALA B C 1
ATOM 5306 O O . ALA B 1 115 ? 35.938 -17.484 -16.609 1 90.81 115 ALA B O 1
ATOM 5307 N N . GLU B 1 116 ? 35.5 -15.289 -16.625 1 90.75 116 GLU B N 1
ATOM 5308 C CA . GLU B 1 116 ? 35.875 -15.156 -18.031 1 90.75 116 GLU B CA 1
ATOM 5309 C C . GLU B 1 116 ? 37.344 -15.5 -18.266 1 90.75 116 GLU B C 1
ATOM 5311 O O . GLU B 1 116 ? 37.688 -16.156 -19.25 1 90.75 116 GLU B O 1
ATOM 5316 N N . ALA B 1 117 ? 38.156 -15.055 -17.422 1 87.69 117 ALA B N 1
ATOM 5317 C CA . ALA B 1 117 ? 39.594 -15.344 -17.516 1 87.69 117 ALA B CA 1
ATOM 5318 C C . ALA B 1 117 ? 39.844 -16.844 -17.469 1 87.69 117 ALA B C 1
ATOM 5320 O O . ALA B 1 117 ? 40.688 -17.375 -18.188 1 87.69 117 ALA B O 1
ATOM 5321 N N . ILE B 1 118 ? 39.156 -17.5 -16.594 1 86 118 ILE B N 1
ATOM 5322 C CA . ILE B 1 118 ? 39.312 -18.938 -16.453 1 86 118 ILE B CA 1
ATOM 5323 C C . ILE B 1 118 ? 38.844 -19.625 -17.734 1 86 118 ILE B C 1
ATOM 5325 O O . ILE B 1 118 ? 39.531 -20.516 -18.25 1 86 118 ILE B O 1
ATOM 5329 N N . VAL B 1 119 ? 37.75 -19.219 -18.266 1 86.81 119 VAL B N 1
ATOM 5330 C CA . VAL B 1 119 ? 37.156 -19.859 -19.438 1 86.81 119 VAL B CA 1
ATOM 5331 C C . VAL B 1 119 ? 38 -19.562 -20.672 1 86.81 119 VAL B C 1
ATOM 5333 O O . VAL B 1 119 ? 38.219 -20.438 -21.516 1 86.81 119 VAL B O 1
ATOM 5336 N N . GLU B 1 120 ? 38.531 -18.391 -20.781 1 84.94 120 GLU B N 1
ATOM 5337 C CA . GLU B 1 120 ? 39.344 -17.969 -21.938 1 84.94 120 GLU B CA 1
ATOM 5338 C C . GLU B 1 120 ? 40.656 -18.75 -21.984 1 84.94 120 GLU B C 1
ATOM 5340 O O . GLU B 1 120 ? 41.219 -18.984 -23.062 1 84.94 120 GLU B O 1
ATOM 5345 N N . LYS B 1 121 ? 41.125 -19.047 -20.812 1 80.94 121 LYS B N 1
ATOM 5346 C CA . LYS B 1 121 ? 42.344 -19.859 -20.734 1 80.94 121 LYS B CA 1
ATOM 5347 C C . LYS B 1 121 ? 42.219 -21.141 -21.547 1 80.94 121 LYS B C 1
ATOM 5349 O O . LYS B 1 121 ? 43.188 -21.609 -22.125 1 80.94 121 LYS B O 1
ATOM 5354 N N . TYR B 1 122 ? 41.094 -21.641 -21.625 1 77.38 122 TYR B N 1
ATOM 5355 C CA . TYR B 1 122 ? 40.875 -22.922 -22.281 1 77.38 122 TYR B CA 1
ATOM 5356 C C . TYR B 1 122 ? 40.281 -22.734 -23.672 1 77.38 122 TYR B C 1
ATOM 5358 O O . TYR B 1 122 ? 40.156 -23.703 -24.422 1 77.38 122 TYR B O 1
ATOM 5366 N N . GLN B 1 123 ? 39.844 -21.484 -24.031 1 72.44 123 GLN B N 1
ATOM 5367 C CA . GLN B 1 123 ? 39.312 -21.234 -25.375 1 72.44 123 GLN B CA 1
ATOM 5368 C C . GLN B 1 123 ? 40.438 -20.969 -26.359 1 72.44 123 GLN B C 1
ATOM 5370 O O . GLN B 1 123 ? 40.344 -21.312 -27.531 1 72.44 123 GLN B O 1
ATOM 5375 N N . LYS B 1 124 ? 41.469 -20.016 -26.172 1 60.78 124 LYS B N 1
ATOM 5376 C CA . LYS B 1 124 ? 42.562 -19.547 -27.031 1 60.78 124 LYS B CA 1
ATOM 5377 C C . LYS B 1 124 ? 43.438 -20.688 -27.484 1 60.78 124 LYS B C 1
ATOM 5379 O O . LYS B 1 124 ? 44.094 -20.609 -28.531 1 60.78 124 LYS B O 1
ATOM 5384 N N . ILE B 1 125 ? 43.531 -21.672 -26.844 1 51.72 125 ILE B N 1
ATOM 5385 C CA . ILE B 1 125 ? 44.562 -22.578 -27.328 1 51.72 125 ILE B CA 1
ATOM 5386 C C . ILE B 1 125 ? 44.188 -23.078 -28.719 1 51.72 125 ILE B C 1
ATOM 5388 O O . ILE B 1 125 ? 45.062 -23.453 -29.5 1 51.72 125 ILE B O 1
ATOM 5392 N N . ASP B 1 126 ? 43 -22.938 -29.219 1 46.78 126 ASP B N 1
ATOM 5393 C CA . ASP B 1 126 ? 42.875 -23.516 -30.547 1 46.78 126 ASP B CA 1
ATOM 5394 C C . ASP B 1 126 ? 43.438 -22.594 -31.609 1 46.78 126 ASP B C 1
ATOM 5396 O O . ASP B 1 126 ? 43.969 -23.062 -32.625 1 46.78 126 ASP B O 1
ATOM 5400 N N . SER B 1 127 ? 43.281 -21.234 -31.531 1 44.97 127 SER B N 1
ATOM 5401 C CA . SER B 1 127 ? 43.625 -20.5 -32.75 1 44.97 127 SER B CA 1
ATOM 5402 C C . SER B 1 127 ? 45.125 -20.5 -33 1 44.97 127 SER B C 1
ATOM 5404 O O . SER B 1 127 ? 45.562 -20.25 -34.125 1 44.97 127 SER B O 1
ATOM 5406 N N . LYS B 1 128 ? 46 -20.359 -32.062 1 41.78 128 LYS B N 1
ATOM 5407 C CA . LYS B 1 128 ? 47.438 -20.359 -32.375 1 41.78 128 LYS B CA 1
ATOM 5408 C C . LYS B 1 128 ? 47.906 -21.75 -32.812 1 41.78 128 LYS B C 1
ATOM 5410 O O . LYS B 1 128 ? 49 -21.906 -33.375 1 41.78 128 LYS B O 1
ATOM 5415 N N . ARG B 1 129 ? 47.219 -22.719 -32.438 1 41.75 129 ARG B N 1
ATOM 5416 C CA . ARG B 1 129 ? 47.656 -24.031 -32.875 1 41.75 129 ARG B CA 1
ATOM 5417 C C . ARG B 1 129 ? 47.406 -24.219 -34.375 1 41.75 129 ARG B C 1
ATOM 5419 O O . ARG B 1 129 ? 47.969 -25.125 -35 1 41.75 129 ARG B O 1
ATOM 5426 N N . LYS B 1 130 ? 46.406 -23.484 -35 1 42.25 130 LYS B N 1
ATOM 5427 C CA . LYS B 1 130 ? 46.406 -23.672 -36.438 1 42.25 130 LYS B CA 1
ATOM 5428 C C . LYS B 1 130 ? 47.75 -23.266 -37.031 1 42.25 130 LYS B C 1
ATOM 5430 O O . LYS B 1 130 ? 48.25 -23.891 -37.969 1 42.25 130 LYS B O 1
ATOM 5435 N N . LEU B 1 131 ? 48.312 -22.156 -36.5 1 37.41 131 LEU B N 1
ATOM 5436 C CA . LEU B 1 131 ? 49.531 -21.797 -37.25 1 37.41 131 LEU B CA 1
ATOM 5437 C C . LEU B 1 131 ? 50.656 -22.75 -36.906 1 37.41 131 LEU B C 1
ATOM 5439 O O . LEU B 1 131 ? 51.438 -23.141 -37.781 1 37.41 131 LEU B O 1
ATOM 5443 N N . ARG B 1 132 ? 50.906 -23.062 -35.688 1 37.91 132 ARG B N 1
ATOM 5444 C CA . ARG B 1 132 ? 52.125 -23.859 -35.438 1 37.91 132 ARG B CA 1
ATOM 5445 C C . ARG B 1 132 ? 51.875 -25.328 -35.812 1 37.91 132 ARG B C 1
ATOM 5447 O O . ARG B 1 132 ? 52.75 -26.156 -35.656 1 37.91 132 ARG B O 1
ATOM 5454 N N . THR B 1 133 ? 50.656 -25.75 -36.031 1 39.19 133 THR B N 1
ATOM 5455 C CA . THR B 1 133 ? 50.562 -27.125 -36.5 1 39.19 133 THR B CA 1
ATOM 5456 C C . THR B 1 133 ? 51.25 -27.297 -37.844 1 39.19 133 THR B C 1
ATOM 5458 O O . THR B 1 133 ? 51.281 -28.391 -38.406 1 39.19 133 THR B O 1
ATOM 5461 N N . PHE B 1 134 ? 51.656 -26.297 -38.656 1 37.31 134 PHE B N 1
ATOM 5462 C CA . PHE B 1 134 ? 52.5 -26.766 -39.75 1 37.31 134 PHE B CA 1
ATOM 5463 C C . PHE B 1 134 ? 53.75 -27.484 -39.219 1 37.31 134 PHE B C 1
ATOM 5465 O O . PHE B 1 134 ? 54.25 -28.391 -39.844 1 37.31 134 PHE B O 1
ATOM 5472 N N . ILE B 1 135 ? 54.562 -26.906 -38.344 1 36.09 135 ILE B N 1
ATOM 5473 C CA . ILE B 1 135 ? 55.812 -27.641 -38.062 1 36.09 135 ILE B CA 1
ATOM 5474 C C . ILE B 1 135 ? 55.469 -28.969 -37.375 1 36.09 135 ILE B C 1
ATOM 5476 O O . ILE B 1 135 ? 55.938 -30.031 -37.812 1 36.09 135 ILE B O 1
ATOM 5480 N N . SER B 1 136 ? 55.906 -29.188 -36.031 1 37.03 136 SER B N 1
ATOM 5481 C CA . SER B 1 136 ? 56.094 -30.469 -35.344 1 37.03 136 SER B CA 1
ATOM 5482 C C . SER B 1 136 ? 54.75 -31.172 -35.156 1 37.03 136 SER B C 1
ATOM 5484 O O . SER B 1 136 ? 53.781 -30.578 -34.688 1 37.03 136 SER B O 1
ATOM 5486 N N . SER B 1 137 ? 54.312 -32.062 -36.094 1 36.03 137 SER B N 1
ATOM 5487 C CA . SER B 1 137 ? 53.188 -32.969 -36.219 1 36.03 137 SER B CA 1
ATOM 5488 C C . SER B 1 137 ? 52.719 -33.469 -34.875 1 36.03 137 SER B C 1
ATOM 5490 O O . SER B 1 137 ? 51.531 -33.656 -34.656 1 36.03 137 SER B O 1
ATOM 5492 N N . ARG B 1 138 ? 53.688 -34.156 -34.188 1 35.5 138 ARG B N 1
ATOM 5493 C CA . ARG B 1 138 ? 53.406 -35.156 -33.156 1 35.5 138 ARG B CA 1
ATOM 5494 C C . ARG B 1 138 ? 52.844 -34.5 -31.891 1 35.5 138 ARG B C 1
ATOM 5496 O O . ARG B 1 138 ? 52.688 -35.188 -30.875 1 35.5 138 ARG B O 1
ATOM 5503 N N . LEU B 1 139 ? 53.125 -33.25 -31.766 1 34.16 139 LEU B N 1
ATOM 5504 C CA . LEU B 1 139 ? 52.781 -32.906 -30.391 1 34.16 139 LEU B CA 1
ATOM 5505 C C . LEU B 1 139 ? 51.281 -32.969 -30.156 1 34.16 139 LEU B C 1
ATOM 5507 O O . LEU B 1 139 ? 50.5 -32.438 -30.922 1 34.16 139 LEU B O 1
ATOM 5511 N N . HIS B 1 140 ? 50.812 -34.156 -29.625 1 34.66 140 HIS B N 1
ATOM 5512 C CA . HIS B 1 140 ? 49.5 -34.406 -29.047 1 34.66 140 HIS B CA 1
ATOM 5513 C C . HIS B 1 140 ? 48.875 -33.125 -28.516 1 34.66 140 HIS B C 1
ATOM 5515 O O . HIS B 1 140 ? 49.469 -32.406 -27.703 1 34.66 140 HIS B O 1
ATOM 5521 N N . THR B 1 141 ? 48.344 -32.312 -29.312 1 38.22 141 THR B N 1
ATOM 5522 C CA . THR B 1 141 ? 47.438 -31.25 -28.859 1 38.22 141 THR B CA 1
ATOM 5523 C C . THR B 1 141 ? 46.75 -31.656 -27.562 1 38.22 141 THR B C 1
ATOM 5525 O O . THR B 1 141 ? 45.844 -32.5 -27.578 1 38.22 141 THR B O 1
ATOM 5528 N N . HIS B 1 142 ? 47.438 -31.875 -26.516 1 36.69 142 HIS B N 1
ATOM 5529 C CA . HIS B 1 142 ? 46.781 -32.062 -25.219 1 36.69 142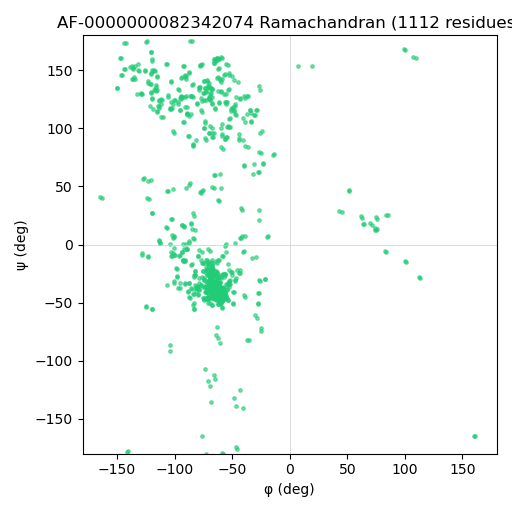 HIS B CA 1
ATOM 5530 C C . HIS B 1 142 ? 45.594 -31.094 -25.047 1 36.69 142 HIS B C 1
ATOM 5532 O O . HIS B 1 142 ? 45.781 -29.875 -25.125 1 36.69 142 HIS B O 1
ATOM 5538 N N . GLN B 1 143 ? 44.5 -31.156 -25.719 1 45.34 143 GLN B N 1
ATOM 5539 C CA . GLN B 1 143 ? 43.25 -30.562 -25.234 1 45.34 143 GLN B CA 1
ATOM 5540 C C . GLN B 1 143 ? 43.344 -30.219 -23.75 1 45.34 143 GLN B C 1
ATOM 5542 O O . GLN B 1 143 ? 43.562 -31.094 -22.906 1 45.34 143 GLN B O 1
ATOM 5547 N N . LEU B 1 144 ? 43.969 -29.203 -23.438 1 50.56 144 LEU B N 1
ATOM 5548 C CA . LEU B 1 144 ? 44.125 -28.812 -22.047 1 50.56 144 LEU B CA 1
ATOM 5549 C C . LEU B 1 144 ? 42.875 -29.125 -21.25 1 50.56 144 LEU B C 1
ATOM 5551 O O . LEU B 1 144 ? 41.812 -28.594 -21.531 1 50.56 144 LEU B O 1
ATOM 5555 N N . SER B 1 145 ? 42.656 -30.234 -20.766 1 64 145 SER B N 1
ATOM 5556 C CA . SER B 1 145 ? 41.656 -30.688 -19.812 1 64 145 SER B CA 1
ATOM 5557 C C . SER B 1 145 ? 41.562 -29.734 -18.625 1 64 145 SER B C 1
ATOM 5559 O O . SER B 1 145 ? 42.594 -29.219 -18.156 1 64 145 SER B O 1
ATOM 5561 N N . TRP B 1 146 ? 40.406 -29 -18.5 1 74.44 146 TRP B N 1
ATOM 5562 C CA . TRP B 1 146 ? 40.156 -28.141 -17.344 1 74.44 146 TRP B CA 1
ATOM 5563 C C . TRP B 1 146 ? 40.812 -28.703 -16.094 1 74.44 146 TRP B C 1
ATOM 5565 O O . TRP B 1 146 ? 40.688 -29.891 -15.781 1 74.44 146 TRP B O 1
ATOM 5575 N N . ILE B 1 147 ? 41.844 -28.031 -15.586 1 77.38 147 ILE B N 1
ATOM 5576 C CA . ILE B 1 147 ? 42.469 -28.422 -14.32 1 77.38 147 ILE B CA 1
ATOM 5577 C C . ILE B 1 147 ? 41.438 -28.391 -13.203 1 77.38 147 ILE B C 1
ATOM 5579 O O . ILE B 1 147 ? 40.531 -27.562 -13.227 1 77.38 147 ILE B O 1
ATOM 5583 N N . ALA B 1 148 ? 41.625 -29.391 -12.344 1 75.88 148 ALA B N 1
ATOM 5584 C CA . ALA B 1 148 ? 40.688 -29.562 -11.234 1 75.88 148 ALA B CA 1
ATOM 5585 C C . ALA B 1 148 ? 40.531 -28.25 -10.453 1 75.88 148 ALA B C 1
ATOM 5587 O O . ALA B 1 148 ? 39.438 -27.906 -10.023 1 75.88 148 ALA B O 1
ATOM 5588 N N . ASP B 1 149 ? 41.562 -27.547 -10.461 1 78.69 149 ASP B N 1
ATOM 5589 C CA . ASP B 1 149 ? 41.531 -26.297 -9.695 1 78.69 149 ASP B CA 1
ATOM 5590 C C . ASP B 1 149 ? 40.688 -25.25 -10.375 1 78.69 149 ASP B C 1
ATOM 5592 O O . ASP B 1 149 ? 39.938 -24.516 -9.703 1 78.69 149 ASP B O 1
ATOM 5596 N N . ASP B 1 150 ? 40.719 -25.219 -11.617 1 84.19 150 ASP B N 1
ATOM 5597 C CA . ASP B 1 150 ? 39.906 -24.25 -12.359 1 84.19 150 ASP B CA 1
ATOM 5598 C C . ASP B 1 150 ? 38.438 -24.609 -12.312 1 84.19 150 ASP B C 1
ATOM 5600 O O . ASP B 1 150 ? 37.562 -23.734 -12.234 1 84.19 150 ASP B O 1
ATOM 5604 N N . LYS B 1 151 ? 38.281 -25.875 -12.25 1 85 151 LYS B N 1
ATOM 5605 C CA . LYS B 1 151 ? 36.906 -26.344 -12.148 1 85 151 LYS B CA 1
ATOM 5606 C C . LYS B 1 151 ? 36.281 -25.969 -10.797 1 85 151 LYS B C 1
ATOM 5608 O O . LYS B 1 151 ? 35.156 -25.469 -10.727 1 85 151 LYS B O 1
ATOM 5613 N N . ASN B 1 152 ? 37.094 -26.188 -9.797 1 86.5 152 ASN B N 1
ATOM 5614 C CA . ASN B 1 152 ? 36.656 -25.844 -8.445 1 86.5 152 ASN B CA 1
ATOM 5615 C C . ASN B 1 152 ? 36.469 -24.344 -8.281 1 86.5 152 ASN B C 1
ATOM 5617 O O . ASN B 1 152 ? 35.531 -23.891 -7.617 1 86.5 152 ASN B O 1
ATOM 5621 N N . ARG B 1 153 ? 37.344 -23.703 -8.898 1 87.38 153 ARG B N 1
ATOM 5622 C CA . ARG B 1 153 ? 37.25 -22.25 -8.805 1 87.38 153 ARG B CA 1
ATOM 5623 C C . ARG B 1 153 ? 36 -21.734 -9.516 1 87.38 153 ARG B C 1
ATOM 5625 O O . ARG B 1 153 ? 35.344 -20.828 -9.031 1 87.38 153 ARG B O 1
ATOM 5632 N N . LEU B 1 154 ? 35.719 -22.281 -10.617 1 88.5 154 LEU B N 1
ATOM 5633 C CA . LEU B 1 154 ? 34.531 -21.906 -11.344 1 88.5 154 LEU B CA 1
ATOM 5634 C C . LEU B 1 154 ? 33.281 -22.188 -10.516 1 88.5 154 LEU B C 1
ATOM 5636 O O . LEU B 1 154 ? 32.344 -21.375 -10.5 1 88.5 154 LEU B O 1
ATOM 5640 N N . LYS B 1 155 ? 33.312 -23.281 -9.828 1 87.31 155 LYS B N 1
ATOM 5641 C CA . LYS B 1 155 ? 32.188 -23.641 -8.945 1 87.31 155 LYS B CA 1
ATOM 5642 C C . LYS B 1 155 ? 32 -22.578 -7.859 1 87.31 155 LYS B C 1
ATOM 5644 O O . LYS B 1 155 ? 30.875 -22.188 -7.562 1 87.31 155 LYS B O 1
ATOM 5649 N N . GLU B 1 156 ? 33.031 -22.156 -7.344 1 87.56 156 GLU B N 1
ATOM 5650 C CA . GLU B 1 156 ? 32.969 -21.141 -6.301 1 87.56 156 GLU B CA 1
ATOM 5651 C C . GLU B 1 156 ? 32.469 -19.812 -6.844 1 87.56 156 GLU B C 1
ATOM 5653 O O . GLU B 1 156 ? 31.719 -19.109 -6.172 1 87.56 156 GLU B O 1
ATOM 5658 N N . LEU B 1 157 ? 32.906 -19.5 -8 1 88.75 157 LEU B N 1
ATOM 5659 C CA . LEU B 1 157 ? 32.5 -18.234 -8.609 1 88.75 157 LEU B CA 1
ATOM 5660 C C . LEU B 1 157 ? 31.016 -18.234 -8.922 1 88.75 157 LEU B C 1
ATOM 5662 O O . LEU B 1 157 ? 30.328 -17.234 -8.719 1 88.75 157 LEU B O 1
ATOM 5666 N N . VAL B 1 158 ? 30.516 -19.328 -9.336 1 89.62 158 VAL B N 1
ATOM 5667 C CA . VAL B 1 158 ? 29.094 -19.438 -9.641 1 89.62 158 VAL B CA 1
ATOM 5668 C C . VAL B 1 158 ? 28.281 -19.312 -8.359 1 89.62 158 VAL B C 1
ATOM 5670 O O . VAL B 1 158 ? 27.234 -18.656 -8.336 1 89.62 158 VAL B O 1
ATOM 5673 N N . GLU B 1 159 ? 28.781 -19.875 -7.328 1 84.81 159 GLU B N 1
ATOM 5674 C CA . GLU B 1 159 ? 28.125 -19.75 -6.035 1 84.81 159 GLU B CA 1
ATOM 5675 C C . GLU B 1 159 ? 28.141 -18.312 -5.543 1 84.81 159 GLU B C 1
ATOM 5677 O O . GLU B 1 159 ? 27.172 -17.844 -4.945 1 84.81 159 GLU B O 1
ATOM 5682 N N . THR B 1 160 ? 29.219 -17.734 -5.785 1 86.19 160 THR B N 1
ATOM 5683 C CA . THR B 1 160 ? 29.312 -16.328 -5.406 1 86.19 160 THR B CA 1
ATOM 5684 C C . THR B 1 160 ? 28.344 -15.469 -6.207 1 86.19 160 THR B C 1
ATOM 5686 O O . THR B 1 160 ? 27.734 -14.539 -5.672 1 86.19 160 THR B O 1
ATOM 5689 N N . LEU B 1 161 ? 28.188 -15.758 -7.473 1 89.75 161 LEU B N 1
ATOM 5690 C CA . LEU B 1 161 ? 27.234 -15.031 -8.305 1 89.75 161 LEU B CA 1
ATOM 5691 C C . LEU B 1 161 ? 25.812 -15.234 -7.805 1 89.75 161 LEU B C 1
ATOM 5693 O O . LEU B 1 161 ? 25.016 -14.305 -7.812 1 89.75 161 LEU B O 1
ATOM 5697 N N . ARG B 1 162 ? 25.547 -16.422 -7.383 1 86.75 162 ARG B N 1
ATOM 5698 C CA . ARG B 1 162 ? 24.234 -16.719 -6.828 1 86.75 162 ARG B CA 1
ATOM 5699 C C . ARG B 1 162 ? 23.969 -15.883 -5.582 1 86.75 162 ARG B C 1
ATOM 5701 O O . ARG B 1 162 ? 22.875 -15.328 -5.43 1 86.75 162 ARG B O 1
ATOM 5708 N N . GLN B 1 163 ? 24.938 -15.82 -4.824 1 80.5 163 GLN B N 1
ATOM 5709 C CA . GLN B 1 163 ? 24.797 -15.039 -3.604 1 80.5 163 GLN B CA 1
ATOM 5710 C C . GLN B 1 163 ? 24.641 -13.555 -3.92 1 80.5 163 GLN B C 1
ATOM 5712 O O . GLN B 1 163 ? 23.812 -12.875 -3.314 1 80.5 163 GLN B O 1
ATOM 5717 N N . LEU B 1 164 ? 25.406 -13.102 -4.809 1 83.94 164 LEU B N 1
ATOM 5718 C CA . LEU B 1 164 ? 25.344 -11.695 -5.184 1 83.94 164 LEU B CA 1
ATOM 5719 C C . LEU B 1 164 ? 23.984 -11.367 -5.793 1 83.94 164 LEU B C 1
ATOM 5721 O O . LEU B 1 164 ? 23.406 -10.32 -5.492 1 83.94 164 LEU B O 1
ATOM 5725 N N . ASN B 1 165 ? 23.469 -12.211 -6.629 1 88.19 165 ASN B N 1
ATOM 5726 C CA . ASN B 1 165 ? 22.141 -12.008 -7.199 1 88.19 165 ASN B CA 1
ATOM 5727 C C . ASN B 1 165 ? 21.062 -12.008 -6.121 1 88.19 165 ASN B C 1
ATOM 5729 O O . ASN B 1 165 ? 20.094 -11.25 -6.207 1 88.19 165 ASN B O 1
ATOM 5733 N N . SER B 1 166 ? 21.25 -12.844 -5.152 1 81.69 166 SER B N 1
ATOM 5734 C CA . SER B 1 166 ? 20.312 -12.852 -4.035 1 81.69 166 SER B CA 1
ATOM 5735 C C . SER B 1 166 ? 20.344 -11.539 -3.27 1 81.69 166 SER B C 1
ATOM 5737 O O . SER B 1 166 ? 19.312 -11.039 -2.828 1 81.69 166 SER B O 1
ATOM 5739 N N . TYR B 1 167 ? 21.516 -11.047 -3.314 1 75.69 167 TYR B N 1
ATOM 5740 C CA . TYR B 1 167 ? 21.672 -9.758 -2.652 1 75.69 167 TYR B CA 1
ATOM 5741 C C . TYR B 1 167 ? 20.984 -8.656 -3.443 1 75.69 167 TYR B C 1
ATOM 5743 O O . TYR B 1 167 ? 20.297 -7.805 -2.869 1 75.69 167 TYR B O 1
ATOM 5751 N N . LEU B 1 168 ? 21.203 -8.641 -4.613 1 82.44 168 LEU B N 1
ATOM 5752 C CA . LEU B 1 168 ? 20.562 -7.645 -5.469 1 82.44 168 LEU B CA 1
ATOM 5753 C C . LEU B 1 168 ? 19.047 -7.738 -5.371 1 82.44 168 LEU B C 1
ATOM 5755 O O . LEU B 1 168 ? 18.359 -6.715 -5.32 1 82.44 168 LEU B O 1
ATOM 5759 N N . GLU B 1 169 ? 18.484 -8.906 -5.262 1 83.31 169 GLU B N 1
ATOM 5760 C CA . GLU B 1 169 ? 17.047 -9.133 -5.152 1 83.31 169 GLU B CA 1
ATOM 5761 C C . GLU B 1 169 ? 16.516 -8.633 -3.816 1 83.31 169 GLU B C 1
ATOM 5763 O O . GLU B 1 169 ? 15.367 -8.172 -3.732 1 83.31 169 GLU B O 1
ATOM 5768 N N . SER B 1 170 ? 17.297 -8.719 -2.857 1 75 170 SER B N 1
ATOM 5769 C CA . SER B 1 170 ? 16.875 -8.344 -1.513 1 75 170 SER B CA 1
ATOM 5770 C C . SER B 1 170 ? 16.703 -6.836 -1.388 1 75 170 SER B C 1
ATOM 5772 O O . SER B 1 170 ? 16.078 -6.355 -0.433 1 75 170 SER B O 1
ATOM 5774 N N . LEU B 1 171 ? 17.266 -6.137 -2.381 1 72.56 171 LEU B N 1
ATOM 5775 C CA . LEU B 1 171 ? 17.109 -4.688 -2.381 1 72.56 171 LEU B CA 1
ATOM 5776 C C . LEU B 1 171 ? 15.688 -4.293 -2.762 1 72.56 171 LEU B C 1
ATOM 5778 O O . LEU B 1 171 ? 15.281 -3.15 -2.543 1 72.56 171 LEU B O 1
ATOM 5782 N N . LEU B 1 172 ? 14.945 -5.219 -3.27 1 74.88 172 LEU B N 1
ATOM 5783 C CA . LEU B 1 172 ? 13.57 -4.961 -3.697 1 74.88 172 LEU B CA 1
ATOM 5784 C C . LEU B 1 172 ? 12.586 -5.258 -2.572 1 74.88 172 LEU B C 1
ATOM 5786 O O . LEU B 1 172 ? 12.867 -6.07 -1.69 1 74.88 172 LEU B O 1
ATOM 5790 N N . PRO B 1 173 ? 11.414 -4.59 -2.588 1 69.75 173 PRO B N 1
ATOM 5791 C CA . PRO B 1 173 ? 10.367 -4.934 -1.616 1 69.75 173 PRO B CA 1
ATOM 5792 C C . PRO B 1 173 ? 9.867 -6.367 -1.766 1 69.75 173 PRO B C 1
ATOM 5794 O O . PRO B 1 173 ? 9.992 -6.957 -2.842 1 69.75 173 PRO B O 1
ATOM 5797 N N . ALA B 1 174 ? 9.266 -6.863 -0.735 1 70.94 174 ALA B N 1
ATOM 5798 C CA . ALA B 1 174 ? 8.891 -8.273 -0.64 1 70.94 174 ALA B CA 1
ATOM 5799 C C . ALA B 1 174 ? 7.953 -8.664 -1.775 1 70.94 174 ALA B C 1
ATOM 5801 O O . ALA B 1 174 ? 8.172 -9.672 -2.451 1 70.94 174 ALA B O 1
ATOM 5802 N N . PRO B 1 175 ? 6.945 -7.863 -2.062 1 71.88 175 PRO B N 1
ATOM 5803 C CA . PRO B 1 175 ? 6.066 -8.289 -3.154 1 71.88 175 PRO B CA 1
ATOM 5804 C C . PRO B 1 175 ? 6.777 -8.32 -4.508 1 71.88 175 PRO B C 1
ATOM 5806 O O . PRO B 1 175 ? 6.516 -9.203 -5.324 1 71.88 175 PRO B O 1
ATOM 5809 N N . SER B 1 176 ? 7.723 -7.406 -4.723 1 77.69 176 SER B N 1
ATOM 5810 C CA . SER B 1 176 ? 8.477 -7.359 -5.969 1 77.69 176 SER B CA 1
ATOM 5811 C C . SER B 1 176 ? 9.422 -8.547 -6.086 1 77.69 176 SER B C 1
ATOM 5813 O O . SER B 1 176 ? 9.633 -9.078 -7.18 1 77.69 176 SER B O 1
ATOM 5815 N N . ARG B 1 177 ? 9.883 -8.938 -4.965 1 82.88 177 ARG B N 1
ATOM 5816 C CA . ARG B 1 177 ? 10.789 -10.086 -4.961 1 82.88 177 ARG B CA 1
ATOM 5817 C C . ARG B 1 177 ? 10.055 -11.359 -5.371 1 82.88 177 ARG B C 1
ATOM 5819 O O . ARG B 1 177 ? 10.562 -12.148 -6.172 1 82.88 177 ARG B O 1
ATOM 5826 N N . ARG B 1 178 ? 8.922 -11.516 -4.848 1 80.94 178 ARG B N 1
ATOM 5827 C CA . ARG B 1 178 ? 8.133 -12.703 -5.172 1 80.94 178 ARG B CA 1
ATOM 5828 C C . ARG B 1 178 ? 7.758 -12.719 -6.648 1 80.94 178 ARG B C 1
ATOM 5830 O O . ARG B 1 178 ? 7.836 -13.766 -7.301 1 80.94 178 ARG B O 1
ATOM 5837 N N . ARG B 1 179 ? 7.391 -11.609 -7.117 1 85.12 179 ARG B N 1
ATOM 5838 C CA . ARG B 1 179 ? 7.035 -11.516 -8.531 1 85.12 179 ARG B CA 1
ATOM 5839 C C . ARG B 1 179 ? 8.242 -11.781 -9.422 1 85.12 179 ARG B C 1
ATOM 5841 O O . ARG B 1 179 ? 8.117 -12.414 -10.477 1 85.12 179 ARG B O 1
ATOM 5848 N N . LEU B 1 180 ? 9.391 -11.297 -8.969 1 86.31 180 LEU B N 1
ATOM 5849 C CA . LEU B 1 180 ? 10.617 -11.508 -9.727 1 86.31 180 LEU B CA 1
ATOM 5850 C C . LEU B 1 180 ? 10.977 -12.992 -9.766 1 86.31 180 LEU B C 1
ATOM 5852 O O . LEU B 1 180 ? 11.406 -13.5 -10.805 1 86.31 180 LEU B O 1
ATOM 5856 N N . GLN B 1 181 ? 10.836 -13.586 -8.672 1 85.62 181 GLN B N 1
ATOM 5857 C CA . GLN B 1 181 ? 11.109 -15.016 -8.617 1 85.62 181 GLN B CA 1
ATOM 5858 C C . GLN B 1 181 ? 10.188 -15.797 -9.555 1 85.62 181 GLN B C 1
ATOM 5860 O O . GLN B 1 181 ? 10.641 -16.672 -10.289 1 85.62 181 GLN B O 1
ATOM 5865 N N . LEU B 1 182 ? 8.969 -15.469 -9.5 1 87.94 182 LEU B N 1
ATOM 5866 C CA . LEU B 1 182 ? 8.016 -16.125 -10.383 1 87.94 182 LEU B CA 1
ATOM 5867 C C . LEU B 1 182 ? 8.336 -15.844 -11.844 1 87.94 182 LEU B C 1
ATOM 5869 O O . LEU B 1 182 ? 8.211 -16.734 -12.695 1 87.94 182 LEU B O 1
ATOM 5873 N N . ALA B 1 183 ? 8.727 -14.648 -12.094 1 89.38 183 ALA B N 1
ATOM 5874 C CA . ALA B 1 183 ? 9.086 -14.273 -13.461 1 89.38 183 ALA B CA 1
ATOM 5875 C C . ALA B 1 183 ? 10.312 -15.055 -13.93 1 89.38 183 ALA B C 1
ATOM 5877 O O . ALA B 1 183 ? 10.367 -15.484 -15.086 1 89.38 183 ALA B O 1
ATOM 5878 N N . PHE B 1 184 ? 11.266 -15.227 -13.039 1 91.31 184 PHE B N 1
ATOM 5879 C CA . PHE B 1 184 ? 12.461 -16.016 -13.32 1 91.31 184 PHE B CA 1
ATOM 5880 C C . PHE B 1 184 ? 12.094 -17.453 -13.656 1 91.31 184 PHE B C 1
ATOM 5882 O O . PHE B 1 184 ? 12.539 -17.984 -14.672 1 91.31 184 PHE B O 1
ATOM 5889 N N . GLU B 1 185 ? 11.273 -17.984 -12.883 1 89.75 185 GLU B N 1
ATOM 5890 C CA . GLU B 1 185 ? 10.836 -19.359 -13.102 1 89.75 185 GLU B CA 1
ATOM 5891 C C . GLU B 1 185 ? 10.078 -19.484 -14.422 1 89.75 185 GLU B C 1
ATOM 5893 O O . GLU B 1 185 ? 10.344 -20.406 -15.203 1 89.75 185 GLU B O 1
ATOM 5898 N N . ALA B 1 186 ? 9.188 -18.594 -14.609 1 91.62 186 ALA B N 1
ATOM 5899 C CA . ALA B 1 186 ? 8.367 -18.625 -15.82 1 91.62 186 ALA B CA 1
ATOM 5900 C C . ALA B 1 186 ? 9.242 -18.531 -17.078 1 91.62 186 ALA B C 1
ATOM 5902 O O . ALA B 1 186 ? 9.078 -19.297 -18.016 1 91.62 186 ALA B O 1
ATOM 5903 N N . THR B 1 187 ? 10.203 -17.656 -17.062 1 90.81 187 THR B N 1
ATOM 5904 C CA . THR B 1 187 ? 11.047 -17.438 -18.219 1 90.81 187 THR B CA 1
ATOM 5905 C C . THR B 1 187 ? 11.891 -18.672 -18.516 1 90.81 187 THR B C 1
ATOM 5907 O O . THR B 1 187 ? 12.016 -19.094 -19.672 1 90.81 187 THR B O 1
ATOM 5910 N N . VAL B 1 188 ? 12.406 -19.234 -17.516 1 91.94 188 VAL B N 1
ATOM 5911 C CA . VAL B 1 188 ? 13.297 -20.375 -17.672 1 91.94 188 VAL B CA 1
ATOM 5912 C C . VAL B 1 188 ? 12.484 -21.609 -18.094 1 91.94 188 VAL B C 1
ATOM 5914 O O . VAL B 1 188 ? 12.836 -22.297 -19.062 1 91.94 188 VAL B O 1
ATOM 5917 N N . VAL B 1 189 ? 11.391 -21.828 -17.422 1 93.31 189 VAL B N 1
ATOM 5918 C CA . VAL B 1 189 ? 10.609 -23.047 -17.594 1 93.31 189 VAL B CA 1
ATOM 5919 C C . VAL B 1 189 ? 9.867 -23 -18.922 1 93.31 189 VAL B C 1
ATOM 5921 O O . VAL B 1 189 ? 9.82 -24 -19.656 1 93.31 189 VAL B O 1
ATOM 5924 N N . LEU B 1 190 ? 9.32 -21.906 -19.312 1 92.69 190 LEU B N 1
ATOM 5925 C CA . LEU B 1 190 ? 8.508 -21.797 -20.516 1 92.69 190 LEU B CA 1
ATOM 5926 C C . LEU B 1 190 ? 9.391 -21.812 -21.766 1 92.69 190 LEU B C 1
ATOM 5928 O O . LEU B 1 190 ? 8.938 -22.188 -22.844 1 92.69 190 LEU B O 1
ATOM 5932 N N . SER B 1 191 ? 10.656 -21.453 -21.625 1 90 191 SER B N 1
ATOM 5933 C CA . SER B 1 191 ? 11.562 -21.406 -22.766 1 90 191 SER B CA 1
ATOM 5934 C C . SER B 1 191 ? 12.336 -22.719 -22.906 1 90 191 SER B C 1
ATOM 5936 O O . SER B 1 191 ? 13.039 -22.938 -23.891 1 90 191 SER B O 1
ATOM 5938 N N . ALA B 1 192 ? 12.219 -23.625 -21.984 1 90.94 192 ALA B N 1
ATOM 5939 C CA . ALA B 1 192 ? 13.055 -24.828 -21.938 1 90.94 192 ALA B CA 1
ATOM 5940 C C . ALA B 1 192 ? 12.383 -26 -22.641 1 90.94 192 ALA B C 1
ATOM 5942 O O . ALA B 1 192 ? 11.156 -26.141 -22.594 1 90.94 192 ALA B O 1
ATOM 5943 N N . ASP B 1 193 ? 13.188 -26.766 -23.266 1 90.94 193 ASP B N 1
ATOM 5944 C CA . ASP B 1 193 ? 12.695 -28.031 -23.812 1 90.94 193 ASP B CA 1
ATOM 5945 C C . ASP B 1 193 ? 12.758 -29.141 -22.75 1 90.94 193 ASP B C 1
ATOM 5947 O O . ASP B 1 193 ? 13.203 -28.906 -21.625 1 90.94 193 ASP B O 1
ATOM 5951 N N . ALA B 1 194 ? 12.25 -30.344 -23.062 1 90.62 194 ALA B N 1
ATOM 5952 C CA . ALA B 1 194 ? 12.148 -31.453 -22.109 1 90.62 194 ALA B CA 1
ATOM 5953 C C . ALA B 1 194 ? 13.516 -31.828 -21.562 1 90.62 194 ALA B C 1
ATOM 5955 O O . ALA B 1 194 ? 13.664 -32.125 -20.375 1 90.62 194 ALA B O 1
ATOM 5956 N N . GLY B 1 195 ? 14.516 -31.812 -22.422 1 89 195 GLY B N 1
ATOM 5957 C CA . GLY B 1 195 ? 15.867 -32.125 -21.984 1 89 195 GLY B CA 1
ATOM 5958 C C . GLY B 1 195 ? 16.406 -31.156 -20.953 1 89 195 GLY B C 1
ATOM 5959 O O . GLY B 1 195 ? 16.938 -31.562 -19.922 1 89 195 GLY B O 1
ATOM 5960 N N . ARG B 1 196 ? 16.234 -29.984 -21.234 1 89.44 196 ARG B N 1
ATOM 5961 C CA . ARG B 1 196 ? 16.703 -28.953 -20.328 1 89.44 196 ARG B CA 1
ATOM 5962 C C . ARG B 1 196 ? 15.961 -29 -19 1 89.44 196 ARG B C 1
ATOM 5964 O O . ARG B 1 196 ? 16.547 -28.766 -17.953 1 89.44 196 ARG B O 1
ATOM 5971 N N . LEU B 1 197 ? 14.742 -29.25 -19.062 1 92.06 197 LEU B N 1
ATOM 5972 C CA . LEU B 1 197 ? 13.938 -29.344 -17.844 1 92.06 197 LEU B CA 1
ATOM 5973 C C . LEU B 1 197 ? 14.414 -30.5 -16.969 1 92.06 197 LEU B C 1
ATOM 5975 O O . LEU B 1 197 ? 14.445 -30.391 -15.742 1 92.06 197 LEU B O 1
ATOM 5979 N N . ARG B 1 198 ? 14.758 -31.562 -17.609 1 90.75 198 ARG B N 1
ATOM 5980 C CA . ARG B 1 198 ? 15.281 -32.719 -16.875 1 90.75 198 ARG B CA 1
ATOM 5981 C C . ARG B 1 198 ? 16.609 -32.375 -16.203 1 90.75 198 ARG B C 1
ATOM 5983 O O . ARG B 1 198 ? 16.875 -32.812 -15.078 1 90.75 198 ARG B O 1
ATOM 5990 N N . ASP B 1 199 ? 17.359 -31.578 -16.922 1 88.38 199 ASP B N 1
ATOM 5991 C CA . ASP B 1 199 ? 18.609 -31.109 -16.344 1 88.38 199 ASP B CA 1
ATOM 5992 C C . ASP B 1 199 ? 18.375 -30.281 -15.086 1 88.38 199 ASP B C 1
ATOM 5994 O O . ASP B 1 199 ? 19.078 -30.422 -14.086 1 88.38 199 ASP B O 1
ATOM 5998 N N . ILE B 1 200 ? 17.438 -29.438 -15.188 1 89.31 200 ILE B N 1
ATOM 5999 C CA . ILE B 1 200 ? 17.094 -28.578 -14.062 1 89.31 200 ILE B CA 1
ATOM 6000 C C . ILE B 1 200 ? 16.594 -29.422 -12.891 1 89.31 200 ILE B C 1
ATOM 6002 O O . ILE B 1 200 ? 16.969 -29.188 -11.742 1 89.31 200 ILE B O 1
ATOM 6006 N N . GLN B 1 201 ? 15.812 -30.328 -13.156 1 85.75 201 GLN B N 1
ATOM 6007 C CA . GLN B 1 201 ? 15.25 -31.203 -12.133 1 85.75 201 GLN B CA 1
ATOM 6008 C C . GLN B 1 201 ? 16.344 -32 -11.43 1 85.75 201 GLN B C 1
ATOM 6010 O O . GLN B 1 201 ? 16.312 -32.156 -10.203 1 85.75 201 GLN B O 1
ATOM 6015 N N . SER B 1 202 ? 17.312 -32.438 -12.195 1 80.94 202 SER B N 1
ATOM 6016 C CA . SER B 1 202 ? 18.359 -33.312 -11.664 1 80.94 202 SER B CA 1
ATOM 6017 C C . SER B 1 202 ? 19.422 -32.531 -10.914 1 80.94 202 SER B C 1
ATOM 6019 O O . SER B 1 202 ? 19.938 -33 -9.891 1 80.94 202 SER B O 1
ATOM 6021 N N . GLU B 1 203 ? 19.703 -31.328 -11.414 1 70.12 203 GLU B N 1
ATOM 6022 C CA . GLU B 1 203 ? 20.891 -30.625 -10.922 1 70.12 203 GLU B CA 1
ATOM 6023 C C . GLU B 1 203 ? 20.5 -29.562 -9.883 1 70.12 203 GLU B C 1
ATOM 6025 O O . GLU B 1 203 ? 21.328 -29.141 -9.086 1 70.12 203 GLU B O 1
ATOM 6030 N N . SER B 1 204 ? 19.344 -28.984 -10.016 1 61.97 204 SER B N 1
ATOM 6031 C CA . SER B 1 204 ? 19.016 -27.766 -9.266 1 61.97 204 SER B CA 1
ATOM 6032 C C . SER B 1 204 ? 18.438 -28.109 -7.902 1 61.97 204 SER B C 1
ATOM 6034 O O . SER B 1 204 ? 17.422 -27.531 -7.492 1 61.97 204 SER B O 1
ATOM 6036 N N . VAL B 1 205 ? 19.078 -28.938 -7.113 1 62.03 205 VAL B N 1
ATOM 6037 C CA . VAL B 1 205 ? 18.469 -29.438 -5.887 1 62.03 205 VAL B CA 1
ATOM 6038 C C . VAL B 1 205 ? 18.641 -28.406 -4.77 1 62.03 205 VAL B C 1
ATOM 6040 O O . VAL B 1 205 ? 17.719 -28.188 -3.977 1 62.03 205 VAL B O 1
ATOM 6043 N N . THR B 1 206 ? 19.688 -27.594 -4.891 1 63.84 206 THR B N 1
ATOM 6044 C CA . THR B 1 206 ? 19.844 -26.734 -3.723 1 63.84 206 THR B CA 1
ATOM 6045 C C . THR B 1 206 ? 19.781 -25.266 -4.121 1 63.84 206 THR B C 1
ATOM 6047 O O . THR B 1 206 ? 20.516 -24.812 -5 1 63.84 206 THR B O 1
ATOM 6050 N N . GLY B 1 207 ? 18.891 -24.531 -3.66 1 66.5 207 GLY B N 1
ATOM 6051 C CA . GLY B 1 207 ? 18.781 -23.094 -3.846 1 66.5 207 GLY B CA 1
ATOM 6052 C C . GLY B 1 207 ? 17.781 -22.703 -4.914 1 66.5 207 GLY B C 1
ATOM 6053 O O . GLY B 1 207 ? 17.422 -21.516 -5.035 1 66.5 207 GLY B O 1
ATOM 6054 N N . TYR B 1 208 ? 17.391 -23.734 -5.715 1 79.19 208 TYR B N 1
ATOM 6055 C CA . TYR B 1 208 ? 16.438 -23.453 -6.785 1 79.19 208 TYR B CA 1
ATOM 6056 C C . TYR B 1 208 ? 15.211 -24.344 -6.652 1 79.19 208 TYR B C 1
ATOM 6058 O O . TYR B 1 208 ? 14.695 -24.859 -7.648 1 79.19 208 TYR B O 1
ATOM 6066 N N . GLU B 1 209 ? 14.836 -24.5 -5.438 1 79.56 209 GLU B N 1
ATOM 6067 C CA . GLU B 1 209 ? 13.758 -25.453 -5.156 1 79.56 209 GLU B CA 1
ATOM 6068 C C . GLU B 1 209 ? 12.477 -25.062 -5.902 1 79.56 209 GLU B C 1
ATOM 6070 O O . GLU B 1 209 ? 11.805 -25.922 -6.465 1 79.56 209 GLU B O 1
ATOM 6075 N N . SER B 1 210 ? 12.203 -23.844 -5.883 1 83.06 210 SER B N 1
ATOM 6076 C CA . SER B 1 210 ? 10.984 -23.391 -6.551 1 83.06 210 SER B CA 1
ATOM 6077 C C . SER B 1 210 ? 11.07 -23.609 -8.055 1 83.06 210 SER B C 1
ATOM 6079 O O . SER B 1 210 ? 10.086 -24 -8.688 1 83.06 210 SER B O 1
ATOM 6081 N N . LEU B 1 211 ? 12.227 -23.359 -8.625 1 87.75 211 LEU B N 1
ATOM 6082 C CA . LEU B 1 211 ? 12.43 -23.594 -10.055 1 87.75 211 LEU B CA 1
ATOM 6083 C C . LEU B 1 211 ? 12.32 -25.078 -10.383 1 87.75 211 LEU B C 1
ATOM 6085 O O . LEU B 1 211 ? 11.727 -25.453 -11.398 1 87.75 211 LEU B O 1
ATOM 6089 N N . ASN B 1 212 ? 12.945 -25.859 -9.531 1 87.62 212 ASN B N 1
ATOM 6090 C CA . ASN B 1 212 ? 12.875 -27.297 -9.711 1 87.62 212 ASN B CA 1
ATOM 6091 C C . ASN B 1 212 ? 11.43 -27.797 -9.688 1 87.62 212 ASN B C 1
ATOM 6093 O O . ASN B 1 212 ? 11.047 -28.641 -10.492 1 87.62 212 ASN B O 1
ATOM 6097 N N . HIS B 1 213 ? 10.719 -27.25 -8.805 1 87.31 213 HIS B N 1
ATOM 6098 C CA . HIS B 1 213 ? 9.312 -27.609 -8.695 1 87.31 213 HIS B CA 1
ATOM 6099 C C . HIS B 1 213 ? 8.547 -27.234 -9.969 1 87.31 213 HIS B C 1
ATOM 6101 O O . HIS B 1 213 ? 7.801 -28.062 -10.5 1 87.31 213 HIS B O 1
ATOM 6107 N N . SER B 1 214 ? 8.75 -26.109 -10.438 1 90 214 SER B N 1
ATOM 6108 C CA . SER B 1 214 ? 8.086 -25.656 -11.656 1 90 214 SER B CA 1
ATOM 6109 C C . SER B 1 214 ? 8.492 -26.516 -12.859 1 90 214 SER B C 1
ATOM 6111 O O . SER B 1 214 ? 7.664 -26.844 -13.703 1 90 214 SER B O 1
ATOM 6113 N N . ALA B 1 215 ? 9.766 -26.812 -12.898 1 91.44 215 ALA B N 1
ATOM 6114 C CA . ALA B 1 215 ? 10.25 -27.641 -13.992 1 91.44 215 ALA B CA 1
ATOM 6115 C C . ALA B 1 215 ? 9.617 -29.031 -13.945 1 91.44 215 ALA B C 1
ATOM 6117 O O . ALA B 1 215 ? 9.281 -29.609 -14.984 1 91.44 215 ALA B O 1
ATOM 6118 N N . THR B 1 216 ? 9.453 -29.531 -12.742 1 89.56 216 THR B N 1
ATOM 6119 C CA . THR B 1 216 ? 8.844 -30.844 -12.562 1 89.56 216 THR B CA 1
ATOM 6120 C C . THR B 1 216 ? 7.402 -30.844 -13.047 1 89.56 216 THR B C 1
ATOM 6122 O O . THR B 1 216 ? 6.969 -31.781 -13.719 1 89.56 216 THR B O 1
ATOM 6125 N N . VAL B 1 217 ? 6.707 -29.844 -12.727 1 89.88 217 VAL B N 1
ATOM 6126 C CA . VAL B 1 217 ? 5.309 -29.75 -13.133 1 89.88 217 VAL B CA 1
ATOM 6127 C C . VAL B 1 217 ? 5.211 -29.625 -14.648 1 89.88 217 VAL B C 1
ATOM 6129 O O . VAL B 1 217 ? 4.387 -30.297 -15.281 1 89.88 217 VAL B O 1
ATOM 6132 N N . ARG B 1 218 ? 6.055 -28.828 -15.227 1 92.12 218 ARG B N 1
ATOM 6133 C CA . ARG B 1 218 ? 6.012 -28.672 -16.672 1 92.12 218 ARG B CA 1
ATOM 6134 C C . ARG B 1 218 ? 6.383 -29.969 -17.375 1 92.12 218 ARG B C 1
ATOM 6136 O O . ARG B 1 218 ? 5.777 -30.328 -18.391 1 92.12 218 ARG B O 1
ATOM 6143 N N . LEU B 1 219 ? 7.34 -30.656 -16.859 1 90.19 219 LEU B N 1
ATOM 6144 C CA . LEU B 1 219 ? 7.734 -31.938 -17.422 1 90.19 219 LEU B CA 1
ATOM 6145 C C . LEU B 1 219 ? 6.586 -32.938 -17.359 1 90.19 219 LEU B C 1
ATOM 6147 O O . LEU B 1 219 ? 6.348 -33.688 -18.312 1 90.19 219 LEU B O 1
ATOM 6151 N N . ALA B 1 220 ? 5.926 -32.906 -16.234 1 87.44 220 ALA B N 1
ATOM 6152 C CA . ALA B 1 220 ? 4.773 -33.812 -16.078 1 87.44 220 ALA B CA 1
ATOM 6153 C C . ALA B 1 220 ? 3.678 -33.438 -17.078 1 87.44 220 ALA B C 1
ATOM 6155 O O . ALA B 1 220 ? 3.062 -34.344 -17.672 1 87.44 220 ALA B O 1
ATOM 6156 N N . LYS B 1 221 ? 3.453 -32.25 -17.25 1 86.62 221 LYS B N 1
ATOM 6157 C CA . LYS B 1 221 ? 2.455 -31.797 -18.219 1 86.62 221 LYS B CA 1
ATOM 6158 C C . LYS B 1 221 ? 2.82 -32.219 -19.641 1 86.62 221 LYS B C 1
ATOM 6160 O O . LYS B 1 221 ? 1.96 -32.656 -20.391 1 86.62 221 LYS B O 1
ATOM 6165 N N . MET B 1 222 ? 4.098 -32 -19.984 1 85.38 222 MET B N 1
ATOM 6166 C CA . MET B 1 222 ? 4.562 -32.375 -21.312 1 85.38 222 MET B CA 1
ATOM 6167 C C . MET B 1 222 ? 4.43 -33.875 -21.547 1 85.38 222 MET B C 1
ATOM 6169 O O . MET B 1 222 ? 4.137 -34.312 -22.656 1 85.38 222 MET B O 1
ATOM 6173 N N . SER B 1 223 ? 4.609 -34.562 -20.5 1 79.12 223 SER B N 1
ATOM 6174 C CA . SER B 1 223 ? 4.484 -36 -20.594 1 79.12 223 SER B CA 1
ATOM 6175 C C . SER B 1 223 ? 3.033 -36.406 -20.812 1 79.12 223 SER B C 1
ATOM 6177 O O . SER B 1 223 ? 2.768 -37.438 -21.469 1 79.12 223 SER B O 1
ATOM 6179 N N . MET B 1 224 ? 2.146 -35.719 -20.266 1 76.69 224 MET B N 1
ATOM 6180 C CA . MET B 1 224 ? 0.721 -35.969 -20.469 1 76.69 224 MET B CA 1
ATOM 6181 C C . MET B 1 224 ? 0.323 -35.75 -21.922 1 76.69 224 MET B C 1
ATOM 6183 O O . MET B 1 224 ? -0.515 -36.469 -22.469 1 76.69 224 MET B O 1
ATOM 6187 N N . GLU B 1 225 ? 0.943 -34.844 -22.547 1 72.19 225 GLU B N 1
ATOM 6188 C CA . GLU B 1 225 ? 0.588 -34.469 -23.922 1 72.19 225 GLU B CA 1
ATOM 6189 C C . GLU B 1 225 ? 1.258 -35.375 -24.938 1 72.19 225 GLU B C 1
ATOM 6191 O O . GLU B 1 225 ? 0.765 -35.531 -26.062 1 72.19 225 GLU B O 1
ATOM 6196 N N . SER B 1 226 ? 2.51 -35.75 -24.672 1 63.94 226 SER B N 1
ATOM 6197 C CA . SER B 1 226 ? 3.26 -36.562 -25.609 1 63.94 226 SER B CA 1
ATOM 6198 C C . SER B 1 226 ? 2.703 -37.969 -25.672 1 63.94 226 SER B C 1
ATOM 6200 O O . SER B 1 226 ? 2.33 -38.562 -24.641 1 63.94 226 SER B O 1
ATOM 6202 N N . LYS B 1 227 ? 1.753 -38.344 -26.719 1 54.69 227 LYS B N 1
ATOM 6203 C CA . LYS B 1 227 ? 1.253 -39.688 -27.016 1 54.69 227 LYS B CA 1
ATOM 6204 C C . LYS B 1 227 ? 2.238 -40.75 -26.547 1 54.69 227 LYS B C 1
ATOM 6206 O O . LYS B 1 227 ? 1.832 -41.812 -26.078 1 54.69 227 LYS B O 1
ATOM 6211 N N . ALA B 1 228 ? 3.363 -40.906 -27.297 1 42.56 228 ALA B N 1
ATOM 6212 C CA . ALA B 1 228 ? 4.254 -42 -27.719 1 42.56 228 ALA B CA 1
ATOM 6213 C C . ALA B 1 228 ? 5.211 -42.375 -26.594 1 42.56 228 ALA B C 1
ATOM 6215 O O . ALA B 1 228 ? 6.102 -43.188 -26.781 1 42.56 228 ALA B O 1
ATOM 6216 N N . SER B 1 229 ? 5.617 -41.344 -25.766 1 40.62 229 SER B N 1
ATOM 6217 C CA . SER B 1 229 ? 6.902 -41.906 -25.344 1 40.62 229 SER B CA 1
ATOM 6218 C C . SER B 1 229 ? 6.727 -43.25 -24.656 1 40.62 229 SER B C 1
ATOM 6220 O O . SER B 1 229 ? 5.863 -43.406 -23.797 1 40.62 229 SER B O 1
ATOM 6222 N N . ASN B 1 230 ? 7.012 -44.219 -25.312 1 36.62 230 ASN B N 1
ATOM 6223 C CA . ASN B 1 230 ? 7.453 -45.562 -25.016 1 36.62 230 ASN B CA 1
ATOM 6224 C C . ASN B 1 230 ? 8.18 -45.625 -23.672 1 36.62 230 ASN B C 1
ATOM 6226 O O . ASN B 1 230 ? 8.859 -46.594 -23.375 1 36.62 230 ASN B O 1
ATOM 6230 N N . SER B 1 231 ? 8.852 -44.531 -23.328 1 40.16 231 SER B N 1
ATOM 6231 C CA . SER B 1 231 ? 9.625 -44.812 -22.125 1 40.16 231 SER B CA 1
ATOM 6232 C C . SER B 1 231 ? 8.727 -45.281 -20.969 1 40.16 231 SER B C 1
ATOM 6234 O O . SER B 1 231 ? 7.828 -44.531 -20.562 1 40.16 231 SER B O 1
ATOM 6236 N N . GLN B 1 232 ? 8.383 -46.438 -20.922 1 40.16 232 GLN B N 1
ATOM 6237 C CA . GLN B 1 232 ? 7.867 -47.375 -19.922 1 40.16 232 GLN B CA 1
ATOM 6238 C C . GLN B 1 232 ? 8.164 -46.875 -18.516 1 40.16 232 GLN B C 1
ATOM 6240 O O . GLN B 1 232 ? 8.883 -47.562 -17.766 1 40.16 232 GLN B O 1
ATOM 6245 N N . GLN B 1 233 ? 8.688 -45.656 -18.312 1 45.94 233 GLN B N 1
ATOM 6246 C CA . GLN B 1 233 ? 8.773 -45.625 -16.859 1 45.94 233 GLN B CA 1
ATOM 6247 C C . GLN B 1 233 ? 7.414 -45.906 -16.219 1 45.94 233 GLN B C 1
ATOM 6249 O O . GLN B 1 233 ? 6.418 -45.281 -16.562 1 45.94 233 GLN B O 1
ATOM 6254 N N . GLU B 1 234 ? 7.094 -47.062 -15.898 1 52.31 234 GLU B N 1
ATOM 6255 C CA . GLU B 1 234 ? 6 -47.656 -15.133 1 52.31 234 GLU B CA 1
ATOM 6256 C C . GLU B 1 234 ? 5.387 -46.656 -14.18 1 52.31 234 GLU B C 1
ATOM 6258 O O . GLU B 1 234 ? 5.969 -46.312 -13.141 1 52.31 234 GLU B O 1
ATOM 6263 N N . LEU B 1 235 ? 4.656 -45.594 -14.789 1 62.12 235 LEU B N 1
ATOM 6264 C CA . LEU B 1 235 ? 3.959 -44.719 -13.844 1 62.12 235 LEU B CA 1
ATOM 6265 C C . LEU B 1 235 ? 3.281 -45.562 -12.75 1 62.12 235 LEU B C 1
ATOM 6267 O O . LEU B 1 235 ? 2.807 -46.656 -13.008 1 62.12 235 LEU B O 1
ATOM 6271 N N . GLN B 1 236 ? 3.572 -45.25 -11.531 1 68 236 GLN B N 1
ATOM 6272 C CA . GLN B 1 236 ? 2.898 -45.844 -10.383 1 68 236 GLN B CA 1
ATOM 6273 C C . GLN B 1 236 ? 1.383 -45.812 -10.547 1 68 236 GLN B C 1
ATOM 6275 O O . GLN B 1 236 ? 0.836 -44.812 -11.008 1 68 236 GLN B O 1
ATOM 6280 N N . ASP B 1 237 ? 0.759 -46.906 -10.633 1 80.94 237 ASP B N 1
ATOM 6281 C CA . ASP B 1 237 ? -0.698 -47 -10.656 1 80.94 237 ASP B CA 1
ATOM 6282 C C . ASP B 1 237 ? -1.31 -46.25 -9.469 1 80.94 237 ASP B C 1
ATOM 6284 O O . ASP B 1 237 ? -1.086 -46.625 -8.312 1 80.94 237 ASP B O 1
ATOM 6288 N N . SER B 1 238 ? -1.937 -45.094 -9.828 1 88.06 238 SER B N 1
ATOM 6289 C CA . SER B 1 238 ? -2.535 -44.25 -8.797 1 88.06 238 SER B CA 1
ATOM 6290 C C . SER B 1 238 ? -4 -44.594 -8.57 1 88.06 238 SER B C 1
ATOM 6292 O O . SER B 1 238 ? -4.75 -43.812 -7.988 1 88.06 238 SER B O 1
ATOM 6294 N N . ARG B 1 239 ? -4.43 -45.781 -9.055 1 87.88 239 ARG B N 1
ATOM 6295 C CA . ARG B 1 239 ? -5.801 -46.25 -8.836 1 87.88 239 ARG B CA 1
ATOM 6296 C C . ARG B 1 239 ? -6.008 -46.688 -7.391 1 87.88 239 ARG B C 1
ATOM 6298 O O . ARG B 1 239 ? -5.203 -47.438 -6.844 1 87.88 239 ARG B O 1
ATOM 6305 N N . MET B 1 240 ? -7.055 -46.219 -6.84 1 89.5 240 MET B N 1
ATOM 6306 C CA . MET B 1 240 ? -7.387 -46.5 -5.453 1 89.5 240 MET B CA 1
ATOM 6307 C C . MET B 1 240 ? -8.562 -47.469 -5.375 1 89.5 240 MET B C 1
ATOM 6309 O O . MET B 1 240 ? -9.352 -47.594 -6.316 1 89.5 240 MET B O 1
ATOM 6313 N N . ASP B 1 241 ? -8.609 -48.188 -4.215 1 86.38 241 ASP B N 1
ATOM 6314 C CA . ASP B 1 241 ? -9.711 -49.094 -3.965 1 86.38 241 ASP B CA 1
ATOM 6315 C C . ASP B 1 241 ? -10.945 -48.344 -3.459 1 86.38 241 ASP B C 1
ATOM 6317 O O . ASP B 1 241 ? -10.883 -47.656 -2.445 1 86.38 241 ASP B O 1
ATOM 6321 N N . HIS B 1 242 ? -11.953 -48.5 -4.199 1 83.12 242 HIS B N 1
ATOM 6322 C CA . HIS B 1 242 ? -13.18 -47.781 -3.857 1 83.12 242 HIS B CA 1
ATOM 6323 C C . HIS B 1 242 ? -13.68 -48.188 -2.471 1 83.12 242 HIS B C 1
ATOM 6325 O O . HIS B 1 242 ? -14.391 -47.406 -1.822 1 83.12 242 HIS B O 1
ATOM 6331 N N . ARG B 1 243 ? -13.383 -49.375 -1.958 1 81.44 243 ARG B N 1
ATOM 6332 C CA . ARG B 1 243 ? -13.852 -49.875 -0.672 1 81.44 243 ARG B CA 1
ATOM 6333 C C . ARG B 1 243 ? -13.25 -49.062 0.481 1 81.44 243 ARG B C 1
ATOM 6335 O O . ARG B 1 243 ? -13.797 -49.062 1.585 1 81.44 243 ARG B O 1
ATOM 6342 N N . CYS B 1 244 ? -12.25 -48.344 0.172 1 85.75 244 CYS B N 1
ATOM 6343 C CA . CYS B 1 244 ? -11.562 -47.594 1.219 1 85.75 244 CYS B CA 1
ATOM 6344 C C . CYS B 1 244 ? -12.18 -46.219 1.401 1 85.75 244 CYS B C 1
ATOM 6346 O O . CYS B 1 244 ? -11.797 -45.469 2.305 1 85.75 244 CYS B O 1
ATOM 6348 N N . LEU B 1 245 ? -13.125 -45.938 0.569 1 88.44 245 LEU B N 1
ATOM 6349 C CA . LEU B 1 245 ? -13.734 -44.594 0.624 1 88.44 245 LEU B CA 1
ATOM 6350 C C . LEU B 1 245 ? -15.18 -44.688 1.106 1 88.44 245 LEU B C 1
ATOM 6352 O O . LEU B 1 245 ? -15.953 -45.5 0.609 1 88.44 245 LEU B O 1
ATOM 6356 N N . ARG B 1 246 ? -15.5 -43.969 2.127 1 85.25 246 ARG B N 1
ATOM 6357 C CA . ARG B 1 246 ? -16.875 -43.844 2.6 1 85.25 246 ARG B CA 1
ATOM 6358 C C . ARG B 1 246 ? -17.406 -42.438 2.367 1 85.25 246 ARG B C 1
ATOM 6360 O O . ARG B 1 246 ? -17 -41.5 3.053 1 85.25 246 ARG B O 1
ATOM 6367 N N . LEU B 1 247 ? -18.312 -42.344 1.458 1 80.31 247 LEU B N 1
ATOM 6368 C CA . LEU B 1 247 ? -18.859 -41.031 1.122 1 80.31 247 LEU B CA 1
ATOM 6369 C C . LEU B 1 247 ? -19.672 -40.469 2.281 1 80.31 247 LEU B C 1
ATOM 6371 O O . LEU B 1 247 ? -20.406 -41.188 2.941 1 80.31 247 LEU B O 1
ATOM 6375 N N . ARG B 1 248 ? -19.438 -39.219 2.586 1 76.5 248 ARG B N 1
ATOM 6376 C CA . ARG B 1 248 ? -20.141 -38.562 3.682 1 76.5 248 ARG B CA 1
ATOM 6377 C C . ARG B 1 248 ? -21.234 -37.625 3.156 1 76.5 248 ARG B C 1
ATOM 6379 O O . ARG B 1 248 ? -22.422 -37.938 3.23 1 76.5 248 ARG B O 1
ATOM 6386 N N . LYS B 1 249 ? -20.891 -36.312 2.811 1 79.12 249 LYS B N 1
ATOM 6387 C CA . LYS B 1 249 ? -21.859 -35.281 2.475 1 79.12 249 LYS B CA 1
ATOM 6388 C C . LYS B 1 249 ? -21.453 -34.531 1.199 1 79.12 249 LYS B C 1
ATOM 6390 O O . LYS B 1 249 ? -20.281 -34.219 1.004 1 79.12 249 LYS B O 1
ATOM 6395 N N . PRO B 1 250 ? -22.438 -34.469 0.317 1 82.75 250 PRO B N 1
ATOM 6396 C CA . PRO B 1 250 ? -22.172 -33.562 -0.812 1 82.75 250 PRO B CA 1
ATOM 6397 C C . PRO B 1 250 ? -21.922 -32.125 -0.381 1 82.75 250 PRO B C 1
ATOM 6399 O O . PRO B 1 250 ? -22.516 -31.656 0.601 1 82.75 250 PRO B O 1
ATOM 6402 N N . ILE B 1 251 ? -21.016 -31.562 -1.023 1 84.75 251 ILE B N 1
ATOM 6403 C CA . ILE B 1 251 ? -20.734 -30.156 -0.738 1 84.75 251 ILE B CA 1
ATOM 6404 C C . ILE B 1 251 ? -21.875 -29.281 -1.246 1 84.75 251 ILE B C 1
ATOM 6406 O O . ILE B 1 251 ? -22.422 -29.531 -2.316 1 84.75 251 ILE B O 1
ATOM 6410 N N . ALA B 1 252 ? -22.234 -28.312 -0.468 1 78.38 252 ALA B N 1
ATOM 6411 C CA . ALA B 1 252 ? -23.312 -27.406 -0.839 1 78.38 252 ALA B CA 1
ATOM 6412 C C . ALA B 1 252 ? -23.031 -26.734 -2.176 1 78.38 252 ALA B C 1
ATOM 6414 O O . ALA B 1 252 ? -21.922 -26.234 -2.406 1 78.38 252 ALA B O 1
ATOM 6415 N N . ASN B 1 253 ? -24 -26.766 -3.109 1 69.88 253 ASN B N 1
ATOM 6416 C CA . ASN B 1 253 ? -23.906 -26.172 -4.438 1 69.88 253 ASN B CA 1
ATOM 6417 C C . ASN B 1 253 ? -22.797 -26.828 -5.266 1 69.88 253 ASN B C 1
ATOM 6419 O O . ASN B 1 253 ? -22.219 -26.188 -6.137 1 69.88 253 ASN B O 1
ATOM 6423 N N . GLY B 1 254 ? -22.453 -28.031 -4.906 1 72.94 254 GLY B N 1
ATOM 6424 C CA . GLY B 1 254 ? -21.391 -28.734 -5.613 1 72.94 254 GLY B CA 1
ATOM 6425 C C . GLY B 1 254 ? -21.891 -29.5 -6.828 1 72.94 254 GLY B C 1
ATOM 6426 O O . GLY B 1 254 ? -21.094 -30.047 -7.586 1 72.94 254 GLY B O 1
ATOM 6427 N N . TYR B 1 255 ? -23.203 -29.438 -7.152 1 73.81 255 TYR B N 1
ATOM 6428 C CA . TYR B 1 255 ? -23.859 -30.047 -8.305 1 73.81 255 TYR B CA 1
ATOM 6429 C C . TYR B 1 255 ? -23.391 -31.484 -8.484 1 73.81 255 TYR B C 1
ATOM 6431 O O . TYR B 1 255 ? -23.172 -31.938 -9.617 1 73.81 255 TYR B O 1
ATOM 6439 N N . ASN B 1 256 ? -22.984 -32.156 -7.406 1 77.94 256 ASN B N 1
ATOM 6440 C CA . ASN B 1 256 ? -22.562 -33.562 -7.355 1 77.94 256 ASN B CA 1
ATOM 6441 C C . ASN B 1 256 ? -21.172 -33.75 -7.961 1 77.94 256 ASN B C 1
ATOM 6443 O O . ASN B 1 256 ? -20.797 -34.875 -8.32 1 77.94 256 ASN B O 1
ATOM 6447 N N . VAL B 1 257 ? -20.578 -32.688 -8.141 1 86.31 257 VAL B N 1
ATOM 6448 C CA . VAL B 1 257 ? -19.219 -32.75 -8.648 1 86.31 257 VAL B CA 1
ATOM 6449 C C . VAL B 1 257 ? -18.25 -33 -7.488 1 86.31 257 VAL B C 1
ATOM 6451 O O . VAL B 1 257 ? -17.312 -33.781 -7.602 1 86.31 257 VAL B O 1
ATOM 6454 N N . TYR B 1 258 ? -18.516 -32.281 -6.383 1 90.62 258 TYR B N 1
ATOM 6455 C CA . TYR B 1 258 ? -17.625 -32.406 -5.238 1 90.62 258 TYR B CA 1
ATOM 6456 C C . TYR B 1 258 ? -18.344 -33 -4.035 1 90.62 258 TYR B C 1
ATOM 6458 O O . TYR B 1 258 ? -19.5 -32.625 -3.752 1 90.62 258 TYR B O 1
ATOM 6466 N N . SER B 1 259 ? -17.688 -33.906 -3.35 1 91.38 259 SER B N 1
ATOM 6467 C CA . SER B 1 259 ? -18.203 -34.531 -2.125 1 91.38 259 SER B CA 1
ATOM 6468 C C . SER B 1 259 ? -17.078 -34.781 -1.124 1 91.38 259 SER B C 1
ATOM 6470 O O . SER B 1 259 ? -15.914 -34.875 -1.505 1 91.38 259 SER B O 1
ATOM 6472 N N . SER B 1 260 ? -17.453 -34.75 0.119 1 92.38 260 SER B N 1
ATOM 6473 C CA . SER B 1 260 ? -16.516 -35.156 1.17 1 92.38 260 SER B CA 1
ATOM 6474 C C . SER B 1 260 ? -16.625 -36.625 1.483 1 92.38 260 SER B C 1
ATOM 6476 O O . SER B 1 260 ? -17.703 -37.219 1.344 1 92.38 260 SER B O 1
ATOM 6478 N N . ALA B 1 261 ? -15.508 -37.188 1.801 1 92.19 261 ALA B N 1
ATOM 6479 C CA . ALA B 1 261 ? -15.484 -38.625 2.133 1 92.19 261 ALA B CA 1
ATOM 6480 C C . ALA B 1 261 ? -14.422 -38.938 3.186 1 92.19 261 ALA B C 1
ATOM 6482 O O . ALA B 1 261 ? -13.602 -38.062 3.516 1 92.19 261 ALA B O 1
ATOM 6483 N N . MET B 1 262 ? -14.617 -40.031 3.783 1 91.81 262 MET B N 1
ATOM 6484 C CA . MET B 1 262 ? -13.617 -40.562 4.707 1 91.81 262 MET B CA 1
ATOM 6485 C C . MET B 1 262 ? -12.797 -41.656 4.055 1 91.81 262 MET B C 1
ATOM 6487 O O . MET B 1 262 ? -13.359 -42.594 3.469 1 91.81 262 MET B O 1
ATOM 6491 N N . TYR B 1 263 ? -11.531 -41.469 3.99 1 90.69 263 TYR B N 1
ATOM 6492 C CA . TYR B 1 263 ? -10.594 -42.469 3.453 1 90.69 263 TYR B CA 1
ATOM 6493 C C . TYR B 1 263 ? -9.961 -43.281 4.57 1 90.69 263 TYR B C 1
ATOM 6495 O O . TYR B 1 263 ? -9.367 -42.719 5.496 1 90.69 263 TYR B O 1
ATOM 6503 N N . GLU B 1 264 ? -10.148 -44.562 4.484 1 89.38 264 GLU B N 1
ATOM 6504 C CA . GLU B 1 264 ? -9.664 -45.469 5.52 1 89.38 264 GLU B CA 1
ATOM 6505 C C . GLU B 1 264 ? -8.586 -46.406 4.973 1 89.38 264 GLU B C 1
ATOM 6507 O O . GLU B 1 264 ? -8.797 -47.094 3.973 1 89.38 264 GLU B O 1
ATOM 6512 N N . THR B 1 265 ? -7.383 -46.188 5.527 1 83.31 265 THR B N 1
ATOM 6513 C CA . THR B 1 265 ? -6.285 -47.094 5.148 1 83.31 265 THR B CA 1
ATOM 6514 C C . THR B 1 265 ? -5.738 -47.812 6.363 1 83.31 265 THR B C 1
ATOM 6516 O O . THR B 1 265 ? -5.996 -47.438 7.504 1 83.31 265 THR B O 1
ATOM 6519 N N . GLY B 1 266 ? -5.051 -49.031 6.129 1 77.94 266 GLY B N 1
ATOM 6520 C CA . GLY B 1 266 ? -4.41 -49.781 7.199 1 77.94 266 GLY B CA 1
ATOM 6521 C C . GLY B 1 266 ? -5.125 -51.062 7.527 1 77.94 266 GLY B C 1
ATOM 6522 O O . GLY B 1 266 ? -6.227 -51.312 7.035 1 77.94 266 GLY B O 1
ATOM 6523 N N . PRO B 1 267 ? -4.383 -51.969 8.18 1 78.62 267 PRO B N 1
ATOM 6524 C CA . PRO B 1 267 ? -4.965 -53.25 8.555 1 78.62 267 PRO B CA 1
ATOM 6525 C C . PRO B 1 267 ? -6.094 -53.125 9.578 1 78.62 267 PRO B C 1
ATOM 6527 O O . PRO B 1 267 ? -6.223 -52.062 10.219 1 78.62 267 PRO B O 1
ATOM 6530 N N . PRO B 1 268 ? -6.957 -54.25 9.625 1 75.31 268 PRO B N 1
ATOM 6531 C CA . PRO B 1 268 ? -8.062 -54.219 10.586 1 75.31 268 PRO B CA 1
ATOM 6532 C C . PRO B 1 268 ? -7.598 -54 12.023 1 75.31 268 PRO B C 1
ATOM 6534 O O . PRO B 1 268 ? -6.625 -54.625 12.461 1 75.31 268 PRO B O 1
ATOM 6537 N N . GLY B 1 269 ? -8.023 -52.938 12.891 1 71.12 269 GLY B N 1
ATOM 6538 C CA . GLY B 1 269 ? -7.688 -52.594 14.266 1 71.12 269 GLY B CA 1
ATOM 6539 C C . GLY B 1 269 ? -6.906 -51.312 14.375 1 71.12 269 GLY B C 1
ATOM 6540 O O . GLY B 1 269 ? -6.859 -50.688 15.438 1 71.12 269 GLY B O 1
ATOM 6541 N N . ARG B 1 270 ? -6.129 -50.938 13.359 1 75.44 270 ARG B N 1
ATOM 6542 C CA . ARG B 1 270 ? -5.359 -49.688 13.359 1 75.44 270 ARG B CA 1
ATOM 6543 C C . ARG B 1 270 ? -5.652 -48.875 12.117 1 75.44 270 ARG B C 1
ATOM 6545 O O . ARG B 1 270 ? -4.746 -48.562 11.344 1 75.44 270 ARG B O 1
ATOM 6552 N N . LEU B 1 271 ? -6.977 -48.594 12 1 80 271 LEU B N 1
ATOM 6553 C CA . LEU B 1 271 ? -7.414 -47.875 10.812 1 80 271 LEU B CA 1
ATOM 6554 C C . LEU B 1 271 ? -7.02 -46.406 10.891 1 80 271 LEU B C 1
ATOM 6556 O O . LEU B 1 271 ? -7.172 -45.75 11.945 1 80 271 LEU B O 1
ATOM 6560 N N . HIS B 1 272 ? -6.305 -46 9.859 1 85.31 272 HIS B N 1
ATOM 6561 C CA . HIS B 1 272 ? -6.047 -44.594 9.695 1 85.31 272 HIS B CA 1
ATOM 6562 C C . HIS B 1 272 ? -7.141 -43.906 8.875 1 85.31 272 HIS B C 1
ATOM 6564 O O . HIS B 1 272 ? -7.418 -44.344 7.746 1 85.31 272 HIS B O 1
ATOM 6570 N N . ARG B 1 273 ? -7.879 -43.031 9.586 1 86.38 273 ARG B N 1
ATOM 6571 C CA . ARG B 1 273 ? -8.992 -42.344 8.938 1 86.38 273 ARG B CA 1
ATOM 6572 C C . ARG B 1 273 ? -8.633 -40.875 8.648 1 86.38 273 ARG B C 1
ATOM 6574 O O . ARG B 1 273 ? -8.062 -40.188 9.5 1 86.38 273 ARG B O 1
ATOM 6581 N N . GLN B 1 274 ? -8.828 -40.531 7.391 1 88.88 274 GLN B N 1
ATOM 6582 C CA . GLN B 1 274 ? -8.586 -39.156 7.008 1 88.88 274 GLN B CA 1
ATOM 6583 C C . GLN B 1 274 ? -9.703 -38.625 6.109 1 88.88 274 GLN B C 1
ATOM 6585 O O . GLN B 1 274 ? -10.266 -39.375 5.312 1 88.88 274 GLN B O 1
ATOM 6590 N N . SER B 1 275 ? -10.086 -37.344 6.285 1 92.12 275 SER B N 1
ATOM 6591 C CA . SER B 1 275 ? -11.078 -36.719 5.426 1 92.12 275 SER B CA 1
ATOM 6592 C C . SER B 1 275 ? -10.5 -36.406 4.051 1 92.12 275 SER B C 1
ATOM 6594 O O . SER B 1 275 ? -9.344 -36 3.936 1 92.12 275 SER B O 1
ATOM 6596 N N . VAL B 1 276 ? -11.297 -36.75 3.033 1 94.44 276 VAL B N 1
ATOM 6597 C CA . VAL B 1 276 ? -10.828 -36.5 1.672 1 94.44 276 VAL B CA 1
ATOM 6598 C C . VAL B 1 276 ? -11.93 -35.812 0.856 1 94.44 276 VAL B C 1
ATOM 6600 O O . VAL B 1 276 ? -13.102 -35.875 1.231 1 94.44 276 VAL B O 1
ATOM 6603 N N . LEU B 1 277 ? -11.531 -35.094 -0.155 1 94.25 277 LEU B N 1
ATOM 6604 C CA . LEU B 1 277 ? -12.43 -34.531 -1.145 1 94.25 277 LEU B CA 1
ATOM 6605 C C . LEU B 1 277 ? -12.516 -35.406 -2.391 1 94.25 277 LEU B C 1
ATOM 6607 O O . LEU B 1 277 ? -11.492 -35.844 -2.916 1 94.25 277 LEU B O 1
ATOM 6611 N N . VAL B 1 278 ? -13.695 -35.656 -2.881 1 92.62 278 VAL B N 1
ATOM 6612 C CA . VAL B 1 278 ? -13.906 -36.469 -4.074 1 92.62 278 VAL B CA 1
ATOM 6613 C C . VAL B 1 278 ? -14.461 -35.594 -5.203 1 92.62 278 VAL B C 1
ATOM 6615 O O . VAL B 1 278 ? -15.461 -34.906 -5.027 1 92.62 278 VAL B O 1
ATOM 6618 N N . GLU B 1 279 ? -13.75 -35.531 -6.23 1 91.12 279 GLU B N 1
ATOM 6619 C CA . GLU B 1 279 ? -14.18 -34.844 -7.445 1 91.12 279 GLU B CA 1
ATOM 6620 C C . GLU B 1 279 ? -14.648 -35.812 -8.508 1 91.12 279 GLU B C 1
ATOM 6622 O O . GLU B 1 279 ? -13.844 -36.594 -9.047 1 91.12 279 GLU B O 1
ATOM 6627 N N . ARG B 1 280 ? -15.914 -35.688 -8.852 1 85.94 280 ARG B N 1
ATOM 6628 C CA . ARG B 1 280 ? -16.484 -36.562 -9.867 1 85.94 280 ARG B CA 1
ATOM 6629 C C . ARG B 1 280 ? -16.359 -35.938 -11.258 1 85.94 280 ARG B C 1
ATOM 6631 O O . ARG B 1 280 ? -16.703 -34.781 -11.461 1 85.94 280 ARG B O 1
ATOM 6638 N N . ARG B 1 281 ? -15.789 -36.719 -12.148 1 81.44 281 ARG B N 1
ATOM 6639 C CA . ARG B 1 281 ? -15.594 -36.281 -13.523 1 81.44 281 ARG B CA 1
ATOM 6640 C C . ARG B 1 281 ? -16.25 -37.219 -14.508 1 81.44 281 ARG B C 1
ATOM 6642 O O . ARG B 1 281 ? -16.297 -38.438 -14.281 1 81.44 281 ARG B O 1
ATOM 6649 N N . GLN B 1 282 ? -16.812 -36.531 -15.516 1 71.06 282 GLN B N 1
ATOM 6650 C CA . GLN B 1 282 ? -17.281 -37.344 -16.625 1 71.06 282 GLN B CA 1
ATOM 6651 C C . GLN B 1 282 ? -16.156 -37.656 -17.594 1 71.06 282 GLN B C 1
ATOM 6653 O O . GLN B 1 282 ? -15.445 -36.75 -18.047 1 71.06 282 GLN B O 1
ATOM 6658 N N . ALA B 1 283 ? -15.461 -38.625 -17.359 1 58.91 283 ALA B N 1
ATOM 6659 C CA . ALA B 1 283 ? -14.148 -38.844 -17.938 1 58.91 283 ALA B CA 1
ATOM 6660 C C . ALA B 1 283 ? -14.258 -39.188 -19.422 1 58.91 283 ALA B C 1
ATOM 6662 O O . ALA B 1 283 ? -13.812 -38.438 -20.281 1 58.91 283 ALA B O 1
ATOM 6663 N N . PHE B 1 284 ? -13.836 -40.469 -20.094 1 54.09 284 PHE B N 1
ATOM 6664 C CA . PHE B 1 284 ? -13.258 -41 -21.312 1 54.09 284 PHE B CA 1
ATOM 6665 C C . PHE B 1 284 ? -14.336 -41.594 -22.203 1 54.09 284 PHE B C 1
ATOM 6667 O O . PHE B 1 284 ? -14.312 -42.781 -22.484 1 54.09 284 PHE B O 1
ATOM 6674 N N . THR B 1 285 ? -15.367 -40.812 -22.359 1 51.41 285 THR B N 1
ATOM 6675 C CA . THR B 1 285 ? -16.297 -41.469 -23.266 1 51.41 285 THR B CA 1
ATOM 6676 C C . THR B 1 285 ? -15.57 -41.938 -24.516 1 51.41 285 THR B C 1
ATOM 6678 O O . THR B 1 285 ? -16.031 -42.875 -25.188 1 51.41 285 THR B O 1
ATOM 6681 N N . THR B 1 286 ? -14.438 -41.156 -24.766 1 49.91 286 THR B N 1
ATOM 6682 C CA . THR B 1 286 ? -13.93 -41.5 -26.094 1 49.91 286 THR B CA 1
ATOM 6683 C C . THR B 1 286 ? -12.695 -42.375 -26 1 49.91 286 THR B C 1
ATOM 6685 O O . THR B 1 286 ? -11.938 -42.5 -26.969 1 49.91 286 THR B O 1
ATOM 6688 N N . VAL B 1 287 ? -12.297 -42.688 -24.828 1 54.16 287 VAL B N 1
ATOM 6689 C CA . VAL B 1 287 ? -11.047 -43.438 -24.844 1 54.16 287 VAL B CA 1
ATOM 6690 C C . VAL B 1 287 ? -11.336 -44.875 -25.234 1 54.16 287 VAL B C 1
ATOM 6692 O O . VAL B 1 287 ? -12.312 -45.469 -24.766 1 54.16 287 VAL B O 1
ATOM 6695 N N . ASP B 1 288 ? -10.648 -45.375 -26.266 1 55.78 288 ASP B N 1
ATOM 6696 C CA . ASP B 1 288 ? -10.773 -46.625 -26.984 1 55.78 288 ASP B CA 1
ATOM 6697 C C . ASP B 1 288 ? -10.539 -47.812 -26.062 1 55.78 288 ASP B C 1
ATOM 6699 O O . ASP B 1 288 ? -11.102 -48.875 -26.25 1 55.78 288 ASP B O 1
ATOM 6703 N N . SER B 1 289 ? -9.516 -47.656 -25.062 1 64.06 289 SER B N 1
ATOM 6704 C CA . SER B 1 289 ? -9.234 -48.781 -24.203 1 64.06 289 SER B CA 1
ATOM 6705 C C . SER B 1 289 ? -9.102 -48.344 -22.75 1 64.06 289 SER B C 1
ATOM 6707 O O . SER B 1 289 ? -8.766 -47.219 -22.453 1 64.06 289 SER B O 1
ATOM 6709 N N . LEU B 1 290 ? -9.547 -49.156 -21.797 1 67.81 290 LEU B N 1
ATOM 6710 C CA . LEU B 1 290 ? -9.445 -48.969 -20.344 1 67.81 290 LEU B CA 1
ATOM 6711 C C . LEU B 1 290 ? -8.008 -48.688 -19.922 1 67.81 290 LEU B C 1
ATOM 6713 O O . LEU B 1 290 ? -7.77 -47.906 -19 1 67.81 290 LEU B O 1
ATOM 6717 N N . GLY B 1 291 ? -7.078 -49.312 -20.641 1 69.81 291 GLY B N 1
ATOM 6718 C CA . GLY B 1 291 ? -5.672 -49.125 -20.344 1 69.81 291 GLY B CA 1
ATOM 6719 C C . GLY B 1 291 ? -5.168 -47.75 -20.625 1 69.81 291 GLY B C 1
ATOM 6720 O O . GLY B 1 291 ? -4.449 -47.156 -19.828 1 69.81 291 GLY B O 1
ATOM 6721 N N . GLU B 1 292 ? -5.664 -47.281 -21.703 1 73.5 292 GLU B N 1
ATOM 6722 C CA . GLU B 1 292 ? -5.246 -45.938 -22.094 1 73.5 292 GLU B CA 1
ATOM 6723 C C . GLU B 1 292 ? -5.867 -44.875 -21.188 1 73.5 292 GLU B C 1
ATOM 6725 O O . GLU B 1 292 ? -5.223 -43.875 -20.859 1 73.5 292 GLU B O 1
ATOM 6730 N N . ALA B 1 293 ? -7.043 -45.156 -20.859 1 75.19 293 ALA B N 1
ATOM 6731 C CA . ALA B 1 293 ? -7.715 -44.25 -19.922 1 75.19 293 ALA B CA 1
ATOM 6732 C C . ALA B 1 293 ? -7.004 -44.219 -18.578 1 75.19 293 ALA B C 1
ATOM 6734 O O . ALA B 1 293 ? -6.824 -43.156 -17.984 1 75.19 293 ALA B O 1
ATOM 6735 N N . GLY B 1 294 ? -6.609 -45.344 -18.172 1 77.06 294 GLY B N 1
ATOM 6736 C CA . GLY B 1 294 ? -5.883 -45.438 -16.906 1 77.06 294 GLY B CA 1
ATOM 6737 C C . GLY B 1 294 ? -4.551 -44.688 -16.938 1 77.06 294 GLY B C 1
ATOM 6738 O O . GLY B 1 294 ? -4.184 -44.031 -15.961 1 77.06 294 GLY B O 1
ATOM 6739 N N . LYS B 1 295 ? -3.871 -44.844 -18.031 1 79.25 295 LYS B N 1
ATOM 6740 C CA . LYS B 1 295 ? -2.586 -44.188 -18.172 1 79.25 295 LYS B CA 1
ATOM 6741 C C . LYS B 1 295 ? -2.754 -42.656 -18.141 1 79.25 295 LYS B C 1
ATOM 6743 O O . LYS B 1 295 ? -1.957 -41.969 -17.516 1 79.25 295 LYS B O 1
ATOM 6748 N N . ARG B 1 296 ? -3.744 -42.219 -18.781 1 78.88 296 ARG B N 1
ATOM 6749 C CA . ARG B 1 296 ? -4.02 -40.781 -18.797 1 78.88 296 ARG B CA 1
ATOM 6750 C C . ARG B 1 296 ? -4.367 -40.281 -17.406 1 78.88 296 ARG B C 1
ATOM 6752 O O . ARG B 1 296 ? -3.914 -39.188 -17.016 1 78.88 296 ARG B O 1
ATOM 6759 N N . LEU B 1 297 ? -5.156 -41.062 -16.844 1 82.56 297 LEU B N 1
ATOM 6760 C CA . LEU B 1 297 ? -5.559 -40.656 -15.5 1 82.56 297 LEU B CA 1
ATOM 6761 C C . LEU B 1 297 ? -4.363 -40.688 -14.547 1 82.56 297 LEU B C 1
ATOM 6763 O O . LEU B 1 297 ? -4.23 -39.781 -13.695 1 82.56 297 LEU B O 1
ATOM 6767 N N . ASN B 1 298 ? -3.588 -41.656 -14.719 1 86.06 298 ASN B N 1
ATOM 6768 C CA . ASN B 1 298 ? -2.383 -41.719 -13.898 1 86.06 298 ASN B CA 1
ATOM 6769 C C . ASN B 1 298 ? -1.467 -40.531 -14.148 1 86.06 298 ASN B C 1
ATOM 6771 O O . ASN B 1 298 ? -0.885 -39.969 -13.211 1 86.06 298 ASN B O 1
ATOM 6775 N N . SER B 1 299 ? -1.356 -40.125 -15.398 1 83.94 299 SER B N 1
ATOM 6776 C CA . SER B 1 299 ? -0.548 -38.969 -15.734 1 83.94 299 SER B CA 1
ATOM 6777 C C . SER B 1 299 ? -1.121 -37.688 -15.117 1 83.94 299 SER B C 1
ATOM 6779 O O . SER B 1 299 ? -0.372 -36.844 -14.656 1 83.94 299 SER B O 1
ATOM 6781 N N . LEU B 1 300 ? -2.391 -37.594 -15.148 1 85.81 300 LEU B N 1
ATOM 6782 C CA . LEU B 1 300 ? -3.047 -36.438 -14.531 1 85.81 300 LEU B CA 1
ATOM 6783 C C . LEU B 1 300 ? -2.777 -36.406 -13.031 1 85.81 300 LEU B C 1
ATOM 6785 O O . LEU B 1 300 ? -2.432 -35.375 -12.477 1 85.81 300 LEU B O 1
ATOM 6789 N N . VAL B 1 301 ? -2.949 -37.5 -12.422 1 88.94 301 VAL B N 1
ATOM 6790 C CA . VAL B 1 301 ? -2.746 -37.594 -10.984 1 88.94 301 VAL B CA 1
ATOM 6791 C C . VAL B 1 301 ? -1.312 -37.219 -10.633 1 88.94 301 VAL B C 1
ATOM 6793 O O . VAL B 1 301 ? -1.078 -36.469 -9.688 1 88.94 301 VAL B O 1
ATOM 6796 N N . VAL B 1 302 ? -0.378 -37.688 -11.383 1 87.94 302 VAL B N 1
ATOM 6797 C CA . VAL B 1 302 ? 1.024 -37.375 -11.141 1 87.94 302 VAL B CA 1
ATOM 6798 C C . VAL B 1 302 ? 1.242 -35.875 -11.281 1 87.94 302 VAL B C 1
ATOM 6800 O O . VAL B 1 302 ? 1.94 -35.281 -10.469 1 87.94 302 VAL B O 1
ATOM 6803 N N . THR B 1 303 ? 0.688 -35.312 -12.273 1 88.12 303 THR B N 1
ATOM 6804 C CA . THR B 1 303 ? 0.82 -33.875 -12.484 1 88.12 303 THR B CA 1
ATOM 6805 C C . THR B 1 303 ? 0.223 -33.094 -11.312 1 88.12 303 THR B C 1
ATOM 6807 O O . THR B 1 303 ? 0.83 -32.125 -10.812 1 88.12 303 THR B O 1
ATOM 6810 N N . LEU B 1 304 ? -0.91 -33.531 -10.906 1 89.81 304 LEU B N 1
ATOM 6811 C CA . LEU B 1 304 ? -1.57 -32.875 -9.781 1 89.81 304 LEU B CA 1
ATOM 6812 C C . LEU B 1 304 ? -0.756 -33.031 -8.508 1 89.81 304 LEU B C 1
ATOM 6814 O O . LEU B 1 304 ? -0.704 -32.094 -7.68 1 89.81 304 LEU B O 1
ATOM 6818 N N . GLN B 1 305 ? -0.156 -34.125 -8.375 1 89.19 305 GLN B N 1
ATOM 6819 C CA . GLN B 1 305 ? 0.685 -34.344 -7.203 1 89.19 305 GLN B CA 1
ATOM 6820 C C . GLN B 1 305 ? 1.91 -33.438 -7.211 1 89.19 305 GLN B C 1
ATOM 6822 O O . GLN B 1 305 ? 2.361 -33 -6.156 1 89.19 305 GLN B O 1
ATOM 6827 N N . CYS B 1 306 ? 2.379 -33.219 -8.398 1 86.62 306 CYS B N 1
ATOM 6828 C CA . CYS B 1 306 ? 3.521 -32.312 -8.523 1 86.62 306 CYS B CA 1
ATOM 6829 C C . CYS B 1 306 ? 3.133 -30.891 -8.172 1 86.62 306 CYS B C 1
ATOM 6831 O O . CYS B 1 306 ? 3.979 -30.094 -7.758 1 86.62 306 CYS B O 1
ATOM 6833 N N . MET B 1 307 ? 1.911 -30.578 -8.375 1 87.12 307 MET B N 1
ATOM 6834 C CA . MET B 1 307 ? 1.452 -29.219 -8.148 1 87.12 307 MET B CA 1
ATOM 6835 C C . MET B 1 307 ? 1.204 -28.953 -6.664 1 87.12 307 MET B C 1
ATOM 6837 O O . MET B 1 307 ? 0.975 -27.828 -6.254 1 87.12 307 MET B O 1
ATOM 6841 N N . GLN B 1 308 ? 1.258 -30.062 -5.949 1 78.88 308 GLN B N 1
ATOM 6842 C CA . GLN B 1 308 ? 1.037 -29.891 -4.516 1 78.88 308 GLN B CA 1
ATOM 6843 C C . GLN B 1 308 ? 2.199 -29.156 -3.861 1 78.88 308 GLN B C 1
ATOM 6845 O O . GLN B 1 308 ? 3.34 -29.234 -4.324 1 78.88 308 GLN B O 1
ATOM 6850 N N . ALA B 1 309 ? 1.916 -28.172 -2.969 1 57.72 309 ALA B N 1
ATOM 6851 C CA . ALA B 1 309 ? 2.939 -27.438 -2.23 1 57.72 309 ALA B CA 1
ATOM 6852 C C . ALA B 1 309 ? 3.912 -28.391 -1.54 1 57.72 309 ALA B C 1
ATOM 6854 O O . ALA B 1 309 ? 3.535 -29.5 -1.15 1 57.72 309 ALA B O 1
ATOM 6855 N N . SER B 1 310 ? 5.242 -28.438 -1.867 1 49.94 310 SER B N 1
ATOM 6856 C CA . SER B 1 310 ? 6.266 -29.266 -1.239 1 49.94 310 SER B CA 1
ATOM 6857 C C . SER B 1 310 ? 5.992 -29.438 0.251 1 49.94 310 SER B C 1
ATOM 6859 O O . SER B 1 310 ? 5.574 -28.5 0.928 1 49.94 310 SER B O 1
ATOM 6861 N N . ALA B 1 311 ? 5.715 -30.719 0.677 1 40.88 311 ALA B N 1
ATOM 6862 C CA . ALA B 1 311 ? 5.5 -31.234 2.029 1 40.88 311 ALA B CA 1
ATOM 6863 C C . ALA B 1 311 ? 6.238 -30.391 3.059 1 40.88 311 ALA B C 1
ATOM 6865 O O . ALA B 1 311 ? 5.781 -30.234 4.195 1 40.88 311 ALA B O 1
ATOM 6866 N N . ASN B 1 312 ? 7.457 -30.203 2.816 1 38 312 ASN B N 1
ATOM 6867 C CA . ASN B 1 312 ? 8.328 -29.75 3.889 1 38 312 ASN B CA 1
ATOM 6868 C C . ASN B 1 312 ? 8.031 -28.297 4.262 1 38 312 ASN B C 1
ATOM 6870 O O . ASN B 1 312 ? 8.797 -27.672 5 1 38 312 ASN B O 1
ATOM 6874 N N . GLN B 1 313 ? 7.137 -27.656 3.541 1 40.22 313 GLN B N 1
ATOM 6875 C CA . GLN B 1 313 ? 6.938 -26.312 4.078 1 40.22 313 GLN B CA 1
ATOM 6876 C C . GLN B 1 313 ? 5.668 -26.234 4.922 1 40.22 313 GLN B C 1
ATOM 6878 O O . GLN B 1 313 ? 4.586 -26.609 4.457 1 40.22 313 GLN B O 1
ATOM 6883 N N . PRO B 1 314 ? 5.723 -26.344 6.082 1 34.25 314 PRO B N 1
ATOM 6884 C CA . PRO B 1 314 ? 4.547 -26.328 6.957 1 34.25 314 PRO B CA 1
ATOM 6885 C C . PRO B 1 314 ? 3.469 -25.359 6.477 1 34.25 314 PRO B C 1
ATOM 6887 O O . PRO B 1 314 ? 3.789 -24.312 5.918 1 34.25 314 PRO B O 1
ATOM 6890 N N . PRO B 1 315 ? 2.17 -25.844 6.324 1 36.69 315 PRO B N 1
ATOM 6891 C CA . PRO B 1 315 ? 0.998 -25.078 5.91 1 36.69 315 PRO B CA 1
ATOM 6892 C C . PRO B 1 315 ? 0.968 -23.672 6.516 1 36.69 315 PRO B C 1
ATOM 6894 O O . PRO B 1 315 ? 0.247 -22.797 6.027 1 36.69 315 PRO B O 1
ATOM 6897 N N . GLN B 1 316 ? 1.222 -23.609 7.676 1 36.28 316 GLN B N 1
ATOM 6898 C CA . GLN B 1 316 ? 0.938 -22.469 8.547 1 36.28 316 GLN B CA 1
ATOM 6899 C C . GLN B 1 316 ? 1.425 -21.156 7.934 1 36.28 316 GLN B C 1
ATOM 6901 O O . GLN B 1 316 ? 0.937 -20.078 8.281 1 36.28 316 GLN B O 1
ATOM 6906 N N . ASN B 1 317 ? 2.727 -21.156 7.512 1 36 317 ASN B N 1
ATOM 6907 C CA . ASN B 1 317 ? 3.279 -19.938 6.91 1 36 317 ASN B CA 1
ATOM 6908 C C . ASN B 1 317 ? 2.932 -19.844 5.43 1 36 317 ASN B C 1
ATOM 6910 O O . ASN B 1 317 ? 3.818 -19.875 4.574 1 36 317 ASN B O 1
ATOM 6914 N N . GLN B 1 318 ? 1.975 -20.391 4.953 1 36.69 318 GLN B N 1
ATOM 6915 C CA . GLN B 1 318 ? 1.412 -20.469 3.609 1 36.69 318 GLN B CA 1
ATOM 6916 C C . GLN B 1 318 ? 1.505 -19.125 2.893 1 36.69 318 GLN B C 1
ATOM 6918 O O . GLN B 1 318 ? 0.849 -18.906 1.871 1 36.69 318 GLN B O 1
ATOM 6923 N N . THR B 1 319 ? 1.914 -18.172 3.521 1 36.16 319 THR B N 1
ATOM 6924 C CA . THR B 1 319 ? 2.281 -17.094 2.617 1 36.16 319 THR B CA 1
ATOM 6925 C C . THR B 1 319 ? 3.236 -17.578 1.536 1 36.16 319 THR B C 1
ATOM 6927 O O . THR B 1 319 ? 3.742 -16.797 0.736 1 36.16 319 THR B O 1
ATOM 6930 N N . ASN B 1 320 ? 3.91 -18.656 1.788 1 38.41 320 ASN B N 1
ATOM 6931 C CA . ASN B 1 320 ? 4.855 -19.109 0.776 1 38.41 320 ASN B CA 1
ATOM 6932 C C . ASN B 1 320 ? 4.16 -19.391 -0.556 1 38.41 320 ASN B C 1
ATOM 6934 O O . ASN B 1 320 ? 3.277 -20.234 -0.637 1 38.41 320 ASN B O 1
ATOM 6938 N N . SER B 1 321 ? 4.156 -18.484 -1.307 1 45.16 321 SER B N 1
ATOM 6939 C CA . SER B 1 321 ? 3.867 -18.141 -2.693 1 45.16 321 SER B CA 1
ATOM 6940 C C . SER B 1 321 ? 4.098 -19.312 -3.625 1 45.16 321 SER B C 1
ATOM 6942 O O . SER B 1 321 ? 3.881 -19.219 -4.836 1 45.16 321 SER B O 1
ATOM 6944 N N . THR B 1 322 ? 4.762 -20.438 -3.08 1 51.66 322 THR B N 1
ATOM 6945 C CA . THR B 1 322 ? 5.289 -21.266 -4.156 1 51.66 322 THR B CA 1
ATOM 6946 C C . THR B 1 322 ? 4.262 -22.312 -4.586 1 51.66 322 THR B C 1
ATOM 6948 O O . THR B 1 322 ? 4.504 -23.078 -5.52 1 51.66 322 THR B O 1
ATOM 6951 N N . ALA B 1 323 ? 3.012 -22.25 -3.857 1 67.44 323 ALA B N 1
ATOM 6952 C CA . ALA B 1 323 ? 2.217 -23.422 -4.191 1 67.44 323 ALA B CA 1
ATOM 6953 C C . ALA B 1 323 ? 1.101 -23.078 -5.172 1 67.44 323 ALA B C 1
ATOM 6955 O O . ALA B 1 323 ? 0.678 -21.922 -5.254 1 67.44 323 ALA B O 1
ATOM 6956 N N . PHE B 1 324 ? 0.887 -23.938 -6.086 1 86 324 PHE B N 1
ATOM 6957 C CA . PHE B 1 324 ? -0.167 -23.859 -7.09 1 86 324 PHE B CA 1
ATOM 6958 C C . PHE B 1 324 ? -1.537 -23.766 -6.43 1 86 324 PHE B C 1
ATOM 6960 O O . PHE B 1 324 ? -2.521 -23.406 -7.082 1 86 324 PHE B O 1
ATOM 6967 N N . GLY B 1 325 ? -1.572 -23.969 -5.109 1 88.06 325 GLY B N 1
ATOM 6968 C CA . GLY B 1 325 ? -2.836 -23.922 -4.391 1 88.06 325 GLY B CA 1
ATOM 6969 C C . GLY B 1 325 ? -3.703 -25.141 -4.621 1 88.06 325 GLY B C 1
ATOM 6970 O O . GLY B 1 325 ? -4.91 -25.109 -4.371 1 88.06 325 GLY B O 1
ATOM 6971 N N . VAL B 1 326 ? -3.193 -26.188 -5.156 1 92.44 326 VAL B N 1
ATOM 6972 C CA . VAL B 1 326 ? -3.924 -27.422 -5.418 1 92.44 326 VAL B CA 1
ATOM 6973 C C . VAL B 1 326 ? -3.723 -28.391 -4.258 1 92.44 326 VAL B C 1
ATOM 6975 O O . VAL B 1 326 ? -2.592 -28.625 -3.826 1 92.44 326 VAL B O 1
ATOM 6978 N N . PRO B 1 327 ? -4.836 -28.875 -3.721 1 91.56 327 PRO B N 1
ATOM 6979 C CA . PRO B 1 327 ? -4.66 -29.891 -2.676 1 91.56 327 PRO B CA 1
ATOM 6980 C C . PRO B 1 327 ? -3.955 -31.141 -3.184 1 91.56 327 PRO B C 1
ATOM 6982 O O . PRO B 1 327 ? -3.955 -31.406 -4.387 1 91.56 327 PRO B O 1
ATOM 6985 N N . ARG B 1 328 ? -3.406 -31.891 -2.33 1 90.69 328 ARG B N 1
ATOM 6986 C CA . ARG B 1 328 ? -2.688 -33.094 -2.701 1 90.69 328 ARG B CA 1
ATOM 6987 C C . ARG B 1 328 ? -3.643 -34.156 -3.254 1 90.69 328 ARG B C 1
ATOM 6989 O O . ARG B 1 328 ? -4.586 -34.562 -2.574 1 90.69 328 ARG B O 1
ATOM 6996 N N . CYS B 1 329 ? -3.371 -34.562 -4.469 1 92.81 329 CYS B N 1
ATOM 6997 C CA . CYS B 1 329 ? -4.168 -35.594 -5.09 1 92.81 329 CYS B CA 1
ATOM 6998 C C . CYS B 1 329 ? -3.66 -36.969 -4.691 1 92.81 329 CYS B C 1
ATOM 7000 O O . CYS B 1 329 ? -2.475 -37.281 -4.848 1 92.81 329 CYS B O 1
ATOM 7002 N N . LEU B 1 330 ? -4.516 -37.844 -4.191 1 91.88 330 LEU B N 1
ATOM 7003 C CA . LEU B 1 330 ? -4.133 -39.188 -3.725 1 91.88 330 LEU B CA 1
ATOM 7004 C C . LEU B 1 330 ? -4.246 -40.219 -4.848 1 91.88 330 LEU B C 1
ATOM 7006 O O . LEU B 1 330 ? -3.482 -41.188 -4.891 1 91.88 330 LEU B O 1
ATOM 7010 N N . GLY B 1 331 ? -5.176 -40.031 -5.691 1 92.81 331 GLY B N 1
ATOM 7011 C CA . GLY B 1 331 ? -5.41 -40.969 -6.766 1 92.81 331 GLY B CA 1
ATOM 7012 C C . GLY B 1 331 ? -6.797 -40.844 -7.371 1 92.81 331 GLY B C 1
ATOM 7013 O O . GLY B 1 331 ? -7.441 -39.812 -7.27 1 92.81 331 GLY B O 1
ATOM 7014 N N . TRP B 1 332 ? -7.168 -41.938 -8.156 1 89.94 332 TRP B N 1
ATOM 7015 C CA . TRP B 1 332 ? -8.492 -41.938 -8.781 1 89.94 332 TRP B CA 1
ATOM 7016 C C . TRP B 1 332 ? -9.188 -43.281 -8.539 1 89.94 332 TRP B C 1
ATOM 7018 O O . TRP B 1 332 ? -8.539 -44.281 -8.258 1 89.94 332 TRP B O 1
ATOM 7028 N N . ILE B 1 333 ? -10.484 -43.156 -8.492 1 88 333 ILE B N 1
ATOM 7029 C CA . ILE B 1 333 ? -11.32 -44.344 -8.289 1 88 333 ILE B CA 1
ATOM 7030 C C . ILE B 1 333 ? -12.273 -44.5 -9.469 1 88 333 ILE B C 1
ATOM 7032 O O . ILE B 1 333 ? -12.812 -43.531 -9.984 1 88 333 ILE B O 1
ATOM 7036 N N . ALA B 1 334 ? -12.266 -45.75 -9.961 1 80.38 334 ALA B N 1
ATOM 7037 C CA . ALA B 1 334 ? -13.336 -46.094 -10.891 1 80.38 334 ALA B CA 1
ATOM 7038 C C . ALA B 1 334 ? -14.523 -46.719 -10.164 1 80.38 334 ALA B C 1
ATOM 7040 O O . ALA B 1 334 ? -14.422 -47.812 -9.625 1 80.38 334 ALA B O 1
ATOM 7041 N N . PRO B 1 335 ? -15.523 -45.906 -10.07 1 67.31 335 PRO B N 1
ATOM 7042 C CA . PRO B 1 335 ? -16.656 -46.5 -9.367 1 67.31 335 PRO B CA 1
ATOM 7043 C C . PRO B 1 335 ? -17.078 -47.844 -9.945 1 67.31 335 PRO B C 1
ATOM 7045 O O . PRO B 1 335 ? -16.828 -48.094 -11.125 1 67.31 335 PRO B O 1
ATOM 7048 N N . GLU B 1 336 ? -17.609 -48.812 -9.094 1 61.5 336 GLU B N 1
ATOM 7049 C CA . GLU B 1 336 ? -18 -50.156 -9.492 1 61.5 336 GLU B CA 1
ATOM 7050 C C . GLU B 1 336 ? -18.969 -50.125 -10.664 1 61.5 336 GLU B C 1
ATOM 7052 O O . GLU B 1 336 ? -19.938 -49.375 -10.664 1 61.5 336 GLU B O 1
ATOM 7057 N N . GLY B 1 337 ? -18.781 -50.906 -11.672 1 58.84 337 GLY B N 1
ATOM 7058 C CA . GLY B 1 337 ? -19.672 -51.062 -12.812 1 58.84 337 GLY B CA 1
ATOM 7059 C C . GLY B 1 337 ? -19.469 -50 -13.875 1 58.84 337 GLY B C 1
ATOM 7060 O O . GLY B 1 337 ? -20.156 -50 -14.906 1 58.84 337 GLY B O 1
ATOM 7061 N N . SER B 1 338 ? -18.625 -49.062 -13.531 1 59.88 338 SER B N 1
ATOM 7062 C CA . SER B 1 338 ? -18.547 -47.969 -14.484 1 59.88 338 SER B CA 1
ATOM 7063 C C . SER B 1 338 ? -17.484 -48.25 -15.547 1 59.88 338 SER B C 1
ATOM 7065 O O . SER B 1 338 ? -16.469 -48.875 -15.266 1 59.88 338 SER B O 1
ATOM 7067 N N . ASN B 1 339 ? -17.812 -48.344 -16.812 1 60.84 339 ASN B N 1
ATOM 7068 C CA . ASN B 1 339 ? -16.922 -48.406 -17.953 1 60.84 339 ASN B CA 1
ATOM 7069 C C . ASN B 1 339 ? -16.062 -47.156 -18.094 1 60.84 339 ASN B C 1
ATOM 7071 O O . ASN B 1 339 ? -15.844 -46.688 -19.203 1 60.84 339 ASN B O 1
ATOM 7075 N N . LEU B 1 340 ? -15.602 -46.594 -16.859 1 66.94 340 LEU B N 1
ATOM 7076 C CA . LEU B 1 340 ? -14.727 -45.438 -16.797 1 66.94 340 LEU B CA 1
ATOM 7077 C C . LEU B 1 340 ? -15.414 -44.219 -17.375 1 66.94 340 LEU B C 1
ATOM 7079 O O . LEU B 1 340 ? -14.75 -43.25 -17.781 1 66.94 340 LEU B O 1
ATOM 7083 N N . ASP B 1 341 ? -16.781 -44.312 -17.484 1 70.62 341 ASP B N 1
ATOM 7084 C CA . ASP B 1 341 ? -17.531 -43.156 -17.906 1 70.62 341 ASP B CA 1
ATOM 7085 C C . ASP B 1 341 ? -17.469 -42.031 -16.859 1 70.62 341 ASP B C 1
ATOM 7087 O O . ASP B 1 341 ? -17.516 -40.844 -17.188 1 70.62 341 ASP B O 1
ATOM 7091 N N . VAL B 1 342 ? -17.375 -42.562 -15.648 1 78.5 342 VAL B N 1
ATOM 7092 C CA . VAL B 1 342 ? -17.281 -41.656 -14.531 1 78.5 342 VAL B CA 1
ATOM 7093 C C . VAL B 1 342 ? -16.109 -42.031 -13.641 1 78.5 342 VAL B C 1
ATOM 7095 O O . VAL B 1 342 ? -15.883 -43.188 -13.359 1 78.5 342 VAL B O 1
ATOM 7098 N N . ILE B 1 343 ? -15.312 -41.031 -13.367 1 83.44 343 ILE B N 1
ATOM 7099 C CA . ILE B 1 343 ? -14.172 -41.281 -12.477 1 83.44 343 ILE B CA 1
ATOM 7100 C C . ILE B 1 343 ? -14.219 -40.281 -11.32 1 83.44 343 ILE B C 1
ATOM 7102 O O . ILE B 1 343 ? -14.781 -39.188 -11.445 1 83.44 343 ILE B O 1
ATOM 7106 N N . ASP B 1 344 ? -13.688 -40.781 -10.227 1 88.12 344 ASP B N 1
ATOM 7107 C CA . ASP B 1 344 ? -13.562 -39.906 -9.055 1 88.12 344 ASP B CA 1
ATOM 7108 C C . ASP B 1 344 ? -12.102 -39.656 -8.719 1 88.12 344 ASP B C 1
ATOM 7110 O O . ASP B 1 344 ? -11.32 -40.594 -8.531 1 88.12 344 ASP B O 1
ATOM 7114 N N . LEU B 1 345 ? -11.727 -38.375 -8.781 1 90.81 345 LEU B N 1
ATOM 7115 C CA . LEU B 1 345 ? -10.422 -38 -8.25 1 90.81 345 LEU B CA 1
ATOM 7116 C C . LEU B 1 345 ? -10.492 -37.75 -6.742 1 90.81 345 LEU B C 1
ATOM 7118 O O . LEU B 1 345 ? -11.461 -37.188 -6.25 1 90.81 345 LEU B O 1
ATOM 7122 N N . VAL B 1 346 ? -9.539 -38.219 -6.039 1 93.75 346 VAL B N 1
ATOM 7123 C CA . VAL B 1 346 ? -9.539 -38.125 -4.582 1 93.75 346 VAL B CA 1
ATOM 7124 C C . VAL B 1 346 ? -8.414 -37.219 -4.117 1 93.75 346 VAL B C 1
ATOM 7126 O O . VAL B 1 346 ? -7.254 -37.406 -4.469 1 93.75 346 VAL B O 1
ATOM 7129 N N . TYR B 1 347 ? -8.805 -36.156 -3.338 1 93.69 347 TYR B N 1
ATOM 7130 C CA . TYR B 1 347 ? -7.84 -35.219 -2.797 1 93.69 347 TYR B CA 1
ATOM 7131 C C . TYR B 1 347 ? -7.793 -35.281 -1.275 1 93.69 347 TYR B C 1
ATOM 7133 O O . TYR B 1 347 ? -8.828 -35.469 -0.624 1 93.69 347 TYR B O 1
ATOM 7141 N N . GLU B 1 348 ? -6.641 -35.094 -0.747 1 92.62 348 GLU B N 1
ATOM 7142 C CA . GLU B 1 348 ? -6.469 -35 0.7 1 92.62 348 GLU B CA 1
ATOM 7143 C C . GLU B 1 348 ? -6.863 -33.625 1.215 1 92.62 348 GLU B C 1
ATOM 7145 O O . GLU B 1 348 ? -6.547 -32.625 0.589 1 92.62 348 GLU B O 1
ATOM 7150 N N . TYR B 1 349 ? -7.613 -33.625 2.322 1 91.88 349 TYR B N 1
ATOM 7151 C CA . TYR B 1 349 ? -7.863 -32.344 2.967 1 91.88 349 TYR B CA 1
ATOM 7152 C C . TYR B 1 349 ? -6.555 -31.688 3.389 1 91.88 349 TYR B C 1
ATOM 7154 O O . TYR B 1 349 ? -5.688 -32.344 3.982 1 91.88 349 TYR B O 1
ATOM 7162 N N . PRO B 1 350 ? -6.375 -30.438 3.072 1 88.69 350 PRO B N 1
ATOM 7163 C CA . PRO B 1 350 ? -5.141 -29.781 3.488 1 88.69 350 PRO B CA 1
ATOM 7164 C C . PRO B 1 350 ? -5.062 -29.562 5 1 88.69 350 PRO B C 1
ATOM 7166 O O . PRO B 1 350 ? -3.973 -29.406 5.551 1 88.69 350 PRO B O 1
ATOM 7169 N N . THR B 1 351 ? -6.176 -29.422 5.66 1 84.5 351 THR B N 1
ATOM 7170 C CA . THR B 1 351 ? -6.246 -29.297 7.113 1 84.5 351 THR B CA 1
ATOM 7171 C C . THR B 1 351 ? -7.086 -30.422 7.715 1 84.5 351 THR B C 1
ATOM 7173 O O . THR B 1 351 ? -8.023 -30.906 7.086 1 84.5 351 THR B O 1
ATOM 7176 N N . PRO B 1 352 ? -6.609 -30.766 8.922 1 83.31 352 PRO B N 1
ATOM 7177 C CA . PRO B 1 352 ? -7.383 -31.828 9.562 1 83.31 352 PRO B CA 1
ATOM 7178 C C . PRO B 1 352 ? -8.742 -31.359 10.07 1 83.31 352 PRO B C 1
ATOM 7180 O O . PRO B 1 352 ? -8.812 -30.641 11.07 1 83.31 352 PRO B O 1
ATOM 7183 N N . THR B 1 353 ? -9.711 -31.422 9.312 1 85.44 353 THR B N 1
ATOM 7184 C CA . THR B 1 353 ? -11.062 -31.031 9.695 1 85.44 353 THR B CA 1
ATOM 7185 C C . THR B 1 353 ? -12.086 -32.031 9.188 1 85.44 353 THR B C 1
ATOM 7187 O O . THR B 1 353 ? -11.805 -32.812 8.266 1 85.44 353 THR B O 1
ATOM 7190 N N . LEU B 1 354 ? -13.195 -32.062 9.93 1 83.44 354 LEU B N 1
ATOM 7191 C CA . LEU B 1 354 ? -14.281 -32.969 9.523 1 83.44 354 LEU B CA 1
ATOM 7192 C C . LEU B 1 354 ? -15.367 -32.188 8.781 1 83.44 354 LEU B C 1
ATOM 7194 O O . LEU B 1 354 ? -16.234 -32.781 8.141 1 83.44 354 LEU B O 1
ATOM 7198 N N . GLN B 1 355 ? -15.227 -30.906 8.82 1 87.88 355 GLN B N 1
ATOM 7199 C CA . GLN B 1 355 ? -16.234 -30.078 8.156 1 87.88 355 GLN B CA 1
ATOM 7200 C C . GLN B 1 355 ? -16 -30.047 6.645 1 87.88 355 GLN B C 1
ATOM 7202 O O . GLN B 1 355 ? -14.867 -29.938 6.184 1 87.88 355 GLN B O 1
ATOM 7207 N N . PRO B 1 356 ? -17.031 -30.203 5.855 1 90.75 356 PRO B N 1
ATOM 7208 C CA . PRO B 1 356 ? -16.875 -30.125 4.402 1 90.75 356 PRO B CA 1
ATOM 7209 C C . PRO B 1 356 ? -16.406 -28.75 3.934 1 90.75 356 PRO B C 1
ATOM 7211 O O . PRO B 1 356 ? -16.781 -27.734 4.531 1 90.75 356 PRO B O 1
ATOM 7214 N N . PRO B 1 357 ? -15.609 -28.766 2.955 1 92.25 357 PRO B N 1
ATOM 7215 C CA . PRO B 1 357 ? -15.188 -27.469 2.42 1 92.25 357 PRO B CA 1
ATOM 7216 C C . PRO B 1 357 ? -16.344 -26.688 1.785 1 92.25 357 PRO B C 1
ATOM 7218 O O . PRO B 1 357 ? -17.375 -27.266 1.46 1 92.25 357 PRO B O 1
ATOM 7221 N N . VAL B 1 358 ? -16.203 -25.453 1.72 1 92.19 358 VAL B N 1
ATOM 7222 C CA . VAL B 1 358 ? -17.188 -24.562 1.118 1 92.19 358 VAL B CA 1
ATOM 7223 C C . VAL B 1 358 ? -16.594 -23.875 -0.116 1 92.19 358 VAL B C 1
ATOM 7225 O O . VAL B 1 358 ? -15.445 -23.438 -0.093 1 92.19 358 VAL B O 1
ATOM 7228 N N . SER B 1 359 ? -17.328 -23.891 -1.185 1 93.12 359 SER B N 1
ATOM 7229 C CA . SER B 1 359 ? -16.828 -23.234 -2.395 1 93.12 359 SER B CA 1
ATOM 7230 C C . SER B 1 359 ? -16.953 -21.719 -2.303 1 93.12 359 SER B C 1
ATOM 7232 O O . SER B 1 359 ? -17.75 -21.203 -1.515 1 93.12 359 SER B O 1
ATOM 7234 N N . LEU B 1 360 ? -16.125 -21 -3.035 1 95 360 LEU B N 1
ATOM 7235 C CA . LEU B 1 360 ? -16.25 -19.547 -3.123 1 95 360 LEU B CA 1
ATOM 7236 C C . LEU B 1 360 ? -17.656 -19.156 -3.564 1 95 360 LEU B C 1
ATOM 7238 O O . LEU B 1 360 ? -18.234 -18.219 -3.033 1 95 360 LEU B O 1
ATOM 7242 N N . HIS B 1 361 ? -18.219 -19.906 -4.48 1 93.31 361 HIS B N 1
ATOM 7243 C CA . HIS B 1 361 ? -19.562 -19.641 -4.973 1 93.31 361 HIS B CA 1
ATOM 7244 C C . HIS B 1 361 ? -20.578 -19.688 -3.84 1 93.31 361 HIS B C 1
ATOM 7246 O O . HIS B 1 361 ? -21.406 -18.781 -3.719 1 93.31 361 HIS B O 1
ATOM 7252 N N . THR B 1 362 ? -20.484 -20.688 -3.043 1 91.56 362 THR B N 1
ATOM 7253 C CA . THR B 1 362 ? -21.391 -20.844 -1.917 1 91.56 362 THR B CA 1
ATOM 7254 C C . THR B 1 362 ? -21.188 -19.734 -0.892 1 91.56 362 THR B C 1
ATOM 7256 O O . THR B 1 362 ? -22.156 -19.203 -0.33 1 91.56 362 THR B O 1
ATOM 7259 N N . LEU B 1 363 ? -20 -19.422 -0.644 1 91.25 363 LEU B N 1
ATOM 7260 C CA . LEU B 1 363 ? -19.672 -18.359 0.312 1 91.25 363 LEU B CA 1
ATOM 7261 C C . LEU B 1 363 ? -20.25 -17.031 -0.137 1 91.25 363 LEU B C 1
ATOM 7263 O O . LEU B 1 363 ? -20.766 -16.25 0.684 1 91.25 363 LEU B O 1
ATOM 7267 N N . LEU B 1 364 ? -20.188 -16.719 -1.403 1 92.25 364 LEU B N 1
ATOM 7268 C CA . LEU B 1 364 ? -20.688 -15.477 -1.979 1 92.25 364 LEU B CA 1
ATOM 7269 C C . LEU B 1 364 ? -22.203 -15.398 -1.879 1 92.25 364 LEU B C 1
ATOM 7271 O O . LEU B 1 364 ? -22.781 -14.305 -1.861 1 92.25 364 LEU B O 1
ATOM 7275 N N . GLN B 1 365 ? -22.844 -16.547 -1.809 1 87.56 365 GLN B N 1
ATOM 7276 C CA . GLN B 1 365 ? -24.297 -16.609 -1.755 1 87.56 365 GLN B CA 1
ATOM 7277 C C . GLN B 1 365 ? -24.797 -16.516 -0.317 1 87.56 365 GLN B C 1
ATOM 7279 O O . GLN B 1 365 ? -25.906 -16.016 -0.067 1 87.56 365 GLN B O 1
ATOM 7284 N N . THR B 1 366 ? -24.062 -17.031 0.617 1 78.25 366 THR B N 1
ATOM 7285 C CA . THR B 1 366 ? -24.594 -17.281 1.956 1 78.25 366 THR B CA 1
ATOM 7286 C C . THR B 1 366 ? -24.234 -16.141 2.896 1 78.25 366 THR B C 1
ATOM 7288 O O . THR B 1 366 ? -24.984 -15.828 3.828 1 78.25 366 THR B O 1
ATOM 7291 N N . LEU B 1 367 ? -23.125 -15.648 2.738 1 64.94 367 LEU B N 1
ATOM 7292 C CA . LEU B 1 367 ? -22.703 -14.734 3.791 1 64.94 367 LEU B CA 1
ATOM 7293 C C . LEU B 1 367 ? -23.594 -13.5 3.828 1 64.94 367 LEU B C 1
ATOM 7295 O O . LEU B 1 367 ? -23.844 -12.883 2.793 1 64.94 367 LEU B O 1
ATOM 7299 N N . LEU B 1 368 ? -24.219 -13.453 4.973 1 62.97 368 LEU B N 1
ATOM 7300 C CA . LEU B 1 368 ? -25.078 -12.32 5.285 1 62.97 368 LEU B CA 1
ATOM 7301 C C . LEU B 1 368 ? -24.281 -11.031 5.371 1 62.97 368 LEU B C 1
ATOM 7303 O O . LEU B 1 368 ? -23.047 -11.07 5.508 1 62.97 368 LEU B O 1
ATOM 7307 N N . SER B 1 369 ? -24.969 -9.961 5.215 1 62.25 369 SER B N 1
ATOM 7308 C CA . SER B 1 369 ? -24.422 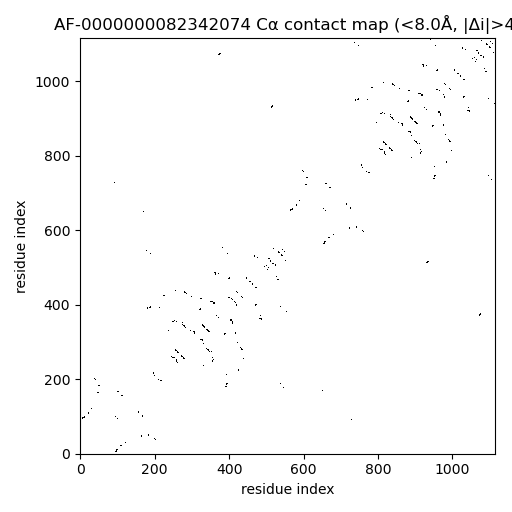-8.609 5.211 1 62.25 369 SER B CA 1
ATOM 7309 C C . SER B 1 369 ? -23.531 -8.367 6.422 1 62.25 369 SER B C 1
ATOM 7311 O O . SER B 1 369 ? -22.531 -7.664 6.332 1 62.25 369 SER B O 1
ATOM 7313 N N . THR B 1 370 ? -23.766 -9.117 7.406 1 64 370 THR B N 1
ATOM 7314 C CA . THR B 1 370 ? -23.047 -8.781 8.633 1 64 370 THR B CA 1
ATOM 7315 C C . THR B 1 370 ? -21.734 -9.555 8.719 1 64 370 THR B C 1
ATOM 7317 O O . THR B 1 370 ? -20.844 -9.188 9.484 1 64 370 THR B O 1
ATOM 7320 N N . ASN B 1 371 ? -21.547 -10.578 7.902 1 80.06 371 ASN B N 1
ATOM 7321 C CA . ASN B 1 371 ? -20.344 -11.391 8.047 1 80.06 371 ASN B CA 1
ATOM 7322 C C . ASN B 1 371 ? -19.5 -11.359 6.777 1 80.06 371 ASN B C 1
ATOM 7324 O O . ASN B 1 371 ? -18.766 -12.312 6.488 1 80.06 371 ASN B O 1
ATOM 7328 N N . ARG B 1 372 ? -19.688 -10.312 6.176 1 88.44 372 ARG B N 1
ATOM 7329 C CA . ARG B 1 372 ? -18.875 -10.18 4.969 1 88.44 372 ARG B CA 1
ATOM 7330 C C . ARG B 1 372 ? -17.422 -9.867 5.316 1 88.44 372 ARG B C 1
ATOM 7332 O O . ARG B 1 372 ? -17.156 -9.133 6.27 1 88.44 372 ARG B O 1
ATOM 7339 N N . PRO B 1 373 ? -16.562 -10.477 4.57 1 92.62 373 PRO B N 1
ATOM 7340 C CA . PRO B 1 373 ? -15.156 -10.227 4.871 1 92.62 373 PRO B CA 1
ATOM 7341 C C . PRO B 1 373 ? -14.766 -8.758 4.688 1 92.62 373 PRO B C 1
ATOM 7343 O O . PRO B 1 373 ? -15.383 -8.047 3.889 1 92.62 373 PRO B O 1
ATOM 7346 N N . SER B 1 374 ? -13.812 -8.312 5.414 1 94.81 374 SER B N 1
ATOM 7347 C CA . SER B 1 374 ? -13.305 -6.945 5.301 1 94.81 374 SER B CA 1
ATOM 7348 C C . SER B 1 374 ? -12.703 -6.691 3.924 1 94.81 374 SER B C 1
ATOM 7350 O O . SER B 1 374 ? -12.398 -7.637 3.188 1 94.81 374 SER B O 1
ATOM 7352 N N . LEU B 1 375 ? -12.602 -5.453 3.613 1 96.75 375 LEU B N 1
ATOM 7353 C CA . LEU B 1 375 ? -12.008 -5.066 2.338 1 96.75 375 LEU B CA 1
ATOM 7354 C C . LEU B 1 375 ? -10.602 -5.637 2.199 1 96.75 375 LEU B C 1
ATOM 7356 O O . LEU B 1 375 ? -10.227 -6.133 1.134 1 96.75 375 LEU B O 1
ATOM 7360 N N . GLY B 1 376 ? -9.789 -5.523 3.254 1 95.38 376 GLY B N 1
ATOM 7361 C CA . GLY B 1 376 ? -8.445 -6.086 3.234 1 95.38 376 GLY B CA 1
ATOM 7362 C C . GLY B 1 376 ? -8.43 -7.578 2.975 1 95.38 376 GLY B C 1
ATOM 7363 O O . GLY B 1 376 ? -7.574 -8.078 2.24 1 95.38 376 GLY B O 1
ATOM 7364 N N . ALA B 1 377 ? -9.328 -8.273 3.555 1 94.19 377 ALA B N 1
ATOM 7365 C CA . ALA B 1 377 ? -9.445 -9.711 3.35 1 94.19 377 ALA B CA 1
ATOM 7366 C C . ALA B 1 377 ? -9.805 -10.039 1.902 1 94.19 377 ALA B C 1
ATOM 7368 O O . ALA B 1 377 ? -9.312 -11.016 1.335 1 94.19 377 ALA B O 1
ATOM 7369 N N . ARG B 1 378 ? -10.68 -9.273 1.354 1 96.5 378 ARG B N 1
ATOM 7370 C CA . ARG B 1 378 ? -11.07 -9.484 -0.036 1 96.5 378 ARG B CA 1
ATOM 7371 C C . ARG B 1 378 ? -9.906 -9.203 -0.979 1 96.5 378 ARG B C 1
ATOM 7373 O O . ARG B 1 378 ? -9.695 -9.93 -1.955 1 96.5 378 ARG B O 1
ATOM 7380 N N . PHE B 1 379 ? -9.117 -8.117 -0.685 1 96.81 379 PHE B N 1
ATOM 7381 C CA . PHE B 1 379 ? -7.895 -7.855 -1.439 1 96.81 379 PHE B CA 1
ATOM 7382 C C . PHE B 1 379 ? -6.953 -9.055 -1.383 1 96.81 379 PHE B C 1
ATOM 7384 O O . PHE B 1 379 ? -6.418 -9.477 -2.408 1 96.81 379 PHE B O 1
ATOM 7391 N N . ASN B 1 380 ? -6.812 -9.57 -0.231 1 94.19 380 ASN B N 1
ATOM 7392 C CA . ASN B 1 380 ? -5.902 -10.695 -0.035 1 94.19 380 ASN B CA 1
ATOM 7393 C C . ASN B 1 380 ? -6.383 -11.938 -0.779 1 94.19 380 ASN B C 1
ATOM 7395 O O . ASN B 1 380 ? -5.578 -12.664 -1.363 1 94.19 380 ASN B O 1
ATOM 7399 N N . LEU B 1 381 ? -7.629 -12.195 -0.691 1 95.38 381 LEU B N 1
ATOM 7400 C CA . LEU B 1 381 ? -8.203 -13.328 -1.408 1 95.38 381 LEU B CA 1
ATOM 7401 C C . LEU B 1 381 ? -7.969 -13.195 -2.908 1 95.38 381 LEU B C 1
ATOM 7403 O O . LEU B 1 381 ? -7.547 -14.156 -3.562 1 95.38 381 LEU B O 1
ATOM 7407 N N . ALA B 1 382 ? -8.266 -12.055 -3.447 1 97.44 382 ALA B N 1
ATOM 7408 C CA . ALA B 1 382 ? -8.055 -11.789 -4.867 1 97.44 382 ALA B CA 1
ATOM 7409 C C . ALA B 1 382 ? -6.594 -12 -5.258 1 97.44 382 ALA B C 1
ATOM 7411 O O . ALA B 1 382 ? -6.305 -12.617 -6.285 1 97.44 382 ALA B O 1
ATOM 7412 N N . LEU B 1 383 ? -5.711 -11.469 -4.426 1 94.19 383 LEU B N 1
ATOM 7413 C CA . LEU B 1 383 ? -4.281 -11.594 -4.703 1 94.19 383 LEU B CA 1
ATOM 7414 C C . LEU B 1 383 ? -3.844 -13.055 -4.664 1 94.19 383 LEU B C 1
ATOM 7416 O O . LEU B 1 383 ? -3.084 -13.5 -5.527 1 94.19 383 LEU B O 1
ATOM 7420 N N . CYS B 1 384 ? -4.324 -13.773 -3.709 1 92.75 384 CYS B N 1
ATOM 7421 C CA . CYS B 1 384 ? -3.982 -15.188 -3.578 1 92.75 384 CYS B CA 1
ATOM 7422 C C . CYS B 1 384 ? -4.41 -15.969 -4.812 1 92.75 384 CYS B C 1
ATOM 7424 O O . CYS B 1 384 ? -3.639 -16.766 -5.348 1 92.75 384 CYS B O 1
ATOM 7426 N N . LEU B 1 385 ? -5.594 -15.734 -5.242 1 95.56 385 LEU B N 1
ATOM 7427 C CA . LEU B 1 385 ? -6.094 -16.422 -6.43 1 95.56 385 LEU B CA 1
ATOM 7428 C C . LEU B 1 385 ? -5.27 -16.047 -7.66 1 95.56 385 LEU B C 1
ATOM 7430 O O . LEU B 1 385 ? -4.91 -16.922 -8.453 1 95.56 385 LEU B O 1
ATOM 7434 N N . ALA B 1 386 ? -5.016 -14.781 -7.805 1 95.75 386 ALA B N 1
ATOM 7435 C CA . ALA B 1 386 ? -4.223 -14.32 -8.945 1 95.75 386 ALA B CA 1
ATOM 7436 C C . ALA B 1 386 ? -2.822 -14.922 -8.922 1 95.75 386 ALA B C 1
ATOM 7438 O O . ALA B 1 386 ? -2.287 -15.305 -9.961 1 95.75 386 ALA B O 1
ATOM 7439 N N . GLN B 1 387 ? -2.223 -14.984 -7.75 1 91.81 387 GLN B N 1
ATOM 7440 C CA . GLN B 1 387 ? -0.888 -15.555 -7.613 1 91.81 387 GLN B CA 1
ATOM 7441 C C . GLN B 1 387 ? -0.896 -17.047 -7.93 1 91.81 387 GLN B C 1
ATOM 7443 O O . GLN B 1 387 ? 0.01 -17.547 -8.594 1 91.81 387 GLN B O 1
ATOM 7448 N N . SER B 1 388 ? -1.878 -17.688 -7.422 1 92.19 388 SER B N 1
ATOM 7449 C CA . SER B 1 388 ? -1.995 -19.125 -7.707 1 92.19 388 SER B CA 1
ATOM 7450 C C . SER B 1 388 ? -2.119 -19.375 -9.203 1 92.19 388 SER B C 1
ATOM 7452 O O . SER B 1 388 ? -1.426 -20.234 -9.758 1 92.19 388 SER B O 1
ATOM 7454 N N . TYR B 1 389 ? -3.008 -18.656 -9.852 1 94.5 389 TYR B N 1
ATOM 7455 C CA . TYR B 1 389 ? -3.146 -18.875 -11.281 1 94.5 389 TYR B CA 1
ATOM 7456 C C . TYR B 1 389 ? -1.889 -18.438 -12.023 1 94.5 389 TYR B C 1
ATOM 7458 O O . TYR B 1 389 ? -1.556 -18.984 -13.078 1 94.5 389 TYR B O 1
ATOM 7466 N N . GLY B 1 390 ? -1.242 -17.422 -11.508 1 92.75 390 GLY B N 1
ATOM 7467 C CA . GLY B 1 390 ? 0.043 -17.047 -12.078 1 92.75 390 GLY B CA 1
ATOM 7468 C C . GLY B 1 390 ? 1.027 -18.203 -12.133 1 92.75 390 GLY B C 1
ATOM 7469 O O . GLY B 1 390 ? 1.813 -18.312 -13.078 1 92.75 390 GLY B O 1
ATOM 7470 N N . ARG B 1 391 ? 0.979 -19.047 -11.195 1 91.56 391 ARG B N 1
ATOM 7471 C CA . ARG B 1 391 ? 1.836 -20.234 -11.195 1 91.56 391 ARG B CA 1
ATOM 7472 C C . ARG B 1 391 ? 1.444 -21.203 -12.305 1 91.56 391 ARG B C 1
ATOM 7474 O O . ARG B 1 391 ? 2.307 -21.844 -12.914 1 91.56 391 ARG B O 1
ATOM 7481 N N . PHE B 1 392 ? 0.173 -21.281 -12.555 1 92.38 392 PHE B N 1
ATOM 7482 C CA . PHE B 1 392 ? -0.281 -22.094 -13.672 1 92.38 392 PHE B CA 1
ATOM 7483 C C . PHE B 1 392 ? 0.29 -21.578 -14.984 1 92.38 392 PHE B C 1
ATOM 7485 O O . PHE B 1 392 ? 0.818 -22.344 -15.789 1 92.38 392 PHE B O 1
ATOM 7492 N N . ILE B 1 393 ? 0.203 -20.312 -15.141 1 92.56 393 ILE B N 1
ATOM 7493 C CA . ILE B 1 393 ? 0.69 -19.688 -16.359 1 92.56 393 ILE B CA 1
ATOM 7494 C C . ILE B 1 393 ? 2.199 -19.891 -16.484 1 92.56 393 ILE B C 1
ATOM 7496 O O . ILE B 1 393 ? 2.713 -20.125 -17.578 1 92.56 393 ILE B O 1
ATOM 7500 N N . SER B 1 394 ? 2.889 -19.875 -15.367 1 91.5 394 SER B N 1
ATOM 7501 C CA . SER B 1 394 ? 4.348 -19.938 -15.352 1 91.5 394 SER B CA 1
ATOM 7502 C C . SER B 1 394 ? 4.848 -21.297 -15.844 1 91.5 394 SER B C 1
ATOM 7504 O O . SER B 1 394 ? 6.008 -21.422 -16.234 1 91.5 394 SER B O 1
ATOM 7506 N N . VAL B 1 395 ? 4.016 -22.312 -15.82 1 91.38 395 VAL B N 1
ATOM 7507 C CA . VAL B 1 395 ? 4.426 -23.625 -16.281 1 91.38 395 VAL B CA 1
ATOM 7508 C C . VAL B 1 395 ? 3.641 -24 -17.531 1 91.38 395 VAL B C 1
ATOM 7510 O O . VAL B 1 395 ? 3.713 -25.141 -18 1 91.38 395 VAL B O 1
ATOM 7513 N N . GLY B 1 396 ? 2.812 -23.109 -18.047 1 89.62 396 GLY B N 1
ATOM 7514 C CA . GLY B 1 396 ? 2.07 -23.328 -19.281 1 89.62 396 GLY B CA 1
ATOM 7515 C C . GLY B 1 396 ? 0.895 -24.266 -19.125 1 89.62 396 GLY B C 1
ATOM 7516 O O . GLY B 1 396 ? 0.485 -24.922 -20.078 1 89.62 396 GLY B O 1
ATOM 7517 N N . TYR B 1 397 ? 0.416 -24.406 -17.922 1 90.06 397 TYR B N 1
ATOM 7518 C CA . TYR B 1 397 ? -0.714 -25.297 -17.656 1 90.06 397 TYR B CA 1
ATOM 7519 C C . TYR B 1 397 ? -2.029 -24.531 -17.703 1 90.06 397 TYR B C 1
ATOM 7521 O O . TYR B 1 397 ? -2.191 -23.516 -17.016 1 90.06 397 TYR B O 1
ATOM 7529 N N . LEU B 1 398 ? -2.953 -24.984 -18.469 1 90 398 LEU B N 1
ATOM 7530 C CA . LEU B 1 398 ? -4.285 -24.391 -18.547 1 90 398 LEU B CA 1
ATOM 7531 C C . LEU B 1 398 ? -5.246 -25.109 -17.594 1 90 398 LEU B C 1
ATOM 7533 O O . LEU B 1 398 ? -5.375 -26.328 -17.641 1 90 398 LEU B O 1
ATOM 7537 N N . HIS B 1 399 ? -5.871 -24.391 -16.75 1 90.69 399 HIS B N 1
ATOM 7538 C CA . HIS B 1 399 ? -6.801 -24.969 -15.781 1 90.69 399 HIS B CA 1
ATOM 7539 C C . HIS B 1 399 ? -8.094 -25.422 -16.469 1 90.69 399 HIS B C 1
ATOM 7541 O O . HIS B 1 399 ? -8.602 -26.516 -16.188 1 90.69 399 HIS B O 1
ATOM 7547 N N . LYS B 1 400 ? -8.734 -24.594 -17.359 1 88.88 400 LYS B N 1
ATOM 7548 C CA . LYS B 1 400 ? -9.898 -24.828 -18.203 1 88.88 400 LYS B CA 1
ATOM 7549 C C . LYS B 1 400 ? -11.172 -24.906 -17.359 1 88.88 400 LYS B C 1
ATOM 7551 O O . LYS B 1 400 ? -12.156 -25.531 -17.781 1 88.88 400 LYS B O 1
ATOM 7556 N N . GLY B 1 401 ? -11.203 -24.484 -16.203 1 89.25 401 GLY B N 1
ATOM 7557 C CA . GLY B 1 401 ? -12.344 -24.438 -15.289 1 89.25 401 GLY B CA 1
ATOM 7558 C C . GLY B 1 401 ? -12.125 -23.5 -14.109 1 89.25 401 GLY B C 1
ATOM 7559 O O . GLY B 1 401 ? -12.406 -23.875 -12.969 1 89.25 401 GLY B O 1
ATOM 7560 N N . PHE B 1 402 ? -11.508 -22.375 -14.414 1 93.31 402 PHE B N 1
ATOM 7561 C CA . PHE B 1 402 ? -11.156 -21.438 -13.352 1 93.31 402 PHE B CA 1
ATOM 7562 C C . PHE B 1 402 ? -12.336 -20.547 -13.008 1 93.31 402 PHE B C 1
ATOM 7564 O O . PHE B 1 402 ? -12.484 -19.453 -13.555 1 93.31 402 PHE B O 1
ATOM 7571 N N . HIS B 1 403 ? -13.227 -21 -12.148 1 94.62 403 HIS B N 1
ATOM 7572 C CA . HIS B 1 403 ? -14.422 -20.297 -11.711 1 94.62 403 HIS B CA 1
ATOM 7573 C C . HIS B 1 403 ? -14.703 -20.547 -10.234 1 94.62 403 HIS B C 1
ATOM 7575 O O . HIS B 1 403 ? -14.039 -21.375 -9.609 1 94.62 403 HIS B O 1
ATOM 7581 N N . SER B 1 404 ? -15.664 -19.875 -9.68 1 95.56 404 SER B N 1
ATOM 7582 C CA . SER B 1 404 ? -15.867 -19.781 -8.234 1 95.56 404 SER B CA 1
ATOM 7583 C C . SER B 1 404 ? -16.281 -21.125 -7.648 1 95.56 404 SER B C 1
ATOM 7585 O O . SER B 1 404 ? -16.109 -21.359 -6.453 1 95.56 404 SER B O 1
ATOM 7587 N N . HIS B 1 405 ? -16.859 -22.094 -8.469 1 92.69 405 HIS B N 1
ATOM 7588 C CA . HIS B 1 405 ? -17.25 -23.406 -7.977 1 92.69 405 HIS B CA 1
ATOM 7589 C C . HIS B 1 405 ? -16.031 -24.266 -7.688 1 92.69 405 HIS B C 1
ATOM 7591 O O . HIS B 1 405 ? -16.125 -25.234 -6.926 1 92.69 405 HIS B O 1
ATOM 7597 N N . ASN B 1 406 ? -14.922 -23.922 -8.32 1 94.06 406 ASN B N 1
ATOM 7598 C CA . ASN B 1 406 ? -13.711 -24.734 -8.219 1 94.06 406 ASN B CA 1
ATOM 7599 C C . ASN B 1 406 ? -12.711 -24.141 -7.234 1 94.06 406 ASN B C 1
ATOM 7601 O O . ASN B 1 406 ? -11.547 -24.531 -7.207 1 94.06 406 ASN B O 1
ATOM 7605 N N . ILE B 1 407 ? -13.102 -23.125 -6.531 1 95.06 407 ILE B N 1
ATOM 7606 C CA . ILE B 1 407 ? -12.32 -22.562 -5.434 1 95.06 407 ILE B CA 1
ATOM 7607 C C . ILE B 1 407 ? -12.922 -23 -4.098 1 95.06 407 ILE B C 1
ATOM 7609 O O . ILE B 1 407 ? -14.07 -22.656 -3.783 1 95.06 407 ILE B O 1
ATOM 7613 N N . LEU B 1 408 ? -12.164 -23.75 -3.324 1 93.94 408 LEU B N 1
ATOM 7614 C CA . LEU B 1 408 ? -12.711 -24.312 -2.096 1 93.94 408 LEU B CA 1
ATOM 7615 C C . LEU B 1 408 ? -11.969 -23.781 -0.875 1 93.94 408 LEU B C 1
ATOM 7617 O O . LEU B 1 408 ? -10.773 -23.484 -0.951 1 93.94 408 LEU B O 1
ATOM 7621 N N . PHE B 1 409 ? -12.68 -23.703 0.19 1 92.25 409 PHE B N 1
ATOM 7622 C CA . PHE B 1 409 ? -12.141 -23.328 1.491 1 92.25 409 PHE B CA 1
ATOM 7623 C C . PHE B 1 409 ? -12.344 -24.438 2.506 1 92.25 409 PHE B C 1
ATOM 7625 O O . PHE B 1 409 ? -13.469 -24.906 2.713 1 92.25 409 PHE B O 1
ATOM 7632 N N . PHE B 1 410 ? -11.273 -24.859 3.146 1 90.62 410 PHE B N 1
ATOM 7633 C CA . PHE B 1 410 ? -11.336 -26 4.059 1 90.62 410 PHE B CA 1
ATOM 7634 C C . PHE B 1 410 ? -11.344 -25.531 5.508 1 90.62 410 PHE B C 1
ATOM 7636 O O . PHE B 1 410 ? -11.422 -26.344 6.43 1 90.62 410 PHE B O 1
ATOM 7643 N N . ASN B 1 411 ? -11.164 -24.266 5.738 1 83.56 411 ASN B N 1
ATOM 7644 C CA . ASN B 1 411 ? -11.227 -23.656 7.059 1 83.56 411 ASN B CA 1
ATOM 7645 C C . ASN B 1 411 ? -11.906 -22.297 7.008 1 83.56 411 ASN B C 1
ATOM 7647 O O . ASN B 1 411 ? -12.406 -21.875 5.961 1 83.56 411 ASN B O 1
ATOM 7651 N N . ASP B 1 412 ? -11.938 -21.719 8.164 1 77.5 412 ASP B N 1
ATOM 7652 C CA . ASP B 1 412 ? -12.641 -20.438 8.273 1 77.5 412 ASP B CA 1
ATOM 7653 C C . ASP B 1 412 ? -11.742 -19.281 7.844 1 77.5 412 ASP B C 1
ATOM 7655 O O . ASP B 1 412 ? -12.148 -18.125 7.898 1 77.5 412 ASP B O 1
ATOM 7659 N N . THR B 1 413 ? -10.633 -19.766 7.402 1 79.75 413 THR B N 1
ATOM 7660 C CA . THR B 1 413 ? -9.758 -18.734 6.871 1 79.75 413 THR B CA 1
ATOM 7661 C C . THR B 1 413 ? -10.008 -18.531 5.379 1 79.75 413 THR B C 1
ATOM 7663 O O . THR B 1 413 ? -10.609 -19.375 4.723 1 79.75 413 THR B O 1
ATOM 7666 N N . LEU B 1 414 ? -9.945 -17.453 4.844 1 85.94 414 LEU B N 1
ATOM 7667 C CA . LEU B 1 414 ? -10.156 -17.156 3.428 1 85.94 414 LEU B CA 1
ATOM 7668 C C . LEU B 1 414 ? -8.922 -17.547 2.609 1 85.94 414 LEU B C 1
ATOM 7670 O O . LEU B 1 414 ? -8.492 -16.797 1.733 1 85.94 414 LEU B O 1
ATOM 7674 N N . THR B 1 415 ? -8.391 -18.812 2.926 1 87.88 415 THR B N 1
ATOM 7675 C CA . THR B 1 415 ? -7.316 -19.359 2.107 1 87.88 415 THR B CA 1
ATOM 7676 C C . THR B 1 415 ? -7.883 -20.281 1.029 1 87.88 415 THR B C 1
ATOM 7678 O O . THR B 1 415 ? -8.375 -21.375 1.331 1 87.88 415 THR B O 1
ATOM 7681 N N . PRO B 1 416 ? -7.711 -19.891 -0.166 1 93.44 416 PRO B N 1
ATOM 7682 C CA . PRO B 1 416 ? -8.375 -20.656 -1.229 1 93.44 416 PRO B CA 1
ATOM 7683 C C . PRO B 1 416 ? -7.539 -21.844 -1.721 1 93.44 416 PRO B C 1
ATOM 7685 O O . PRO B 1 416 ? -6.309 -21.766 -1.71 1 93.44 416 PRO B O 1
ATOM 7688 N N . TYR B 1 417 ? -8.203 -22.922 -2.146 1 93.19 417 TYR B N 1
ATOM 7689 C CA . TYR B 1 417 ? -7.629 -24.062 -2.852 1 93.19 417 TYR B CA 1
ATOM 7690 C C . TYR B 1 417 ? -8.297 -24.266 -4.207 1 93.19 417 TYR B C 1
ATOM 7692 O O . TYR B 1 417 ? -9.516 -24.109 -4.328 1 93.19 417 TYR B O 1
ATOM 7700 N N . ILE B 1 418 ? -7.543 -24.547 -5.152 1 94.38 418 ILE B N 1
ATOM 7701 C CA . ILE B 1 418 ? -8.031 -24.656 -6.523 1 94.38 418 ILE B CA 1
ATOM 7702 C C . ILE B 1 418 ? -8.227 -26.125 -6.883 1 94.38 418 ILE B C 1
ATOM 7704 O O . ILE B 1 418 ? -7.312 -26.938 -6.715 1 94.38 418 ILE B O 1
ATOM 7708 N N . VAL B 1 419 ? -9.391 -26.469 -7.301 1 92.56 419 VAL B N 1
ATOM 7709 C CA . VAL B 1 419 ? -9.711 -27.812 -7.762 1 92.56 419 VAL B CA 1
ATOM 7710 C C . VAL B 1 419 ? -10.297 -27.75 -9.172 1 92.56 419 VAL B C 1
ATOM 7712 O O . VAL B 1 419 ? -10.375 -26.672 -9.766 1 92.56 419 VAL B O 1
ATOM 7715 N N . GLY B 1 420 ? -10.531 -28.844 -9.758 1 89.88 420 GLY B N 1
ATOM 7716 C CA . GLY B 1 420 ? -11.148 -28.875 -11.078 1 89.88 420 GLY B CA 1
ATOM 7717 C C . GLY B 1 420 ? -10.148 -28.719 -12.203 1 89.88 420 GLY B C 1
ATOM 7718 O O . GLY B 1 420 ? -10.5 -28.266 -13.289 1 89.88 420 GLY B O 1
ATOM 7719 N N . CYS B 1 421 ? -8.922 -29.062 -12.023 1 87.31 421 CYS B N 1
ATOM 7720 C CA . CYS B 1 421 ? -7.883 -28.922 -13.039 1 87.31 421 CYS B CA 1
ATOM 7721 C C . CYS B 1 421 ? -8.117 -29.906 -14.188 1 87.31 421 CYS B C 1
ATOM 7723 O O . CYS B 1 421 ? -8.414 -31.078 -13.953 1 87.31 421 CYS B O 1
ATOM 7725 N N . ALA B 1 422 ? -8.062 -29.344 -15.359 1 73.44 422 ALA B N 1
ATOM 7726 C CA . ALA B 1 422 ? -8.336 -30.156 -16.547 1 73.44 422 ALA B CA 1
ATOM 7727 C C . ALA B 1 422 ? -7.137 -31.016 -16.922 1 73.44 422 ALA B C 1
ATOM 7729 O O . ALA B 1 422 ? -6.012 -30.734 -16.5 1 73.44 422 ALA B O 1
ATOM 7730 N N . ASP B 1 423 ? -7.527 -32.125 -17.594 1 63.97 423 ASP B N 1
ATOM 7731 C CA . ASP B 1 423 ? -6.473 -32.906 -18.234 1 63.97 423 ASP B CA 1
ATOM 7732 C C . ASP B 1 423 ? -5.945 -32.219 -19.484 1 63.97 423 ASP B C 1
ATOM 7734 O O . ASP B 1 423 ? -6.652 -31.438 -20.109 1 63.97 423 ASP B O 1
ATOM 7738 N N . SER B 1 424 ? -4.555 -32.094 -19.609 1 54.28 424 SER B N 1
ATOM 7739 C CA . SER B 1 424 ? -3.949 -31.531 -20.812 1 54.28 424 SER B CA 1
ATOM 7740 C C . SER B 1 424 ? -4.039 -32.531 -21.984 1 54.28 424 SER B C 1
ATOM 7742 O O . SER B 1 424 ? -3.768 -33.719 -21.812 1 54.28 424 SER B O 1
ATOM 7744 N N . ARG B 1 425 ? -4.988 -32.25 -23 1 48.78 425 ARG B N 1
ATOM 7745 C CA . ARG B 1 425 ? -5.066 -33.156 -24.156 1 48.78 425 ARG B CA 1
ATOM 7746 C C . ARG B 1 425 ? -3.828 -33 -25.031 1 48.78 425 ARG B C 1
ATOM 7748 O O . ARG B 1 425 ? -3.238 -31.938 -25.125 1 48.78 425 ARG B O 1
ATOM 7755 N N . PRO B 1 426 ? -3.297 -34.25 -25.422 1 43.12 426 PRO B N 1
ATOM 7756 C CA . PRO B 1 426 ? -2.301 -34.156 -26.484 1 43.12 426 PRO B CA 1
ATOM 7757 C C . PRO B 1 426 ? -2.82 -33.438 -27.734 1 43.12 426 PRO B C 1
ATOM 7759 O O . PRO B 1 426 ? -4.02 -33.469 -28.016 1 43.12 426 PRO B O 1
ATOM 7762 N N . GLU B 1 427 ? -2.178 -32.375 -28.109 1 40.47 427 GLU B N 1
ATOM 7763 C CA . GLU B 1 427 ? -2.479 -31.656 -29.359 1 40.47 427 GLU B CA 1
ATOM 7764 C C . GLU B 1 427 ? -3.092 -32.594 -30.391 1 40.47 427 GLU B C 1
ATOM 7766 O O . GLU B 1 427 ? -3.908 -32.156 -31.219 1 40.47 427 GLU B O 1
ATOM 7771 N N . THR B 1 428 ? -2.604 -33.781 -30.516 1 37.97 428 THR B N 1
ATOM 7772 C CA . THR B 1 428 ? -2.891 -34.594 -31.672 1 37.97 428 THR B CA 1
ATOM 7773 C C . THR B 1 428 ? -4.25 -35.281 -31.531 1 37.97 428 THR B C 1
ATOM 7775 O O . THR B 1 428 ? -4.75 -35.906 -32.5 1 37.97 428 THR B O 1
ATOM 7778 N N . THR B 1 429 ? -4.609 -35.75 -30.438 1 41.03 429 THR B N 1
ATOM 7779 C CA . THR B 1 429 ? -5.801 -36.594 -30.406 1 41.03 429 THR B CA 1
ATOM 7780 C C . THR B 1 429 ? -7.059 -35.75 -30.266 1 41.03 429 THR B C 1
ATOM 7782 O O . THR B 1 429 ? -7.133 -34.906 -29.375 1 41.03 429 THR B O 1
ATOM 7785 N N . PRO B 1 430 ? -7.82 -35.75 -31.297 1 40.06 430 PRO B N 1
ATOM 7786 C CA . PRO B 1 430 ? -9.117 -35.094 -31.281 1 40.06 430 PRO B CA 1
ATOM 7787 C C . PRO B 1 430 ? -9.914 -35.344 -30.016 1 40.06 430 PRO B C 1
ATOM 7789 O O . PRO B 1 430 ? -11.141 -35.344 -30.031 1 40.06 430 PRO B O 1
ATOM 7792 N N . MET B 1 431 ? -9.281 -36 -29.125 1 42.5 431 MET B N 1
ATOM 7793 C CA . MET B 1 431 ? -10.125 -36.375 -28 1 42.5 431 MET B CA 1
ATOM 7794 C C . MET B 1 431 ? -10.523 -35.156 -27.172 1 42.5 431 MET B C 1
ATOM 7796 O O . MET B 1 431 ? -9.734 -34.219 -27.016 1 42.5 431 MET B O 1
ATOM 7800 N N . TYR B 1 432 ? -11.805 -35.031 -27.031 1 42.66 432 TYR B N 1
ATOM 7801 C CA . TYR B 1 432 ? -12.422 -33.938 -26.266 1 42.66 432 TYR B CA 1
ATOM 7802 C C . TYR B 1 432 ? -11.852 -33.875 -24.844 1 42.66 432 TYR B C 1
ATOM 7804 O O . TYR B 1 432 ? -11.656 -34.906 -24.203 1 42.66 432 TYR B O 1
ATOM 7812 N N . SER B 1 433 ? -10.977 -33 -24.625 1 47.09 433 SER B N 1
ATOM 7813 C CA . SER B 1 433 ? -10.719 -32.781 -23.203 1 47.09 433 SER B CA 1
ATOM 7814 C C . SER B 1 433 ? -11.992 -32.969 -22.375 1 47.09 433 SER B C 1
ATOM 7816 O O . SER B 1 433 ? -13.094 -32.656 -22.844 1 47.09 433 SER B O 1
ATOM 7818 N N . SER B 1 434 ? -12.18 -34.062 -21.625 1 45.22 434 SER B N 1
ATOM 7819 C CA . SER B 1 434 ? -13.352 -34.25 -20.766 1 45.22 434 SER B CA 1
ATOM 7820 C C . SER B 1 434 ? -13.945 -32.875 -20.391 1 45.22 434 SER B C 1
ATOM 7822 O O . SER B 1 434 ? -13.258 -32.031 -19.828 1 45.22 434 SER B O 1
ATOM 7824 N N . PRO B 1 435 ? -14.961 -32.5 -21.141 1 44.28 435 PRO B N 1
ATOM 7825 C CA . PRO B 1 435 ? -15.633 -31.234 -20.828 1 44.28 435 PRO B CA 1
ATOM 7826 C C . PRO B 1 435 ? -15.805 -31 -19.328 1 44.28 435 PRO B C 1
ATOM 7828 O O . PRO B 1 435 ? -16.062 -31.953 -18.578 1 44.28 435 PRO B O 1
ATOM 7831 N N . LEU B 1 436 ? -15.109 -30.078 -18.672 1 49.88 436 LEU B N 1
ATOM 7832 C CA . LEU B 1 436 ? -15.609 -29.641 -17.375 1 49.88 436 LEU B CA 1
ATOM 7833 C C . LEU B 1 436 ? -17.125 -29.828 -17.281 1 49.88 436 LEU B C 1
ATOM 7835 O O . LEU B 1 436 ? -17.812 -29.812 -18.297 1 49.88 436 LEU B O 1
ATOM 7839 N N . SER B 1 437 ? -17.656 -30.422 -16.172 1 52.41 437 SER B N 1
ATOM 7840 C CA . SER B 1 437 ? -19 -30.859 -15.852 1 52.41 437 SER B CA 1
ATOM 7841 C C . SER B 1 437 ? -20.047 -29.859 -16.328 1 52.41 437 SER B C 1
ATOM 7843 O O . SER B 1 437 ? -20.016 -28.688 -15.938 1 52.41 437 SER B O 1
ATOM 7845 N N . ASP B 1 438 ? -20.547 -30 -17.547 1 60.12 438 ASP B N 1
ATOM 7846 C CA . ASP B 1 438 ? -21.734 -29.297 -18.016 1 60.12 438 ASP B CA 1
ATOM 7847 C C . ASP B 1 438 ? -22.812 -29.281 -16.922 1 60.12 438 ASP B C 1
ATOM 7849 O O . ASP B 1 438 ? -23.906 -28.75 -17.125 1 60.12 438 ASP B O 1
ATOM 7853 N N . VAL B 1 439 ? -22.281 -29.781 -15.805 1 72.19 439 VAL B N 1
ATOM 7854 C CA . VAL B 1 439 ? -23.297 -29.906 -14.758 1 72.19 439 VAL B CA 1
ATOM 7855 C C . VAL B 1 439 ? -23.438 -28.578 -14.016 1 72.19 439 VAL B C 1
ATOM 7857 O O . VAL B 1 439 ? -24.484 -28.297 -13.438 1 72.19 439 VAL B O 1
ATOM 7860 N N . ILE B 1 440 ? -22.453 -27.734 -14.18 1 80.88 440 ILE B N 1
ATOM 7861 C CA . ILE B 1 440 ? -22.516 -26.453 -13.484 1 80.88 440 ILE B CA 1
ATOM 7862 C C . ILE B 1 440 ? -23.234 -25.422 -14.359 1 80.88 440 ILE B C 1
ATOM 7864 O O . ILE B 1 440 ? -22.734 -25.047 -15.422 1 80.88 440 ILE B O 1
ATOM 7868 N N . PRO B 1 441 ? -24.359 -25 -13.992 1 78 441 PRO B N 1
ATOM 7869 C CA . PRO B 1 441 ? -25.25 -24.219 -14.859 1 78 441 PRO B CA 1
ATOM 7870 C C . PRO B 1 441 ? -24.672 -22.859 -15.211 1 78 441 PRO B C 1
ATOM 7872 O O . PRO B 1 441 ? -24.906 -22.344 -16.312 1 78 441 PRO B O 1
ATOM 7875 N N . ASP B 1 442 ? -23.953 -22.188 -14.344 1 87.5 442 ASP B N 1
ATOM 7876 C CA . ASP B 1 442 ? -23.531 -20.812 -14.617 1 87.5 442 ASP B CA 1
ATOM 7877 C C . ASP B 1 442 ? -22.062 -20.766 -15.016 1 87.5 442 ASP B C 1
ATOM 7879 O O . ASP B 1 442 ? -21.422 -19.703 -14.961 1 87.5 442 ASP B O 1
ATOM 7883 N N . ARG B 1 443 ? -21.531 -21.859 -15.477 1 87.38 443 ARG B N 1
ATOM 7884 C CA . ARG B 1 443 ? -20.125 -21.953 -15.844 1 87.38 443 ARG B CA 1
ATOM 7885 C C . ARG B 1 443 ? -19.797 -21.031 -17 1 87.38 443 ARG B C 1
ATOM 7887 O O . ARG B 1 443 ? -18.703 -20.484 -17.078 1 87.38 443 ARG B O 1
ATOM 7894 N N . GLU B 1 444 ? -20.734 -20.828 -17.922 1 88.94 444 GLU B N 1
ATOM 7895 C CA . GLU B 1 444 ? -20.5 -20.062 -19.141 1 88.94 444 GLU B CA 1
ATOM 7896 C C . GLU B 1 444 ? -20.297 -18.578 -18.828 1 88.94 444 GLU B C 1
ATOM 7898 O O . GLU B 1 444 ? -19.781 -17.828 -19.672 1 88.94 444 GLU B O 1
ATOM 7903 N N . LEU B 1 445 ? -20.688 -18.25 -17.609 1 93.69 445 LEU B N 1
ATOM 7904 C CA . LEU B 1 445 ? -20.484 -16.859 -17.203 1 93.69 445 LEU B CA 1
ATOM 7905 C C . LEU B 1 445 ? -19 -16.547 -17.062 1 93.69 445 LEU B C 1
ATOM 7907 O O . LEU B 1 445 ? -18.578 -15.391 -17.141 1 93.69 445 LEU B O 1
ATOM 7911 N N . TYR B 1 446 ? -18.219 -17.609 -16.891 1 94.88 446 TYR B N 1
ATOM 7912 C CA . TYR B 1 446 ? -16.797 -17.422 -16.594 1 94.88 446 TYR B CA 1
ATOM 7913 C C . TYR B 1 446 ? -15.953 -17.625 -17.859 1 94.88 446 TYR B C 1
ATOM 7915 O O . TYR B 1 446 ? -14.719 -17.641 -17.781 1 94.88 446 TYR B O 1
ATOM 7923 N N . ILE B 1 447 ? -16.578 -17.797 -19 1 92.19 447 ILE B N 1
ATOM 7924 C CA . ILE B 1 447 ? -15.914 -18.047 -20.281 1 92.19 447 ILE B CA 1
ATOM 7925 C C . ILE B 1 447 ? -16.234 -16.906 -21.25 1 92.19 447 ILE B C 1
ATOM 7927 O O . ILE B 1 447 ? -17.391 -16.484 -21.375 1 92.19 447 ILE B O 1
ATOM 7931 N N . PRO B 1 448 ? -15.156 -16.438 -21.891 1 91.88 448 PRO B N 1
ATOM 7932 C CA . PRO B 1 448 ? -15.438 -15.367 -22.844 1 91.88 448 PRO B CA 1
ATOM 7933 C C . PRO B 1 448 ? -16.469 -15.766 -23.891 1 91.88 448 PRO B C 1
ATOM 7935 O O . PRO B 1 448 ? -16.484 -16.906 -24.344 1 91.88 448 PRO B O 1
ATOM 7938 N N . TRP B 1 449 ? -17.25 -14.789 -24.297 1 88.19 449 TRP B N 1
ATOM 7939 C CA . TRP B 1 449 ? -18.328 -15.016 -25.25 1 88.19 449 TRP B CA 1
ATOM 7940 C C . TRP B 1 449 ? -17.766 -15.609 -26.547 1 88.19 449 TRP B C 1
ATOM 7942 O O . TRP B 1 449 ? -18.359 -16.531 -27.125 1 88.19 449 TRP B O 1
ATOM 7952 N N . GLU B 1 450 ? -16.625 -15.148 -26.953 1 83.06 450 GLU B N 1
ATOM 7953 C CA . GLU B 1 450 ? -16.016 -15.602 -28.203 1 83.06 450 GLU B CA 1
ATOM 7954 C C . GLU B 1 450 ? -15.656 -17.078 -28.141 1 83.06 450 GLU B C 1
ATOM 7956 O O . GLU B 1 450 ? -15.758 -17.797 -29.141 1 83.06 450 GLU B O 1
ATOM 7961 N N . THR B 1 451 ? -15.258 -17.5 -26.969 1 81.81 451 THR B N 1
ATOM 7962 C CA . THR B 1 451 ? -14.891 -18.891 -26.766 1 81.81 451 THR B CA 1
ATOM 7963 C C . THR B 1 451 ? -16.141 -19.781 -26.75 1 81.81 451 THR B C 1
ATOM 7965 O O . THR B 1 451 ? -16.109 -20.891 -27.281 1 81.81 451 THR B O 1
ATOM 7968 N N . ILE B 1 452 ? -17.203 -19.297 -26.203 1 79.06 452 ILE B N 1
ATOM 7969 C CA . ILE B 1 452 ? -18.453 -20.047 -26.109 1 79.06 452 ILE B CA 1
ATOM 7970 C C . ILE B 1 452 ? -19 -20.312 -27.516 1 79.06 452 ILE B C 1
ATOM 7972 O O . ILE B 1 452 ? -19.516 -21.391 -27.797 1 79.06 452 ILE B O 1
ATOM 7976 N N . LEU B 1 453 ? -18.922 -19.328 -28.359 1 75.62 453 LEU B N 1
ATOM 7977 C CA . LEU B 1 453 ? -19.438 -19.422 -29.719 1 75.62 453 LEU B CA 1
ATOM 7978 C C . LEU B 1 453 ? -18.672 -20.484 -30.516 1 75.62 453 LEU B C 1
ATOM 7980 O O . LEU B 1 453 ? -19.234 -21.109 -31.422 1 75.62 453 LEU B O 1
ATOM 7984 N N . GLU B 1 454 ? -17.5 -20.703 -30.141 1 69.44 454 GLU B N 1
ATOM 7985 C CA . GLU B 1 454 ? -16.641 -21.578 -30.922 1 69.44 454 GLU B CA 1
ATOM 7986 C C . GLU B 1 454 ? -16.719 -23.016 -30.422 1 69.44 454 GLU B C 1
ATOM 7988 O O . GLU B 1 454 ? -16.328 -23.953 -31.141 1 69.44 454 GLU B O 1
ATOM 7993 N N . ILE B 1 455 ? -17.25 -23.312 -29.312 1 62.03 455 ILE B N 1
ATOM 7994 C CA . ILE B 1 455 ? -17.266 -24.609 -28.656 1 62.03 455 ILE B CA 1
ATOM 7995 C C . ILE B 1 455 ? -18.125 -25.578 -29.469 1 62.03 455 ILE B C 1
ATOM 7997 O O . ILE B 1 455 ? -17.703 -26.719 -29.734 1 62.03 455 ILE B O 1
ATOM 8001 N N . PRO B 1 456 ? -19.328 -25.203 -30.031 1 58.59 456 PRO B N 1
ATOM 8002 C CA . PRO B 1 456 ? -20.188 -26.156 -30.75 1 58.59 456 PRO B CA 1
ATOM 8003 C C . PRO B 1 456 ? -19.766 -26.359 -32.188 1 58.59 456 PRO B C 1
ATOM 8005 O O . PRO B 1 456 ? -20.406 -27.109 -32.938 1 58.59 456 PRO B O 1
ATOM 8008 N N . GLN B 1 457 ? -18.562 -25.891 -32.562 1 57.28 457 GLN B N 1
ATOM 8009 C CA . GLN B 1 457 ? -18.234 -26.016 -34 1 57.28 457 GLN B CA 1
ATOM 8010 C C . GLN B 1 457 ? -17.859 -27.438 -34.344 1 57.28 457 GLN B C 1
ATOM 8012 O O . GLN B 1 457 ? -17.031 -28.062 -33.688 1 57.28 457 GLN B O 1
ATOM 8017 N N . PRO B 1 458 ? -18.703 -28.109 -35.188 1 55.84 458 PRO B N 1
ATOM 8018 C CA . PRO B 1 458 ? -18.469 -29.5 -35.594 1 55.84 458 PRO B CA 1
ATOM 8019 C C . PRO B 1 458 ? -17.062 -29.703 -36.188 1 55.84 458 PRO B C 1
ATOM 8021 O O . PRO B 1 458 ? -16.5 -30.781 -36.062 1 55.84 458 PRO B O 1
ATOM 8024 N N . ASP B 1 459 ? -16.516 -28.75 -36.906 1 52.97 459 ASP B N 1
ATOM 8025 C CA . ASP B 1 459 ? -15.188 -28.828 -37.5 1 52.97 459 ASP B CA 1
ATOM 8026 C C . ASP B 1 459 ? -14.102 -28.672 -36.469 1 52.97 459 ASP B C 1
ATOM 8028 O O . ASP B 1 459 ? -13.953 -27.594 -35.875 1 52.97 459 ASP B O 1
ATOM 8032 N N . PRO B 1 460 ? -13.57 -29.812 -36.094 1 54.41 460 PRO B N 1
ATOM 8033 C CA . PRO B 1 460 ? -12.531 -29.781 -35.062 1 54.41 460 PRO B CA 1
ATOM 8034 C C . PRO B 1 460 ? -11.453 -28.734 -35.312 1 54.41 460 PRO B C 1
ATOM 8036 O O . PRO B 1 460 ? -10.844 -28.219 -34.375 1 54.41 460 PRO B O 1
ATOM 8039 N N . SER B 1 461 ? -11.195 -28.484 -36.688 1 53.03 461 SER B N 1
ATOM 8040 C CA . SER B 1 461 ? -10.133 -27.547 -37.062 1 53.03 461 SER B CA 1
ATOM 8041 C C . SER B 1 461 ? -10.484 -26.125 -36.656 1 53.03 461 SER B C 1
ATOM 8043 O O . SER B 1 461 ? -9.602 -25.266 -36.531 1 53.03 461 SER B O 1
ATOM 8045 N N . LYS B 1 462 ? -11.773 -25.891 -36.531 1 52.41 462 LYS B N 1
ATOM 8046 C CA . LYS B 1 462 ? -12.242 -24.531 -36.25 1 52.41 462 LYS B CA 1
ATOM 8047 C C . LYS B 1 462 ? -12.469 -24.312 -34.781 1 52.41 462 LYS B C 1
ATOM 8049 O O . LYS B 1 462 ? -12.852 -23.219 -34.344 1 52.41 462 LYS B O 1
ATOM 8054 N N . ARG B 1 463 ? -12.43 -25.328 -33.969 1 52.16 463 ARG B N 1
ATOM 8055 C CA . ARG B 1 463 ? -12.656 -25.234 -32.531 1 52.16 463 ARG B CA 1
ATOM 8056 C C . ARG B 1 463 ? -11.531 -24.469 -31.859 1 52.16 463 ARG B C 1
ATOM 8058 O O . ARG B 1 463 ? -10.352 -24.734 -32.094 1 52.16 463 ARG B O 1
ATOM 8065 N N . THR B 1 464 ? -11.891 -23.156 -31.594 1 55.94 464 THR B N 1
ATOM 8066 C CA . THR B 1 464 ? -10.914 -22.344 -30.891 1 55.94 464 THR B CA 1
ATOM 8067 C C . THR B 1 464 ? -10.398 -23.062 -29.656 1 55.94 464 THR B C 1
ATOM 8069 O O . THR B 1 464 ? -11.172 -23.656 -28.891 1 55.94 464 THR B O 1
ATOM 8072 N N . ARG B 1 465 ? -9.117 -23.344 -29.594 1 66.19 465 ARG B N 1
ATOM 8073 C CA . ARG B 1 465 ? -8.352 -23.984 -28.531 1 66.19 465 ARG B CA 1
ATOM 8074 C C . ARG B 1 465 ? -8.414 -23.141 -27.25 1 66.19 465 ARG B C 1
ATOM 8076 O O . ARG B 1 465 ? -8.492 -21.922 -27.312 1 66.19 465 ARG B O 1
ATOM 8083 N N . TRP B 1 466 ? -8.914 -23.766 -26.172 1 80.31 466 TRP B N 1
ATOM 8084 C CA . TRP B 1 466 ? -8.836 -23.141 -24.859 1 80.31 466 TRP B CA 1
ATOM 8085 C C . TRP B 1 466 ? -7.496 -22.422 -24.672 1 80.31 466 TRP B C 1
ATOM 8087 O O . TRP B 1 466 ? -6.457 -22.922 -25.109 1 80.31 466 TRP B O 1
ATOM 8097 N N . SER B 1 467 ? -7.543 -21.188 -24.328 1 85.94 467 SER B N 1
ATOM 8098 C CA . SER B 1 467 ? -6.328 -20.422 -24.094 1 85.94 467 SER B CA 1
ATOM 8099 C C . SER B 1 467 ? -6.285 -19.875 -22.672 1 85.94 467 SER B C 1
ATOM 8101 O O . SER B 1 467 ? -7.258 -20 -21.922 1 85.94 467 SER B O 1
ATOM 8103 N N . ALA B 1 468 ? -5.148 -19.469 -22.359 1 91.69 468 ALA B N 1
ATOM 8104 C CA . ALA B 1 468 ? -4.973 -18.859 -21.031 1 91.69 468 ALA B CA 1
ATOM 8105 C C . ALA B 1 468 ? -5.93 -17.688 -20.844 1 91.69 468 ALA B C 1
ATOM 8107 O O . ALA B 1 468 ? -6.332 -17.391 -19.719 1 91.69 468 ALA B O 1
ATOM 8108 N N . ALA B 1 469 ? -6.34 -17.078 -21.969 1 92.88 469 ALA B N 1
ATOM 8109 C CA . ALA B 1 469 ? -7.254 -15.945 -21.922 1 92.88 469 ALA B CA 1
ATOM 8110 C C . ALA B 1 469 ? -8.586 -16.328 -21.297 1 92.88 469 ALA B C 1
ATOM 8112 O O . ALA B 1 469 ? -9.195 -15.547 -20.562 1 92.88 469 ALA B O 1
ATOM 8113 N N . ALA B 1 470 ? -9.016 -17.484 -21.578 1 92.19 470 ALA B N 1
ATOM 8114 C CA . ALA B 1 470 ? -10.289 -17.969 -21.047 1 92.19 470 ALA B CA 1
ATOM 8115 C C . ALA B 1 470 ? -10.211 -18.125 -19.531 1 92.19 470 ALA B C 1
ATOM 8117 O O . ALA B 1 470 ? -11.125 -17.719 -18.812 1 92.19 470 ALA B O 1
ATOM 8118 N N . ASP B 1 471 ? -9.117 -18.75 -19.047 1 94.44 471 ASP B N 1
ATOM 8119 C CA . ASP B 1 471 ? -8.922 -18.891 -17.609 1 94.44 471 ASP B CA 1
ATOM 8120 C C . ASP B 1 471 ? -8.82 -17.531 -16.938 1 94.44 471 ASP B C 1
ATOM 8122 O O . ASP B 1 471 ? -9.383 -17.312 -15.859 1 94.44 471 ASP B O 1
ATOM 8126 N N . ILE B 1 472 ? -8.086 -16.625 -17.578 1 97.38 472 ILE B N 1
ATOM 8127 C CA . ILE B 1 472 ? -7.898 -15.289 -17.016 1 97.38 472 ILE B CA 1
ATOM 8128 C C . ILE B 1 472 ? -9.242 -14.555 -16.984 1 97.38 472 ILE B C 1
ATOM 8130 O O . ILE B 1 472 ? -9.523 -13.812 -16.031 1 97.38 472 ILE B O 1
ATOM 8134 N N . TYR B 1 473 ? -10.047 -14.789 -18.016 1 97 473 TYR B N 1
ATOM 8135 C CA . TYR B 1 473 ? -11.391 -14.234 -18.016 1 97 473 TYR B CA 1
ATOM 8136 C C . TYR B 1 473 ? -12.195 -14.727 -16.812 1 97 473 TYR B C 1
ATOM 8138 O O . TYR B 1 473 ? -12.875 -13.938 -16.156 1 97 473 TYR B O 1
ATOM 8146 N N . GLY B 1 474 ? -12.125 -16.016 -16.562 1 97.12 474 GLY B N 1
ATOM 8147 C CA . GLY B 1 474 ? -12.766 -16.562 -15.375 1 97.12 474 GLY B CA 1
ATOM 8148 C C . GLY B 1 474 ? -12.289 -15.914 -14.078 1 97.12 474 GLY B C 1
ATOM 8149 O O . GLY B 1 474 ? -13.094 -15.656 -13.18 1 97.12 474 GLY B O 1
ATOM 8150 N N . LEU B 1 475 ? -10.969 -15.664 -14 1 98.38 475 LEU B N 1
ATOM 8151 C CA . LEU B 1 475 ? -10.43 -14.93 -12.859 1 98.38 475 LEU B CA 1
ATOM 8152 C C . LEU B 1 475 ? -11.07 -13.547 -12.75 1 98.38 475 LEU B C 1
ATOM 8154 O O . LEU B 1 475 ? -11.43 -13.117 -11.656 1 98.38 475 LEU B O 1
ATOM 8158 N N . GLY B 1 476 ? -11.188 -12.875 -13.867 1 98.62 476 GLY B N 1
ATOM 8159 C CA . GLY B 1 476 ? -11.812 -11.562 -13.875 1 98.62 476 GLY B CA 1
ATOM 8160 C C . GLY B 1 476 ? -13.219 -11.562 -13.32 1 98.62 476 GLY B C 1
ATOM 8161 O O . GLY B 1 476 ? -13.586 -10.695 -12.523 1 98.62 476 GLY B O 1
ATOM 8162 N N . VAL B 1 477 ? -14 -12.5 -13.719 1 98.38 477 VAL B N 1
ATOM 8163 C CA . VAL B 1 477 ? -15.367 -12.617 -13.234 1 98.38 477 VAL B CA 1
ATOM 8164 C C . VAL B 1 477 ? -15.359 -12.867 -11.727 1 98.38 477 VAL B C 1
ATOM 8166 O O . VAL B 1 477 ? -16.141 -12.266 -10.984 1 98.38 477 VAL B O 1
ATOM 8169 N N . MET B 1 478 ? -14.492 -13.695 -11.25 1 98.44 478 MET B N 1
ATOM 8170 C CA . MET B 1 478 ? -14.391 -13.961 -9.82 1 98.44 478 MET B CA 1
ATOM 8171 C C . MET B 1 478 ? -13.984 -12.703 -9.055 1 98.44 478 MET B C 1
ATOM 8173 O O . MET B 1 478 ? -14.445 -12.477 -7.941 1 98.44 478 MET B O 1
ATOM 8177 N N . LEU B 1 479 ? -13.07 -11.953 -9.695 1 98.69 479 LEU B N 1
ATOM 8178 C CA . LEU B 1 479 ? -12.672 -10.711 -9.047 1 98.69 479 LEU B CA 1
ATOM 8179 C C . LEU B 1 479 ? -13.859 -9.773 -8.883 1 98.69 479 LEU B C 1
ATOM 8181 O O . LEU B 1 479 ? -13.984 -9.094 -7.863 1 98.69 479 LEU B O 1
ATOM 8185 N N . VAL B 1 480 ? -14.727 -9.719 -9.852 1 98.38 480 VAL B N 1
ATOM 8186 C CA . VAL B 1 480 ? -15.945 -8.914 -9.75 1 98.38 480 VAL B CA 1
ATOM 8187 C C . VAL B 1 480 ? -16.812 -9.445 -8.617 1 98.38 480 VAL B C 1
ATOM 8189 O O . VAL B 1 480 ? -17.344 -8.664 -7.816 1 98.38 480 VAL B O 1
ATOM 8192 N N . GLU B 1 481 ? -16.922 -10.734 -8.523 1 97.5 481 GLU B N 1
ATOM 8193 C CA . GLU B 1 481 ? -17.734 -11.367 -7.477 1 97.5 481 GLU B CA 1
ATOM 8194 C C . GLU B 1 481 ? -17.156 -11.094 -6.09 1 97.5 481 GLU B C 1
ATOM 8196 O O . GLU B 1 481 ? -17.875 -10.727 -5.168 1 97.5 481 GLU B O 1
ATOM 8201 N N . ILE B 1 482 ? -15.844 -11.211 -5.957 1 97.25 482 ILE B N 1
ATOM 8202 C CA . ILE B 1 482 ? -15.164 -10.992 -4.688 1 97.25 482 ILE B CA 1
ATOM 8203 C C . ILE B 1 482 ? -15.305 -9.531 -4.27 1 97.25 482 ILE B C 1
ATOM 8205 O O . ILE B 1 482 ? -15.539 -9.234 -3.098 1 97.25 482 ILE B O 1
ATOM 8209 N N . GLY B 1 483 ? -15.125 -8.625 -5.254 1 96.94 483 GLY B N 1
ATOM 8210 C CA . GLY B 1 483 ? -15.234 -7.211 -4.953 1 96.94 483 GLY B CA 1
ATOM 8211 C C . GLY B 1 483 ? -16.594 -6.812 -4.438 1 96.94 483 GLY B C 1
ATOM 8212 O O . GLY B 1 483 ? -16.719 -6.016 -3.504 1 96.94 483 GLY B O 1
ATOM 8213 N N . ARG B 1 484 ? -17.609 -7.32 -5.004 1 94.12 484 ARG B N 1
ATOM 8214 C CA . ARG B 1 484 ? -18.984 -7 -4.629 1 94.12 484 ARG B CA 1
ATOM 8215 C C . ARG B 1 484 ? -19.5 -7.969 -3.57 1 94.12 484 ARG B C 1
ATOM 8217 O O . ARG B 1 484 ? -20.531 -7.727 -2.955 1 94.12 484 ARG B O 1
ATOM 8224 N N . TRP B 1 485 ? -18.812 -9.062 -3.352 1 94.06 485 TRP B N 1
ATOM 8225 C CA . TRP B 1 485 ? -19.156 -10.188 -2.486 1 94.06 485 TRP B CA 1
ATOM 8226 C C . TRP B 1 485 ? -20.562 -10.703 -2.785 1 94.06 485 TRP B C 1
ATOM 8228 O O . TRP B 1 485 ? -21.359 -10.883 -1.872 1 94.06 485 TRP B O 1
ATOM 8238 N N . THR B 1 486 ? -20.844 -10.867 -4.047 1 92.88 486 THR B N 1
ATOM 8239 C CA . THR B 1 486 ? -22.062 -11.43 -4.605 1 92.88 486 THR B CA 1
ATOM 8240 C C . THR B 1 486 ? -21.766 -12.219 -5.875 1 92.88 486 THR B C 1
ATOM 8242 O O . THR B 1 486 ? -20.859 -11.875 -6.633 1 92.88 486 THR B O 1
ATOM 8245 N N . CYS B 1 487 ? -22.484 -13.25 -6.105 1 92.94 487 CYS B N 1
ATOM 8246 C CA . CYS B 1 487 ? -22.312 -14.039 -7.32 1 92.94 487 CYS B CA 1
ATOM 8247 C C . CYS B 1 487 ? -22.844 -13.289 -8.539 1 92.94 487 CYS B C 1
ATOM 8249 O O . CYS B 1 487 ? -23.891 -12.641 -8.461 1 92.94 487 CYS B O 1
ATOM 8251 N N . THR B 1 488 ? -22.188 -13.375 -9.594 1 92.88 488 THR B N 1
ATOM 8252 C CA . THR B 1 488 ? -22.625 -12.734 -10.828 1 92.88 488 THR B CA 1
ATOM 8253 C C . THR B 1 488 ? -23.875 -13.422 -11.383 1 92.88 488 THR B C 1
ATOM 8255 O O . THR B 1 488 ? -24.625 -12.82 -12.148 1 92.88 488 THR B O 1
ATOM 8258 N N . SER B 1 489 ? -24.062 -14.695 -11 1 89.75 489 SER B N 1
ATOM 8259 C CA . SER B 1 489 ? -25.234 -15.438 -11.461 1 89.75 489 SER B CA 1
ATOM 8260 C C . SER B 1 489 ? -26.531 -14.773 -11.008 1 89.75 489 SER B C 1
ATOM 8262 O O . SER B 1 489 ? -27.562 -14.898 -11.672 1 89.75 489 SER B O 1
ATOM 8264 N N . GLN B 1 490 ? -26.469 -14.094 -9.945 1 86.31 490 GLN B N 1
ATOM 8265 C CA . GLN B 1 490 ? -27.641 -13.391 -9.43 1 86.31 490 GLN B CA 1
ATOM 8266 C C . GLN B 1 490 ? -28 -12.211 -10.328 1 86.31 490 GLN B C 1
ATOM 8268 O O . GLN B 1 490 ? -29.188 -11.875 -10.461 1 86.31 490 GLN B O 1
ATOM 8273 N N . GLU B 1 491 ? -27.016 -11.633 -10.922 1 85.25 491 GLU B N 1
ATOM 8274 C CA . GLU B 1 491 ? -27.234 -10.492 -11.805 1 85.25 491 GLU B CA 1
ATOM 8275 C C . GLU B 1 491 ? -27.625 -10.953 -13.211 1 85.25 491 GLU B C 1
ATOM 8277 O O . GLU B 1 491 ? -28.297 -10.227 -13.938 1 85.25 491 GLU B O 1
ATOM 8282 N N . TRP B 1 492 ? -27.219 -12.141 -13.586 1 84.81 492 TRP B N 1
ATOM 8283 C CA . TRP B 1 492 ? -27.438 -12.719 -14.906 1 84.81 492 TRP B CA 1
ATOM 8284 C C . TRP B 1 492 ? -28.891 -13.164 -15.07 1 84.81 492 TRP B C 1
ATOM 8286 O O . TRP B 1 492 ? -29.453 -13.062 -16.156 1 84.81 492 TRP B O 1
ATOM 8296 N N . ARG B 1 493 ? -29.656 -13.586 -14.109 1 78.12 493 ARG B N 1
ATOM 8297 C CA . ARG B 1 493 ? -30.953 -14.25 -14.141 1 78.12 493 ARG B CA 1
ATOM 8298 C C . ARG B 1 493 ? -31.891 -13.547 -15.109 1 78.12 493 ARG B C 1
ATOM 8300 O O . ARG B 1 493 ? -32.688 -14.195 -15.789 1 78.12 493 ARG B O 1
ATOM 8307 N N . THR B 1 494 ? -31.625 -12.367 -15.375 1 81.06 494 THR B N 1
ATOM 8308 C CA . THR B 1 494 ? -32.594 -11.648 -16.203 1 81.06 494 THR B CA 1
ATOM 8309 C C . THR B 1 494 ? -32 -11.312 -17.562 1 81.06 494 THR B C 1
ATOM 8311 O O . THR B 1 494 ? -32.688 -10.766 -18.422 1 81.06 494 THR B O 1
ATOM 8314 N N . ALA B 1 495 ? -30.797 -11.695 -17.812 1 85 495 ALA B N 1
ATOM 8315 C CA . ALA B 1 495 ? -30.109 -11.297 -19.047 1 85 495 ALA B CA 1
ATOM 8316 C C . ALA B 1 495 ? -29.719 -12.516 -19.875 1 85 495 ALA B C 1
ATOM 8318 O O . ALA B 1 495 ? -29.625 -13.625 -19.359 1 85 495 ALA B O 1
ATOM 8319 N N . SER B 1 496 ? -29.672 -12.344 -21.125 1 89.62 496 SER B N 1
ATOM 8320 C CA . SER B 1 496 ? -29.047 -13.352 -21.953 1 89.62 496 SER B CA 1
ATOM 8321 C C . SER B 1 496 ? -27.547 -13.445 -21.672 1 89.62 496 SER B C 1
ATOM 8323 O O . SER B 1 496 ? -26.953 -12.523 -21.109 1 89.62 496 SER B O 1
ATOM 8325 N N . LEU B 1 497 ? -27.016 -14.586 -22.031 1 90.12 497 LEU B N 1
ATOM 8326 C CA . LEU B 1 497 ? -25.578 -14.781 -21.844 1 90.12 497 LEU B CA 1
ATOM 8327 C C . LEU B 1 497 ? -24.781 -13.719 -22.594 1 90.12 497 LEU B C 1
ATOM 8329 O O . LEU B 1 497 ? -23.781 -13.211 -22.078 1 90.12 497 LEU B O 1
ATOM 8333 N N . TYR B 1 498 ? -25.234 -13.438 -23.797 1 90.75 498 TYR B N 1
ATOM 8334 C CA . TYR B 1 498 ? -24.594 -12.383 -24.578 1 90.75 498 TYR B CA 1
ATOM 8335 C C . TYR B 1 498 ? -24.688 -11.039 -23.859 1 90.75 498 TYR B C 1
ATOM 8337 O O . TYR B 1 498 ? -23.688 -10.32 -23.734 1 90.75 498 TYR B O 1
ATOM 8345 N N . ASP B 1 499 ? -25.844 -10.711 -23.375 1 92.94 499 ASP B N 1
ATOM 8346 C CA . ASP B 1 499 ? -26.062 -9.445 -22.688 1 92.94 499 ASP B CA 1
ATOM 8347 C C . ASP B 1 499 ? -25.266 -9.375 -21.391 1 92.94 499 ASP B C 1
ATOM 8349 O O . ASP B 1 499 ? -24.812 -8.305 -20.984 1 92.94 499 ASP B O 1
ATOM 8353 N N . PHE B 1 500 ? -25.141 -10.492 -20.766 1 94.25 500 PHE B N 1
ATOM 8354 C CA . PHE B 1 500 ? -24.344 -10.531 -19.547 1 94.25 500 PHE B CA 1
ATOM 8355 C C . PHE B 1 500 ? -22.922 -10.094 -19.828 1 94.25 500 PHE B C 1
ATOM 8357 O O . PHE B 1 500 ? -22.391 -9.219 -19.141 1 94.25 500 PHE B O 1
ATOM 8364 N N . HIS B 1 501 ? -22.328 -10.641 -20.859 1 94.38 501 HIS B N 1
ATOM 8365 C CA . HIS B 1 501 ? -20.922 -10.391 -21.156 1 94.38 501 HIS B CA 1
ATOM 8366 C C . HIS B 1 501 ? -20.719 -8.992 -21.734 1 94.38 501 HIS B C 1
ATOM 8368 O O . HIS B 1 501 ? -19.688 -8.359 -21.5 1 94.38 501 HIS B O 1
ATOM 8374 N N . GLN B 1 502 ? -21.688 -8.438 -22.406 1 92.56 502 GLN B N 1
ATOM 8375 C CA . GLN B 1 502 ? -21.5 -7.203 -23.156 1 92.56 502 GLN B CA 1
ATOM 8376 C C . GLN B 1 502 ? -21.969 -5.992 -22.359 1 92.56 502 GLN B C 1
ATOM 8378 O O . GLN B 1 502 ? -21.453 -4.887 -22.531 1 92.56 502 GLN B O 1
ATOM 8383 N N . LYS B 1 503 ? -22.938 -6.219 -21.469 1 93.62 503 LYS B N 1
ATOM 8384 C CA . LYS B 1 503 ? -23.562 -5.07 -20.812 1 93.62 503 LYS B CA 1
ATOM 8385 C C . LYS B 1 503 ? -23.484 -5.184 -19.297 1 93.62 503 LYS B C 1
ATOM 8387 O O . LYS B 1 503 ? -22.969 -4.281 -18.625 1 93.62 503 LYS B O 1
ATOM 8392 N N . VAL B 1 504 ? -23.938 -6.246 -18.766 1 94.81 504 VAL B N 1
ATOM 8393 C CA . VAL B 1 504 ? -24.094 -6.387 -17.328 1 94.81 504 VAL B CA 1
ATOM 8394 C C . VAL B 1 504 ? -22.703 -6.402 -16.672 1 94.81 504 VAL B C 1
ATOM 8396 O O . VAL B 1 504 ? -22.438 -5.621 -15.75 1 94.81 504 VAL B O 1
ATOM 8399 N N . LEU B 1 505 ? -21.875 -7.277 -17.203 1 96.19 505 LEU B N 1
ATOM 8400 C CA . LEU B 1 505 ? -20.562 -7.473 -16.594 1 96.19 505 LEU B CA 1
ATOM 8401 C C . LEU B 1 505 ? -19.75 -6.191 -16.641 1 96.19 505 LEU B C 1
ATOM 8403 O O . LEU B 1 505 ? -19.172 -5.773 -15.633 1 96.19 505 LEU B O 1
ATOM 8407 N N . PRO B 1 506 ? -19.672 -5.48 -17.75 1 95.56 506 PRO B N 1
ATOM 8408 C CA . PRO B 1 506 ? -18.938 -4.211 -17.766 1 95.56 506 PRO B CA 1
ATOM 8409 C C . PRO B 1 506 ? -19.5 -3.195 -16.766 1 95.56 506 PRO B C 1
ATOM 8411 O O . PRO B 1 506 ? -18.734 -2.428 -16.172 1 95.56 506 PRO B O 1
ATOM 8414 N N . GLY B 1 507 ? -20.766 -3.164 -16.609 1 94.5 507 GLY B N 1
ATOM 8415 C CA . GLY B 1 507 ? -21.375 -2.297 -15.609 1 94.5 507 GLY B CA 1
ATOM 8416 C C . GLY B 1 507 ? -20.953 -2.637 -14.195 1 94.5 507 GLY B C 1
ATOM 8417 O O . GLY B 1 507 ? -20.688 -1.743 -13.391 1 94.5 507 GLY B O 1
ATOM 8418 N N . LEU B 1 508 ? -20.938 -3.918 -13.922 1 96.06 508 LEU B N 1
ATOM 8419 C CA . LEU B 1 508 ? -20.5 -4.375 -12.602 1 96.06 508 LEU B CA 1
ATOM 8420 C C . LEU B 1 508 ? -19.047 -4.02 -12.352 1 96.06 508 LEU B C 1
ATOM 8422 O O . LEU B 1 508 ? -18.672 -3.695 -11.227 1 96.06 508 LEU B O 1
ATOM 8426 N N . VAL B 1 509 ? -18.234 -4.102 -13.422 1 97.56 509 VAL B N 1
ATOM 8427 C CA . VAL B 1 509 ? -16.812 -3.771 -13.312 1 97.56 509 VAL B CA 1
ATOM 8428 C C . VAL B 1 509 ? -16.656 -2.299 -12.945 1 97.56 509 VAL B C 1
ATOM 8430 O O . VAL B 1 509 ? -15.844 -1.952 -12.086 1 97.56 509 VAL B O 1
ATOM 8433 N N . GLU B 1 510 ? -17.438 -1.413 -13.508 1 95.25 510 GLU B N 1
ATOM 8434 C CA . GLU B 1 510 ? -17.344 0.015 -13.219 1 95.25 510 GLU B CA 1
ATOM 8435 C C . GLU B 1 510 ? -17.719 0.306 -11.766 1 95.25 510 GLU B C 1
ATOM 8437 O O . GLU B 1 510 ? -17.141 1.199 -11.141 1 95.25 510 GLU B O 1
ATOM 8442 N N . GLU B 1 511 ? -18.578 -0.432 -11.242 1 94.31 511 GLU B N 1
ATOM 8443 C CA . GLU B 1 511 ? -19 -0.242 -9.859 1 94.31 511 GLU B CA 1
ATOM 8444 C C . GLU B 1 511 ? -17.875 -0.577 -8.883 1 94.31 511 GLU B C 1
ATOM 8446 O O . GLU B 1 511 ? -17.922 -0.16 -7.719 1 94.31 511 GLU B O 1
ATOM 8451 N N . LEU B 1 512 ? -16.922 -1.367 -9.336 1 96.81 512 LEU B N 1
ATOM 8452 C CA . LEU B 1 512 ? -15.828 -1.776 -8.469 1 96.81 512 LEU B CA 1
ATOM 8453 C C . LEU B 1 512 ? -14.984 -0.575 -8.055 1 96.81 512 LEU B C 1
ATOM 8455 O O . LEU B 1 512 ? -14.266 -0.631 -7.055 1 96.81 512 LEU B O 1
ATOM 8459 N N . GLY B 1 513 ? -15.039 0.515 -8.852 1 95.62 513 GLY B N 1
ATOM 8460 C CA . GLY B 1 513 ? -14.312 1.714 -8.461 1 95.62 513 GLY B CA 1
ATOM 8461 C C . GLY B 1 513 ? -14.695 2.215 -7.078 1 95.62 513 GLY B C 1
ATOM 8462 O O . GLY B 1 513 ? -13.82 2.564 -6.281 1 95.62 513 GLY B O 1
ATOM 8463 N N . TYR B 1 514 ? -15.898 2.18 -6.812 1 93.94 514 TYR B N 1
ATOM 8464 C CA . TYR B 1 514 ? -16.406 2.635 -5.523 1 93.94 514 TYR B CA 1
ATOM 8465 C C . TYR B 1 514 ? -16.156 1.596 -4.438 1 93.94 514 TYR B C 1
ATOM 8467 O O . TYR B 1 514 ? -15.773 1.941 -3.318 1 93.94 514 TYR B O 1
ATOM 8475 N N . HIS B 1 515 ? -16.234 0.325 -4.805 1 94.88 515 HIS B N 1
ATOM 8476 C CA . HIS B 1 515 ? -16.219 -0.732 -3.801 1 94.88 515 HIS B CA 1
ATOM 8477 C C . HIS B 1 515 ? -14.781 -1.161 -3.482 1 94.88 515 HIS B C 1
ATOM 8479 O O . HIS B 1 515 ? -14.469 -1.483 -2.336 1 94.88 515 HIS B O 1
ATOM 8485 N N . MET B 1 516 ? -13.992 -1.23 -4.586 1 97.56 516 MET B N 1
ATOM 8486 C CA . MET B 1 516 ? -12.688 -1.863 -4.418 1 97.56 516 MET B CA 1
ATOM 8487 C C . MET B 1 516 ? -11.562 -0.916 -4.828 1 97.56 516 MET B C 1
ATOM 8489 O O . MET B 1 516 ? -10.391 -1.177 -4.547 1 97.56 516 MET B O 1
ATOM 8493 N N . GLY B 1 517 ? -11.891 0.213 -5.453 1 97.44 517 GLY B N 1
ATOM 8494 C CA . GLY B 1 517 ? -10.875 1.169 -5.879 1 97.44 517 GLY B CA 1
ATOM 8495 C C . GLY B 1 517 ? -10.523 1.049 -7.348 1 97.44 517 GLY B C 1
ATOM 8496 O O . GLY B 1 517 ? -10.836 0.041 -7.988 1 97.44 517 GLY B O 1
ATOM 8497 N N . ASP B 1 518 ? -9.82 1.994 -7.879 1 96.94 518 ASP B N 1
ATOM 8498 C CA . ASP B 1 518 ? -9.492 2.08 -9.297 1 96.94 518 ASP B CA 1
ATOM 8499 C C . ASP B 1 518 ? -8.484 1.006 -9.695 1 96.94 518 ASP B C 1
ATOM 8501 O O . ASP B 1 518 ? -8.578 0.433 -10.781 1 96.94 518 ASP B O 1
ATOM 8505 N N . ILE B 1 519 ? -7.539 0.761 -8.852 1 97.25 519 ILE B N 1
ATOM 8506 C CA . ILE B 1 519 ? -6.52 -0.23 -9.18 1 97.25 519 ILE B CA 1
ATOM 8507 C C . ILE B 1 519 ? -7.172 -1.599 -9.367 1 97.25 519 ILE B C 1
ATOM 8509 O O . ILE B 1 519 ? -6.965 -2.254 -10.391 1 97.25 519 ILE B O 1
ATOM 8513 N N . TYR B 1 520 ? -7.98 -2.012 -8.422 1 98.25 520 TYR B N 1
ATOM 8514 C CA . TYR B 1 520 ? -8.664 -3.297 -8.469 1 98.25 520 TYR B CA 1
ATOM 8515 C C . TYR B 1 520 ? -9.609 -3.373 -9.664 1 98.25 520 TYR B C 1
ATOM 8517 O O . TYR B 1 520 ? -9.648 -4.387 -10.367 1 98.25 520 TYR B O 1
ATOM 8525 N N . ARG B 1 521 ? -10.344 -2.289 -9.828 1 98.44 521 ARG B N 1
ATOM 8526 C CA . ARG B 1 521 ? -11.258 -2.221 -10.969 1 98.44 521 ARG B CA 1
ATOM 8527 C C . ARG B 1 521 ? -10.508 -2.436 -12.281 1 98.44 521 ARG B C 1
ATOM 8529 O O . ARG B 1 521 ? -10.945 -3.207 -13.133 1 98.44 521 ARG B O 1
ATOM 8536 N N . ASP B 1 522 ? -9.414 -1.781 -12.445 1 98 522 ASP B N 1
ATOM 8537 C CA . ASP B 1 522 ? -8.641 -1.862 -13.68 1 98 522 ASP B CA 1
ATOM 8538 C C . ASP B 1 522 ? -8.055 -3.258 -13.867 1 98 522 ASP B C 1
ATOM 8540 O O . ASP B 1 522 ? -7.918 -3.732 -15 1 98 522 ASP B O 1
ATOM 8544 N N . VAL B 1 523 ? -7.672 -3.889 -12.766 1 98.44 523 VAL B N 1
ATOM 8545 C CA . VAL B 1 523 ? -7.199 -5.27 -12.836 1 98.44 523 VAL B CA 1
ATOM 8546 C C . VAL B 1 523 ? -8.32 -6.172 -13.352 1 98.44 523 VAL B C 1
ATOM 8548 O O . VAL B 1 523 ? -8.109 -6.984 -14.25 1 98.44 523 VAL B O 1
ATOM 8551 N N . ALA B 1 524 ? -9.508 -6.098 -12.75 1 98.5 524 ALA B N 1
ATOM 8552 C CA . ALA B 1 524 ? -10.656 -6.887 -13.203 1 98.5 524 ALA B CA 1
ATOM 8553 C C . ALA B 1 524 ? -10.945 -6.629 -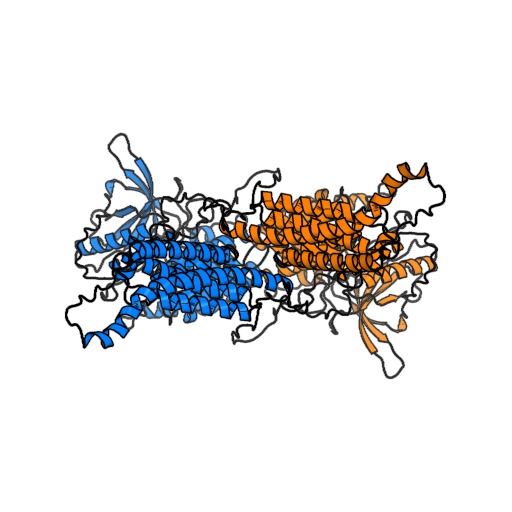14.68 1 98.5 524 ALA B C 1
ATOM 8555 O O . ALA B 1 524 ? -11.188 -7.566 -15.438 1 98.5 524 ALA B O 1
ATOM 8556 N N . ARG B 1 525 ? -10.898 -5.383 -15.055 1 97.94 525 ARG B N 1
ATOM 8557 C CA . ARG B 1 525 ? -11.109 -5.008 -16.453 1 97.94 525 ARG B CA 1
ATOM 8558 C C . ARG B 1 525 ? -10.07 -5.648 -17.359 1 97.94 525 ARG B C 1
ATOM 8560 O O . ARG B 1 525 ? -10.398 -6.137 -18.438 1 97.94 525 ARG B O 1
ATOM 8567 N N . ALA B 1 526 ? -8.828 -5.598 -16.906 1 97.75 526 ALA B N 1
ATOM 8568 C CA . ALA B 1 526 ? -7.734 -6.184 -17.688 1 97.75 526 ALA B CA 1
ATOM 8569 C C . ALA B 1 526 ? -7.945 -7.684 -17.875 1 97.75 526 ALA B C 1
ATOM 8571 O O . ALA B 1 526 ? -7.664 -8.219 -18.953 1 97.75 526 ALA B O 1
ATOM 8572 N N . CYS B 1 527 ? -8.414 -8.398 -16.875 1 97.94 527 CYS B N 1
ATOM 8573 C CA . CYS B 1 527 ? -8.672 -9.828 -16.953 1 97.94 527 CYS B CA 1
ATOM 8574 C C . CYS B 1 527 ? -9.719 -10.125 -18.031 1 97.94 527 CYS B C 1
ATOM 8576 O O . CYS B 1 527 ? -9.68 -11.18 -18.656 1 97.94 527 CYS B O 1
ATOM 8578 N N . LEU B 1 528 ? -10.641 -9.227 -18.219 1 97 528 LEU B N 1
ATOM 8579 C CA . LEU B 1 528 ? -11.789 -9.469 -19.078 1 97 528 LEU B CA 1
ATOM 8580 C C . LEU B 1 528 ? -11.484 -9.047 -20.516 1 97 528 LEU B C 1
ATOM 8582 O O . LEU B 1 528 ? -12.305 -9.25 -21.406 1 97 528 LEU B O 1
ATOM 8586 N N . ARG B 1 529 ? -10.312 -8.484 -20.672 1 93.94 529 ARG B N 1
ATOM 8587 C CA . ARG B 1 529 ? -9.867 -8.156 -22.031 1 93.94 529 ARG B CA 1
ATOM 8588 C C . ARG B 1 529 ? -9.148 -9.336 -22.672 1 93.94 529 ARG B C 1
ATOM 8590 O O . ARG B 1 529 ? -7.918 -9.414 -22.625 1 93.94 529 ARG B O 1
ATOM 8597 N N . VAL B 1 530 ? -9.773 -10.125 -23.359 1 90.12 530 VAL B N 1
ATOM 8598 C CA . VAL B 1 530 ? -9.297 -11.383 -23.906 1 90.12 530 VAL B CA 1
ATOM 8599 C C . VAL B 1 530 ? -8.125 -11.125 -24.859 1 90.12 530 VAL B C 1
ATOM 8601 O O . VAL B 1 530 ? -7.16 -11.891 -24.875 1 90.12 530 VAL B O 1
ATOM 8604 N N . GLY B 1 531 ? -8.125 -10.023 -25.562 1 86.94 531 GLY B N 1
ATOM 8605 C CA . GLY B 1 531 ? -7.125 -9.695 -26.562 1 86.94 531 GLY B CA 1
ATOM 8606 C C . GLY B 1 531 ? -5.727 -9.547 -25.984 1 86.94 531 GLY B C 1
ATOM 8607 O O . GLY B 1 531 ? -4.738 -9.773 -26.688 1 86.94 531 GLY B O 1
ATOM 8608 N N . ASP B 1 532 ? -5.617 -9.25 -24.781 1 88.81 532 ASP B N 1
ATOM 8609 C CA . ASP B 1 532 ? -4.324 -9.039 -24.125 1 88.81 532 ASP B CA 1
ATOM 8610 C C . ASP B 1 532 ? -3.602 -10.359 -23.891 1 88.81 532 ASP B C 1
ATOM 8612 O O . ASP B 1 532 ? -2.387 -10.383 -23.688 1 88.81 532 ASP B O 1
ATOM 8616 N N . PHE B 1 533 ? -4.301 -11.531 -23.984 1 90.06 533 PHE B N 1
ATOM 8617 C CA . PHE B 1 533 ? -3.717 -12.805 -23.578 1 90.06 533 PHE B CA 1
ATOM 8618 C C . PHE B 1 533 ? -3.865 -13.852 -24.688 1 90.06 533 PHE B C 1
ATOM 8620 O O . PHE B 1 533 ? -3.391 -14.977 -24.531 1 90.06 533 PHE B O 1
ATOM 8627 N N . GLU B 1 534 ? -4.516 -13.789 -25.734 1 79.38 534 GLU B N 1
ATOM 8628 C CA . GLU B 1 534 ? -4.824 -14.805 -26.734 1 79.38 534 GLU B CA 1
ATOM 8629 C C . GLU B 1 534 ? -3.713 -14.906 -27.781 1 79.38 534 GLU B C 1
ATOM 8631 O O . GLU B 1 534 ? -3.383 -16 -28.234 1 79.38 534 GLU B O 1
ATOM 8636 N N . PHE B 1 535 ? -3.238 -13.859 -28.281 1 67.62 535 PHE B N 1
ATOM 8637 C CA . PHE B 1 535 ? -2.363 -13.953 -29.438 1 67.62 535 PHE B CA 1
ATOM 8638 C C . PHE B 1 535 ? -0.914 -13.688 -29.047 1 67.62 535 PHE B C 1
ATOM 8640 O O . PHE B 1 535 ? -0.202 -12.961 -29.75 1 67.62 535 PHE B O 1
ATOM 8647 N N . THR B 1 536 ? -0.62 -14.406 -27.906 1 75.31 536 THR B N 1
ATOM 8648 C CA . THR B 1 536 ? 0.753 -14.18 -27.469 1 75.31 536 THR B CA 1
ATOM 8649 C C . THR B 1 536 ? 1.417 -15.492 -27.062 1 75.31 536 THR B C 1
ATOM 8651 O O . THR B 1 536 ? 0.748 -16.516 -26.938 1 75.31 536 THR B O 1
ATOM 8654 N N . THR B 1 537 ? 2.711 -15.508 -27.219 1 86.62 537 THR B N 1
ATOM 8655 C CA . THR B 1 537 ? 3.494 -16.641 -26.734 1 86.62 537 THR B CA 1
ATOM 8656 C C . THR B 1 537 ? 3.23 -16.875 -25.234 1 86.62 537 THR B C 1
ATOM 8658 O O . THR B 1 537 ? 2.646 -16.016 -24.562 1 86.62 537 THR B O 1
ATOM 8661 N N . GLU B 1 538 ? 3.447 -18.094 -24.828 1 88.94 538 GLU B N 1
ATOM 8662 C CA . GLU B 1 538 ? 3.271 -18.406 -23.422 1 88.94 538 GLU B CA 1
ATOM 8663 C C . GLU B 1 538 ? 3.998 -17.391 -22.531 1 88.94 538 GLU B C 1
ATOM 8665 O O . GLU B 1 538 ? 3.473 -16.969 -21.5 1 88.94 538 GLU B O 1
ATOM 8670 N N . ILE B 1 539 ? 5.215 -17.016 -22.969 1 89.19 539 ILE B N 1
ATOM 8671 C CA . ILE B 1 539 ? 5.996 -16.047 -22.219 1 89.19 539 ILE B CA 1
ATOM 8672 C C . ILE B 1 539 ? 5.305 -14.68 -22.266 1 89.19 539 ILE B C 1
ATOM 8674 O O . ILE B 1 539 ? 5.305 -13.938 -21.281 1 89.19 539 ILE B O 1
ATOM 8678 N N . GLY B 1 540 ? 4.762 -14.336 -23.422 1 89.56 540 GLY B N 1
ATOM 8679 C CA . GLY B 1 540 ? 4.02 -13.094 -23.562 1 89.56 540 GLY B CA 1
ATOM 8680 C C . GLY B 1 540 ? 2.807 -13.023 -22.656 1 89.56 540 GLY B C 1
ATOM 8681 O O . GLY B 1 540 ? 2.512 -11.969 -22.078 1 89.56 540 GLY B O 1
ATOM 8682 N N . VAL B 1 541 ? 2.119 -14.156 -22.516 1 93.38 541 VAL B N 1
ATOM 8683 C CA . VAL B 1 541 ? 0.971 -14.227 -21.609 1 93.38 541 VAL B CA 1
ATOM 8684 C C . VAL B 1 541 ? 1.418 -13.953 -20.188 1 93.38 541 VAL B C 1
ATOM 8686 O O . VAL B 1 541 ? 0.792 -13.172 -19.469 1 93.38 541 VAL B O 1
ATOM 8689 N N . TRP B 1 542 ? 2.502 -14.586 -19.875 1 91.56 542 TRP B N 1
ATOM 8690 C CA . TRP B 1 542 ? 3.025 -14.398 -18.516 1 91.56 542 TRP B CA 1
ATOM 8691 C C . TRP B 1 542 ? 3.381 -12.938 -18.281 1 91.56 542 TRP B C 1
ATOM 8693 O O . TRP B 1 542 ? 3.053 -12.383 -17.219 1 91.56 542 TRP B O 1
ATOM 8703 N N . GLN B 1 543 ? 4.047 -12.305 -19.172 1 89.56 543 GLN B N 1
ATOM 8704 C CA . GLN B 1 543 ? 4.48 -10.922 -19.031 1 89.56 543 GLN B CA 1
ATOM 8705 C C . GLN B 1 543 ? 3.287 -9.984 -18.859 1 89.56 543 GLN B C 1
ATOM 8707 O O . GLN B 1 543 ? 3.27 -9.148 -17.953 1 89.56 543 GLN B O 1
ATOM 8712 N N . ASN B 1 544 ? 2.316 -10.172 -19.719 1 93.81 544 ASN B N 1
ATOM 8713 C CA . ASN B 1 544 ? 1.117 -9.344 -19.609 1 93.81 544 ASN B CA 1
ATOM 8714 C C . ASN B 1 544 ? 0.38 -9.594 -18.297 1 93.81 544 ASN B C 1
ATOM 8716 O O . ASN B 1 544 ? -0.118 -8.664 -17.672 1 93.81 544 ASN B O 1
ATOM 8720 N N . TYR B 1 545 ? 0.33 -10.852 -17.969 1 95.31 545 TYR B N 1
ATOM 8721 C CA . TYR B 1 545 ? -0.347 -11.227 -16.734 1 95.31 545 TYR B CA 1
ATOM 8722 C C . TYR B 1 545 ? 0.332 -10.586 -15.531 1 95.31 545 TYR B C 1
ATOM 8724 O O . TYR B 1 545 ? -0.337 -10.039 -14.656 1 95.31 545 TYR B O 1
ATOM 8732 N N . SER B 1 546 ? 1.645 -10.703 -15.484 1 92.56 546 SER B N 1
ATOM 8733 C CA . SER B 1 546 ? 2.422 -10.141 -14.383 1 92.56 546 SER B CA 1
ATOM 8734 C C . SER B 1 546 ? 2.279 -8.625 -14.312 1 92.56 546 SER B C 1
ATOM 8736 O O . SER B 1 546 ? 2.062 -8.062 -13.242 1 92.56 546 SER B O 1
ATOM 8738 N N . GLU B 1 547 ? 2.287 -7.953 -15.438 1 91.06 547 GLU B N 1
ATOM 8739 C CA . GLU B 1 547 ? 2.301 -6.496 -15.508 1 91.06 547 GLU B CA 1
ATOM 8740 C C . GLU B 1 547 ? 0.911 -5.918 -15.258 1 91.06 547 GLU B C 1
ATOM 8742 O O . GLU B 1 547 ? 0.77 -4.895 -14.578 1 91.06 547 GLU B O 1
ATOM 8747 N N . LYS B 1 548 ? -0.079 -6.562 -15.75 1 95.56 548 LYS B N 1
ATOM 8748 C CA . LYS B 1 548 ? -1.406 -5.953 -15.758 1 95.56 548 LYS B CA 1
ATOM 8749 C C . LYS B 1 548 ? -2.252 -6.465 -14.602 1 95.56 548 LYS B C 1
ATOM 8751 O O . LYS B 1 548 ? -3.223 -5.816 -14.195 1 95.56 548 LYS B O 1
ATOM 8756 N N . ILE B 1 549 ? -1.901 -7.574 -14.07 1 96.69 549 ILE B N 1
ATOM 8757 C CA . ILE B 1 549 ? -2.789 -8.172 -13.078 1 96.69 549 ILE B CA 1
ATOM 8758 C C . ILE B 1 549 ? -2.053 -8.312 -11.75 1 96.69 549 ILE B C 1
ATOM 8760 O O . ILE B 1 549 ? -2.447 -7.711 -10.742 1 96.69 549 ILE B O 1
ATOM 8764 N N . LEU B 1 550 ? -0.913 -8.969 -11.695 1 94.5 550 LEU B N 1
ATOM 8765 C CA . LEU B 1 550 ? -0.245 -9.281 -10.43 1 94.5 550 LEU B CA 1
ATOM 8766 C C . LEU B 1 550 ? 0.326 -8.016 -9.797 1 94.5 550 LEU B C 1
ATOM 8768 O O . LEU B 1 550 ? 0.056 -7.727 -8.625 1 94.5 550 LEU B O 1
ATOM 8772 N N . LYS B 1 551 ? 1.062 -7.262 -10.562 1 91.56 551 LYS B N 1
ATOM 8773 C CA . LYS B 1 551 ? 1.745 -6.082 -10.031 1 91.56 551 LYS B CA 1
ATOM 8774 C C . LYS B 1 551 ? 0.749 -5.082 -9.453 1 91.56 551 LYS B C 1
ATOM 8776 O O . LYS B 1 551 ? 0.875 -4.668 -8.297 1 91.56 551 LYS B O 1
ATOM 8781 N N . PRO B 1 552 ? -0.282 -4.699 -10.148 1 95.38 552 PRO B N 1
ATOM 8782 C CA . PRO B 1 552 ? -1.235 -3.74 -9.586 1 95.38 552 PRO B CA 1
ATOM 8783 C C . PRO B 1 552 ? -1.984 -4.297 -8.375 1 95.38 552 PRO B C 1
ATOM 8785 O O . PRO B 1 552 ? -2.242 -3.566 -7.414 1 95.38 552 PRO B O 1
ATOM 8788 N N . LEU B 1 553 ? -2.367 -5.559 -8.422 1 95 553 LEU B N 1
ATOM 8789 C CA . LEU B 1 553 ? -3.143 -6.145 -7.332 1 95 553 LEU B CA 1
ATOM 8790 C C . LEU B 1 553 ? -2.342 -6.145 -6.035 1 95 553 LEU B C 1
ATOM 8792 O O . LEU B 1 553 ? -2.914 -6.043 -4.945 1 95 553 LEU B O 1
ATOM 8796 N N . GLU B 1 554 ? -1.019 -6.184 -6.109 1 90.31 554 GLU B N 1
ATOM 8797 C CA . GLU B 1 554 ? -0.135 -6.191 -4.945 1 90.31 554 GLU B CA 1
ATOM 8798 C C . GLU B 1 554 ? -0.13 -4.836 -4.246 1 90.31 554 GLU B C 1
ATOM 8800 O O . GLU B 1 554 ? 0.28 -4.73 -3.09 1 90.31 554 GLU B O 1
ATOM 8805 N N . LEU B 1 555 ? -0.572 -3.857 -4.934 1 90.12 555 LEU B N 1
ATOM 8806 C CA . LEU B 1 555 ? -0.565 -2.508 -4.379 1 90.12 555 LEU B CA 1
ATOM 8807 C C . LEU B 1 555 ? -1.773 -2.285 -3.477 1 90.12 555 LEU B C 1
ATOM 8809 O O . LEU B 1 555 ? -1.785 -1.354 -2.668 1 90.12 555 LEU B O 1
ATOM 8813 N N . CYS B 1 556 ? -2.816 -3.047 -3.658 1 94.44 556 CYS B N 1
ATOM 8814 C CA . CYS B 1 556 ? -4.047 -2.848 -2.902 1 94.44 556 CYS B CA 1
ATOM 8815 C C . CYS B 1 556 ? -3.861 -3.242 -1.442 1 94.44 556 CYS B C 1
ATOM 8817 O O . CYS B 1 556 ? -3.391 -4.34 -1.147 1 94.44 556 CYS B O 1
ATOM 8819 N N . ARG B 1 557 ? -4.164 -2.346 -0.566 1 93.69 557 ARG B N 1
ATOM 8820 C CA . ARG B 1 557 ? -4.062 -2.568 0.873 1 93.69 557 ARG B CA 1
ATOM 8821 C C . ARG B 1 557 ? -5.098 -1.745 1.631 1 93.69 557 ARG B C 1
ATOM 8823 O O . ARG B 1 557 ? -5.324 -0.577 1.31 1 93.69 557 ARG B O 1
ATOM 8830 N N . ALA B 1 558 ? -5.785 -2.268 2.566 1 95.62 558 ALA B N 1
ATOM 8831 C CA . ALA B 1 558 ? -6.805 -1.562 3.34 1 95.62 558 ALA B CA 1
ATOM 8832 C C . ALA B 1 558 ? -7.027 -2.232 4.691 1 95.62 558 ALA B C 1
ATOM 8834 O O . ALA B 1 558 ? -6.859 -3.447 4.824 1 95.62 558 ALA B O 1
#